Protein AF-0000000069254140 (afdb_homodimer)

Nearest PDB structures (foldseek):
  8wba-assembly1_A  TM=8.481E-01  e=2.598E-26  Arabidopsis thaliana
  8iwn-assembly1_A  TM=7.975E-01  e=3.710E-27  Arabidopsis thaliana
  8i3c-assembly1_B  TM=8.114E-01  e=2.275E-26  Arabidopsis thaliana
  8wam-assembly1_A  TM=7.972E-01  e=2.715E-26  Arabidopsis thaliana
  8i39-assembly1_A  TM=8.306E-01  e=2.165E-24  Arabidopsis thaliana

Sequence (1104 aa):
MLAIMGGSGAGKTTLLDVLTLKKTSGVSVEGSVTLNGQPLTENLLLKSAAHVAQDALLWWTLTTRETLEHCAELYGQELSKAQRAELVEAVINQTGLKSCEHTRVGNAFVKGLSGGQRKRLCIAEALLKQPAMLVLDEPTSSLDSSSAVEVVQLLRRLAKASNILVICTIHQPSQRIFGLFDDVLVLARGQIAYAGPVKDVGRHMQSLDVPPMEDGSSLPEYLLDLTNSDFTDEQQVQKILDNWSASEQAIVSAETAAPMREAKMRGLVAQTLILCRRLTIMTMRDPTVYSARWVFAATANLVFSLIYIDARDRNQEQALPRIWVMSWCLGAPVFMSIVVIPVYYQDFLVYKKEIGNGMYKPAAYVLSQTIVMIPSILAFSLFALLPPFLIVGYNWESFLQMLICHAVAMLWAECTAQLLAVCFPHFLLAMAAYINVAFVAFLQSGMVISIDSIDWALRWVAYINPWMYTLLAMIYFDFADSSFSGFGDRGEQCAPPPAACFGSQGDAVLDGIGTLMSSYSSSIKPWQDVGISVAVALVLKLLQYIALRTFRMLAIMGGSGAGKTTLLDVLTLKKTSGVSVEGSVTLNGQPLTENLLLKSAAHVAQDALLWWTLTTRETLEHCAELYGQELSKAQRAELVEAVINQTGLKSCEHTRVGNAFVKGLSGGQRKRLCIAEALLKQPAMLVLDEPTSSLDSSSAVEVVQLLRRLAKASNILVICTIHQPSQRIFGLFDDVLVLARGQIAYAGPVKDVGRHMQSLDVPPMEDGSSLPEYLLDLTNSDFTDEQQVQKILDNWSASEQAIVSAETAAPMREAKMRGLVAQTLILCRRLTIMTMRDPTVYSARWVFAATANLVFSLIYIDARDRNQEQALPRIWVMSWCLGAPVFMSIVVIPVYYQDFLVYKKEIGNGMYKPAAYVLSQTIVMIPSILAFSLFALLPPFLIVGYNWESFLQMLICHAVAMLWAECTAQLLAVCFPHFLLAMAAYINVAFVAFLQSGMVISIDSIDWALRWVAYINPWMYTLLAMIYFDFADSSFSGFGDRGEQCAPPPAACFGSQGDAVLDGIGTLMSSYSSSIKPWQDVGISVAVALVLKLLQYIALRTFR

InterPro domains:
  IPR003439 ABC transporter-like, ATP-binding domain [PF00005] (2-141)
  IPR003439 ABC transporter-like, ATP-binding domain [PS50893] (1-214)
  IPR003593 AAA+ ATPase domain [SM00382] (1-191)
  IPR013525 ABC-2 type transporter, transmembrane domain [PF01061] (271-476)
  IPR017871 ABC transporter-like, conserved site [PS00211] (113-127)
  IPR027417 P-loop containing nucleoside triphosphate hydrolase [G3DSA:3.40.50.300] (1-221)
  IPR027417 P-loop containing nucleoside triphosphate hydrolase [SSF52540] (2-205)
  IPR043926 ABC transporter family G domain [PF19055] (171-228)
  IPR050352 ATP-binding cassette subfamily G transporters [PTHR48041] (1-508)

Radius of gyration: 33.9 Å; Cα contacts (8 Å, |Δi|>4): 1764; chains: 2; bounding box: 74×110×83 Å

Structure (mmCIF, N/CA/C/O backbone):
data_AF-0000000069254140-model_v1
#
loop_
_entity.id
_entity.type
_entity.pdbx_description
1 polymer 'ABC transporter domain-containing protein'
#
loop_
_atom_site.group_PDB
_atom_site.id
_atom_site.type_symbol
_atom_site.label_atom_id
_atom_site.label_alt_id
_atom_site.label_comp_id
_atom_site.label_asym_id
_atom_site.label_entity_id
_atom_site.label_seq_id
_atom_site.pdbx_PDB_ins_code
_atom_site.Cartn_x
_atom_site.Cartn_y
_atom_site.Cartn_z
_atom_site.occupancy
_atom_site.B_iso_or_equiv
_atom_site.auth_seq_id
_atom_site.auth_comp_id
_atom_site.auth_asym_id
_atom_site.auth_atom_id
_atom_site.pdbx_PDB_model_num
ATOM 1 N N . MET A 1 1 ? 14.617 35.094 8.891 1 93.38 1 MET A N 1
ATOM 2 C CA . MET A 1 1 ? 13.531 34.188 8.539 1 93.38 1 MET A CA 1
ATOM 3 C C . MET A 1 1 ? 12.633 34.781 7.473 1 93.38 1 MET A C 1
ATOM 5 O O . MET A 1 1 ? 12.133 35.906 7.645 1 93.38 1 MET A O 1
ATOM 9 N N . LEU A 1 2 ? 12.555 34.094 6.422 1 93.44 2 LEU A N 1
ATOM 10 C CA . LEU A 1 2 ? 11.742 34.562 5.305 1 93.44 2 LEU A CA 1
ATOM 11 C C . LEU A 1 2 ? 10.523 33.656 5.113 1 93.44 2 LEU A C 1
ATOM 13 O O . LEU A 1 2 ? 10.648 32.438 5.027 1 93.44 2 LEU A O 1
ATOM 17 N N . ALA A 1 3 ? 9.375 34.25 5.078 1 93.81 3 ALA A N 1
ATOM 18 C CA . ALA A 1 3 ? 8.133 33.531 4.773 1 93.81 3 ALA A CA 1
ATOM 19 C C . ALA A 1 3 ? 7.711 33.75 3.326 1 93.81 3 ALA A C 1
ATOM 21 O O . ALA A 1 3 ? 7.629 34.906 2.873 1 93.81 3 ALA A O 1
ATOM 22 N N . ILE A 1 4 ? 7.539 32.75 2.643 1 92.56 4 ILE A N 1
ATOM 23 C CA . ILE A 1 4 ? 6.973 32.812 1.301 1 92.56 4 ILE A CA 1
ATOM 24 C C . ILE A 1 4 ? 5.48 32.5 1.354 1 92.56 4 ILE A C 1
ATOM 26 O O . ILE A 1 4 ? 5.082 31.391 1.727 1 92.56 4 ILE A O 1
ATOM 30 N N . MET A 1 5 ? 4.684 33.469 0.993 1 89.38 5 MET A N 1
ATOM 31 C CA . MET A 1 5 ? 3.232 33.344 1.073 1 89.38 5 MET A CA 1
ATOM 32 C C . MET A 1 5 ? 2.592 33.531 -0.297 1 89.38 5 MET A C 1
ATOM 34 O O . MET A 1 5 ? 3.178 34.156 -1.179 1 89.38 5 MET A O 1
ATOM 38 N N . GLY A 1 6 ? 1.416 32.938 -0.419 1 81.25 6 GLY A N 1
ATOM 39 C CA . GLY A 1 6 ? 0.649 33.062 -1.649 1 81.25 6 GLY A CA 1
ATOM 40 C C . GLY A 1 6 ? -0.455 32.031 -1.765 1 81.25 6 GLY A C 1
ATOM 41 O O . GLY A 1 6 ? -0.417 31 -1.095 1 81.25 6 GLY A O 1
ATOM 42 N N . GLY A 1 7 ? -1.421 32.344 -2.553 1 69.94 7 GLY A N 1
ATOM 43 C CA . GLY A 1 7 ? -2.504 31.422 -2.805 1 69.94 7 GLY A CA 1
ATOM 44 C C . GLY A 1 7 ? -2.051 30.172 -3.529 1 69.94 7 GLY A C 1
ATOM 45 O O . GLY A 1 7 ? -0.869 30.016 -3.85 1 69.94 7 GLY A O 1
ATOM 46 N N . SER A 1 8 ? -3.043 29.219 -3.691 1 64.06 8 SER A N 1
ATOM 47 C CA . SER A 1 8 ? -2.756 28 -4.438 1 64.06 8 SER A CA 1
ATOM 48 C C . SER A 1 8 ? -2.371 28.312 -5.879 1 64.06 8 SER A C 1
ATOM 50 O O . SER A 1 8 ? -3.043 29.094 -6.551 1 64.06 8 SER A O 1
ATOM 52 N N . GLY A 1 9 ? -1.269 27.844 -6.352 1 68.94 9 GLY A N 1
ATOM 53 C CA . GLY A 1 9 ? -0.824 28.047 -7.723 1 68.94 9 GLY A CA 1
ATOM 54 C C . GLY A 1 9 ? -0.034 29.328 -7.898 1 68.94 9 GLY A C 1
ATOM 55 O O . GLY A 1 9 ? 0.275 29.734 -9.023 1 68.94 9 GLY A O 1
ATOM 56 N N . ALA A 1 10 ? 0.293 29.984 -6.836 1 76.69 10 ALA A N 1
ATOM 57 C CA . ALA A 1 10 ? 0.989 31.266 -6.918 1 76.69 10 ALA A CA 1
ATOM 58 C C . ALA A 1 10 ? 2.439 31.078 -7.355 1 76.69 10 ALA A C 1
ATOM 60 O O . ALA A 1 10 ? 3.107 32.031 -7.746 1 76.69 10 ALA A O 1
ATOM 61 N N . GLY A 1 11 ? 2.953 29.828 -7.281 1 77.81 11 GLY A N 1
ATOM 62 C CA . GLY A 1 11 ? 4.32 29.562 -7.691 1 77.81 11 GLY A CA 1
ATOM 63 C C . GLY A 1 11 ? 5.254 29.297 -6.523 1 77.81 11 GLY A C 1
ATOM 64 O O . GLY A 1 11 ? 6.477 29.297 -6.688 1 77.81 11 GLY A O 1
ATOM 65 N N . LYS A 1 12 ? 4.777 29.094 -5.352 1 81.62 12 LYS A N 1
ATOM 66 C CA . LYS A 1 12 ? 5.582 28.906 -4.148 1 81.62 12 LYS A CA 1
ATOM 67 C C . LYS A 1 12 ? 6.484 27.672 -4.281 1 81.62 12 LYS A C 1
ATOM 69 O O . LYS A 1 12 ? 7.695 27.766 -4.062 1 81.62 12 LYS A O 1
ATOM 74 N N . THR A 1 13 ? 5.852 26.562 -4.703 1 74.19 13 THR A N 1
ATOM 75 C CA . THR A 1 13 ? 6.574 25.312 -4.793 1 74.19 13 THR A CA 1
ATOM 76 C C . THR A 1 13 ? 7.617 25.359 -5.906 1 74.19 13 THR A C 1
ATOM 78 O O . THR A 1 13 ? 8.719 24.828 -5.758 1 74.19 13 THR A O 1
ATOM 81 N N . THR A 1 14 ? 7.242 26 -7.027 1 77.81 14 THR A N 1
ATOM 82 C CA . THR A 1 14 ? 8.188 26.141 -8.125 1 77.81 14 THR A CA 1
ATOM 83 C C . THR A 1 14 ? 9.391 26.969 -7.695 1 77.81 14 THR A C 1
ATOM 85 O O . THR A 1 14 ? 10.531 26.656 -8.047 1 77.81 14 THR A O 1
ATOM 88 N N . LEU A 1 15 ? 9.094 28.016 -6.969 1 85.38 15 LEU A N 1
ATOM 89 C CA . LEU A 1 15 ? 10.18 28.844 -6.473 1 85.38 15 LEU A CA 1
ATOM 90 C C . LEU A 1 15 ? 11.078 28.062 -5.523 1 85.38 15 LEU A C 1
ATOM 92 O O . LEU A 1 15 ? 12.305 28.141 -5.609 1 85.38 15 LEU A O 1
ATOM 96 N N . LEU A 1 16 ? 10.492 27.312 -4.664 1 82.5 16 LEU A N 1
ATOM 97 C CA . LEU A 1 16 ? 11.266 26.5 -3.721 1 82.5 16 LEU A CA 1
ATOM 98 C C . LEU A 1 16 ? 12.094 25.469 -4.453 1 82.5 16 LEU A C 1
ATOM 100 O O . LEU A 1 16 ? 13.234 25.188 -4.062 1 82.5 16 LEU A O 1
ATOM 104 N N . ASP A 1 17 ? 11.523 24.891 -5.492 1 78.94 17 ASP A N 1
ATOM 105 C CA . ASP A 1 17 ? 12.227 23.891 -6.285 1 78.94 17 ASP A CA 1
ATOM 106 C C . ASP A 1 17 ? 13.453 24.484 -6.969 1 78.94 17 ASP A C 1
ATOM 108 O O . ASP A 1 17 ? 14.508 23.859 -7.035 1 78.94 17 ASP A O 1
ATOM 112 N N . VAL A 1 18 ? 13.273 25.672 -7.414 1 81.31 18 VAL A N 1
ATOM 113 C CA . VAL A 1 18 ? 14.375 26.375 -8.086 1 81.31 18 VAL A CA 1
ATOM 114 C C . VAL A 1 18 ? 15.469 26.703 -7.07 1 81.31 18 VAL A C 1
ATOM 116 O O . VAL A 1 18 ? 16.656 26.562 -7.359 1 81.31 18 VAL A O 1
ATOM 119 N N . LEU A 1 19 ? 15.008 27.062 -5.918 1 82.81 19 LEU A N 1
ATOM 120 C CA . LEU A 1 19 ? 15.961 27.453 -4.883 1 82.81 19 LEU A CA 1
ATOM 121 C C . LEU A 1 19 ? 16.703 26.219 -4.359 1 82.81 19 LEU A C 1
ATOM 123 O O . LEU A 1 19 ? 17.812 26.344 -3.83 1 82.81 19 LEU A O 1
ATOM 127 N N . THR A 1 20 ? 16.094 25.094 -4.512 1 80 20 THR A N 1
ATOM 128 C CA . THR A 1 20 ? 16.719 23.859 -4.047 1 80 20 THR A CA 1
ATOM 129 C C . THR A 1 20 ? 17.25 23.047 -5.223 1 80 20 THR A C 1
ATOM 131 O O . THR A 1 20 ? 17.625 21.875 -5.059 1 80 20 THR A O 1
ATOM 134 N N . LEU A 1 21 ? 17.234 23.625 -6.375 1 76.38 21 LEU A N 1
ATOM 135 C CA . LEU A 1 21 ? 17.766 23.062 -7.613 1 76.38 21 LEU A CA 1
ATOM 136 C C . LEU A 1 21 ? 17.094 21.719 -7.914 1 76.38 21 LEU A C 1
ATOM 138 O O . LEU A 1 21 ? 17.766 20.781 -8.391 1 76.38 21 LEU A O 1
ATOM 142 N N . LYS A 1 22 ? 15.898 21.547 -7.352 1 72.94 22 LYS A N 1
ATOM 143 C CA . LYS A 1 22 ? 15.156 20.344 -7.727 1 72.94 22 LYS A CA 1
ATOM 144 C C . LYS A 1 22 ? 14.672 20.438 -9.172 1 72.94 22 LYS A C 1
ATOM 146 O O . LYS A 1 22 ? 14.297 21.5 -9.648 1 72.94 22 LYS A O 1
ATOM 151 N N . LYS A 1 23 ? 14.93 19.344 -9.914 1 58.56 23 LYS A N 1
ATOM 152 C CA . LYS A 1 23 ? 14.531 19.297 -11.32 1 58.56 23 LYS A CA 1
ATOM 153 C C . LYS A 1 23 ? 13.016 19.234 -11.461 1 58.56 23 LYS A C 1
ATOM 155 O O . LYS A 1 23 ? 12.375 18.312 -10.945 1 58.56 23 LYS A O 1
ATOM 160 N N . THR A 1 24 ? 12.391 20.312 -11.594 1 57.97 24 THR A N 1
ATOM 161 C CA . THR A 1 24 ? 10.969 20.312 -11.93 1 57.97 24 THR A CA 1
ATOM 162 C C . THR A 1 24 ? 10.758 20.078 -13.422 1 57.97 24 THR A C 1
ATOM 164 O O . THR A 1 24 ? 11.32 20.797 -14.25 1 57.97 24 THR A O 1
ATOM 167 N N . SER A 1 25 ? 10.258 18.938 -13.828 1 55.75 25 SER A N 1
ATOM 168 C CA . SER A 1 25 ? 10.062 18.609 -15.234 1 55.75 25 SER A CA 1
ATOM 169 C C . SER A 1 25 ? 9.242 19.672 -15.945 1 55.75 25 SER A C 1
ATOM 171 O O . SER A 1 25 ? 8.203 20.109 -15.438 1 55.75 25 SER A O 1
ATOM 173 N N . GLY A 1 26 ? 9.75 20.203 -17.062 1 58.97 26 GLY A N 1
ATOM 174 C CA . GLY A 1 26 ? 9.008 21.031 -17.984 1 58.97 26 GLY A CA 1
ATOM 175 C C . GLY A 1 26 ? 9.188 22.516 -17.734 1 58.97 26 GLY A C 1
ATOM 176 O O . GLY A 1 26 ? 8.539 23.344 -18.375 1 58.97 26 GLY A O 1
ATOM 177 N N . VAL A 1 27 ? 9.922 22.891 -16.562 1 64.19 27 VAL A N 1
ATOM 178 C CA . VAL A 1 27 ? 10.07 24.312 -16.312 1 64.19 27 VAL A CA 1
ATOM 179 C C . VAL A 1 27 ? 11.484 24.766 -16.672 1 64.19 27 VAL A C 1
ATOM 181 O O . VAL A 1 27 ? 12.461 24.109 -16.297 1 64.19 27 VAL A O 1
ATOM 184 N N . SER A 1 28 ? 11.609 25.641 -17.672 1 72.62 28 SER A N 1
ATOM 185 C CA . SER A 1 28 ? 12.898 26.25 -17.984 1 72.62 28 SER A CA 1
ATOM 186 C C . SER A 1 28 ? 13.203 27.406 -17.031 1 72.62 28 SER A C 1
ATOM 188 O O . SER A 1 28 ? 12.352 28.266 -16.797 1 72.62 28 SER A O 1
ATOM 190 N N . VAL A 1 29 ? 14.258 27.25 -16.266 1 74.81 29 VAL A N 1
ATOM 191 C CA . VAL A 1 29 ? 14.648 28.297 -15.32 1 74.81 29 VAL A CA 1
ATOM 192 C C . VAL A 1 29 ? 15.625 29.266 -15.984 1 74.81 29 VAL A C 1
ATOM 194 O O . VAL A 1 29 ? 16.625 28.828 -16.562 1 74.81 29 VAL A O 1
ATOM 197 N N . GLU A 1 30 ? 15.094 30.516 -16.109 1 79.62 30 GLU A N 1
ATOM 198 C CA . GLU A 1 30 ? 15.992 31.578 -16.547 1 79.62 30 GLU A CA 1
ATOM 199 C C . GLU A 1 30 ? 16.516 32.406 -15.367 1 79.62 30 GLU A C 1
ATOM 201 O O . GLU A 1 30 ? 15.844 32.5 -14.336 1 79.62 30 GLU A O 1
ATOM 206 N N . GLY A 1 31 ? 17.828 32.594 -15.211 1 78.12 31 GLY A N 1
ATOM 207 C CA . GLY A 1 31 ? 18.406 33.344 -14.117 1 78.12 31 GLY A CA 1
ATOM 208 C C . GLY A 1 31 ? 19.484 32.594 -13.367 1 78.12 31 GLY A C 1
ATOM 209 O O . GLY A 1 31 ? 19.938 31.547 -13.828 1 78.12 31 GLY A O 1
ATOM 210 N N . SER A 1 32 ? 19.938 33.344 -12.344 1 81.12 32 SER A N 1
ATOM 211 C CA . SER A 1 32 ? 21 32.719 -11.555 1 81.12 32 SER A CA 1
ATOM 212 C C . SER A 1 32 ? 20.672 32.75 -10.062 1 81.12 32 SER A C 1
ATOM 214 O O . SER A 1 32 ? 20 33.688 -9.594 1 81.12 32 SER A O 1
ATOM 216 N N . VAL A 1 33 ? 20.969 31.734 -9.43 1 83.25 33 VAL A N 1
ATOM 217 C CA . VAL A 1 33 ? 20.812 31.625 -7.98 1 83.25 33 VAL A CA 1
ATOM 218 C C . VAL A 1 33 ? 22.172 31.594 -7.309 1 83.25 33 VAL A C 1
ATOM 220 O O . VAL A 1 33 ? 23.062 30.844 -7.73 1 83.25 33 VAL A O 1
ATOM 223 N N . THR A 1 34 ? 22.359 32.531 -6.402 1 83.25 34 THR A N 1
ATOM 224 C CA . THR A 1 34 ? 23.609 32.562 -5.676 1 83.25 34 THR A CA 1
ATOM 225 C C . THR A 1 34 ? 23.375 32.406 -4.172 1 83.25 34 THR A C 1
ATOM 227 O O . THR A 1 34 ? 22.312 32.781 -3.672 1 83.25 34 THR A O 1
ATOM 230 N N . LEU A 1 35 ? 24.297 31.844 -3.51 1 82 35 LEU A N 1
ATOM 231 C CA . LEU A 1 35 ? 24.344 31.766 -2.053 1 82 35 LEU A CA 1
ATOM 232 C C . LEU A 1 35 ? 25.594 32.469 -1.515 1 82 35 LEU A C 1
ATOM 234 O O . LEU A 1 35 ? 26.719 32.031 -1.818 1 82 35 LEU A O 1
ATOM 238 N N . ASN A 1 36 ? 25.344 33.406 -0.817 1 79.19 36 ASN A N 1
ATOM 239 C CA . ASN A 1 36 ? 26.438 34.219 -0.306 1 79.19 36 ASN A CA 1
ATOM 240 C C . ASN A 1 36 ? 27.375 34.656 -1.425 1 79.19 36 ASN A C 1
ATOM 242 O O . ASN A 1 36 ? 28.594 34.5 -1.307 1 79.19 36 ASN A O 1
ATOM 246 N N . GLY A 1 37 ? 26.891 34.875 -2.516 1 77.12 37 GLY A N 1
ATOM 247 C CA . GLY A 1 37 ? 27.672 35.406 -3.615 1 77.12 37 GLY A CA 1
ATOM 248 C C . GLY A 1 37 ? 28.219 34.344 -4.539 1 77.12 37 GLY A C 1
ATOM 249 O O . GLY A 1 37 ? 28.766 34.656 -5.598 1 77.12 37 GLY A O 1
ATOM 250 N N . GLN A 1 38 ? 28.141 33.188 -4.133 1 81.94 38 GLN A N 1
ATOM 251 C CA . GLN A 1 38 ? 28.625 32.062 -4.961 1 81.94 38 GLN A CA 1
ATOM 252 C C . GLN A 1 38 ? 27.469 31.406 -5.711 1 81.94 38 GLN A C 1
ATOM 254 O O . GLN A 1 38 ? 26.375 31.25 -5.164 1 81.94 38 GLN A O 1
ATOM 259 N N . PRO A 1 39 ? 27.781 31.141 -6.902 1 84 39 PRO A N 1
ATOM 260 C CA . PRO A 1 39 ? 26.719 30.438 -7.637 1 84 39 PRO A CA 1
ATOM 261 C C . PRO A 1 39 ? 26.297 29.141 -6.949 1 84 39 PRO A C 1
ATOM 263 O O . PRO A 1 39 ? 27.141 28.359 -6.504 1 84 39 PRO A O 1
ATOM 266 N N . LEU A 1 40 ? 25.078 29 -6.852 1 84.25 40 LEU A N 1
ATOM 267 C CA . LEU A 1 40 ? 24.531 27.828 -6.168 1 84.25 40 LEU A CA 1
ATOM 268 C C . LEU A 1 40 ? 24.672 26.578 -7.027 1 84.25 40 LEU A C 1
ATOM 270 O O . LEU A 1 40 ? 24.125 26.5 -8.125 1 84.25 40 LEU A O 1
ATOM 274 N N . THR A 1 41 ? 25.594 25.703 -6.613 1 84 41 THR A N 1
ATOM 275 C CA . THR A 1 41 ? 25.75 24.406 -7.258 1 84 41 THR A CA 1
ATOM 276 C C . THR A 1 41 ? 25.078 23.297 -6.449 1 84 41 THR A C 1
ATOM 278 O O . THR A 1 41 ? 24.719 23.516 -5.289 1 84 41 THR A O 1
ATOM 281 N N . GLU A 1 42 ? 24.875 22.219 -7.07 1 83 42 GLU A N 1
ATOM 282 C CA . GLU A 1 42 ? 24.281 21.078 -6.383 1 83 42 GLU A CA 1
ATOM 283 C C . GLU A 1 42 ? 25.109 20.672 -5.172 1 83 42 GLU A C 1
ATOM 285 O O . GLU A 1 42 ? 24.562 20.312 -4.129 1 83 42 GLU A O 1
ATOM 290 N N . ASN A 1 43 ? 26.359 20.766 -5.383 1 83.38 43 ASN A N 1
ATOM 291 C CA . ASN A 1 43 ? 27.266 20.375 -4.309 1 83.38 43 ASN A CA 1
ATOM 292 C C . ASN A 1 43 ? 27.203 21.344 -3.137 1 83.38 43 ASN A C 1
ATOM 294 O O . ASN A 1 43 ? 27.219 20.938 -1.977 1 83.38 43 ASN A O 1
ATOM 298 N N . LEU A 1 44 ? 27.141 22.562 -3.502 1 82.75 44 LEU A N 1
ATOM 299 C CA . LEU A 1 44 ? 27.047 23.578 -2.451 1 82.75 44 LEU A CA 1
ATOM 300 C C . LEU A 1 44 ? 25.734 23.453 -1.701 1 82.75 44 LEU A C 1
ATOM 302 O O . LEU A 1 44 ? 25.688 23.594 -0.477 1 82.75 44 LEU A O 1
ATOM 306 N N . LEU A 1 45 ? 24.703 23.25 -2.416 1 84 45 LEU A N 1
ATOM 307 C CA . LEU A 1 45 ? 23.391 23.078 -1.816 1 84 45 LEU A CA 1
ATOM 308 C C . LEU A 1 45 ? 23.359 21.875 -0.879 1 84 45 LEU A C 1
ATOM 310 O O . LEU A 1 45 ? 22.844 21.953 0.236 1 84 45 LEU A O 1
ATOM 314 N N . LEU A 1 46 ? 23.953 20.891 -1.356 1 83.19 46 LEU A N 1
ATOM 315 C CA . LEU A 1 46 ? 23.969 19.641 -0.592 1 83.19 46 LEU A CA 1
ATOM 316 C C . LEU A 1 46 ? 24.734 19.812 0.717 1 83.19 46 LEU A C 1
ATOM 318 O O . LEU A 1 46 ? 24.375 19.219 1.733 1 83.19 46 LEU A O 1
ATOM 322 N N . LYS A 1 47 ? 25.672 20.688 0.679 1 84.19 47 LYS A N 1
ATOM 323 C CA . LYS A 1 47 ? 26.547 20.844 1.836 1 84.19 47 LYS A CA 1
ATOM 324 C C . LYS A 1 47 ? 26.031 21.922 2.777 1 84.19 47 LYS A C 1
ATOM 326 O O . LYS A 1 47 ? 26.281 21.875 3.984 1 84.19 47 LYS A O 1
ATOM 331 N N . SER A 1 48 ? 25.297 22.781 2.217 1 86.38 48 SER A N 1
ATOM 332 C CA . SER A 1 48 ? 25.062 23.984 3.014 1 86.38 48 SER A CA 1
ATOM 333 C C . SER A 1 48 ? 23.578 24.156 3.314 1 86.38 48 SER A C 1
ATOM 335 O O . SER A 1 48 ? 23.188 25 4.121 1 86.38 48 SER A O 1
ATOM 337 N N . ALA A 1 49 ? 22.797 23.328 2.736 1 88.5 49 ALA A N 1
ATOM 338 C CA . ALA A 1 49 ? 21.359 23.516 2.902 1 88.5 49 ALA A CA 1
ATOM 339 C C . ALA A 1 49 ? 20.672 22.25 3.385 1 88.5 49 ALA A C 1
ATOM 341 O O . ALA A 1 49 ? 21.219 21.141 3.24 1 88.5 49 ALA A O 1
ATOM 342 N N . ALA A 1 50 ? 19.641 22.422 4.062 1 89.75 50 ALA A N 1
ATOM 343 C CA . ALA A 1 50 ? 18.766 21.328 4.469 1 89.75 50 ALA A CA 1
ATOM 344 C C . ALA A 1 50 ? 17.312 21.609 4.102 1 89.75 50 ALA A C 1
ATOM 346 O O . ALA A 1 50 ? 16.859 22.766 4.176 1 89.75 50 ALA A O 1
ATOM 347 N N . HIS A 1 51 ? 16.719 20.594 3.65 1 88.31 51 HIS A N 1
ATOM 348 C CA . HIS A 1 51 ? 15.32 20.719 3.23 1 88.31 51 HIS A CA 1
ATOM 349 C C . HIS A 1 51 ? 14.406 19.875 4.113 1 88.31 51 HIS A C 1
ATOM 351 O O . HIS A 1 51 ? 14.719 18.734 4.434 1 88.31 51 HIS A O 1
ATOM 357 N N . VAL A 1 52 ? 13.359 20.516 4.539 1 87.56 52 VAL A N 1
ATOM 358 C CA . VAL A 1 52 ? 12.305 19.828 5.277 1 87.56 52 VAL A CA 1
ATOM 359 C C . VAL A 1 52 ? 11.023 19.797 4.445 1 87.56 52 VAL A C 1
ATOM 361 O O . VAL A 1 52 ? 10.43 20.844 4.188 1 87.56 52 VAL A O 1
ATOM 364 N N . ALA A 1 53 ? 10.633 18.641 4.055 1 81 53 ALA A N 1
ATOM 365 C CA . ALA A 1 53 ? 9.461 18.453 3.197 1 81 53 ALA A CA 1
ATOM 366 C C . ALA A 1 53 ? 8.172 18.641 3.99 1 81 53 ALA A C 1
ATOM 368 O O . ALA A 1 53 ? 8.195 18.703 5.223 1 81 53 ALA A O 1
ATOM 369 N N . GLN A 1 54 ? 7.137 18.719 3.236 1 75.12 54 GLN A N 1
ATOM 370 C CA . GLN A 1 54 ? 5.812 18.875 3.83 1 75.12 54 GLN A CA 1
ATOM 371 C C . GLN A 1 54 ? 5.414 17.641 4.637 1 75.12 54 GLN A C 1
ATOM 373 O O . GLN A 1 54 ? 4.945 17.766 5.773 1 75.12 54 GLN A O 1
ATOM 378 N N . ASP A 1 55 ? 5.66 16.516 3.932 1 76.88 55 ASP A N 1
ATOM 379 C CA . ASP A 1 55 ? 5.359 15.266 4.629 1 76.88 55 ASP A CA 1
ATOM 380 C C . ASP A 1 55 ? 6.512 14.859 5.547 1 76.88 55 ASP A C 1
ATOM 382 O O . ASP A 1 55 ? 7.676 14.938 5.156 1 76.88 55 ASP A O 1
ATOM 386 N N . ALA A 1 56 ? 6.125 14.586 6.734 1 80.62 56 ALA A N 1
ATOM 387 C CA . ALA A 1 56 ? 7.141 14.125 7.676 1 80.62 56 ALA A CA 1
ATOM 388 C C . ALA A 1 56 ? 7.57 12.688 7.367 1 80.62 56 ALA A C 1
ATOM 390 O O . ALA A 1 56 ? 6.992 11.734 7.895 1 80.62 56 ALA A O 1
ATOM 391 N N . LEU A 1 57 ? 8.539 12.594 6.562 1 88 57 LEU A N 1
ATOM 392 C CA . LEU A 1 57 ? 9.078 11.281 6.223 1 88 57 LEU A CA 1
ATOM 393 C C . LEU A 1 57 ? 10.102 10.82 7.258 1 88 57 LEU A C 1
ATOM 395 O O . LEU A 1 57 ? 11.25 11.266 7.234 1 88 57 LEU A O 1
ATOM 399 N N . LEU A 1 58 ? 9.695 10.016 8.203 1 92.69 58 LEU A N 1
ATOM 400 C CA . LEU A 1 58 ? 10.523 9.539 9.297 1 92.69 58 LEU A CA 1
ATOM 401 C C . LEU A 1 58 ? 10.438 8.023 9.422 1 92.69 58 LEU A C 1
ATOM 403 O O . LEU A 1 58 ? 9.531 7.398 8.867 1 92.69 58 LEU A O 1
ATOM 407 N N . TRP A 1 59 ? 11.438 7.527 10.047 1 93 59 TRP A N 1
ATOM 408 C CA . TRP A 1 59 ? 11.414 6.098 10.336 1 93 59 TRP A CA 1
ATOM 409 C C . TRP A 1 59 ? 10.547 5.805 11.555 1 93 59 TRP A C 1
ATOM 411 O O . TRP A 1 59 ? 10.922 6.141 12.688 1 93 59 TRP A O 1
ATOM 421 N N . TRP A 1 60 ? 9.484 5.086 11.375 1 89.81 60 TRP A N 1
ATOM 422 C CA . TRP A 1 60 ? 8.453 4.965 12.406 1 89.81 60 TRP A CA 1
ATOM 423 C C . TRP A 1 60 ? 8.93 4.074 13.547 1 89.81 60 TRP A C 1
ATOM 425 O O . TRP A 1 60 ? 8.438 4.184 14.672 1 89.81 60 TRP A O 1
ATOM 435 N N . THR A 1 61 ? 9.953 3.252 13.344 1 91.44 61 THR A N 1
ATOM 436 C CA . THR A 1 61 ? 10.359 2.277 14.352 1 91.44 61 THR A CA 1
ATOM 437 C C . THR A 1 61 ? 11.391 2.877 15.297 1 91.44 61 THR A C 1
ATOM 439 O O . THR A 1 61 ? 11.664 2.322 16.359 1 91.44 61 THR A O 1
ATOM 442 N N . LEU A 1 62 ? 12 3.959 14.898 1 95 62 LEU A N 1
ATOM 443 C CA . LEU A 1 62 ? 13.031 4.578 15.727 1 95 62 LEU A CA 1
ATOM 444 C C . LEU A 1 62 ? 12.422 5.574 16.703 1 95 62 LEU A C 1
ATOM 446 O O . LEU A 1 62 ? 11.367 6.152 16.438 1 95 62 LEU A O 1
ATOM 450 N N . THR A 1 63 ? 13.117 5.715 17.781 1 96.44 63 THR A N 1
ATOM 451 C CA . THR A 1 63 ? 12.742 6.77 18.719 1 96.44 63 THR A CA 1
ATOM 452 C C . THR A 1 63 ? 13.289 8.117 18.266 1 96.44 63 THR A C 1
ATOM 454 O O . THR A 1 63 ? 14.141 8.18 17.375 1 96.44 63 THR A O 1
ATOM 457 N N . THR A 1 64 ? 12.766 9.094 18.938 1 96.56 64 THR A N 1
ATOM 458 C CA . THR A 1 64 ? 13.258 10.438 18.656 1 96.56 64 THR A CA 1
ATOM 459 C C . THR A 1 64 ? 14.766 10.516 18.859 1 96.56 64 THR A C 1
ATOM 461 O O . THR A 1 64 ? 15.492 10.977 17.969 1 96.56 64 THR A O 1
ATOM 464 N N . ARG A 1 65 ? 15.211 10.031 19.906 1 96.69 65 ARG A N 1
ATOM 465 C CA . ARG A 1 65 ? 16.625 10.102 20.234 1 96.69 65 ARG A CA 1
ATOM 466 C C . ARG A 1 65 ? 17.469 9.266 19.281 1 96.69 65 ARG A C 1
ATOM 468 O O . ARG A 1 65 ? 18.516 9.711 18.797 1 96.69 65 ARG A O 1
ATOM 475 N N . GLU A 1 66 ? 17.031 8.078 19.016 1 96.12 66 GLU A N 1
ATOM 476 C CA . GLU A 1 66 ? 17.75 7.215 18.094 1 96.12 66 GLU A CA 1
ATOM 477 C C . GLU A 1 66 ? 17.859 7.859 16.703 1 96.12 66 GLU A C 1
ATOM 479 O O . GLU A 1 66 ? 18.906 7.781 16.062 1 96.12 66 GLU A O 1
ATOM 484 N N . THR A 1 67 ? 16.734 8.406 16.266 1 96.62 67 THR A N 1
ATOM 485 C CA . THR A 1 67 ? 16.703 9.07 14.977 1 96.62 67 THR A CA 1
ATOM 486 C C . THR A 1 67 ? 17.766 10.164 14.914 1 96.62 67 THR A C 1
ATOM 488 O O . THR A 1 67 ? 18.531 10.234 13.945 1 96.62 67 THR A O 1
ATOM 491 N N . LEU A 1 68 ? 17.875 10.922 15.984 1 96.31 68 LEU A N 1
ATOM 492 C CA . LEU A 1 68 ? 18.797 12.055 16 1 96.31 68 LEU A CA 1
ATOM 493 C C . LEU A 1 68 ? 20.234 11.578 16.203 1 96.31 68 LEU A C 1
ATOM 495 O O . LEU A 1 68 ? 21.156 12.172 15.648 1 96.31 68 LEU A O 1
ATOM 499 N N . GLU A 1 69 ? 20.422 10.578 16.922 1 95.44 69 GLU A N 1
ATOM 500 C CA . GLU A 1 69 ? 21.766 10.031 17.125 1 95.44 69 GLU A CA 1
ATOM 501 C C . GLU A 1 69 ? 22.344 9.484 15.828 1 95.44 69 GLU A C 1
ATOM 503 O O . GLU A 1 69 ? 23.5 9.727 15.508 1 95.44 69 GLU A O 1
ATOM 508 N N . HIS A 1 70 ? 21.547 8.781 15.141 1 94.31 70 HIS A N 1
ATOM 509 C CA . HIS A 1 70 ? 21.984 8.258 13.852 1 94.31 70 HIS A CA 1
ATOM 510 C C . HIS A 1 70 ? 22.281 9.383 12.867 1 94.31 70 HIS A C 1
ATOM 512 O O . HIS A 1 70 ? 23.25 9.32 12.117 1 94.31 70 HIS A O 1
ATOM 518 N N . CYS A 1 71 ? 21.422 10.312 12.883 1 93.25 71 CYS A N 1
ATOM 519 C CA . CYS A 1 71 ? 21.609 11.469 12.016 1 93.25 71 CYS A CA 1
ATOM 520 C C . CYS A 1 71 ? 22.906 12.188 12.352 1 93.25 71 CYS A C 1
ATOM 522 O O . CYS A 1 71 ? 23.688 12.539 11.453 1 93.25 71 CYS A O 1
ATOM 524 N N . ALA A 1 72 ? 23.109 12.383 13.617 1 92.81 72 ALA A N 1
ATOM 525 C CA . ALA A 1 72 ? 24.328 13.062 14.078 1 92.81 72 ALA A CA 1
ATOM 526 C C . ALA A 1 72 ? 25.578 12.273 13.711 1 92.81 72 ALA A C 1
ATOM 528 O O . ALA A 1 72 ? 26.625 12.852 13.414 1 92.81 72 ALA A O 1
ATOM 529 N N . GLU A 1 73 ? 25.469 11.023 13.766 1 92.81 73 GLU A N 1
ATOM 530 C CA . GLU A 1 73 ? 26.609 10.18 13.414 1 92.81 73 GLU A CA 1
ATOM 531 C C . GLU A 1 73 ? 26.938 10.289 11.93 1 92.81 73 GLU A C 1
ATOM 533 O O . GLU A 1 73 ? 28.109 10.227 11.539 1 92.81 73 GLU A O 1
ATOM 538 N N . LEU A 1 74 ? 25.969 10.445 11.164 1 92.5 74 LEU A N 1
ATOM 539 C CA . LEU A 1 74 ? 26.156 10.492 9.719 1 92.5 74 LEU A CA 1
ATOM 540 C C . LEU A 1 74 ? 26.688 11.859 9.289 1 92.5 74 LEU A C 1
ATOM 542 O O . LEU A 1 74 ? 27.562 11.945 8.43 1 92.5 74 LEU A O 1
ATOM 546 N N . TYR A 1 75 ? 26.203 12.961 9.875 1 86.88 75 TYR A N 1
ATOM 547 C CA . TYR A 1 75 ? 26.656 14.312 9.539 1 86.88 75 TYR A CA 1
ATOM 548 C C . TYR A 1 75 ? 27.969 14.633 10.242 1 86.88 75 TYR A C 1
ATOM 550 O O . TYR A 1 75 ? 28.766 15.453 9.758 1 86.88 75 TYR A O 1
ATOM 558 N N . GLY A 1 76 ? 28.203 14.133 11.406 1 77.19 76 GLY A N 1
ATOM 559 C CA . GLY A 1 76 ? 29.234 14.602 12.312 1 77.19 76 GLY A CA 1
ATOM 560 C C . GLY A 1 76 ? 30.562 13.875 12.148 1 77.19 76 GLY A C 1
ATOM 561 O O . GLY A 1 76 ? 31.047 13.242 13.094 1 77.19 76 GLY A O 1
ATOM 562 N N . GLN A 1 77 ? 31.141 14.031 10.93 1 68.19 77 GLN A N 1
ATOM 563 C CA . GLN A 1 77 ? 32.406 13.344 10.75 1 68.19 77 GLN A CA 1
ATOM 564 C C . GLN A 1 77 ? 33.5 13.906 11.68 1 68.19 77 GLN A C 1
ATOM 566 O O . GLN A 1 77 ? 34.281 13.156 12.242 1 68.19 77 GLN A O 1
ATOM 571 N N . GLU A 1 78 ? 33.406 15.133 12.016 1 77.19 78 GLU A N 1
ATOM 572 C CA . GLU A 1 78 ? 34.469 15.789 12.727 1 77.19 78 GLU A CA 1
ATOM 573 C C . GLU A 1 78 ? 34.219 15.836 14.227 1 77.19 78 GLU A C 1
ATOM 575 O O . GLU A 1 78 ? 35.062 16.281 15.008 1 77.19 78 GLU A O 1
ATOM 580 N N . LEU A 1 79 ? 33.156 15.234 14.602 1 81.75 79 LEU A N 1
ATOM 581 C CA . LEU A 1 79 ? 32.781 15.328 16.016 1 81.75 79 LEU A CA 1
ATOM 582 C C . LEU A 1 79 ? 33.062 14.023 16.734 1 81.75 79 LEU A C 1
ATOM 584 O O . LEU A 1 79 ? 32.906 12.938 16.188 1 81.75 79 LEU A O 1
ATOM 588 N N . SER A 1 80 ? 33.625 14.188 17.906 1 87.69 80 SER A N 1
ATOM 589 C CA . SER A 1 80 ? 33.812 13.031 18.766 1 87.69 80 SER A CA 1
ATOM 590 C C . SER A 1 80 ? 32.469 12.484 19.25 1 87.69 80 SER A C 1
ATOM 592 O O . SER A 1 80 ? 31.438 13.141 19.094 1 87.69 80 SER A O 1
ATOM 594 N N . LYS A 1 81 ? 32.562 11.352 19.781 1 90 81 LYS A N 1
ATOM 595 C CA . LYS A 1 81 ? 31.344 10.734 20.312 1 90 81 LYS A CA 1
ATOM 596 C C . LYS A 1 81 ? 30.688 11.602 21.375 1 90 81 LYS A C 1
ATOM 598 O O . LYS A 1 81 ? 29.469 11.758 21.406 1 90 81 LYS A O 1
ATOM 603 N N . ALA A 1 82 ? 31.516 12.125 22.141 1 91.81 82 ALA A N 1
ATOM 604 C CA . ALA A 1 82 ? 31.031 12.969 23.234 1 91.81 82 ALA A CA 1
ATOM 605 C C . ALA A 1 82 ? 30.422 14.266 22.688 1 91.81 82 ALA A C 1
ATOM 607 O O . ALA A 1 82 ? 29.391 14.719 23.172 1 91.81 82 ALA A O 1
ATOM 608 N N . GLN A 1 83 ? 31.062 14.805 21.75 1 90.12 83 GLN A N 1
ATOM 609 C CA . GLN A 1 83 ? 30.578 16.047 21.141 1 90.12 83 GLN A CA 1
ATOM 610 C C . GLN A 1 83 ? 29.25 15.82 20.422 1 90.12 83 GLN A C 1
ATOM 612 O O . GLN A 1 83 ? 28.375 16.672 20.453 1 90.12 83 GLN A O 1
ATOM 617 N N . ARG A 1 84 ? 29.172 14.734 19.812 1 90.12 84 ARG A N 1
ATOM 618 C CA . ARG A 1 84 ? 27.938 14.391 19.125 1 90.12 84 ARG A CA 1
ATOM 619 C C . ARG A 1 84 ? 26.781 14.234 20.109 1 90.12 84 ARG A C 1
ATOM 621 O O . ARG A 1 84 ? 25.656 14.688 19.844 1 90.12 84 ARG A O 1
ATOM 628 N N . ALA A 1 85 ? 27.078 13.562 21.188 1 92.81 85 ALA A N 1
ATOM 629 C CA . ALA A 1 85 ? 26.062 13.367 22.203 1 92.81 85 ALA A CA 1
ATOM 630 C C . ALA A 1 85 ? 25.578 14.695 22.766 1 92.81 85 ALA A C 1
ATOM 632 O O . ALA A 1 85 ? 24.391 14.875 23.031 1 92.81 85 ALA A O 1
ATOM 633 N N . GLU A 1 86 ? 26.516 15.523 22.875 1 92 86 GLU A N 1
ATOM 634 C CA . GLU A 1 86 ? 26.172 16.859 23.375 1 92 86 GLU A CA 1
ATOM 635 C C . GLU A 1 86 ? 25.328 17.625 22.359 1 92 86 GLU A C 1
ATOM 637 O O . GLU A 1 86 ? 24.406 18.344 22.734 1 92 86 GLU A O 1
ATOM 642 N N . LEU A 1 87 ? 25.719 17.484 21.188 1 89.5 87 LEU A N 1
ATOM 643 C CA . LEU A 1 87 ? 24.969 18.156 20.125 1 89.5 87 LEU A CA 1
ATOM 644 C C . LEU A 1 87 ? 23.547 17.625 20.047 1 89.5 87 LEU A C 1
ATOM 646 O O . LEU A 1 87 ? 22.594 18.406 19.891 1 89.5 87 LEU A O 1
ATOM 650 N N . VAL A 1 88 ? 23.359 16.344 20.156 1 94.5 88 VAL A N 1
ATOM 651 C CA . VAL A 1 88 ? 22.047 15.727 20.125 1 94.5 88 VAL A CA 1
ATOM 652 C C . VAL A 1 88 ? 21.203 16.219 21.297 1 94.5 88 VAL A C 1
ATOM 654 O O . VAL A 1 88 ? 20.031 16.562 21.141 1 94.5 88 VAL A O 1
ATOM 657 N N . GLU A 1 89 ? 21.844 16.266 22.406 1 94.06 89 GLU A N 1
ATOM 658 C CA . GLU A 1 89 ? 21.156 16.766 23.609 1 94.06 89 GLU A CA 1
ATOM 659 C C . GLU A 1 89 ? 20.703 18.219 23.422 1 94.06 89 GLU A C 1
ATOM 661 O O . GLU A 1 89 ? 19.594 18.578 23.828 1 94.06 89 GLU A O 1
ATOM 666 N N . ALA A 1 90 ? 21.578 18.938 22.891 1 88.75 90 ALA A N 1
ATOM 667 C CA . ALA A 1 90 ? 21.281 20.344 22.656 1 88.75 90 ALA A CA 1
ATOM 668 C C . ALA A 1 90 ? 20.109 20.516 21.703 1 88.75 90 ALA A C 1
ATOM 670 O O . ALA A 1 90 ? 19.219 21.328 21.938 1 88.75 90 ALA A O 1
ATOM 671 N N . VAL A 1 91 ? 20.125 19.766 20.641 1 89.44 91 VAL A N 1
ATOM 672 C CA . VAL A 1 91 ? 19.094 19.875 19.609 1 89.44 91 VAL A CA 1
ATOM 673 C C . VAL A 1 91 ? 17.75 19.391 20.172 1 89.44 91 VAL A C 1
ATOM 675 O O . VAL A 1 91 ? 16.703 19.984 19.891 1 89.44 91 VAL A O 1
ATOM 678 N N . ILE A 1 92 ? 17.781 18.312 20.969 1 93.31 92 ILE A N 1
ATOM 679 C CA . ILE A 1 92 ? 16.562 17.812 21.609 1 93.31 92 ILE A CA 1
ATOM 680 C C . ILE A 1 92 ? 15.961 18.875 22.5 1 93.31 92 ILE A C 1
ATOM 682 O O . ILE A 1 92 ? 14.75 19.125 22.469 1 93.31 92 ILE A O 1
ATOM 686 N N . ASN A 1 93 ? 16.797 19.516 23.203 1 86.88 93 ASN A N 1
ATOM 687 C CA . ASN A 1 93 ? 16.344 20.562 24.109 1 86.88 93 ASN A CA 1
ATOM 688 C C . ASN A 1 93 ? 15.836 21.781 23.344 1 86.88 93 ASN A C 1
ATOM 690 O O . ASN A 1 93 ? 14.789 22.344 23.672 1 86.88 93 ASN A O 1
ATOM 694 N N . GLN A 1 94 ? 16.562 22.078 22.344 1 82.88 94 GLN A N 1
ATOM 695 C CA . GLN A 1 94 ? 16.219 23.266 21.562 1 82.88 94 GLN A CA 1
ATOM 696 C C . GLN A 1 94 ? 14.906 23.078 20.828 1 82.88 94 GLN A C 1
ATOM 698 O O . GLN A 1 94 ? 14.18 24.031 20.594 1 82.88 94 GLN A O 1
ATOM 703 N N . THR A 1 95 ? 14.602 21.844 20.453 1 87.31 95 THR A N 1
ATOM 704 C CA . THR A 1 95 ? 13.406 21.594 19.656 1 87.31 95 THR A CA 1
ATOM 705 C C . THR A 1 95 ? 12.242 21.156 20.547 1 87.31 95 THR A C 1
ATOM 707 O O . THR A 1 95 ? 11.164 20.828 20.062 1 87.31 95 THR A O 1
ATOM 710 N N . GLY A 1 96 ? 12.43 21.047 21.797 1 80.31 96 GLY A N 1
ATOM 711 C CA . GLY A 1 96 ? 11.367 20.719 22.734 1 80.31 96 GLY A CA 1
ATOM 712 C C . GLY A 1 96 ? 10.938 19.266 22.641 1 80.31 96 GLY A C 1
ATOM 713 O O . GLY A 1 96 ? 9.75 18.953 22.75 1 80.31 96 GLY A O 1
ATOM 714 N N . LEU A 1 97 ? 11.867 18.422 22.328 1 87.56 97 LEU A N 1
ATOM 715 C CA . LEU A 1 97 ? 11.531 17.016 22.141 1 87.56 97 LEU A CA 1
ATOM 716 C C . LEU A 1 97 ? 11.984 16.188 23.344 1 87.56 97 LEU A C 1
ATOM 718 O O . LEU A 1 97 ? 11.93 14.953 23.297 1 87.56 97 LEU A O 1
ATOM 722 N N . LYS A 1 98 ? 12.367 16.797 24.406 1 87.69 98 LYS A N 1
ATOM 723 C CA . LYS A 1 98 ? 12.906 16.094 25.578 1 87.69 98 LYS A CA 1
ATOM 724 C C . LYS A 1 98 ? 11.867 15.172 26.188 1 87.69 98 LYS A C 1
ATOM 726 O O . LYS A 1 98 ? 12.188 14.047 26.594 1 87.69 98 LYS A O 1
ATOM 731 N N . SER A 1 99 ? 10.625 15.555 26.219 1 82.25 99 SER A N 1
ATOM 732 C CA . SER A 1 99 ? 9.555 14.766 26.844 1 82.25 99 SER A CA 1
ATOM 733 C C . SER A 1 99 ? 9.281 13.492 26.047 1 82.25 99 SER A C 1
ATOM 735 O O . SER A 1 99 ? 8.758 12.523 26.609 1 82.25 99 SER A O 1
ATOM 737 N N . CYS A 1 100 ? 9.609 13.523 24.75 1 88.19 100 CYS A N 1
ATOM 738 C CA . CYS A 1 100 ? 9.297 12.367 23.922 1 88.19 100 CYS A CA 1
ATOM 739 C C . CYS A 1 100 ? 10.562 11.781 23.297 1 88.19 100 CYS A C 1
ATOM 741 O O . CYS A 1 100 ? 10.5 11.156 22.25 1 88.19 100 CYS A O 1
ATOM 743 N N . GLU A 1 101 ? 11.641 12 23.938 1 93.69 101 GLU A N 1
ATOM 744 C CA . GLU A 1 101 ? 12.922 11.586 23.359 1 93.69 101 GLU A CA 1
ATOM 745 C C . GLU A 1 101 ? 12.984 10.07 23.219 1 93.69 101 GLU A C 1
ATOM 747 O O . GLU A 1 101 ? 13.672 9.562 22.328 1 93.69 101 GLU A O 1
ATOM 752 N N . HIS A 1 102 ? 12.242 9.312 24.016 1 93.88 102 HIS A N 1
ATOM 753 C CA . HIS A 1 102 ? 12.305 7.859 23.969 1 93.88 102 HIS A CA 1
ATOM 754 C C . HIS A 1 102 ? 11.039 7.281 23.344 1 93.88 102 HIS A C 1
ATOM 756 O O . HIS A 1 102 ? 10.82 6.066 23.375 1 93.88 102 HIS A O 1
ATOM 762 N N . THR A 1 103 ? 10.289 8.156 22.797 1 92.12 103 THR A N 1
ATOM 763 C CA . THR A 1 103 ? 9.078 7.715 22.109 1 92.12 103 THR A CA 1
ATOM 764 C C . THR A 1 103 ? 9.375 7.371 20.656 1 92.12 103 THR A C 1
ATOM 766 O O . THR A 1 103 ? 10.125 8.086 19.984 1 92.12 103 THR A O 1
ATOM 769 N N . ARG A 1 104 ? 8.797 6.301 20.219 1 92.94 104 ARG A N 1
ATOM 770 C CA . ARG A 1 104 ? 8.938 5.938 18.812 1 92.94 104 ARG A CA 1
ATOM 771 C C . ARG A 1 104 ? 8.148 6.887 17.922 1 92.94 104 ARG A C 1
ATOM 773 O O . ARG A 1 104 ? 7.113 7.41 18.328 1 92.94 104 ARG A O 1
ATOM 780 N N . VAL A 1 105 ? 8.641 7.117 16.734 1 93.19 105 VAL A N 1
ATOM 781 C CA . VAL A 1 105 ? 7.98 8 15.773 1 93.19 105 VAL A CA 1
ATOM 782 C C . VAL A 1 105 ? 6.578 7.488 15.477 1 93.19 105 VAL A C 1
ATOM 784 O O . VAL A 1 105 ? 5.613 8.258 15.477 1 93.19 105 VAL A O 1
ATOM 787 N N . GLY A 1 106 ? 6.488 6.215 15.195 1 86.44 106 GLY A N 1
ATOM 788 C CA . GLY A 1 106 ? 5.18 5.613 14.969 1 86.44 106 GLY A CA 1
ATOM 789 C C . GLY A 1 106 ? 4.699 5.75 13.539 1 86.44 106 GLY A C 1
ATOM 790 O O . GLY A 1 106 ? 5.387 6.336 12.703 1 86.44 106 GLY A O 1
ATOM 791 N N . ASN A 1 107 ? 3.561 5.086 13.25 1 79.56 107 ASN A N 1
ATOM 792 C CA . ASN A 1 107 ? 2.873 5.148 11.961 1 79.56 107 ASN A CA 1
ATOM 793 C C . ASN A 1 107 ? 1.359 5.039 12.133 1 79.56 107 ASN A C 1
ATOM 795 O O . ASN A 1 107 ? 0.824 5.352 13.195 1 79.56 107 ASN A O 1
ATOM 799 N N . ALA A 1 108 ? 0.653 4.758 11.102 1 65.31 108 ALA A N 1
ATOM 800 C CA . ALA A 1 108 ? -0.807 4.699 11.117 1 65.31 108 ALA A CA 1
ATOM 801 C C . ALA A 1 108 ? -1.299 3.572 12.023 1 65.31 108 ALA A C 1
ATOM 803 O O . ALA A 1 108 ? -2.404 3.641 12.562 1 65.31 108 ALA A O 1
ATOM 804 N N . PHE A 1 109 ? -0.455 2.662 12.297 1 66.25 109 PHE A N 1
ATOM 805 C CA . PHE A 1 109 ? -0.895 1.473 13.016 1 66.25 109 PHE A CA 1
ATOM 806 C C . PHE A 1 109 ? -0.32 1.452 14.422 1 66.25 109 PHE A C 1
ATOM 808 O O . PHE A 1 109 ? -0.854 0.777 15.305 1 66.25 109 PHE A O 1
ATOM 815 N N . VAL A 1 110 ? 0.771 2.16 14.586 1 73.75 110 VAL A N 1
ATOM 816 C CA . VAL A 1 110 ? 1.44 2.23 15.883 1 73.75 110 VAL A CA 1
ATOM 817 C C . VAL A 1 110 ? 1.51 3.684 16.344 1 73.75 110 VAL A C 1
ATOM 819 O O . VAL A 1 110 ? 2.098 4.531 15.672 1 73.75 110 VAL A O 1
ATOM 822 N N . LYS A 1 111 ? 0.906 3.898 17.469 1 75.38 111 LYS A N 1
ATOM 823 C CA . LYS A 1 111 ? 0.88 5.254 18.016 1 75.38 111 LYS A CA 1
ATOM 824 C C . LYS A 1 111 ? 2.283 5.719 18.391 1 75.38 111 LYS A C 1
ATOM 826 O O . LYS A 1 111 ? 3.07 4.949 18.938 1 75.38 111 LYS A O 1
ATOM 831 N N . GLY A 1 112 ? 2.674 6.852 17.938 1 85.5 112 GLY A N 1
ATOM 832 C CA . GLY A 1 112 ? 3.953 7.457 18.281 1 85.5 112 GLY A CA 1
ATOM 833 C C . GLY A 1 112 ? 3.871 8.961 18.469 1 85.5 112 GLY A C 1
ATOM 834 O O . GLY A 1 112 ? 3.002 9.453 19.188 1 85.5 112 GLY A O 1
ATOM 835 N N . LEU A 1 113 ? 4.738 9.633 17.844 1 85.44 113 LEU A N 1
ATOM 836 C CA . LEU A 1 113 ? 4.836 11.078 17.953 1 85.44 113 LEU A CA 1
ATOM 837 C C . LEU A 1 113 ? 3.607 11.758 17.359 1 85.44 113 LEU A C 1
ATOM 839 O O . LEU A 1 113 ? 3.021 11.25 16.406 1 85.44 113 LEU A O 1
ATOM 843 N N . SER A 1 114 ? 3.264 12.805 18.047 1 71.94 114 SER A N 1
ATOM 844 C CA . SER A 1 114 ? 2.207 13.625 17.469 1 71.94 114 SER A CA 1
ATOM 845 C C . SER A 1 114 ? 2.676 14.297 16.172 1 71.94 114 SER A C 1
ATOM 847 O O . SER A 1 114 ? 3.861 14.258 15.844 1 71.94 114 SER A O 1
ATOM 849 N N . GLY A 1 115 ? 1.774 14.875 15.422 1 75.12 115 GLY A N 1
ATOM 850 C CA . GLY A 1 115 ? 2.121 15.57 14.195 1 75.12 115 GLY A CA 1
ATOM 851 C C . GLY A 1 115 ? 3.131 16.688 14.406 1 75.12 115 GLY A C 1
ATOM 852 O O . GLY A 1 115 ? 4.105 16.797 13.656 1 75.12 115 GLY A O 1
ATOM 853 N N . GLY A 1 116 ? 2.855 17.469 15.461 1 75.25 116 GLY A N 1
ATOM 854 C CA . GLY A 1 116 ? 3.775 18.547 15.781 1 75.25 116 GLY A CA 1
ATOM 855 C C . GLY A 1 116 ? 5.152 18.047 16.203 1 75.25 116 GLY A C 1
ATOM 856 O O . GLY A 1 116 ? 6.164 18.641 15.82 1 75.25 116 GLY A O 1
ATOM 857 N N . GLN A 1 117 ? 5.121 17 16.938 1 81 117 GLN A N 1
ATOM 858 C CA . GLN A 1 117 ? 6.387 16.406 17.375 1 81 117 GLN A CA 1
ATOM 859 C C . GLN A 1 117 ? 7.172 15.859 16.188 1 81 117 GLN A C 1
ATOM 861 O O . GLN A 1 117 ? 8.398 15.969 16.141 1 81 117 GLN A O 1
ATOM 866 N N . ARG A 1 118 ? 6.484 15.305 15.25 1 88.88 118 ARG A N 1
ATOM 867 C CA . ARG A 1 118 ? 7.121 14.766 14.055 1 88.88 118 ARG A CA 1
ATOM 868 C C . ARG A 1 118 ? 7.773 15.875 13.234 1 88.88 118 ARG A C 1
ATOM 870 O O . ARG A 1 118 ? 8.891 15.711 12.727 1 88.88 118 ARG A O 1
ATOM 877 N N . LYS A 1 119 ? 7.105 16.922 13.172 1 85.38 119 LYS A N 1
ATOM 878 C CA . LYS A 1 119 ? 7.66 18.047 12.422 1 85.38 119 LYS A CA 1
ATOM 879 C C . LYS A 1 119 ? 8.891 18.609 13.117 1 85.38 119 LYS A C 1
ATOM 881 O O . LYS A 1 119 ? 9.883 18.953 12.453 1 85.38 119 LYS A O 1
ATOM 886 N N . ARG A 1 120 ? 8.789 18.75 14.383 1 86.44 120 ARG A N 1
ATOM 887 C CA . ARG A 1 120 ? 9.938 19.25 15.141 1 86.44 120 ARG A CA 1
ATOM 888 C C . ARG A 1 120 ? 11.117 18.297 15.023 1 86.44 120 ARG A C 1
ATOM 890 O O . ARG A 1 120 ? 12.273 18.734 15.016 1 86.44 120 ARG A O 1
ATOM 897 N N . LEU A 1 121 ? 10.789 17.062 14.914 1 93.75 121 LEU A N 1
ATOM 898 C CA . LEU A 1 121 ? 11.852 16.078 14.719 1 93.75 121 LEU A CA 1
ATOM 899 C C . LEU A 1 121 ? 12.508 16.25 13.359 1 93.75 121 LEU A C 1
ATOM 901 O O . LEU A 1 121 ? 13.727 16.125 13.234 1 93.75 121 LEU A O 1
ATOM 905 N N . CYS A 1 122 ? 11.727 16.516 12.336 1 93.56 122 CYS A N 1
ATOM 906 C CA . CYS A 1 122 ? 12.281 16.766 11.016 1 93.56 122 CYS A CA 1
ATOM 907 C C . CYS A 1 122 ? 13.219 17.969 11.039 1 93.56 122 CYS A C 1
ATOM 909 O O . CYS A 1 122 ? 14.281 17.953 10.414 1 93.56 122 CYS A O 1
ATOM 911 N N . ILE A 1 123 ? 12.82 18.922 11.758 1 90.19 123 ILE A N 1
ATOM 912 C CA . ILE A 1 123 ? 13.633 20.125 11.891 1 90.19 123 ILE A CA 1
ATOM 913 C C . ILE A 1 123 ? 14.914 19.797 12.656 1 90.19 123 ILE A C 1
ATOM 915 O O . ILE A 1 123 ? 15.992 20.266 12.281 1 90.19 123 ILE A O 1
ATOM 919 N N . ALA A 1 124 ? 14.688 19.047 13.695 1 92.56 124 ALA A N 1
ATOM 920 C CA . ALA A 1 124 ? 15.844 18.641 14.492 1 92.56 124 ALA A CA 1
ATOM 921 C C . ALA A 1 124 ? 16.859 17.891 13.633 1 92.56 124 ALA A C 1
ATOM 923 O O . ALA A 1 124 ? 18.062 18.125 13.758 1 92.56 124 ALA A O 1
ATOM 924 N N . GLU A 1 125 ? 16.406 17.031 12.773 1 93.94 125 GLU A N 1
ATOM 925 C CA . GLU A 1 125 ? 17.281 16.312 11.852 1 93.94 125 GLU A CA 1
ATOM 926 C C . GLU A 1 125 ? 18.062 17.281 10.969 1 93.94 125 GLU A C 1
ATOM 928 O O . GLU A 1 125 ? 19.281 17.125 10.781 1 93.94 125 GLU A O 1
ATOM 933 N N . ALA A 1 126 ? 17.391 18.203 10.492 1 89.94 126 ALA A N 1
ATOM 934 C CA . ALA A 1 126 ? 17.984 19.188 9.594 1 89.94 126 ALA A CA 1
ATOM 935 C C . ALA A 1 126 ? 19.047 20.016 10.312 1 89.94 126 ALA A C 1
ATOM 937 O O . ALA A 1 126 ? 20.062 20.391 9.727 1 89.94 126 ALA A O 1
ATOM 938 N N . LEU A 1 127 ? 18.844 20.266 11.555 1 87.56 127 LEU A N 1
ATOM 939 C CA . LEU A 1 127 ? 19.719 21.125 12.336 1 87.56 127 LEU A CA 1
ATOM 940 C C . LEU A 1 127 ? 21.047 20.406 12.633 1 87.56 127 LEU A C 1
ATOM 942 O O . LEU A 1 127 ? 22.062 21.062 12.844 1 87.56 127 LEU A O 1
ATOM 946 N N . LEU A 1 128 ? 20.953 19.203 12.711 1 89.88 128 LEU A N 1
ATOM 947 C CA . LEU A 1 128 ? 22.156 18.453 13.008 1 89.88 128 LEU A CA 1
ATOM 948 C C . LEU A 1 128 ? 23.188 18.609 11.883 1 89.88 128 LEU A C 1
ATOM 950 O O . LEU A 1 128 ? 24.375 18.406 12.102 1 89.88 128 LEU A O 1
ATOM 954 N N . LYS A 1 129 ? 22.703 18.953 10.75 1 87.5 129 LYS A N 1
ATOM 955 C CA . LYS A 1 129 ? 23.594 19.219 9.617 1 87.5 129 LYS A CA 1
ATOM 956 C C . LYS A 1 129 ? 24.297 20.562 9.781 1 87.5 129 LYS A C 1
ATOM 958 O O . LYS A 1 129 ? 25.297 20.828 9.125 1 87.5 129 LYS A O 1
ATOM 963 N N . GLN A 1 130 ? 23.781 21.375 10.625 1 83.81 130 GLN A N 1
ATOM 964 C CA . GLN A 1 130 ? 24.281 22.75 10.805 1 83.81 130 GLN A CA 1
ATOM 965 C C . GLN A 1 130 ? 24.328 23.484 9.477 1 83.81 130 GLN A C 1
ATOM 967 O O . GLN A 1 130 ? 25.375 24.016 9.102 1 83.81 130 GLN A O 1
ATOM 972 N N . PRO A 1 131 ? 23.188 23.578 8.828 1 87.81 131 PRO A N 1
ATOM 973 C CA . PRO A 1 131 ? 23.141 24.203 7.508 1 87.81 131 PRO A CA 1
ATOM 974 C C . PRO A 1 131 ? 23.203 25.734 7.574 1 87.81 131 PRO A C 1
ATOM 976 O O . PRO A 1 131 ? 22.938 26.312 8.625 1 87.81 131 PRO A O 1
ATOM 979 N N . ALA A 1 132 ? 23.625 26.281 6.469 1 86.81 132 ALA A N 1
ATOM 980 C CA . ALA A 1 132 ? 23.562 27.734 6.344 1 86.81 132 ALA A CA 1
ATOM 981 C C . ALA A 1 132 ? 22.172 28.188 5.945 1 86.81 132 ALA A C 1
ATOM 983 O O . ALA A 1 132 ? 21.781 29.328 6.215 1 86.81 132 ALA A O 1
ATOM 984 N N . MET A 1 133 ? 21.516 27.25 5.352 1 89.94 133 MET A N 1
ATOM 985 C CA . MET A 1 133 ? 20.172 27.578 4.879 1 89.94 133 MET A CA 1
ATOM 986 C C . MET A 1 133 ? 19.203 26.422 5.16 1 89.94 133 MET A C 1
ATOM 988 O O . MET A 1 133 ? 19.531 25.266 4.902 1 89.94 133 MET A O 1
ATOM 992 N N . LEU A 1 134 ? 18.141 26.766 5.723 1 91.81 134 LEU A N 1
ATOM 993 C CA . LEU A 1 134 ? 17.078 25.812 6.012 1 91.81 134 LEU A CA 1
ATOM 994 C C . LEU A 1 134 ? 15.812 26.141 5.223 1 91.81 134 LEU A C 1
ATOM 996 O O . LEU A 1 134 ? 15.273 27.234 5.344 1 91.81 134 LEU A O 1
ATOM 1000 N N . VAL A 1 135 ? 15.438 25.25 4.348 1 91.62 135 VAL A N 1
ATOM 1001 C CA . VAL A 1 135 ? 14.25 25.438 3.527 1 91.62 135 VAL A CA 1
ATOM 1002 C C . VAL A 1 135 ? 13.141 24.5 4.008 1 91.62 135 VAL A C 1
ATOM 1004 O O . VAL A 1 135 ? 13.305 23.281 4.02 1 91.62 135 VAL A O 1
ATOM 1007 N N . LEU A 1 136 ? 12.047 25.062 4.406 1 91.06 136 LEU A N 1
ATOM 1008 C CA . LEU A 1 136 ? 10.938 24.266 4.91 1 91.06 136 LEU A CA 1
ATOM 1009 C C . LEU A 1 136 ? 9.703 24.438 4.031 1 91.06 136 LEU A C 1
ATOM 1011 O O . LEU A 1 136 ? 9.289 25.578 3.742 1 91.06 136 LEU A O 1
ATOM 1015 N N . ASP A 1 137 ? 9.211 23.328 3.648 1 86.5 137 ASP A N 1
ATOM 1016 C CA . ASP A 1 137 ? 7.988 23.344 2.854 1 86.5 137 ASP A CA 1
ATOM 1017 C C . ASP A 1 137 ? 6.758 23.141 3.736 1 86.5 137 ASP A C 1
ATOM 1019 O O . ASP A 1 137 ? 6.473 22.031 4.176 1 86.5 137 ASP A O 1
ATOM 1023 N N . GLU A 1 138 ? 6.078 24.156 4.008 1 81.56 138 GLU A N 1
ATOM 1024 C CA . GLU A 1 138 ? 4.844 24.172 4.785 1 81.56 138 GLU A CA 1
ATOM 1025 C C . GLU A 1 138 ? 5.02 23.453 6.121 1 81.56 138 GLU A C 1
ATOM 1027 O O . GLU A 1 138 ? 4.258 22.531 6.441 1 81.56 138 GLU A O 1
ATOM 1032 N N . PRO A 1 139 ? 5.859 23.969 6.922 1 84.31 139 PRO A N 1
ATOM 1033 C CA . PRO A 1 139 ? 6.176 23.281 8.18 1 84.31 139 PRO A CA 1
ATOM 1034 C C . PRO A 1 139 ? 5.012 23.297 9.172 1 84.31 139 PRO A C 1
ATOM 1036 O O . PRO A 1 139 ? 5.02 22.562 10.148 1 84.31 139 PRO A O 1
ATOM 1039 N N . THR A 1 140 ? 4.109 24.172 8.953 1 76.75 140 THR A N 1
ATOM 1040 C CA . THR A 1 140 ? 3.016 24.297 9.914 1 76.75 140 THR A CA 1
ATOM 1041 C C . THR A 1 140 ? 1.765 23.594 9.398 1 76.75 140 THR A C 1
ATOM 1043 O O . THR A 1 140 ? 0.742 23.547 10.086 1 76.75 140 THR A O 1
ATOM 1046 N N . SER A 1 141 ? 2.035 23.016 8.297 1 69.44 141 SER A N 1
ATOM 1047 C CA . SER A 1 141 ? 0.873 22.328 7.727 1 69.44 141 SER A CA 1
ATOM 1048 C C . SER A 1 141 ? 0.457 21.141 8.578 1 69.44 141 SER A C 1
ATOM 1050 O O . SER A 1 141 ? 1.308 20.438 9.125 1 69.44 141 SER A O 1
ATOM 1052 N N . SER A 1 142 ? -0.776 20.922 8.82 1 60.38 142 SER A N 1
ATOM 1053 C CA . SER A 1 142 ? -1.361 19.781 9.516 1 60.38 142 SER A CA 1
ATOM 1054 C C . SER A 1 142 ? -1.096 19.859 11.016 1 60.38 142 SER A C 1
ATOM 1056 O O . SER A 1 142 ? -1.212 18.844 11.727 1 60.38 142 SER A O 1
ATOM 1058 N N . LEU A 1 143 ? -0.475 21.094 11.43 1 65.38 143 LEU A N 1
ATOM 1059 C CA . LEU A 1 143 ? -0.23 21.281 12.852 1 65.38 143 LEU A CA 1
ATOM 1060 C C . LEU A 1 143 ? -1.313 22.141 13.484 1 65.38 143 LEU A C 1
ATOM 1062 O O . LEU A 1 143 ? -1.899 23 12.805 1 65.38 143 LEU A O 1
ATOM 1066 N N . ASP A 1 144 ? -1.529 21.812 14.727 1 55.81 144 ASP A N 1
ATOM 1067 C CA . ASP A 1 144 ? -2.391 22.719 15.477 1 55.81 144 ASP A CA 1
ATOM 1068 C C . ASP A 1 144 ? -1.694 24.062 15.719 1 55.81 144 ASP A C 1
ATOM 1070 O O . ASP A 1 144 ? -0.474 24.172 15.578 1 55.81 144 ASP A O 1
ATOM 1074 N N . SER A 1 145 ? -2.471 25.047 16.031 1 57.31 145 SER A N 1
ATOM 1075 C CA . SER A 1 145 ? -1.979 26.422 16.156 1 57.31 145 SER A CA 1
ATOM 1076 C C . SER A 1 145 ? -0.844 26.516 17.172 1 57.31 145 SER A C 1
ATOM 1078 O O . SER A 1 145 ? 0.171 27.156 16.906 1 57.31 145 SER A O 1
ATOM 1080 N N . SER A 1 146 ? -1.07 25.844 18.25 1 57.09 146 SER A N 1
ATOM 1081 C CA . SER A 1 146 ? -0.05 25.922 19.297 1 57.09 146 SER A CA 1
ATOM 1082 C C . SER A 1 146 ? 1.252 25.266 18.844 1 57.09 146 SER A C 1
ATOM 1084 O O . SER A 1 146 ? 2.334 25.828 19.047 1 57.09 146 SER A O 1
ATOM 1086 N N . SER A 1 147 ? 1.052 24.141 18.172 1 66.06 147 SER A N 1
ATOM 1087 C CA . SER A 1 147 ? 2.229 23.438 17.672 1 66.06 147 SER A CA 1
ATOM 1088 C C . SER A 1 147 ? 2.906 24.219 16.562 1 66.06 147 SER A C 1
ATOM 1090 O O . SER A 1 147 ? 4.137 24.234 16.469 1 66.06 147 SER A O 1
ATOM 1092 N N . ALA A 1 148 ? 2.043 24.812 15.781 1 74.38 148 ALA A N 1
ATOM 1093 C CA . ALA A 1 148 ? 2.576 25.609 14.688 1 74.38 148 ALA A CA 1
ATOM 1094 C C . ALA A 1 148 ? 3.408 26.781 15.211 1 74.38 148 ALA A C 1
ATOM 1096 O O . ALA A 1 148 ? 4.512 27.031 14.719 1 74.38 148 ALA A O 1
ATOM 1097 N N . VAL A 1 149 ? 2.848 27.438 16.203 1 74.94 149 VAL A N 1
ATOM 1098 C CA . VAL A 1 149 ? 3.557 28.578 16.797 1 74.94 149 VAL A CA 1
ATOM 1099 C C . VAL A 1 149 ? 4.863 28.094 17.422 1 74.94 149 VAL A C 1
ATOM 1101 O O . VAL A 1 149 ? 5.898 28.75 17.297 1 74.94 149 VAL A O 1
ATOM 1104 N N . GLU A 1 150 ? 4.699 26.984 18.031 1 73.06 150 GLU A N 1
ATOM 1105 C CA . GLU A 1 150 ? 5.883 26.422 18.688 1 73.06 150 GLU A CA 1
ATOM 1106 C C . GLU A 1 150 ? 6.977 26.109 17.688 1 73.06 150 GLU A C 1
ATOM 1108 O O . GLU A 1 150 ? 8.156 26.359 17.938 1 73.06 150 GLU A O 1
ATOM 1113 N N . VAL A 1 151 ? 6.621 25.594 16.594 1 82 151 VAL A N 1
ATOM 1114 C CA . VAL A 1 151 ? 7.57 25.219 15.555 1 82 151 VAL A CA 1
ATOM 1115 C C . VAL A 1 151 ? 8.227 26.469 14.969 1 82 151 VAL A C 1
ATOM 1117 O O . VAL A 1 151 ? 9.445 26.5 14.797 1 82 151 VAL A O 1
ATOM 1120 N N . VAL A 1 152 ? 7.473 27.469 14.719 1 87.31 152 VAL A N 1
ATOM 1121 C CA . VAL A 1 152 ? 8.008 28.672 14.102 1 87.31 152 VAL A CA 1
ATOM 1122 C C . VAL A 1 152 ? 8.859 29.438 15.109 1 87.31 152 VAL A C 1
ATOM 1124 O O . VAL A 1 152 ? 9.883 30.031 14.75 1 87.31 152 VAL A O 1
ATOM 1127 N N . GLN A 1 153 ? 8.391 29.406 16.328 1 85 153 GLN A N 1
ATOM 1128 C CA . GLN A 1 153 ? 9.203 30.016 17.359 1 85 153 GLN A CA 1
ATOM 1129 C C . GLN A 1 153 ? 10.562 29.328 17.484 1 85 153 GLN A C 1
ATOM 1131 O O . GLN A 1 153 ? 11.578 29.984 17.703 1 85 153 GLN A O 1
ATOM 1136 N N . LEU A 1 154 ? 10.453 28.109 17.438 1 84.38 154 LEU A N 1
ATOM 1137 C CA . LEU A 1 154 ? 11.695 27.328 17.438 1 84.38 154 LEU A CA 1
ATOM 1138 C C . LEU A 1 154 ? 12.594 27.734 16.281 1 84.38 154 LEU A C 1
ATOM 1140 O O . LEU A 1 154 ? 13.789 27.953 16.453 1 84.38 154 LEU A O 1
ATOM 1144 N N . LEU A 1 155 ? 12.062 27.828 15.133 1 89.94 155 LEU A N 1
ATOM 1145 C CA . LEU A 1 155 ? 12.812 28.203 13.945 1 89.94 155 LEU A CA 1
ATOM 1146 C C . LEU A 1 155 ? 13.445 29.578 14.117 1 89.94 155 LEU A C 1
ATOM 1148 O O . LEU A 1 155 ? 14.602 29.797 13.734 1 89.94 155 LEU A O 1
ATOM 1152 N N . ARG A 1 156 ? 12.68 30.438 14.688 1 89.88 156 ARG A N 1
ATOM 1153 C CA . ARG A 1 156 ? 13.172 31.797 14.914 1 89.88 156 ARG A CA 1
ATOM 1154 C C . ARG A 1 156 ? 14.352 31.797 15.875 1 89.88 156 ARG A C 1
ATOM 1156 O O . ARG A 1 156 ? 15.359 32.469 15.633 1 89.88 156 ARG A O 1
ATOM 1163 N N . ARG A 1 157 ? 14.141 31.109 16.906 1 85.56 157 ARG A N 1
ATOM 1164 C CA . ARG A 1 157 ? 15.211 31 17.891 1 85.56 157 ARG A CA 1
ATOM 1165 C C . ARG A 1 157 ? 16.469 30.406 17.266 1 85.56 157 ARG A C 1
ATOM 1167 O O . ARG A 1 157 ? 17.578 30.875 17.516 1 85.56 157 ARG A O 1
ATOM 1174 N N . LEU A 1 158 ? 16.281 29.469 16.484 1 84.5 158 LEU A N 1
ATOM 1175 C CA . LEU A 1 158 ? 17.406 28.781 15.852 1 84.5 158 LEU A CA 1
ATOM 1176 C C . LEU A 1 158 ? 18.078 29.688 14.828 1 84.5 158 LEU A C 1
ATOM 1178 O O . LEU A 1 158 ? 19.312 29.719 14.719 1 84.5 158 LEU A O 1
ATOM 1182 N N . ALA A 1 159 ? 17.266 30.312 14.07 1 87.75 159 ALA A N 1
ATOM 1183 C CA . ALA A 1 159 ? 17.781 31.25 13.078 1 87.75 159 ALA A CA 1
ATOM 1184 C C . ALA A 1 159 ? 18.672 32.312 13.734 1 87.75 159 ALA A C 1
ATOM 1186 O O . ALA A 1 159 ? 19.75 32.625 13.211 1 87.75 159 ALA A O 1
ATOM 1187 N N . LYS A 1 160 ? 18.266 32.75 14.859 1 86.06 160 LYS A N 1
ATOM 1188 C CA . LYS A 1 160 ? 19 33.781 15.562 1 86.06 160 LYS A CA 1
ATOM 1189 C C . LYS A 1 160 ? 20.234 33.219 16.25 1 86.06 160 LYS A C 1
ATOM 1191 O O . LYS A 1 160 ? 21.328 33.781 16.172 1 86.06 160 LYS A O 1
ATOM 1196 N N . ALA A 1 161 ? 20.031 32.125 16.844 1 80.69 161 ALA A N 1
ATOM 1197 C CA . ALA A 1 161 ? 21.109 31.516 17.625 1 80.69 161 ALA A CA 1
ATOM 1198 C C . ALA A 1 161 ? 22.219 31 16.719 1 80.69 161 ALA A C 1
ATOM 1200 O O . ALA A 1 161 ? 23.406 31.109 17.062 1 80.69 161 ALA A O 1
ATOM 1201 N N . SER A 1 162 ? 21.891 30.453 15.617 1 79.38 162 SER A N 1
ATOM 1202 C CA . SER A 1 162 ? 22.891 29.797 14.766 1 79.38 162 SER A CA 1
ATOM 1203 C C . SER A 1 162 ? 23.125 30.594 13.484 1 79.38 162 SER A C 1
ATOM 1205 O O . SER A 1 162 ? 23.875 30.156 12.609 1 79.38 162 SER A O 1
ATOM 1207 N N . ASN A 1 163 ? 22.5 31.719 13.328 1 82.62 163 ASN A N 1
ATOM 1208 C CA . ASN A 1 163 ? 22.625 32.562 12.141 1 82.62 163 ASN A CA 1
ATOM 1209 C C . ASN A 1 163 ? 22.344 31.766 10.867 1 82.62 163 ASN A C 1
ATOM 1211 O O . ASN A 1 163 ? 23.156 31.75 9.945 1 82.62 163 ASN A O 1
ATOM 1215 N N . ILE A 1 164 ? 21.297 31.078 10.859 1 88.44 164 ILE A N 1
ATOM 1216 C CA . ILE A 1 164 ? 20.844 30.266 9.734 1 88.44 164 ILE A CA 1
ATOM 1217 C C . ILE A 1 164 ? 19.75 31 8.977 1 88.44 164 ILE A C 1
ATOM 1219 O O . ILE A 1 164 ? 18.891 31.656 9.586 1 88.44 164 ILE A O 1
ATOM 1223 N N . LEU A 1 165 ? 19.875 31 7.668 1 90.06 165 LEU A N 1
ATOM 1224 C CA . LEU A 1 165 ? 18.781 31.5 6.848 1 90.06 165 LEU A CA 1
ATOM 1225 C C . LEU A 1 165 ? 17.641 30.5 6.785 1 90.06 165 LEU A C 1
ATOM 1227 O O . LEU A 1 165 ? 17.844 29.344 6.41 1 90.06 165 LEU A O 1
ATOM 1231 N N . VAL A 1 166 ? 16.5 30.922 7.207 1 93.06 166 VAL A N 1
ATOM 1232 C CA . VAL A 1 166 ? 15.344 30.031 7.199 1 93.06 166 VAL A CA 1
ATOM 1233 C C . VAL A 1 166 ? 14.32 30.547 6.188 1 93.06 166 VAL A C 1
ATOM 1235 O O . VAL A 1 166 ? 13.883 31.688 6.254 1 93.06 166 VAL A O 1
ATOM 1238 N N . ILE A 1 167 ? 14.039 29.75 5.262 1 92.69 167 ILE A N 1
ATOM 1239 C CA . ILE A 1 167 ? 13.016 30.047 4.27 1 92.69 167 ILE A CA 1
ATOM 1240 C C . ILE A 1 167 ? 11.844 29.078 4.434 1 92.69 167 ILE A C 1
ATOM 1242 O O . ILE A 1 167 ? 12.039 27.859 4.414 1 92.69 167 ILE A O 1
ATOM 1246 N N . CYS A 1 168 ? 10.656 29.562 4.586 1 91.5 168 CYS A N 1
ATOM 1247 C CA . CYS A 1 168 ? 9.469 28.734 4.801 1 91.5 168 CYS A CA 1
ATOM 1248 C C . CYS A 1 168 ? 8.344 29.141 3.859 1 91.5 168 CYS A C 1
ATOM 1250 O O . CYS A 1 168 ? 8.125 30.328 3.623 1 91.5 168 CYS A O 1
ATOM 1252 N N . THR A 1 169 ? 7.793 28.156 3.299 1 88.88 169 THR A N 1
ATOM 1253 C CA . THR A 1 169 ? 6.516 28.438 2.656 1 88.88 169 THR A CA 1
ATOM 1254 C C . THR A 1 169 ? 5.363 28.281 3.646 1 88.88 169 THR A C 1
ATOM 1256 O O . THR A 1 169 ? 5.352 27.344 4.445 1 88.88 169 THR A O 1
ATOM 1259 N N . ILE A 1 170 ? 4.574 29.281 3.684 1 83.19 170 ILE A N 1
ATOM 1260 C CA . ILE A 1 170 ? 3.432 29.219 4.586 1 83.19 170 ILE A CA 1
ATOM 1261 C C . ILE A 1 170 ? 2.152 29.547 3.824 1 83.19 170 ILE A C 1
ATOM 1263 O O . ILE A 1 170 ? 2.094 30.547 3.107 1 83.19 170 ILE A O 1
ATOM 1267 N N . HIS A 1 171 ? 1.309 28.766 3.938 1 68.5 171 HIS A N 1
ATOM 1268 C CA . HIS A 1 171 ? 0.068 28.984 3.201 1 68.5 171 HIS A CA 1
ATOM 1269 C C . HIS A 1 171 ? -0.802 30.031 3.881 1 68.5 171 HIS A C 1
ATOM 1271 O O . HIS A 1 171 ? -1.211 31.016 3.25 1 68.5 171 HIS A O 1
ATOM 1277 N N . GLN A 1 172 ? -1.142 29.812 5.129 1 63.75 172 GLN A N 1
ATOM 1278 C CA . GLN A 1 172 ? -2.018 30.719 5.859 1 63.75 172 GLN A CA 1
ATOM 1279 C C . GLN A 1 172 ? -1.603 30.828 7.324 1 63.75 172 GLN A C 1
ATOM 1281 O O . GLN A 1 172 ? -2.266 30.266 8.203 1 63.75 172 GLN A O 1
ATOM 1286 N N . PRO A 1 173 ? -0.67 31.719 7.539 1 73.19 173 PRO A N 1
ATOM 1287 C CA . PRO A 1 173 ? -0.212 31.828 8.93 1 73.19 173 PRO A CA 1
ATOM 1288 C C . PRO A 1 173 ? -1.136 32.688 9.781 1 73.19 173 PRO A C 1
ATOM 1290 O O . PRO A 1 173 ? -1.846 33.562 9.258 1 73.19 173 PRO A O 1
ATOM 1293 N N . SER A 1 174 ? -1.242 32.344 11.102 1 71.25 174 SER A N 1
ATOM 1294 C CA . SER A 1 174 ? -1.876 33.25 12.047 1 71.25 174 SER A CA 1
ATOM 1295 C C . SER A 1 174 ? -1.069 34.531 12.211 1 71.25 174 SER A C 1
ATOM 1297 O O . SER A 1 174 ? 0.081 34.625 11.773 1 71.25 174 SER A O 1
ATOM 1299 N N . GLN A 1 175 ? -1.757 35.531 12.734 1 76 175 GLN A N 1
ATOM 1300 C CA . GLN A 1 175 ? -1.075 36.812 12.984 1 76 175 GLN A CA 1
ATOM 1301 C C . GLN A 1 175 ? 0.155 36.594 13.867 1 76 175 GLN A C 1
ATOM 1303 O O . GLN A 1 175 ? 1.192 37.25 13.648 1 76 175 GLN A O 1
ATOM 1308 N N . ARG A 1 176 ? -0.033 35.75 14.766 1 75.62 176 ARG A N 1
ATOM 1309 C CA . ARG A 1 176 ? 1.063 35.469 15.688 1 75.62 176 ARG A CA 1
ATOM 1310 C C . ARG A 1 176 ? 2.25 34.875 14.961 1 75.62 176 ARG A C 1
ATOM 1312 O O . ARG A 1 176 ? 3.395 35.281 15.164 1 75.62 176 ARG A O 1
ATOM 1319 N N . ILE A 1 177 ? 1.993 33.938 14.133 1 83.75 177 ILE A N 1
ATOM 1320 C CA . ILE A 1 177 ? 3.037 33.25 13.383 1 83.75 177 ILE A CA 1
ATOM 1321 C C . ILE A 1 177 ? 3.676 34.219 12.383 1 83.75 177 ILE A C 1
ATOM 1323 O O . ILE A 1 177 ? 4.898 34.25 12.242 1 83.75 177 ILE A O 1
ATOM 1327 N N . PHE A 1 178 ? 2.838 34.969 11.797 1 88 178 PHE A N 1
ATOM 1328 C CA . PHE A 1 178 ? 3.289 35.938 10.805 1 88 178 PHE A CA 1
ATOM 1329 C C . PHE A 1 178 ? 4.266 36.906 11.43 1 88 178 PHE A C 1
ATOM 1331 O O . PHE A 1 178 ? 5.273 37.281 10.812 1 88 178 PHE A O 1
ATOM 1338 N N . GLY A 1 179 ? 3.967 37.344 12.586 1 87.69 179 GLY A N 1
ATOM 1339 C CA . GLY A 1 179 ? 4.785 38.312 13.281 1 87.69 179 GLY A CA 1
ATOM 1340 C C . GLY A 1 179 ? 6.145 37.781 13.688 1 87.69 179 GLY A C 1
ATOM 1341 O O . GLY A 1 179 ? 7.047 38.562 14.008 1 87.69 179 GLY A O 1
ATOM 1342 N N . LEU A 1 180 ? 6.301 36.531 13.562 1 89.19 180 LEU A N 1
ATOM 1343 C CA . LEU A 1 180 ? 7.555 35.938 13.984 1 89.19 180 LEU A CA 1
ATOM 1344 C C . LEU A 1 180 ? 8.586 35.969 12.859 1 89.19 180 LEU A C 1
ATOM 1346 O O . LEU A 1 180 ? 9.773 35.75 13.094 1 89.19 180 LEU A O 1
ATOM 1350 N N . PHE A 1 181 ? 8.156 36.25 11.688 1 93.62 181 PHE A N 1
ATOM 1351 C CA . PHE A 1 181 ? 9.062 36.312 10.547 1 93.62 181 PHE A CA 1
ATOM 1352 C C . PHE A 1 181 ? 9.672 37.688 10.406 1 93.62 181 PHE A C 1
ATOM 1354 O O . PHE A 1 181 ? 9.07 38.688 10.812 1 93.62 181 PHE A O 1
ATOM 1361 N N . ASP A 1 182 ? 10.875 37.781 9.906 1 93.31 182 ASP A N 1
ATOM 1362 C CA . ASP A 1 182 ? 11.539 39.062 9.641 1 93.31 182 ASP A CA 1
ATOM 1363 C C . ASP A 1 182 ? 11.078 39.656 8.312 1 93.31 182 ASP A C 1
ATOM 1365 O O . ASP A 1 182 ? 10.766 40.844 8.227 1 93.31 182 ASP A O 1
ATOM 1369 N N . ASP A 1 183 ? 11.133 38.781 7.355 1 94.06 183 ASP A N 1
ATOM 1370 C CA . ASP A 1 183 ? 10.781 39.188 5.996 1 94.06 183 ASP A CA 1
ATOM 1371 C C . ASP A 1 183 ? 9.688 38.312 5.418 1 94.06 183 ASP A C 1
ATOM 1373 O O . ASP A 1 183 ? 9.5 37.156 5.863 1 94.06 183 ASP A O 1
ATOM 1377 N N . VAL A 1 184 ? 8.992 38.844 4.453 1 94 184 VAL A N 1
ATOM 1378 C CA . VAL A 1 184 ? 7.934 38.094 3.799 1 94 184 VAL A CA 1
ATOM 1379 C C . VAL A 1 184 ? 7.98 38.312 2.293 1 94 184 VAL A C 1
ATOM 1381 O O . VAL A 1 184 ? 8.312 39.438 1.843 1 94 184 VAL A O 1
ATOM 1384 N N . LEU A 1 185 ? 7.844 37.281 1.576 1 93.69 185 LEU A N 1
ATOM 1385 C CA . LEU A 1 185 ? 7.672 37.281 0.127 1 93.69 185 LEU A CA 1
ATOM 1386 C C . LEU A 1 185 ? 6.266 36.844 -0.258 1 93.69 185 LEU A C 1
ATOM 1388 O O . LEU A 1 185 ? 5.883 35.688 -0.011 1 93.69 185 LEU A O 1
ATOM 1392 N N . VAL A 1 186 ? 5.5 37.719 -0.773 1 91.94 186 VAL A N 1
ATOM 1393 C CA . VAL A 1 186 ? 4.137 37.406 -1.192 1 91.94 186 VAL A CA 1
ATOM 1394 C C . VAL A 1 186 ? 4.094 37.219 -2.705 1 91.94 186 VAL A C 1
ATOM 1396 O O . VAL A 1 186 ? 4.477 38.094 -3.467 1 91.94 186 VAL A O 1
ATOM 1399 N N . LEU A 1 187 ? 3.641 36.062 -3.047 1 90 187 LEU A N 1
ATOM 1400 C CA . LEU A 1 187 ? 3.557 35.688 -4.461 1 90 187 LEU A CA 1
ATOM 1401 C C . LEU A 1 187 ? 2.105 35.625 -4.922 1 90 187 LEU A C 1
ATOM 1403 O O . LEU A 1 187 ? 1.229 35.219 -4.172 1 90 187 LEU A O 1
ATOM 1407 N N . ALA A 1 188 ? 1.892 36.094 -6.094 1 85.81 188 ALA A N 1
ATOM 1408 C CA . ALA A 1 188 ? 0.585 35.969 -6.738 1 85.81 188 ALA A CA 1
ATOM 1409 C C . ALA A 1 188 ? 0.732 35.812 -8.25 1 85.81 188 ALA A C 1
ATOM 1411 O O . ALA A 1 188 ? 1.486 36.562 -8.883 1 85.81 188 ALA A O 1
ATOM 1412 N N . ARG A 1 189 ? 0.089 34.875 -8.828 1 82.12 189 ARG A N 1
ATOM 1413 C CA . ARG A 1 189 ? 0.079 34.625 -10.266 1 82.12 189 ARG A CA 1
ATOM 1414 C C . ARG A 1 189 ? 1.498 34.5 -10.812 1 82.12 189 ARG A C 1
ATOM 1416 O O . ARG A 1 189 ? 1.819 35.062 -11.852 1 82.12 189 ARG A O 1
ATOM 1423 N N . GLY A 1 190 ? 2.344 33.969 -10.023 1 84.12 190 GLY A N 1
ATOM 1424 C CA . GLY A 1 190 ? 3.707 33.719 -10.461 1 84.12 190 GLY A CA 1
ATOM 1425 C C . GLY A 1 190 ? 4.598 34.938 -10.359 1 84.12 190 GLY A C 1
ATOM 1426 O O . GLY A 1 190 ? 5.746 34.906 -10.812 1 84.12 190 GLY A O 1
ATOM 1427 N N . GLN A 1 191 ? 4.031 36.031 -9.82 1 88.38 191 GLN A N 1
ATOM 1428 C CA . GLN A 1 191 ? 4.785 37.25 -9.68 1 88.38 191 GLN A CA 1
ATOM 1429 C C . GLN A 1 191 ? 4.867 37.688 -8.219 1 88.38 191 GLN A C 1
ATOM 1431 O O . GLN A 1 191 ? 4.156 37.156 -7.367 1 88.38 191 GLN A O 1
ATOM 1436 N N . ILE A 1 192 ? 5.77 38.656 -8.008 1 91.06 192 ILE A N 1
ATOM 1437 C CA . ILE A 1 192 ? 5.969 39.125 -6.641 1 91.06 192 ILE A CA 1
ATOM 1438 C C . ILE A 1 192 ? 5.016 40.281 -6.348 1 91.06 192 ILE A C 1
ATOM 1440 O O . ILE A 1 192 ? 4.992 41.281 -7.082 1 91.06 192 ILE A O 1
ATOM 1444 N N . ALA A 1 193 ? 4.305 40.125 -5.348 1 90.75 193 ALA A N 1
ATOM 1445 C CA . ALA A 1 193 ? 3.408 41.188 -4.902 1 90.75 193 ALA A CA 1
ATOM 1446 C C . ALA A 1 193 ? 4.086 42.094 -3.871 1 90.75 193 ALA A C 1
ATOM 1448 O O . ALA A 1 193 ? 3.752 43.281 -3.746 1 90.75 193 ALA A O 1
ATOM 1449 N N . TYR A 1 194 ? 4.926 41.469 -3.109 1 91.56 194 TYR A N 1
ATOM 1450 C CA . TYR A 1 194 ? 5.672 42.188 -2.082 1 91.56 194 TYR A CA 1
ATOM 1451 C C . TYR A 1 194 ? 6.871 41.375 -1.609 1 91.56 194 TYR A C 1
ATOM 1453 O O . TYR A 1 194 ? 6.785 40.156 -1.487 1 91.56 194 TYR A O 1
ATOM 1461 N N . ALA A 1 195 ? 7.98 42.031 -1.396 1 92.62 195 ALA A N 1
ATOM 1462 C CA . ALA A 1 195 ? 9.164 41.438 -0.782 1 92.62 195 ALA A CA 1
ATOM 1463 C C . ALA A 1 195 ? 9.844 42.406 0.169 1 92.62 195 ALA A C 1
ATOM 1465 O O . ALA A 1 195 ? 10.344 43.438 -0.259 1 92.62 195 ALA A O 1
ATOM 1466 N N . GLY A 1 196 ? 9.82 42.094 1.456 1 90.88 196 GLY A N 1
ATOM 1467 C CA . GLY A 1 196 ? 10.414 43 2.422 1 90.88 196 GLY A CA 1
ATOM 1468 C C . GLY A 1 196 ? 10.094 42.625 3.859 1 90.88 196 GLY A C 1
ATOM 1469 O O . GLY A 1 196 ? 9.656 41.531 4.141 1 90.88 196 GLY A O 1
ATOM 1470 N N . PRO A 1 197 ? 10.367 43.562 4.699 1 93.31 197 PRO A N 1
ATOM 1471 C CA . PRO A 1 197 ? 10.117 43.281 6.121 1 93.31 197 PRO A CA 1
ATOM 1472 C C . PRO A 1 197 ? 8.641 43.156 6.449 1 93.31 197 PRO A C 1
ATOM 1474 O O . PRO A 1 197 ? 7.805 43.875 5.902 1 93.31 197 PRO A O 1
ATOM 1477 N N . VAL A 1 198 ? 8.336 42.281 7.332 1 93.06 198 VAL A N 1
ATOM 1478 C CA . VAL A 1 198 ? 6.969 42 7.758 1 93.06 198 VAL A CA 1
ATOM 1479 C C . VAL A 1 198 ? 6.352 43.281 8.352 1 93.06 198 VAL A C 1
ATOM 1481 O O . VAL A 1 198 ? 5.168 43.562 8.156 1 93.06 198 VAL A O 1
ATOM 1484 N N . LYS A 1 199 ? 7.121 44.094 9.008 1 90.25 199 LYS A N 1
ATOM 1485 C CA . LYS A 1 199 ? 6.648 45.281 9.703 1 90.25 199 LYS A CA 1
ATOM 1486 C C . LYS A 1 199 ? 6.145 46.344 8.719 1 90.25 199 LYS A C 1
ATOM 1488 O O . LYS A 1 199 ? 5.301 47.156 9.062 1 90.25 199 LYS A O 1
ATOM 1493 N N . ASP A 1 200 ? 6.625 46.25 7.508 1 91.56 200 ASP A N 1
ATOM 1494 C CA . ASP A 1 200 ? 6.355 47.312 6.551 1 91.56 200 ASP A CA 1
ATOM 1495 C C . ASP A 1 200 ? 5.27 46.906 5.559 1 91.56 200 ASP A C 1
ATOM 1497 O O . ASP A 1 200 ? 4.805 47.719 4.77 1 91.56 200 ASP A O 1
ATOM 1501 N N . VAL A 1 201 ? 4.871 45.688 5.598 1 90.19 201 VAL A N 1
ATOM 1502 C CA . VAL A 1 201 ? 3.99 45.156 4.551 1 90.19 201 VAL A CA 1
ATOM 1503 C C . VAL A 1 201 ? 2.621 45.844 4.656 1 90.19 201 VAL A C 1
ATOM 1505 O O . VAL A 1 201 ? 1.99 46.125 3.641 1 90.19 201 VAL A O 1
ATOM 1508 N N . GLY A 1 202 ? 2.115 46.031 5.828 1 87.56 202 GLY A N 1
ATOM 1509 C CA . GLY A 1 202 ? 0.841 46.688 6.02 1 87.56 202 GLY A CA 1
ATOM 1510 C C . GLY A 1 202 ? 0.817 48.094 5.449 1 87.56 202 GLY A C 1
ATOM 1511 O O . GLY A 1 202 ? -0.115 48.469 4.734 1 87.56 202 GLY A O 1
ATOM 1512 N N . ARG A 1 203 ? 1.837 48.781 5.777 1 87.5 203 ARG A N 1
ATOM 1513 C CA . ARG A 1 203 ? 1.955 50.156 5.297 1 87.5 203 ARG A CA 1
ATOM 1514 C C . ARG A 1 203 ? 2.084 50.219 3.777 1 87.5 203 ARG A C 1
ATOM 1516 O O . ARG A 1 203 ? 1.522 51.094 3.127 1 87.5 203 ARG A O 1
ATOM 1523 N N . HIS A 1 204 ? 2.842 49.344 3.273 1 89.06 204 HIS A N 1
ATOM 1524 C CA . HIS A 1 204 ? 3.02 49.25 1.827 1 89.06 204 HIS A CA 1
ATOM 1525 C C . HIS A 1 204 ? 1.691 49.031 1.118 1 89.06 204 HIS A C 1
ATOM 1527 O O . HIS A 1 204 ? 1.377 49.688 0.133 1 89.06 204 HIS A O 1
ATOM 1533 N N . MET A 1 205 ? 0.91 48.156 1.573 1 88.88 205 MET A N 1
ATOM 1534 C CA . MET A 1 205 ? -0.363 47.812 0.942 1 88.88 205 MET A CA 1
ATOM 1535 C C . MET A 1 205 ? -1.354 48.969 1.062 1 88.88 205 MET A C 1
ATOM 1537 O O . MET A 1 205 ? -2.148 49.188 0.151 1 88.88 205 MET A O 1
ATOM 1541 N N . GLN A 1 206 ? -1.289 49.594 2.156 1 84.5 206 GLN A N 1
ATOM 1542 C CA . GLN A 1 206 ? -2.172 50.719 2.361 1 84.5 206 GLN A CA 1
ATOM 1543 C C . GLN A 1 206 ? -1.835 51.844 1.396 1 84.5 206 GLN A C 1
ATOM 1545 O O . GLN A 1 206 ? -2.703 52.656 1.048 1 84.5 206 GLN A O 1
ATOM 1550 N N . SER A 1 207 ? -0.626 51.906 1.025 1 86.31 207 SER A N 1
ATOM 1551 C CA . SER A 1 207 ? -0.196 52.969 0.1 1 86.31 207 SER A CA 1
ATOM 1552 C C . SER A 1 207 ? -0.708 52.688 -1.312 1 86.31 207 SER A C 1
ATOM 1554 O O . SER A 1 207 ? -0.737 53.594 -2.148 1 86.31 207 SER A O 1
ATOM 1556 N N . LEU A 1 208 ? -1.101 51.531 -1.339 1 86.69 208 LEU A N 1
ATOM 1557 C CA . LEU A 1 208 ? -1.651 51.156 -2.639 1 86.69 208 LEU A CA 1
ATOM 1558 C C . LEU A 1 208 ? -3.156 51.406 -2.682 1 86.69 208 LEU A C 1
ATOM 1560 O O . LEU A 1 208 ? -3.791 51.594 -1.64 1 86.69 208 LEU A O 1
ATOM 1564 N N . ASP A 1 209 ? -3.779 51.812 -3.754 1 82.19 209 ASP A N 1
ATOM 1565 C CA . ASP A 1 209 ? -5.211 52.031 -3.904 1 82.19 209 ASP A CA 1
ATOM 1566 C C . ASP A 1 209 ? -6 50.75 -3.799 1 82.19 209 ASP A C 1
ATOM 1568 O O . ASP A 1 209 ? -6.691 50.344 -4.738 1 82.19 209 ASP A O 1
ATOM 1572 N N . VAL A 1 210 ? -5.758 50.031 -2.586 1 85.81 210 VAL A N 1
ATOM 1573 C CA . VAL A 1 210 ? -6.461 48.781 -2.367 1 85.81 210 VAL A CA 1
ATOM 1574 C C . VAL A 1 210 ? -7.434 48.938 -1.199 1 85.81 210 VAL A C 1
ATOM 1576 O O . VAL A 1 210 ? -7.312 49.844 -0.395 1 85.81 210 VAL A O 1
ATOM 1579 N N . PRO A 1 211 ? -8.445 48.094 -1.125 1 83.81 211 PRO A N 1
ATOM 1580 C CA . PRO A 1 211 ? -9.406 48.156 -0.023 1 83.81 211 PRO A CA 1
ATOM 1581 C C . PRO A 1 211 ? -8.75 48 1.346 1 83.81 211 PRO A C 1
ATOM 1583 O O . PRO A 1 211 ? -7.816 47.188 1.493 1 83.81 211 PRO A O 1
ATOM 1586 N N . PRO A 1 212 ? -9.219 48.75 2.268 1 83.19 212 PRO A N 1
ATOM 1587 C CA . PRO A 1 212 ? -8.617 48.656 3.6 1 83.19 212 PRO A CA 1
ATOM 1588 C C . PRO A 1 212 ? -8.914 47.344 4.297 1 83.19 212 PRO A C 1
ATOM 1590 O O . PRO A 1 212 ? -9.844 46.625 3.906 1 83.19 212 PRO A O 1
ATOM 1593 N N . MET A 1 213 ? -8.078 47.094 5.238 1 80.44 213 MET A N 1
ATOM 1594 C CA . MET A 1 213 ? -8.227 45.875 6.035 1 80.44 213 MET A CA 1
ATOM 1595 C C . MET A 1 213 ? -9.484 45.938 6.895 1 80.44 213 MET A C 1
ATOM 1597 O O . MET A 1 213 ? -9.758 46.938 7.535 1 80.44 213 MET A O 1
ATOM 1601 N N . GLU A 1 214 ? -10.312 44.938 6.824 1 69.62 214 GLU A N 1
ATOM 1602 C CA . GLU A 1 214 ? -11.523 44.844 7.637 1 69.62 214 GLU A CA 1
ATOM 1603 C C . GLU A 1 214 ? -11.188 44.719 9.117 1 69.62 214 GLU A C 1
ATOM 1605 O O . GLU A 1 214 ? -10.164 44.125 9.477 1 69.62 214 GLU A O 1
ATOM 1610 N N . ASP A 1 215 ? -12.07 45.219 9.906 1 64.62 215 ASP A N 1
ATOM 1611 C CA . ASP A 1 215 ? -11.891 45.125 11.352 1 64.62 215 ASP A CA 1
ATOM 1612 C C . ASP A 1 215 ? -11.898 43.688 11.812 1 64.62 215 ASP A C 1
ATOM 1614 O O . ASP A 1 215 ? -12.773 42.906 11.43 1 64.62 215 ASP A O 1
ATOM 1618 N N . GLY A 1 216 ? -10.844 43.312 12.539 1 58.12 216 GLY A N 1
ATOM 1619 C CA . GLY A 1 216 ? -10.789 41.938 13.094 1 58.12 216 GLY A CA 1
ATOM 1620 C C . GLY A 1 216 ? -9.992 41 12.227 1 58.12 216 GLY A C 1
ATOM 1621 O O . GLY A 1 216 ? -9.703 39.875 12.641 1 58.12 216 GLY A O 1
ATOM 1622 N N . SER A 1 217 ? -9.688 41.5 11.016 1 66.81 217 SER A N 1
ATOM 1623 C CA . SER A 1 217 ? -8.906 40.625 10.156 1 66.81 217 SER A CA 1
ATOM 1624 C C . SER A 1 217 ? -7.418 40.688 10.5 1 66.81 217 SER A C 1
ATOM 1626 O O . SER A 1 217 ? -6.938 41.719 10.992 1 66.81 217 SER A O 1
ATOM 1628 N N . SER A 1 218 ? -6.762 39.531 10.367 1 75.75 218 SER A N 1
ATOM 1629 C CA . SER A 1 218 ? -5.32 39.531 10.57 1 75.75 218 SER A CA 1
ATOM 1630 C C . SER A 1 218 ? -4.578 39.969 9.32 1 75.75 218 SER A C 1
ATOM 1632 O O . SER A 1 218 ? -5.125 39.906 8.211 1 75.75 218 SER A O 1
ATOM 1634 N N . LEU A 1 219 ? -3.406 40.531 9.453 1 82.25 219 LEU A N 1
ATOM 1635 C CA . LEU A 1 219 ? -2.604 41.031 8.359 1 82.25 219 LEU A CA 1
ATOM 1636 C C . LEU A 1 219 ? -2.336 39.969 7.32 1 82.25 219 LEU A C 1
ATOM 1638 O O . LEU A 1 219 ? -2.479 40.188 6.117 1 82.25 219 LEU A O 1
ATOM 1642 N N . PRO A 1 220 ? -1.92 38.781 7.73 1 83.94 220 PRO A N 1
ATOM 1643 C CA . PRO A 1 220 ? -1.679 37.75 6.727 1 83.94 220 PRO A CA 1
ATOM 1644 C C . PRO A 1 220 ? -2.934 37.406 5.93 1 83.94 220 PRO A C 1
ATOM 1646 O O . PRO A 1 220 ? -2.855 37.156 4.719 1 83.94 220 PRO A O 1
ATOM 1649 N N . GLU A 1 221 ? -3.986 37.344 6.578 1 73.44 221 GLU A N 1
ATOM 1650 C CA . GLU A 1 221 ? -5.25 37.062 5.891 1 73.44 221 GLU A CA 1
ATOM 1651 C C . GLU A 1 221 ? -5.566 38.188 4.883 1 73.44 221 GLU A C 1
ATOM 1653 O O . GLU A 1 221 ? -6.031 37.906 3.777 1 73.44 221 GLU A O 1
ATOM 1658 N N . TYR A 1 222 ? -5.402 39.344 5.324 1 80.81 222 TYR A N 1
ATOM 1659 C CA . TYR A 1 222 ? -5.602 40.5 4.477 1 80.81 222 TYR A CA 1
ATOM 1660 C C . TYR A 1 222 ? -4.734 40.406 3.225 1 80.81 222 TYR A C 1
ATOM 1662 O O . TYR A 1 222 ? -5.219 40.656 2.113 1 80.81 222 TYR A O 1
ATOM 1670 N N . LEU A 1 223 ? -3.52 40.094 3.367 1 85.25 223 LEU A N 1
ATOM 1671 C CA . LEU A 1 223 ? -2.564 40 2.268 1 85.25 223 LEU A CA 1
ATOM 1672 C C . LEU A 1 223 ? -2.984 38.906 1.275 1 85.25 223 LEU A C 1
ATOM 1674 O O . LEU A 1 223 ? -2.916 39.125 0.061 1 85.25 223 LEU A O 1
ATOM 1678 N N . LEU A 1 224 ? -3.426 37.812 1.795 1 79.44 224 LEU A N 1
ATOM 1679 C CA . LEU A 1 224 ? -3.816 36.719 0.946 1 79.44 224 LEU A CA 1
ATOM 1680 C C . LEU A 1 224 ? -5.105 37.031 0.192 1 79.44 224 LEU A C 1
ATOM 1682 O O . LEU A 1 224 ? -5.262 36.625 -0.965 1 79.44 224 LEU A O 1
ATOM 1686 N N . ASP A 1 225 ? -5.969 37.656 0.859 1 74.44 225 ASP A N 1
ATOM 1687 C CA . ASP A 1 225 ? -7.219 38.062 0.216 1 74.44 225 ASP A CA 1
ATOM 1688 C C . ASP A 1 225 ? -6.965 39.031 -0.924 1 74.44 225 ASP A C 1
ATOM 1690 O O . ASP A 1 225 ? -7.641 39 -1.954 1 74.44 225 ASP A O 1
ATOM 1694 N N . LEU A 1 226 ? -6.031 39.875 -0.693 1 81.5 226 LEU A N 1
ATOM 1695 C CA . LEU A 1 226 ? -5.711 40.906 -1.674 1 81.5 226 LEU A CA 1
ATOM 1696 C C . LEU A 1 226 ? -5.02 40.312 -2.893 1 81.5 226 LEU A C 1
ATOM 1698 O O . LEU A 1 226 ? -5.121 40.844 -3.998 1 81.5 226 LEU A O 1
ATOM 1702 N N . THR A 1 227 ? -4.359 39.25 -2.686 1 81.38 227 THR A N 1
ATOM 1703 C CA . THR A 1 227 ? -3.49 38.75 -3.742 1 81.38 227 THR A CA 1
ATOM 1704 C C . THR A 1 227 ? -4.074 37.469 -4.367 1 81.38 227 THR A C 1
ATOM 1706 O O . THR A 1 227 ? -3.537 36.938 -5.348 1 81.38 227 THR A O 1
ATOM 1709 N N . ASN A 1 228 ? -5.082 36.938 -3.736 1 70.56 228 ASN A N 1
ATOM 1710 C CA . ASN A 1 228 ? -5.715 35.719 -4.273 1 70.56 228 ASN A CA 1
ATOM 1711 C C . ASN A 1 228 ? -6.84 36.094 -5.246 1 70.56 228 ASN A C 1
ATOM 1713 O O . ASN A 1 228 ? -7.828 36.719 -4.859 1 70.56 228 ASN A O 1
ATOM 1717 N N . SER A 1 229 ? -6.688 35.688 -6.395 1 59.19 229 SER A N 1
ATOM 1718 C CA . SER A 1 229 ? -7.609 36.062 -7.469 1 59.19 229 SER A CA 1
ATOM 1719 C C . SER A 1 229 ? -8.969 35.406 -7.277 1 59.19 229 SER A C 1
ATOM 1721 O O . SER A 1 229 ? -9.969 35.844 -7.832 1 59.19 229 SER A O 1
ATOM 1723 N N . ASP A 1 230 ? -8.922 34.281 -6.52 1 55.09 230 ASP A N 1
ATOM 1724 C CA . ASP A 1 230 ? -10.195 33.625 -6.324 1 55.09 230 ASP A CA 1
ATOM 1725 C C . ASP A 1 230 ? -11.156 34.438 -5.484 1 55.09 230 ASP A C 1
ATOM 1727 O O . ASP A 1 230 ? -12.375 34.312 -5.582 1 55.09 230 ASP A O 1
ATOM 1731 N N . PHE A 1 231 ? -10.523 35.312 -4.754 1 53.16 231 PHE A N 1
ATOM 1732 C CA . PHE A 1 231 ? -11.359 36.031 -3.795 1 53.16 231 PHE A CA 1
ATOM 1733 C C . PHE A 1 231 ? -11.414 37.5 -4.129 1 53.16 231 PHE A C 1
ATOM 1735 O O . PHE A 1 231 ? -12.258 38.25 -3.596 1 53.16 231 PHE A O 1
ATOM 1742 N N . THR A 1 232 ? -10.461 37.969 -4.984 1 62.19 232 THR A N 1
ATOM 1743 C CA . THR A 1 232 ? -10.391 39.406 -5.34 1 62.19 232 THR A CA 1
ATOM 1744 C C . THR A 1 232 ? -10.328 39.562 -6.855 1 62.19 232 THR A C 1
ATOM 1746 O O . THR A 1 232 ? -10.016 38.625 -7.582 1 62.19 232 THR A O 1
ATOM 1749 N N . ASP A 1 233 ? -10.766 40.688 -7.352 1 70 233 ASP A N 1
ATOM 1750 C CA . ASP A 1 233 ? -10.766 41.062 -8.766 1 70 233 ASP A CA 1
ATOM 1751 C C . ASP A 1 233 ? -9.367 40.938 -9.367 1 70 233 ASP A C 1
ATOM 1753 O O . ASP A 1 233 ? -8.391 41.375 -8.766 1 70 233 ASP A O 1
ATOM 1757 N N . GLU A 1 234 ? -9.305 40.281 -10.5 1 78.44 234 GLU A N 1
ATOM 1758 C CA . GLU A 1 234 ? -8.055 40.062 -11.203 1 78.44 234 GLU A CA 1
ATOM 1759 C C . GLU A 1 234 ? -7.312 41.344 -11.484 1 78.44 234 GLU A C 1
ATOM 1761 O O . GLU A 1 234 ? -6.082 41.406 -11.43 1 78.44 234 GLU A O 1
ATOM 1766 N N . GLN A 1 235 ? -8.078 42.406 -11.742 1 81.25 235 GLN A N 1
ATOM 1767 C CA . GLN A 1 235 ? -7.473 43.719 -12.062 1 81.25 235 GLN A CA 1
ATOM 1768 C C . GLN A 1 235 ? -6.77 44.312 -10.844 1 81.25 235 GLN A C 1
ATOM 1770 O O . GLN A 1 235 ? -5.703 44.906 -10.977 1 81.25 235 GLN A O 1
ATOM 1775 N N . GLN A 1 236 ? -7.352 44.031 -9.797 1 82.88 236 GLN A N 1
ATOM 1776 C CA . GLN A 1 236 ? -6.746 44.531 -8.562 1 82.88 236 GLN A CA 1
ATOM 1777 C C . GLN A 1 236 ? -5.438 43.812 -8.266 1 82.88 236 GLN A C 1
ATOM 1779 O O . GLN A 1 236 ? -4.461 44.438 -7.848 1 82.88 236 GLN A O 1
ATOM 1784 N N . VAL A 1 237 ? -5.438 42.594 -8.438 1 86.56 237 VAL A N 1
ATOM 1785 C CA . VAL A 1 237 ? -4.234 41.812 -8.195 1 86.56 237 VAL A CA 1
ATOM 1786 C C . VAL A 1 237 ? -3.119 42.281 -9.133 1 86.56 237 VAL A C 1
ATOM 1788 O O . VAL A 1 237 ? -1.976 42.438 -8.703 1 86.56 237 VAL A O 1
ATOM 1791 N N . GLN A 1 238 ? -3.521 42.531 -10.344 1 87.62 238 GLN A N 1
ATOM 1792 C CA . GLN A 1 238 ? -2.527 42.969 -11.32 1 87.62 238 GLN A CA 1
ATOM 1793 C C . GLN A 1 238 ? -1.972 44.344 -10.977 1 87.62 238 GLN A C 1
ATOM 1795 O O . GLN A 1 238 ? -0.795 44.625 -11.219 1 87.62 238 GLN A O 1
ATOM 1800 N N . LYS A 1 239 ? -2.783 45.125 -10.484 1 86.75 239 LYS A N 1
ATOM 1801 C CA . LYS A 1 239 ? -2.338 46.438 -10.062 1 86.75 239 LYS A CA 1
ATOM 1802 C C . LYS A 1 239 ? -1.266 46.344 -8.977 1 86.75 239 LYS A C 1
ATOM 1804 O O . LYS A 1 239 ? -0.277 47.094 -9.008 1 86.75 239 LYS A O 1
ATOM 1809 N N . ILE A 1 240 ? -1.471 45.531 -8.094 1 89.44 240 ILE A N 1
ATOM 1810 C CA . ILE A 1 240 ? -0.524 45.312 -7.004 1 89.44 240 ILE A CA 1
ATOM 1811 C C . ILE A 1 240 ? 0.801 44.812 -7.562 1 89.44 240 ILE A C 1
ATOM 1813 O O . ILE A 1 240 ? 1.871 45.281 -7.172 1 89.44 240 ILE A O 1
ATOM 1817 N N . LEU A 1 241 ? 0.727 43.938 -8.492 1 89.56 241 LEU A N 1
ATOM 1818 C CA . LEU A 1 241 ? 1.906 43.312 -9.086 1 89.56 241 LEU A CA 1
ATOM 1819 C C . LEU A 1 241 ? 2.688 44.344 -9.914 1 89.56 241 LEU A C 1
ATOM 1821 O O . LEU A 1 241 ? 3.918 44.375 -9.844 1 89.56 241 LEU A O 1
ATOM 1825 N N . ASP A 1 242 ? 1.974 45.125 -10.617 1 87.75 242 ASP A N 1
ATOM 1826 C CA . ASP A 1 242 ? 2.598 46.156 -11.453 1 87.75 242 ASP A CA 1
ATOM 1827 C C . ASP A 1 242 ? 3.291 47.219 -10.594 1 87.75 242 ASP A C 1
ATOM 1829 O O . ASP A 1 242 ? 4.367 47.688 -10.953 1 87.75 242 ASP A O 1
ATOM 1833 N N . ASN A 1 243 ? 2.639 47.562 -9.578 1 86.75 243 ASN A N 1
ATOM 1834 C CA . ASN A 1 243 ? 3.225 48.562 -8.68 1 86.75 243 ASN A CA 1
ATOM 1835 C C . ASN A 1 243 ? 4.535 48.062 -8.078 1 86.75 243 ASN A C 1
ATOM 1837 O O . ASN A 1 243 ? 5.48 48.844 -7.918 1 86.75 243 ASN A O 1
ATOM 1841 N N . TRP A 1 244 ? 4.559 46.844 -7.699 1 88.19 244 TRP A N 1
ATOM 1842 C CA . TRP A 1 244 ? 5.785 46.312 -7.133 1 88.19 244 TRP A CA 1
ATOM 1843 C C . TRP A 1 244 ? 6.898 46.281 -8.172 1 88.19 244 TRP A C 1
ATOM 1845 O O . TRP A 1 244 ? 8.039 46.625 -7.879 1 88.19 244 TRP A O 1
ATOM 1855 N N . SER A 1 245 ? 6.543 45.812 -9.281 1 83.62 245 SER A N 1
ATOM 1856 C CA . SER A 1 245 ? 7.523 45.719 -10.359 1 83.62 245 SER A CA 1
ATOM 1857 C C . SER A 1 245 ? 8.102 47.125 -10.672 1 83.62 245 SER A C 1
ATOM 1859 O O . SER A 1 245 ? 9.281 47.25 -11 1 83.62 245 SER A O 1
ATOM 1861 N N . ALA A 1 246 ? 7.25 48.094 -10.531 1 77.81 246 ALA A N 1
ATOM 1862 C CA . ALA A 1 246 ? 7.664 49.469 -10.828 1 77.81 246 ALA A CA 1
ATOM 1863 C C . ALA A 1 246 ? 8.523 50.031 -9.703 1 77.81 246 ALA A C 1
ATOM 1865 O O . ALA A 1 246 ? 9.391 50.875 -9.938 1 77.81 246 ALA A O 1
ATOM 1866 N N . SER A 1 247 ? 8.227 49.688 -8.5 1 71.44 247 SER A N 1
ATOM 1867 C CA . SER A 1 247 ? 8.953 50.188 -7.336 1 71.44 247 SER A CA 1
ATOM 1868 C C . SER A 1 247 ? 10.258 49.438 -7.121 1 71.44 247 SER A C 1
ATOM 1870 O O . SER A 1 247 ? 11.094 49.844 -6.32 1 71.44 247 SER A O 1
ATOM 1872 N N . GLU A 1 248 ? 10.406 48.344 -7.566 1 59.84 248 GLU A N 1
ATOM 1873 C CA . GLU A 1 248 ? 11.453 47.344 -7.332 1 59.84 248 GLU A CA 1
ATOM 1874 C C . GLU A 1 248 ? 12.836 47.938 -7.578 1 59.84 248 GLU A C 1
ATOM 1876 O O . GLU A 1 248 ? 13.25 48.125 -8.727 1 59.84 248 GLU A O 1
ATOM 1881 N N . GLN A 1 249 ? 13.07 49.125 -6.902 1 51.25 249 GLN A N 1
ATOM 1882 C CA . GLN A 1 249 ? 14.477 49.531 -6.879 1 51.25 249 GLN A CA 1
ATOM 1883 C C . GLN A 1 249 ? 15.383 48.312 -6.66 1 51.25 249 GLN A C 1
ATOM 1885 O O . GLN A 1 249 ? 14.898 47.219 -6.402 1 51.25 249 GLN A O 1
ATOM 1890 N N . ALA A 1 250 ? 16.672 48.625 -5.582 1 44.75 250 ALA A N 1
ATOM 1891 C CA . ALA A 1 250 ? 18.016 48.125 -5.262 1 44.75 250 ALA A CA 1
ATOM 1892 C C . ALA A 1 250 ? 17.938 46.781 -4.504 1 44.75 250 ALA A C 1
ATOM 1894 O O . ALA A 1 250 ? 17.641 46.781 -3.307 1 44.75 250 ALA A O 1
ATOM 1895 N N . ILE A 1 251 ? 17.25 45.844 -4.977 1 50.31 251 ILE A N 1
ATOM 1896 C CA . ILE A 1 251 ? 17.641 44.594 -4.297 1 50.31 251 ILE A CA 1
ATOM 1897 C C . ILE A 1 251 ? 19.109 44.656 -3.926 1 50.31 251 ILE A C 1
ATOM 1899 O O . ILE A 1 251 ? 19.969 44.812 -4.797 1 50.31 251 ILE A O 1
ATOM 1903 N N . VAL A 1 252 ? 19.438 45.094 -2.846 1 46.44 252 VAL A N 1
ATOM 1904 C CA . VAL A 1 252 ? 20.766 45.188 -2.258 1 46.44 252 VAL A CA 1
ATOM 1905 C C . VAL A 1 252 ? 21.594 43.938 -2.594 1 46.44 252 VAL A C 1
ATOM 1907 O O . VAL A 1 252 ? 21.141 42.812 -2.352 1 46.44 252 VAL A O 1
ATOM 1910 N N . SER A 1 253 ? 22.344 44.125 -3.58 1 49.81 253 SER A N 1
ATOM 1911 C CA . SER A 1 253 ? 23.422 43.188 -3.854 1 49.81 253 SER A CA 1
ATOM 1912 C C . SER A 1 253 ? 24.078 42.719 -2.564 1 49.81 253 SER A C 1
ATOM 1914 O O . SER A 1 253 ? 24.516 43.531 -1.752 1 49.81 253 SER A O 1
ATOM 1916 N N . ALA A 1 254 ? 23.703 41.656 -1.957 1 47.69 254 ALA A N 1
ATOM 1917 C CA . ALA A 1 254 ? 24.25 41.062 -0.745 1 47.69 254 ALA A CA 1
ATOM 1918 C C . ALA A 1 254 ? 25.766 40.938 -0.825 1 47.69 254 ALA A C 1
ATOM 1920 O O . ALA A 1 254 ? 26.328 40.594 -1.866 1 47.69 254 ALA A O 1
ATOM 1921 N N . GLU A 1 255 ? 26.438 41.562 -0.038 1 50.25 255 GLU A N 1
ATOM 1922 C CA . GLU A 1 255 ? 27.844 41.406 0.305 1 50.25 255 GLU A CA 1
ATOM 1923 C C . GLU A 1 255 ? 28.219 39.938 0.423 1 50.25 255 GLU A C 1
ATOM 1925 O O . GLU A 1 255 ? 27.375 39.094 0.75 1 50.25 255 GLU A O 1
ATOM 1930 N N . THR A 1 256 ? 29.25 39.531 -0.255 1 51.72 256 THR A N 1
ATOM 1931 C CA . THR A 1 256 ? 29.922 38.219 -0.16 1 51.72 256 THR A CA 1
ATOM 1932 C C . THR A 1 256 ? 30.047 37.781 1.297 1 51.72 256 THR A C 1
ATOM 1934 O O . THR A 1 256 ? 30.719 38.469 2.092 1 51.72 256 THR A O 1
ATOM 1937 N N . ALA A 1 257 ? 29.031 37.281 1.976 1 54.78 257 ALA A N 1
ATOM 1938 C CA . ALA A 1 257 ? 29.078 36.875 3.379 1 54.78 257 ALA A CA 1
ATOM 1939 C C . ALA A 1 257 ? 30.188 35.844 3.613 1 54.78 257 ALA A C 1
ATOM 1941 O O . ALA A 1 257 ? 30.75 35.312 2.66 1 54.78 257 ALA A O 1
ATOM 1942 N N . ALA A 1 258 ? 30.453 35.438 4.949 1 54.28 258 ALA A N 1
ATOM 1943 C CA . ALA A 1 258 ? 31.391 34.562 5.621 1 54.28 258 ALA A CA 1
ATOM 1944 C C . ALA A 1 258 ? 31.312 33.125 5.051 1 54.28 258 ALA A C 1
ATOM 1946 O O . ALA A 1 258 ? 30.266 32.719 4.547 1 54.28 258 ALA A O 1
ATOM 1947 N N . PRO A 1 259 ? 32.469 32.5 4.965 1 57.78 259 PRO A N 1
ATOM 1948 C CA . PRO A 1 259 ? 32.562 31.109 4.504 1 57.78 259 PRO A CA 1
ATOM 1949 C C . PRO A 1 259 ? 31.562 30.188 5.199 1 57.78 259 PRO A C 1
ATOM 1951 O O . PRO A 1 259 ? 31.328 30.312 6.406 1 57.78 259 PRO A O 1
ATOM 1954 N N . MET A 1 260 ? 30.688 29.688 4.359 1 64.06 260 MET A N 1
ATOM 1955 C CA . MET A 1 260 ? 29.688 28.75 4.871 1 64.06 260 MET A CA 1
ATOM 1956 C C . MET A 1 260 ? 30.328 27.422 5.266 1 64.06 260 MET A C 1
ATOM 1958 O O . MET A 1 260 ? 31.25 26.953 4.594 1 64.06 260 MET A O 1
ATOM 1962 N N . ARG A 1 261 ? 30.062 27.031 6.512 1 63.78 261 ARG A N 1
ATOM 1963 C CA . ARG A 1 261 ? 30.516 25.703 6.898 1 63.78 261 ARG A CA 1
ATOM 1964 C C . ARG A 1 261 ? 29.906 24.625 5.996 1 63.78 261 ARG A C 1
ATOM 1966 O O . ARG A 1 261 ? 28.703 24.656 5.727 1 63.78 261 ARG A O 1
ATOM 1973 N N . GLU A 1 262 ? 30.766 23.984 5.277 1 69.94 262 GLU A N 1
ATOM 1974 C CA . GLU A 1 262 ? 30.328 22.859 4.465 1 69.94 262 GLU A CA 1
ATOM 1975 C C . GLU A 1 262 ? 30.375 21.547 5.262 1 69.94 262 GLU A C 1
ATOM 1977 O O . GLU A 1 262 ? 31.422 21.203 5.836 1 69.94 262 GLU A O 1
ATOM 1982 N N . ALA A 1 263 ? 29.188 21 5.449 1 69.88 263 ALA A N 1
ATOM 1983 C CA . ALA A 1 263 ? 29.156 19.719 6.125 1 69.88 263 ALA A CA 1
ATOM 1984 C C . ALA A 1 263 ? 29.906 18.656 5.32 1 69.88 263 ALA A C 1
ATOM 1986 O O . ALA A 1 263 ? 29.797 18.609 4.094 1 69.88 263 ALA A O 1
ATOM 1987 N N . LYS A 1 264 ? 30.891 18 5.949 1 74.38 264 LYS A N 1
ATOM 1988 C CA . LYS A 1 264 ? 31.641 16.922 5.301 1 74.38 264 LYS A CA 1
ATOM 1989 C C . LYS A 1 264 ? 30.984 15.57 5.566 1 74.38 264 LYS A C 1
ATOM 1991 O O . LYS A 1 264 ? 30.578 15.281 6.695 1 74.38 264 LYS A O 1
ATOM 1996 N N . MET A 1 265 ? 30.812 14.852 4.531 1 79.31 265 MET A N 1
ATOM 1997 C CA . MET A 1 265 ? 30.234 13.516 4.641 1 79.31 265 MET A CA 1
ATOM 1998 C C . MET A 1 265 ? 31.281 12.5 5.105 1 79.31 265 MET A C 1
ATOM 2000 O O . MET A 1 265 ? 32.438 12.609 4.754 1 79.31 265 MET A O 1
ATOM 2004 N N . ARG A 1 266 ? 30.828 11.523 5.848 1 87.38 266 ARG A N 1
ATOM 2005 C CA . ARG A 1 266 ? 31.703 10.43 6.27 1 87.38 266 ARG A CA 1
ATOM 2006 C C . ARG A 1 266 ? 32.062 9.539 5.086 1 87.38 266 ARG A C 1
ATOM 2008 O O . ARG A 1 266 ? 31.484 9.656 4.008 1 87.38 266 ARG A O 1
ATOM 2015 N N . GLY A 1 267 ? 33.094 8.734 5.367 1 90 267 GLY A N 1
ATOM 2016 C CA . GLY A 1 267 ? 33.469 7.77 4.348 1 90 267 GLY A CA 1
ATOM 2017 C C . GLY A 1 267 ? 32.438 6.711 4.094 1 90 267 GLY A C 1
ATOM 2018 O O . GLY A 1 267 ? 31.531 6.516 4.914 1 90 267 GLY A O 1
ATOM 2019 N N . LEU A 1 268 ? 32.5 6.078 3.02 1 93.81 268 LEU A N 1
ATOM 2020 C CA . LEU A 1 268 ? 31.5 5.125 2.566 1 93.81 268 LEU A CA 1
ATOM 2021 C C . LEU A 1 268 ? 31.359 3.977 3.561 1 93.81 268 LEU A C 1
ATOM 2023 O O . LEU A 1 268 ? 30.234 3.557 3.873 1 93.81 268 LEU A O 1
ATOM 2027 N N . VAL A 1 269 ? 32.469 3.439 4.012 1 95.38 269 VAL A N 1
ATOM 2028 C CA . VAL A 1 269 ? 32.438 2.301 4.922 1 95.38 269 VAL A CA 1
ATOM 2029 C C . VAL A 1 269 ? 31.75 2.703 6.23 1 95.38 269 VAL A C 1
ATOM 2031 O O . VAL A 1 269 ? 30.922 1.957 6.762 1 95.38 269 VAL A O 1
ATOM 2034 N N . ALA A 1 270 ? 32.094 3.881 6.723 1 94.06 270 ALA A N 1
ATOM 2035 C CA . ALA A 1 270 ? 31.484 4.363 7.961 1 94.06 270 ALA A CA 1
ATOM 2036 C C . ALA A 1 270 ? 29.984 4.582 7.789 1 94.06 270 ALA A C 1
ATOM 2038 O O . ALA A 1 270 ? 29.188 4.23 8.672 1 94.06 270 ALA A O 1
ATOM 2039 N N . GLN A 1 271 ? 29.625 5.176 6.664 1 95.38 271 GLN A N 1
ATOM 2040 C CA . GLN A 1 271 ? 28.219 5.375 6.367 1 95.38 271 GLN A CA 1
ATOM 2041 C C . GLN A 1 271 ? 27.469 4.047 6.363 1 95.38 271 GLN A C 1
ATOM 2043 O O . GLN A 1 271 ? 26.391 3.928 6.969 1 95.38 271 GLN A O 1
ATOM 2048 N N . THR A 1 272 ? 28.078 3.084 5.711 1 96.69 272 THR A N 1
ATOM 2049 C CA . THR A 1 272 ? 27.453 1.777 5.562 1 96.69 272 THR A CA 1
ATOM 2050 C C . THR A 1 272 ? 27.266 1.104 6.918 1 96.69 272 THR A C 1
ATOM 2052 O O . THR A 1 272 ? 26.219 0.513 7.195 1 96.69 272 THR A O 1
ATOM 2055 N N . LEU A 1 273 ? 28.234 1.226 7.719 1 96.19 273 LEU A N 1
ATOM 2056 C CA . LEU A 1 273 ? 28.172 0.583 9.023 1 96.19 273 LEU A CA 1
ATOM 2057 C C . LEU A 1 273 ? 27.094 1.231 9.898 1 96.19 273 LEU A C 1
ATOM 2059 O O . LEU A 1 273 ? 26.375 0.542 10.625 1 96.19 273 LEU A O 1
ATOM 2063 N N . ILE A 1 274 ? 26.953 2.531 9.828 1 95.44 274 ILE A N 1
ATOM 2064 C CA . ILE A 1 274 ? 25.953 3.25 10.602 1 95.44 274 ILE A CA 1
ATOM 2065 C C . ILE A 1 274 ? 24.562 2.879 10.102 1 95.44 274 ILE A C 1
ATOM 2067 O O . ILE A 1 274 ? 23.656 2.604 10.891 1 95.44 274 ILE A O 1
ATOM 2071 N N . LEU A 1 275 ? 24.438 2.854 8.828 1 96.69 275 LEU A N 1
ATOM 2072 C CA . LEU A 1 275 ? 23.156 2.508 8.234 1 96.69 275 LEU A CA 1
ATOM 2073 C C . LEU A 1 275 ? 22.781 1.06 8.539 1 96.69 275 LEU A C 1
ATOM 2075 O O . LEU A 1 275 ? 21.609 0.742 8.734 1 96.69 275 LEU A O 1
ATOM 2079 N N . CYS A 1 276 ? 23.781 0.175 8.531 1 96.94 276 CYS A N 1
ATOM 2080 C CA . CYS A 1 276 ? 23.516 -1.216 8.891 1 96.94 276 CYS A CA 1
ATOM 2081 C C . CYS A 1 276 ? 22.953 -1.321 10.305 1 96.94 276 CYS A C 1
ATOM 2083 O O . CYS A 1 276 ? 22 -2.066 10.539 1 96.94 276 CYS A O 1
ATOM 2085 N N . ARG A 1 277 ? 23.547 -0.615 11.164 1 96 277 ARG A N 1
ATOM 2086 C CA . ARG A 1 277 ? 23.078 -0.629 12.539 1 96 277 ARG A CA 1
ATOM 2087 C C . ARG A 1 277 ? 21.641 -0.1 12.633 1 96 277 ARG A C 1
ATOM 2089 O O . ARG A 1 277 ? 20.797 -0.694 13.305 1 96 277 ARG A O 1
ATOM 2096 N N . ARG A 1 278 ? 21.391 0.966 11.938 1 94.75 278 ARG A N 1
ATOM 2097 C CA . ARG A 1 278 ? 20.062 1.573 11.93 1 94.75 278 ARG A CA 1
ATOM 2098 C C . ARG A 1 278 ? 19.031 0.629 11.328 1 94.75 278 ARG A C 1
ATOM 2100 O O . ARG A 1 278 ? 17.953 0.419 11.898 1 94.75 278 ARG A O 1
ATOM 2107 N N . LEU A 1 279 ? 19.406 0.06 10.258 1 92.56 279 LEU A N 1
ATOM 2108 C CA . LEU A 1 279 ? 18.484 -0.816 9.539 1 92.56 279 LEU A CA 1
ATOM 2109 C C . LEU A 1 279 ? 18.219 -2.092 10.328 1 92.56 279 LEU A C 1
ATOM 2111 O O . LEU A 1 279 ? 17.109 -2.641 10.273 1 92.56 279 LEU A O 1
ATOM 2115 N N . THR A 1 280 ? 19.219 -2.561 10.992 1 92.19 280 THR A N 1
ATOM 2116 C CA . THR A 1 280 ? 19.031 -3.748 11.82 1 92.19 280 THR A CA 1
ATOM 2117 C C . THR A 1 280 ? 18.016 -3.482 12.93 1 92.19 280 THR A C 1
ATOM 2119 O O . THR A 1 280 ? 17.141 -4.305 13.172 1 92.19 280 THR A O 1
ATOM 2122 N N . ILE A 1 281 ? 18.094 -2.32 13.523 1 91.38 281 ILE A N 1
ATOM 2123 C CA . ILE A 1 281 ? 17.156 -1.945 14.578 1 91.38 281 ILE A CA 1
ATOM 2124 C C . ILE A 1 281 ? 15.75 -1.819 13.992 1 91.38 281 ILE A C 1
ATOM 2126 O O . ILE A 1 281 ? 14.789 -2.318 14.578 1 91.38 281 ILE A O 1
ATOM 2130 N N . MET A 1 282 ? 15.703 -1.213 12.891 1 89.31 282 MET A N 1
ATOM 2131 C CA . MET A 1 282 ? 14.414 -0.982 12.234 1 89.31 282 MET A CA 1
ATOM 2132 C C . MET A 1 282 ? 13.758 -2.303 11.852 1 89.31 282 MET A C 1
ATOM 2134 O O . MET A 1 282 ? 12.555 -2.479 12.031 1 89.31 282 MET A O 1
ATOM 2138 N N . THR A 1 283 ? 14.531 -3.215 11.328 1 85.31 283 THR A N 1
ATOM 2139 C CA . THR A 1 283 ? 14.008 -4.496 10.867 1 85.31 283 THR A CA 1
ATOM 2140 C C . THR A 1 283 ? 13.57 -5.359 12.047 1 85.31 283 THR A C 1
ATOM 2142 O O . THR A 1 283 ? 12.562 -6.055 11.969 1 85.31 283 THR A O 1
ATOM 2145 N N . MET A 1 284 ? 14.266 -5.324 13.094 1 85.44 284 MET A N 1
ATOM 2146 C CA . MET A 1 284 ? 13.969 -6.137 14.266 1 85.44 284 MET A CA 1
ATOM 2147 C C . MET A 1 284 ? 12.727 -5.625 14.984 1 85.44 284 MET A C 1
ATOM 2149 O O . MET A 1 284 ? 12.031 -6.387 15.656 1 85.44 284 MET A O 1
ATOM 2153 N N . ARG A 1 285 ? 12.383 -4.34 14.75 1 85.62 285 ARG A N 1
ATOM 2154 C CA . ARG A 1 285 ? 11.266 -3.736 15.477 1 85.62 285 ARG A CA 1
ATOM 2155 C C . ARG A 1 285 ? 10 -3.715 14.617 1 85.62 285 ARG A C 1
ATOM 2157 O O . ARG A 1 285 ? 8.938 -3.312 15.086 1 85.62 285 ARG A O 1
ATOM 2164 N N . ASP A 1 286 ? 10.062 -4.094 13.398 1 77.94 286 ASP A N 1
ATOM 2165 C CA . ASP A 1 286 ? 8.891 -4.164 12.531 1 77.94 286 ASP A CA 1
ATOM 2166 C C . ASP A 1 286 ? 8.445 -5.609 12.328 1 77.94 286 ASP A C 1
ATOM 2168 O O . ASP A 1 286 ? 8.797 -6.234 11.32 1 77.94 286 ASP A O 1
ATOM 2172 N N . PRO A 1 287 ? 7.703 -6.125 13.125 1 73.06 287 PRO A N 1
ATOM 2173 C CA . PRO A 1 287 ? 7.336 -7.539 13.031 1 73.06 287 PRO A CA 1
ATOM 2174 C C . PRO A 1 287 ? 6.359 -7.82 11.883 1 73.06 287 PRO A C 1
ATOM 2176 O O . PRO A 1 287 ? 6.32 -8.938 11.367 1 73.06 287 PRO A O 1
ATOM 2179 N N . THR A 1 288 ? 5.574 -6.883 11.57 1 67.69 288 THR A N 1
ATOM 2180 C CA . THR A 1 288 ? 4.484 -7.16 10.641 1 67.69 288 THR A CA 1
ATOM 2181 C C . THR A 1 288 ? 5.027 -7.625 9.297 1 67.69 288 THR A C 1
ATOM 2183 O O . THR A 1 288 ? 4.598 -8.656 8.766 1 67.69 288 THR A O 1
ATOM 2186 N N . VAL A 1 289 ? 6.047 -6.984 8.852 1 69.31 289 VAL A N 1
ATOM 2187 C CA . VAL A 1 289 ? 6.441 -7.262 7.473 1 69.31 289 VAL A CA 1
ATOM 2188 C C . VAL A 1 289 ? 7.348 -8.492 7.434 1 69.31 289 VAL A C 1
ATOM 2190 O O . VAL A 1 289 ? 7.168 -9.375 6.594 1 69.31 289 VAL A O 1
ATOM 2193 N N . TYR A 1 290 ? 8.117 -8.719 8.422 1 74.75 290 TYR A N 1
ATOM 2194 C CA . TYR A 1 290 ? 9.148 -9.734 8.25 1 74.75 290 TYR A CA 1
ATOM 2195 C C . TYR A 1 290 ? 8.75 -11.039 8.93 1 74.75 290 TYR A C 1
ATOM 2197 O O . TYR A 1 290 ? 8.75 -12.102 8.297 1 74.75 290 TYR A O 1
ATOM 2205 N N . SER A 1 291 ? 8.164 -10.938 10.086 1 82.56 291 SER A N 1
ATOM 2206 C CA . SER A 1 291 ? 7.824 -12.172 10.789 1 82.56 291 SER A CA 1
ATOM 2207 C C . SER A 1 291 ? 6.566 -12.805 10.211 1 82.56 291 SER A C 1
ATOM 2209 O O . SER A 1 291 ? 6.465 -14.031 10.125 1 82.56 291 SER A O 1
ATOM 2211 N N . ALA A 1 292 ? 5.73 -11.945 9.828 1 84.69 292 ALA A N 1
ATOM 2212 C CA . ALA A 1 292 ? 4.504 -12.492 9.25 1 84.69 292 ALA A CA 1
ATOM 2213 C C . ALA A 1 292 ? 4.793 -13.234 7.945 1 84.69 292 ALA A C 1
ATOM 2215 O O . ALA A 1 292 ? 4.207 -14.289 7.68 1 84.69 292 ALA A O 1
ATOM 2216 N N . ARG A 1 293 ? 5.66 -12.781 7.145 1 87.44 293 ARG A N 1
ATOM 2217 C CA . ARG A 1 293 ? 6.012 -13.438 5.891 1 87.44 293 ARG A CA 1
ATOM 2218 C C . ARG A 1 293 ? 6.645 -14.805 6.148 1 87.44 293 ARG A C 1
ATOM 2220 O O . ARG A 1 293 ? 6.434 -15.75 5.383 1 87.44 293 ARG A O 1
ATOM 2227 N N . TRP A 1 294 ? 7.445 -14.836 7.262 1 90.75 294 TRP A N 1
ATOM 2228 C CA . TRP A 1 294 ? 8.078 -16.109 7.609 1 90.75 294 TRP A CA 1
ATOM 2229 C C . TRP A 1 294 ? 7.031 -17.156 7.945 1 90.75 294 TRP A C 1
ATOM 2231 O O . TRP A 1 294 ? 7.117 -18.297 7.484 1 90.75 294 TRP A O 1
ATOM 2241 N N . VAL A 1 295 ? 6.074 -16.688 8.617 1 91.44 295 VAL A N 1
ATOM 2242 C CA . VAL A 1 295 ? 5.027 -17.609 9.055 1 91.44 295 VAL A CA 1
ATOM 2243 C C . VAL A 1 295 ? 4.191 -18.047 7.852 1 91.44 295 VAL A C 1
ATOM 2245 O O . VAL A 1 295 ? 3.869 -19.219 7.703 1 91.44 295 VAL A O 1
ATOM 2248 N N . PHE A 1 296 ? 3.879 -17.109 7.016 1 92.62 296 PHE A N 1
ATOM 2249 C CA . PHE A 1 296 ? 3.061 -17.422 5.852 1 92.62 296 PHE A CA 1
ATOM 2250 C C . PHE A 1 296 ? 3.811 -18.344 4.898 1 92.62 296 PHE A C 1
ATOM 2252 O O . PHE A 1 296 ? 3.211 -19.234 4.277 1 92.62 296 PHE A O 1
ATOM 2259 N N . ALA A 1 297 ? 5.07 -18.156 4.801 1 93.69 297 ALA A N 1
ATOM 2260 C CA . ALA A 1 297 ? 5.871 -19.047 3.959 1 93.69 297 ALA A CA 1
ATOM 2261 C C . ALA A 1 297 ? 5.926 -20.453 4.539 1 93.69 297 ALA A C 1
ATOM 2263 O O . ALA A 1 297 ? 5.809 -21.438 3.807 1 93.69 297 ALA A O 1
ATOM 2264 N N . ALA A 1 298 ? 6.105 -20.5 5.84 1 95.88 298 ALA A N 1
ATOM 2265 C CA . ALA A 1 298 ? 6.141 -21.797 6.512 1 95.88 298 ALA A CA 1
ATOM 2266 C C . ALA A 1 298 ? 4.809 -22.531 6.367 1 95.88 298 ALA A C 1
ATOM 2268 O O . ALA A 1 298 ? 4.777 -23.734 6.137 1 95.88 298 ALA A O 1
ATOM 2269 N N . THR A 1 299 ? 3.76 -21.797 6.492 1 95.69 299 THR A N 1
ATOM 2270 C CA . THR A 1 299 ? 2.438 -22.391 6.383 1 95.69 299 THR A CA 1
ATOM 2271 C C . THR A 1 299 ? 2.176 -22.875 4.961 1 95.69 299 THR A C 1
ATOM 2273 O O . THR A 1 299 ? 1.611 -23.953 4.758 1 95.69 299 THR A O 1
ATOM 2276 N N . ALA A 1 300 ? 2.537 -22.094 4.027 1 95.56 300 ALA A N 1
ATOM 2277 C CA . ALA A 1 300 ? 2.381 -22.516 2.637 1 95.56 300 ALA A CA 1
ATOM 2278 C C . ALA A 1 300 ? 3.135 -23.812 2.365 1 95.56 300 ALA A C 1
ATOM 2280 O O . ALA A 1 300 ? 2.568 -24.766 1.821 1 95.56 300 ALA A O 1
ATOM 2281 N N . ASN A 1 301 ? 4.41 -23.828 2.754 1 97.19 301 ASN A N 1
ATOM 2282 C CA . ASN A 1 301 ? 5.238 -25 2.475 1 97.19 301 ASN A CA 1
ATOM 2283 C C . ASN A 1 301 ? 4.809 -26.203 3.309 1 97.19 301 ASN A C 1
ATOM 2285 O O . ASN A 1 301 ? 5.016 -27.344 2.906 1 97.19 301 ASN A O 1
ATOM 2289 N N . LEU A 1 302 ? 4.188 -25.875 4.449 1 96.81 302 LEU A N 1
ATOM 2290 C CA . LEU A 1 302 ? 3.578 -26.953 5.227 1 96.81 302 LEU A CA 1
ATOM 2291 C C . LEU A 1 302 ? 2.439 -27.609 4.449 1 96.81 302 LEU A C 1
ATOM 2293 O O . LEU A 1 302 ? 2.379 -28.828 4.336 1 96.81 302 LEU A O 1
ATOM 2297 N N . VAL A 1 303 ? 1.613 -26.844 3.885 1 95.19 303 VAL A N 1
ATOM 2298 C CA . VAL A 1 303 ? 0.46 -27.328 3.141 1 95.19 303 VAL A CA 1
ATOM 2299 C C . VAL A 1 303 ? 0.931 -28.094 1.898 1 95.19 303 VAL A C 1
ATOM 2301 O O . VAL A 1 303 ? 0.434 -29.172 1.599 1 95.19 303 VAL A O 1
ATOM 2304 N N . PHE A 1 304 ? 1.913 -27.609 1.186 1 94.81 304 PHE A N 1
ATOM 2305 C CA . PHE A 1 304 ? 2.436 -28.266 -0.005 1 94.81 304 PHE A CA 1
ATOM 2306 C C . PHE A 1 304 ? 3.053 -29.609 0.349 1 94.81 304 PHE A C 1
ATOM 2308 O O . PHE A 1 304 ? 2.859 -30.594 -0.367 1 94.81 304 PHE A O 1
ATOM 2315 N N . SER A 1 305 ? 3.748 -29.562 1.457 1 95.69 305 SER A N 1
ATOM 2316 C CA . SER A 1 305 ? 4.391 -30.797 1.896 1 95.69 305 SER A CA 1
ATOM 2317 C C . SER A 1 305 ? 3.361 -31.859 2.279 1 95.69 305 SER A C 1
ATOM 2319 O O . SER A 1 305 ? 3.561 -33.062 2.023 1 95.69 305 SER A O 1
ATOM 2321 N N . LEU A 1 306 ? 2.285 -31.391 2.807 1 94.75 306 LEU A N 1
ATOM 2322 C CA . LEU A 1 306 ? 1.227 -32.312 3.18 1 94.75 306 LEU A CA 1
ATOM 2323 C C . LEU A 1 306 ? 0.514 -32.875 1.943 1 94.75 306 LEU A C 1
ATOM 2325 O O . LEU A 1 306 ? 0.139 -34.031 1.898 1 94.75 306 LEU A O 1
ATOM 2329 N N . ILE A 1 307 ? 0.353 -32.062 0.985 1 92.69 307 ILE A N 1
ATOM 2330 C CA . ILE A 1 307 ? -0.281 -32.469 -0.264 1 92.69 307 ILE A CA 1
ATOM 2331 C C . ILE A 1 307 ? 0.554 -33.562 -0.938 1 92.69 307 ILE A C 1
ATOM 2333 O O . ILE A 1 307 ? 0.009 -34.5 -1.488 1 92.69 307 ILE A O 1
ATOM 2337 N N . TYR A 1 308 ? 1.894 -33.438 -0.812 1 92.94 308 TYR A N 1
ATOM 2338 C CA . TYR A 1 308 ? 2.807 -34.375 -1.445 1 92.94 308 TYR A CA 1
ATOM 2339 C C . TYR A 1 308 ? 3.416 -35.312 -0.414 1 92.94 308 TYR A C 1
ATOM 2341 O O . TYR A 1 308 ? 4.594 -35.688 -0.511 1 92.94 308 TYR A O 1
ATOM 2349 N N . ILE A 1 309 ? 2.746 -35.625 0.592 1 92.94 309 ILE A N 1
ATOM 2350 C CA . ILE A 1 309 ? 3.305 -36.406 1.709 1 92.94 309 ILE A CA 1
ATOM 2351 C C . ILE A 1 309 ? 3.814 -37.75 1.214 1 92.94 309 ILE A C 1
ATOM 2353 O O . ILE A 1 309 ? 4.781 -38.281 1.754 1 92.94 309 ILE A O 1
ATOM 2357 N N . ASP A 1 310 ? 3.258 -38.312 0.11 1 90.88 310 ASP A N 1
ATOM 2358 C CA . ASP A 1 310 ? 3.658 -39.625 -0.427 1 90.88 310 ASP A CA 1
ATOM 2359 C C . ASP A 1 310 ? 5.074 -39.562 -0.994 1 90.88 310 ASP A C 1
ATOM 2361 O O . ASP A 1 310 ? 5.73 -40.594 -1.135 1 90.88 310 ASP A O 1
ATOM 2365 N N . ALA A 1 311 ? 5.527 -38.375 -1.295 1 91.62 311 ALA A N 1
ATOM 2366 C CA . ALA A 1 311 ? 6.867 -38.219 -1.851 1 91.62 311 ALA A CA 1
ATOM 2367 C C . ALA A 1 311 ? 7.938 -38.5 -0.802 1 91.62 311 ALA A C 1
ATOM 2369 O O . ALA A 1 311 ? 9.125 -38.531 -1.116 1 91.62 311 ALA A O 1
ATOM 2370 N N . ARG A 1 312 ? 7.52 -38.719 0.375 1 92.81 312 ARG A N 1
ATOM 2371 C CA . ARG A 1 312 ? 8.445 -39.125 1.425 1 92.81 312 ARG A CA 1
ATOM 2372 C C . ARG A 1 312 ? 9.086 -40.469 1.091 1 92.81 312 ARG A C 1
ATOM 2374 O O . ARG A 1 312 ? 10.242 -40.719 1.439 1 92.81 312 ARG A O 1
ATOM 2381 N N . ASP A 1 313 ? 8.281 -41.25 0.398 1 90.12 313 ASP A N 1
ATOM 2382 C CA . ASP A 1 313 ? 8.797 -42.562 -0.029 1 90.12 313 ASP A CA 1
ATOM 2383 C C . ASP A 1 313 ? 9.656 -42.406 -1.278 1 90.12 313 ASP A C 1
ATOM 2385 O O . ASP A 1 313 ? 9.234 -41.812 -2.271 1 90.12 313 ASP A O 1
ATOM 2389 N N . ARG A 1 314 ? 10.844 -42.875 -1.236 1 89.56 314 ARG A N 1
ATOM 2390 C CA . ARG A 1 314 ? 11.758 -42.781 -2.369 1 89.56 314 ARG A CA 1
ATOM 2391 C C . ARG A 1 314 ? 11.594 -44 -3.301 1 89.56 314 ARG A C 1
ATOM 2393 O O . ARG A 1 314 ? 12.414 -44.906 -3.293 1 89.56 314 ARG A O 1
ATOM 2400 N N . ASN A 1 315 ? 10.586 -43.906 -4.078 1 86.5 315 ASN A N 1
ATOM 2401 C CA . ASN A 1 315 ? 10.367 -44.906 -5.121 1 86.5 315 ASN A CA 1
ATOM 2402 C C . ASN A 1 315 ? 10.219 -44.281 -6.496 1 86.5 315 ASN A C 1
ATOM 2404 O O . ASN A 1 315 ? 10.234 -43.031 -6.613 1 86.5 315 ASN A O 1
ATOM 2408 N N . GLN A 1 316 ? 10.133 -45.031 -7.531 1 81.94 316 GLN A N 1
ATOM 2409 C CA . GLN A 1 316 ? 10.141 -44.531 -8.906 1 81.94 316 GLN A CA 1
ATOM 2410 C C . GLN A 1 316 ? 8.938 -43.625 -9.172 1 81.94 316 GLN A C 1
ATOM 2412 O O . GLN A 1 316 ? 9.047 -42.625 -9.883 1 81.94 316 GLN A O 1
ATOM 2417 N N . GLU A 1 317 ? 7.844 -43.938 -8.5 1 79.12 317 GLU A N 1
ATOM 2418 C CA . GLU A 1 317 ? 6.609 -43.188 -8.742 1 79.12 317 GLU A CA 1
ATOM 2419 C C . GLU A 1 317 ? 6.672 -41.812 -8.102 1 79.12 317 GLU A C 1
ATOM 2421 O O . GLU A 1 317 ? 5.988 -40.875 -8.555 1 79.12 317 GLU A O 1
ATOM 2426 N N . GLN A 1 318 ? 7.551 -41.688 -7.109 1 86.56 318 GLN A N 1
ATOM 2427 C CA . GLN A 1 318 ? 7.535 -40.469 -6.324 1 86.56 318 GLN A CA 1
ATOM 2428 C C . GLN A 1 318 ? 8.727 -39.562 -6.672 1 86.56 318 GLN A C 1
ATOM 2430 O O . GLN A 1 318 ? 8.891 -38.5 -6.102 1 86.56 318 GLN A O 1
ATOM 2435 N N . ALA A 1 319 ? 9.516 -40 -7.629 1 86.56 319 ALA A N 1
ATOM 2436 C CA . ALA A 1 319 ? 10.695 -39.219 -7.992 1 86.56 319 ALA A CA 1
ATOM 2437 C C . ALA A 1 319 ? 10.297 -37.844 -8.539 1 86.56 319 ALA A C 1
ATOM 2439 O O . ALA A 1 319 ? 10.828 -36.844 -8.109 1 86.56 319 ALA A O 1
ATOM 2440 N N . LEU A 1 320 ? 9.297 -37.812 -9.414 1 85.38 320 LEU A N 1
ATOM 2441 C CA . LEU A 1 320 ? 8.875 -36.562 -10.023 1 85.38 320 LEU A CA 1
ATOM 2442 C C . LEU A 1 320 ? 8.109 -35.688 -9.031 1 85.38 320 LEU A C 1
ATOM 2444 O O . LEU A 1 320 ? 8.383 -34.5 -8.883 1 85.38 320 LEU A O 1
ATOM 2448 N N . PRO A 1 321 ? 7.18 -36.281 -8.258 1 88 321 PRO A N 1
ATOM 2449 C CA . PRO A 1 321 ? 6.484 -35.469 -7.246 1 88 321 PRO A CA 1
ATOM 2450 C C . PRO A 1 321 ? 7.441 -34.844 -6.234 1 88 321 PRO A C 1
ATOM 2452 O O . PRO A 1 321 ? 7.188 -33.75 -5.75 1 88 321 PRO A O 1
ATOM 2455 N N . ARG A 1 322 ? 8.492 -35.531 -5.969 1 91.44 322 ARG A N 1
ATOM 2456 C CA . ARG A 1 322 ? 9.484 -35.031 -5.031 1 91.44 322 ARG A CA 1
ATOM 2457 C C . ARG A 1 322 ? 10.156 -33.781 -5.574 1 91.44 322 ARG A C 1
ATOM 2459 O O . ARG A 1 322 ? 10.469 -32.844 -4.816 1 91.44 322 ARG A O 1
ATOM 2466 N N . ILE A 1 323 ? 10.344 -33.688 -6.871 1 91.25 323 ILE A N 1
ATOM 2467 C CA . ILE A 1 323 ? 10.906 -32.531 -7.52 1 91.25 323 ILE A CA 1
ATOM 2468 C C . ILE A 1 323 ? 9.883 -31.391 -7.527 1 91.25 323 ILE A C 1
ATOM 2470 O O . ILE A 1 323 ? 10.219 -30.234 -7.277 1 91.25 323 ILE A O 1
ATOM 2474 N N . TRP A 1 324 ? 8.641 -31.703 -7.688 1 90.75 324 TRP A N 1
ATOM 2475 C CA . TRP A 1 324 ? 7.582 -30.703 -7.738 1 90.75 324 TRP A CA 1
ATOM 2476 C C . TRP A 1 324 ? 7.406 -30.031 -6.383 1 90.75 324 TRP A C 1
ATOM 2478 O O . TRP A 1 324 ? 7.273 -28.812 -6.301 1 90.75 324 TRP A O 1
ATOM 2488 N N . VAL A 1 325 ? 7.41 -30.844 -5.395 1 93.81 325 VAL A N 1
ATOM 2489 C CA . VAL A 1 325 ? 7.227 -30.234 -4.074 1 93.81 325 VAL A CA 1
ATOM 2490 C C . VAL A 1 325 ? 8.375 -29.281 -3.781 1 93.81 325 VAL A C 1
ATOM 2492 O O . VAL A 1 325 ? 8.172 -28.203 -3.221 1 93.81 325 VAL A O 1
ATOM 2495 N N . MET A 1 326 ? 9.586 -29.672 -4.164 1 95.06 326 MET A N 1
ATOM 2496 C CA . MET A 1 326 ? 10.727 -28.781 -3.975 1 95.06 326 MET A CA 1
ATOM 2497 C C . MET A 1 326 ? 10.531 -27.469 -4.742 1 95.06 326 MET A C 1
ATOM 2499 O O . MET A 1 326 ? 10.859 -26.391 -4.238 1 95.06 326 MET A O 1
ATOM 2503 N N . SER A 1 327 ? 10 -27.562 -5.902 1 93.5 327 SER A N 1
ATOM 2504 C CA . SER A 1 327 ? 9.758 -26.391 -6.727 1 93.5 327 SER A CA 1
ATOM 2505 C C . SER A 1 327 ? 8.734 -25.469 -6.074 1 93.5 327 SER A C 1
ATOM 2507 O O . SER A 1 327 ? 8.883 -24.234 -6.125 1 93.5 327 SER A O 1
ATOM 2509 N N . TRP A 1 328 ? 7.734 -26.047 -5.461 1 94 328 TRP A N 1
ATOM 2510 C CA . TRP A 1 328 ? 6.711 -25.234 -4.812 1 94 328 TRP A CA 1
ATOM 2511 C C . TRP A 1 328 ? 7.262 -24.578 -3.553 1 94 328 TRP A C 1
ATOM 2513 O O . TRP A 1 328 ? 6.945 -23.406 -3.266 1 94 328 TRP A O 1
ATOM 2523 N N . CYS A 1 329 ? 8.062 -25.312 -2.842 1 95.38 329 CYS A N 1
ATOM 2524 C CA . CYS A 1 329 ? 8.633 -24.797 -1.603 1 95.38 329 CYS A CA 1
ATOM 2525 C C . CYS A 1 329 ? 9.617 -23.656 -1.886 1 95.38 329 CYS A C 1
ATOM 2527 O O . CYS A 1 329 ? 9.883 -22.828 -1.014 1 95.38 329 CYS A O 1
ATOM 2529 N N . LEU A 1 330 ? 10.125 -23.656 -3.076 1 96.44 330 LEU A N 1
ATOM 2530 C CA . LEU A 1 330 ? 10.938 -22.531 -3.523 1 96.44 330 LEU A CA 1
ATOM 2531 C C . LEU A 1 330 ? 10.062 -21.422 -4.117 1 96.44 330 LEU A C 1
ATOM 2533 O O . LEU A 1 330 ? 10.289 -20.25 -3.852 1 96.44 330 LEU A O 1
ATOM 2537 N N . GLY A 1 331 ? 9.07 -21.797 -4.848 1 95.19 331 GLY A N 1
ATOM 2538 C CA . GLY A 1 331 ? 8.281 -20.875 -5.656 1 95.19 331 GLY A CA 1
ATOM 2539 C C . GLY A 1 331 ? 7.375 -19.984 -4.832 1 95.19 331 GLY A C 1
ATOM 2540 O O . GLY A 1 331 ? 7.332 -18.766 -5.051 1 95.19 331 GLY A O 1
ATOM 2541 N N . ALA A 1 332 ? 6.684 -20.547 -3.898 1 95.06 332 ALA A N 1
ATOM 2542 C CA . ALA A 1 332 ? 5.738 -19.766 -3.107 1 95.06 332 ALA A CA 1
ATOM 2543 C C . ALA A 1 332 ? 6.441 -18.625 -2.381 1 95.06 332 ALA A C 1
ATOM 2545 O O . ALA A 1 332 ? 6.008 -17.484 -2.453 1 95.06 332 ALA A O 1
ATOM 2546 N N . PRO A 1 333 ? 7.551 -18.906 -1.742 1 95.5 333 PRO A N 1
ATOM 2547 C CA . PRO A 1 333 ? 8.281 -17.812 -1.097 1 95.5 333 PRO A CA 1
ATOM 2548 C C . PRO A 1 333 ? 8.766 -16.75 -2.09 1 95.5 333 PRO A C 1
ATOM 2550 O O . PRO A 1 333 ? 8.781 -15.562 -1.772 1 95.5 333 PRO A O 1
ATOM 2553 N N . VAL A 1 334 ? 9.195 -17.203 -3.24 1 96.5 334 VAL A N 1
ATOM 2554 C CA . VAL A 1 334 ? 9.633 -16.25 -4.258 1 96.5 334 VAL A CA 1
ATOM 2555 C C . VAL A 1 334 ? 8.484 -15.32 -4.625 1 96.5 334 VAL A C 1
ATOM 2557 O O . VAL A 1 334 ? 8.656 -14.102 -4.695 1 96.5 334 VAL A O 1
ATOM 2560 N N . PHE A 1 335 ? 7.281 -15.859 -4.793 1 95.44 335 PHE A N 1
ATOM 2561 C CA . PHE A 1 335 ? 6.117 -15.047 -5.121 1 95.44 335 PHE A CA 1
ATOM 2562 C C . PHE A 1 335 ? 5.727 -14.156 -3.945 1 95.44 335 PHE A C 1
ATOM 2564 O O . PHE A 1 335 ? 5.234 -13.047 -4.137 1 95.44 335 PHE A O 1
ATOM 2571 N N . MET A 1 336 ? 5.973 -14.617 -2.793 1 93.31 336 MET A N 1
ATOM 2572 C CA . MET A 1 336 ? 5.609 -13.883 -1.581 1 93.31 336 MET A CA 1
ATOM 2573 C C . MET A 1 336 ? 6.434 -12.609 -1.448 1 93.31 336 MET A C 1
ATOM 2575 O O . MET A 1 336 ? 6.059 -11.695 -0.708 1 93.31 336 MET A O 1
ATOM 2579 N N . SER A 1 337 ? 7.555 -12.516 -2.15 1 93.31 337 SER A N 1
ATOM 2580 C CA . SER A 1 337 ? 8.391 -11.32 -2.08 1 93.31 337 SER A CA 1
ATOM 2581 C C . SER A 1 337 ? 7.68 -10.109 -2.67 1 93.31 337 SER A C 1
ATOM 2583 O O . SER A 1 337 ? 8.125 -8.977 -2.49 1 93.31 337 SER A O 1
ATOM 2585 N N . ILE A 1 338 ? 6.496 -10.328 -3.316 1 94.62 338 ILE A N 1
ATOM 2586 C CA . ILE A 1 338 ? 5.691 -9.227 -3.84 1 94.62 338 ILE A CA 1
ATOM 2587 C C . ILE A 1 338 ? 5.188 -8.359 -2.689 1 94.62 338 ILE A C 1
ATOM 2589 O O . ILE A 1 338 ? 5.023 -7.148 -2.842 1 94.62 338 ILE A O 1
ATOM 2593 N N . VAL A 1 339 ? 5.047 -8.914 -1.495 1 92.5 339 VAL A N 1
ATOM 2594 C CA . VAL A 1 339 ? 4.434 -8.273 -0.335 1 92.5 339 VAL A CA 1
ATOM 2595 C C . VAL A 1 339 ? 5.355 -7.18 0.199 1 92.5 339 VAL A C 1
ATOM 2597 O O . VAL A 1 339 ? 4.895 -6.211 0.808 1 92.5 339 VAL A O 1
ATOM 2600 N N . VAL A 1 340 ? 6.641 -7.262 -0.104 1 91.62 340 VAL A N 1
ATOM 2601 C CA . VAL A 1 340 ? 7.578 -6.324 0.504 1 91.62 340 VAL A CA 1
ATOM 2602 C C . VAL A 1 340 ? 7.742 -5.102 -0.395 1 91.62 340 VAL A C 1
ATOM 2604 O O . VAL A 1 340 ? 8.328 -4.094 0.013 1 91.62 340 VAL A O 1
ATOM 2607 N N . ILE A 1 341 ? 7.148 -5.109 -1.535 1 94.88 341 ILE A N 1
ATOM 2608 C CA . ILE A 1 341 ? 7.355 -4.051 -2.516 1 94.88 341 ILE A CA 1
ATOM 2609 C C . ILE A 1 341 ? 6.789 -2.736 -1.979 1 94.88 341 ILE A C 1
ATOM 2611 O O . ILE A 1 341 ? 7.461 -1.701 -2.02 1 94.88 341 ILE A O 1
ATOM 2615 N N . PRO A 1 342 ? 5.539 -2.732 -1.404 1 92.25 342 PRO A N 1
ATOM 2616 C CA . PRO A 1 342 ? 5.051 -1.468 -0.845 1 92.25 342 PRO A CA 1
ATOM 2617 C C . PRO A 1 342 ? 5.945 -0.936 0.274 1 92.25 342 PRO A C 1
ATOM 2619 O O . PRO A 1 342 ? 6.113 0.279 0.41 1 92.25 342 PRO A O 1
ATOM 2622 N N . VAL A 1 343 ? 6.527 -1.765 0.987 1 89.44 343 VAL A N 1
ATOM 2623 C CA . VAL A 1 343 ? 7.391 -1.373 2.094 1 89.44 343 VAL A CA 1
ATOM 2624 C C . VAL A 1 343 ? 8.68 -0.762 1.552 1 89.44 343 VAL A C 1
ATOM 2626 O O . VAL A 1 343 ? 9.109 0.301 2.006 1 89.44 343 VAL A O 1
ATOM 2629 N N . TYR A 1 344 ? 9.266 -1.429 0.586 1 92.06 344 TYR A N 1
ATOM 2630 C CA . TYR A 1 344 ? 10.484 -0.909 -0.024 1 92.06 344 TYR A CA 1
ATOM 2631 C C . TYR A 1 344 ? 10.219 0.429 -0.706 1 92.06 344 TYR A C 1
ATOM 2633 O O . TYR A 1 344 ? 11.094 1.302 -0.727 1 92.06 344 TYR A O 1
ATOM 2641 N N . TYR A 1 345 ? 9.047 0.516 -1.198 1 91.94 345 TYR A N 1
ATOM 2642 C CA . TYR A 1 345 ? 8.688 1.77 -1.851 1 91.94 345 TYR A CA 1
ATOM 2643 C C . TYR A 1 345 ? 8.633 2.912 -0.845 1 91.94 345 TYR A C 1
ATOM 2645 O O . TYR A 1 345 ? 9.172 3.994 -1.098 1 91.94 345 TYR A O 1
ATOM 2653 N N . GLN A 1 346 ? 8.008 2.697 0.235 1 88.94 346 GLN A N 1
ATOM 2654 C CA . GLN A 1 346 ? 7.926 3.711 1.282 1 88.94 346 GLN A CA 1
ATOM 2655 C C . GLN A 1 346 ? 9.305 4.039 1.84 1 88.94 346 GLN A C 1
ATOM 2657 O O . GLN A 1 346 ? 9.609 5.203 2.107 1 88.94 346 GLN A O 1
ATOM 2662 N N . ASP A 1 347 ? 10.094 2.998 2.014 1 89.38 347 ASP A N 1
ATOM 2663 C CA . ASP A 1 347 ? 11.453 3.209 2.492 1 89.38 347 ASP A CA 1
ATOM 2664 C C . ASP A 1 347 ? 12.25 4.066 1.513 1 89.38 347 ASP A C 1
ATOM 2666 O O . ASP A 1 347 ? 13.039 4.918 1.926 1 89.38 347 ASP A O 1
ATOM 2670 N N . PHE A 1 348 ? 12.008 3.787 0.336 1 89.5 348 PHE A N 1
ATOM 2671 C CA . PHE A 1 348 ? 12.727 4.512 -0.705 1 89.5 348 PHE A CA 1
ATOM 2672 C C . PHE A 1 348 ? 12.422 6.004 -0.638 1 89.5 348 PHE A C 1
ATOM 2674 O O . PHE A 1 348 ? 13.312 6.832 -0.832 1 89.5 348 PHE A O 1
ATOM 2681 N N . LEU A 1 349 ? 11.258 6.348 -0.257 1 87.75 349 LEU A N 1
ATOM 2682 C CA . LEU A 1 349 ? 10.883 7.754 -0.172 1 87.75 349 LEU A CA 1
ATOM 2683 C C . LEU A 1 349 ? 11.648 8.453 0.952 1 87.75 349 LEU A C 1
ATOM 2685 O O . LEU A 1 349 ? 12.07 9.602 0.802 1 87.75 349 LEU A O 1
ATOM 2689 N N . VAL A 1 350 ? 11.828 7.781 2.021 1 90 350 VAL A N 1
ATOM 2690 C CA . VAL A 1 350 ? 12.562 8.344 3.15 1 90 350 VAL A CA 1
ATOM 2691 C C . VAL A 1 350 ? 14.047 8.438 2.799 1 90 350 VAL A C 1
ATOM 2693 O O . VAL A 1 350 ? 14.695 9.445 3.094 1 90 350 VAL A O 1
ATOM 2696 N N . TYR A 1 351 ? 14.547 7.422 2.141 1 90.25 351 TYR A N 1
ATOM 2697 C CA . TYR A 1 351 ? 15.953 7.422 1.741 1 90.25 351 TYR A CA 1
ATOM 2698 C C . TYR A 1 351 ? 16.234 8.531 0.73 1 90.25 351 TYR A C 1
ATOM 2700 O O . TYR A 1 351 ? 17.281 9.164 0.774 1 90.25 351 TYR A O 1
ATOM 2708 N N . LYS A 1 352 ? 15.344 8.688 -0.13 1 87.69 352 LYS A N 1
ATOM 2709 C CA . LYS A 1 352 ? 15.492 9.742 -1.124 1 87.69 352 LYS A CA 1
ATOM 2710 C C . LYS A 1 352 ? 15.617 11.109 -0.457 1 87.69 352 LYS A C 1
ATOM 2712 O O . LYS A 1 352 ? 16.438 11.93 -0.863 1 87.69 352 LYS A O 1
ATOM 2717 N N . LYS A 1 353 ? 14.852 11.297 0.554 1 87.25 353 LYS A N 1
ATOM 2718 C CA . LYS A 1 353 ? 14.914 12.531 1.331 1 87.25 353 LYS A CA 1
ATOM 2719 C C . LYS A 1 353 ? 16.266 12.672 2.033 1 87.25 353 LYS A C 1
ATOM 2721 O O . LYS A 1 353 ? 16.859 13.75 2.02 1 87.25 353 LYS A O 1
ATOM 2726 N N . GLU A 1 354 ? 16.719 11.641 2.598 1 90.62 354 GLU A N 1
ATOM 2727 C CA . GLU A 1 354 ? 17.953 11.68 3.355 1 90.62 354 GLU A CA 1
ATOM 2728 C C . GLU A 1 354 ? 19.156 11.875 2.432 1 90.62 354 GLU A C 1
ATOM 2730 O O . GLU A 1 354 ? 20.078 12.641 2.75 1 90.62 354 GLU A O 1
ATOM 2735 N N . ILE A 1 355 ? 19.141 11.227 1.354 1 88.69 355 ILE A N 1
ATOM 2736 C CA . ILE A 1 355 ? 20.219 11.375 0.372 1 88.69 355 ILE A CA 1
ATOM 2737 C C . ILE A 1 355 ? 20.172 12.773 -0.233 1 88.69 355 ILE A C 1
ATOM 2739 O O . ILE A 1 355 ? 21.219 13.398 -0.437 1 88.69 355 ILE A O 1
ATOM 2743 N N . GLY A 1 356 ? 19.016 13.25 -0.431 1 85.12 356 GLY A N 1
ATOM 2744 C CA . GLY A 1 356 ? 18.844 14.594 -0.962 1 85.12 356 GLY A CA 1
ATOM 2745 C C . GLY A 1 356 ? 19.359 15.672 -0.026 1 85.12 356 GLY A C 1
ATOM 2746 O O . GLY A 1 356 ? 19.766 16.734 -0.474 1 85.12 356 GLY A O 1
ATOM 2747 N N . ASN A 1 357 ? 19.359 15.32 1.254 1 88.19 357 ASN A N 1
ATOM 2748 C CA . ASN A 1 357 ? 19.859 16.266 2.246 1 88.19 357 ASN A CA 1
ATOM 2749 C C . ASN A 1 357 ? 21.344 16.031 2.545 1 88.19 357 ASN A C 1
ATOM 2751 O O . ASN A 1 357 ? 21.875 16.578 3.506 1 88.19 357 ASN A O 1
ATOM 2755 N N . GLY A 1 358 ? 21.922 15.117 1.808 1 86.62 358 GLY A N 1
ATOM 2756 C CA . GLY A 1 358 ? 23.359 14.906 1.894 1 86.62 358 GLY A CA 1
ATOM 2757 C C . GLY A 1 358 ? 23.781 14.125 3.123 1 86.62 358 GLY A C 1
ATOM 2758 O O . GLY A 1 358 ? 24.891 14.289 3.623 1 86.62 358 GLY A O 1
ATOM 2759 N N . MET A 1 359 ? 22.938 13.359 3.604 1 89.75 359 MET A N 1
ATOM 2760 C CA . MET A 1 359 ? 23.234 12.586 4.805 1 89.75 359 MET A CA 1
ATOM 2761 C C . MET A 1 359 ? 24.219 11.453 4.488 1 89.75 359 MET A C 1
ATOM 2763 O O . MET A 1 359 ? 25.094 11.148 5.289 1 89.75 359 MET A O 1
ATOM 2767 N N . TYR A 1 360 ? 23.984 10.773 3.406 1 92 360 TYR A N 1
ATOM 2768 C CA . TYR A 1 360 ? 24.844 9.695 2.928 1 92 360 TYR A CA 1
ATOM 2769 C C . TYR A 1 360 ? 24.703 9.508 1.423 1 92 360 TYR A C 1
ATOM 2771 O O . TYR A 1 360 ? 23.828 10.125 0.796 1 92 360 TYR A O 1
ATOM 2779 N N . LYS A 1 361 ? 25.594 8.734 0.924 1 91.56 361 LYS A N 1
ATOM 2780 C CA . LYS A 1 361 ? 25.578 8.453 -0.509 1 91.56 361 LYS A CA 1
ATOM 2781 C C . LYS A 1 361 ? 24.641 7.289 -0.836 1 91.56 361 LYS A C 1
ATOM 2783 O O . LYS A 1 361 ? 24.406 6.422 0.004 1 91.56 361 LYS A O 1
ATOM 2788 N N . PRO A 1 362 ? 24.125 7.281 -2.055 1 92.25 362 PRO A N 1
ATOM 2789 C CA . PRO A 1 362 ? 23.25 6.184 -2.457 1 92.25 362 PRO A CA 1
ATOM 2790 C C . PRO A 1 362 ? 23.922 4.816 -2.334 1 92.25 362 PRO A C 1
ATOM 2792 O O . PRO A 1 362 ? 23.25 3.824 -2.023 1 92.25 362 PRO A O 1
ATOM 2795 N N . ALA A 1 363 ? 25.188 4.766 -2.52 1 94.69 363 ALA A N 1
ATOM 2796 C CA . ALA A 1 363 ? 25.922 3.506 -2.426 1 94.69 363 ALA A CA 1
ATOM 2797 C C . ALA A 1 363 ? 25.859 2.932 -1.015 1 94.69 363 ALA A C 1
ATOM 2799 O O . ALA A 1 363 ? 25.75 1.716 -0.836 1 94.69 363 ALA A O 1
ATOM 2800 N N . ALA A 1 364 ? 25.922 3.805 -0.052 1 95.69 364 ALA A N 1
ATOM 2801 C CA . ALA A 1 364 ? 25.844 3.357 1.336 1 95.69 364 ALA A CA 1
ATOM 2802 C C . ALA A 1 364 ? 24.484 2.74 1.638 1 95.69 364 ALA A C 1
ATOM 2804 O O . ALA A 1 364 ? 24.391 1.769 2.391 1 95.69 364 ALA A O 1
ATOM 2805 N N . TYR A 1 365 ? 23.562 3.305 0.991 1 94.25 365 TYR A N 1
ATOM 2806 C CA . TYR A 1 365 ? 22.203 2.787 1.157 1 94.25 365 TYR A CA 1
ATOM 2807 C C . TYR A 1 365 ? 22.078 1.389 0.564 1 94.25 365 TYR A C 1
ATOM 2809 O O . TYR A 1 365 ? 21.625 0.462 1.234 1 94.25 365 TYR A O 1
ATOM 2817 N N . VAL A 1 366 ? 22.484 1.192 -0.626 1 96 366 VAL A N 1
ATOM 2818 C CA . VAL A 1 366 ? 22.359 -0.079 -1.332 1 96 366 VAL A CA 1
ATOM 2819 C C . VAL A 1 366 ? 23.156 -1.152 -0.608 1 96 366 VAL A C 1
ATOM 2821 O O . VAL A 1 366 ? 22.688 -2.27 -0.406 1 96 366 VAL A O 1
ATOM 2824 N N . LEU A 1 367 ? 24.297 -0.783 -0.186 1 96.44 367 LEU A N 1
ATOM 2825 C CA . LEU A 1 367 ? 25.172 -1.731 0.495 1 96.44 367 LEU A CA 1
ATOM 2826 C C . LEU A 1 367 ? 24.594 -2.133 1.847 1 96.44 367 LEU A C 1
ATOM 2828 O O . LEU A 1 367 ? 24.594 -3.314 2.199 1 96.44 367 LEU A O 1
ATOM 2832 N N . SER A 1 368 ? 24.156 -1.164 2.598 1 96.31 368 SER A N 1
ATOM 2833 C CA . SER A 1 368 ? 23.594 -1.459 3.912 1 96.31 368 SER A CA 1
ATOM 2834 C C . SER A 1 368 ? 22.328 -2.32 3.795 1 96.31 368 SER A C 1
ATOM 2836 O O . SER A 1 368 ? 22.141 -3.26 4.57 1 96.31 368 SER A O 1
ATOM 2838 N N . GLN A 1 369 ? 21.531 -2.004 2.836 1 94.62 369 GLN A N 1
ATOM 2839 C CA . GLN A 1 369 ? 20.328 -2.795 2.605 1 94.62 369 GLN A CA 1
ATOM 2840 C C . GLN A 1 369 ? 20.688 -4.242 2.266 1 94.62 369 GLN A C 1
ATOM 2842 O O . GLN A 1 369 ? 20.016 -5.168 2.723 1 94.62 369 GLN A O 1
ATOM 2847 N N . THR A 1 370 ? 21.688 -4.418 1.47 1 95.56 370 THR A N 1
ATOM 2848 C CA . THR A 1 370 ? 22.125 -5.746 1.037 1 95.56 370 THR A CA 1
ATOM 2849 C C . THR A 1 370 ? 22.672 -6.547 2.215 1 95.56 370 THR A C 1
ATOM 2851 O O . THR A 1 370 ? 22.328 -7.723 2.381 1 95.56 370 THR A O 1
ATOM 2854 N N . ILE A 1 371 ? 23.406 -5.922 3.021 1 95.75 371 ILE A N 1
ATOM 2855 C CA . ILE A 1 371 ? 24.047 -6.602 4.145 1 95.75 371 ILE A CA 1
ATOM 2856 C C . ILE A 1 371 ? 23 -7.004 5.176 1 95.75 371 ILE A C 1
ATOM 2858 O O . ILE A 1 371 ? 23 -8.141 5.656 1 95.75 371 ILE A O 1
ATOM 2862 N N . VAL A 1 372 ? 22.125 -6.137 5.441 1 93.81 372 VAL A N 1
ATOM 2863 C CA . VAL A 1 372 ? 21.141 -6.367 6.508 1 93.81 372 VAL A CA 1
ATOM 2864 C C . VAL A 1 372 ? 20.078 -7.352 6.031 1 93.81 372 VAL A C 1
ATOM 2866 O O . VAL A 1 372 ? 19.469 -8.047 6.84 1 93.81 372 VAL A O 1
ATOM 2869 N N . MET A 1 373 ? 19.891 -7.469 4.758 1 92.31 373 MET A N 1
ATOM 2870 C CA . MET A 1 373 ? 18.875 -8.359 4.211 1 92.31 373 MET A CA 1
ATOM 2871 C C . MET A 1 373 ? 19.312 -9.82 4.34 1 92.31 373 MET A C 1
ATOM 2873 O O . MET A 1 373 ? 18.469 -10.711 4.438 1 92.31 373 MET A O 1
ATOM 2877 N N . ILE A 1 374 ? 20.578 -10.078 4.434 1 94.12 374 ILE A N 1
ATOM 2878 C CA . ILE A 1 374 ? 21.125 -11.422 4.375 1 94.12 374 ILE A CA 1
ATOM 2879 C C . ILE A 1 374 ? 20.641 -12.234 5.578 1 94.12 374 ILE A C 1
ATOM 2881 O O . ILE A 1 374 ? 20.078 -13.312 5.418 1 94.12 374 ILE A O 1
ATOM 2885 N N . PRO A 1 375 ? 20.719 -11.711 6.797 1 91.69 375 PRO A N 1
ATOM 2886 C CA . PRO A 1 375 ? 20.219 -12.484 7.934 1 91.69 375 PRO A CA 1
ATOM 2887 C C . PRO A 1 375 ? 18.719 -12.727 7.863 1 91.69 375 PRO A C 1
ATOM 2889 O O . PRO A 1 375 ? 18.234 -13.781 8.266 1 91.69 375 PRO A O 1
ATOM 2892 N N . SER A 1 376 ? 18.016 -11.773 7.406 1 89.75 376 SER A N 1
ATOM 2893 C CA . SER A 1 376 ? 16.562 -11.906 7.301 1 89.75 376 SER A CA 1
ATOM 2894 C C . SER A 1 376 ? 16.188 -12.969 6.273 1 89.75 376 SER A C 1
ATOM 2896 O O . SER A 1 376 ? 15.25 -13.742 6.484 1 89.75 376 SER A O 1
ATOM 2898 N N . ILE A 1 377 ? 16.891 -13.008 5.203 1 93.75 377 ILE A N 1
ATOM 2899 C CA . ILE A 1 377 ? 16.609 -13.969 4.145 1 93.75 377 ILE A CA 1
ATOM 2900 C C . ILE A 1 377 ? 16.969 -15.375 4.621 1 93.75 377 ILE A C 1
ATOM 2902 O O . ILE A 1 377 ? 16.25 -16.344 4.312 1 93.75 377 ILE A O 1
ATOM 2906 N N . LEU A 1 378 ? 18.047 -15.5 5.34 1 95.25 378 LEU A N 1
ATOM 2907 C CA . LEU A 1 378 ? 18.438 -16.797 5.883 1 95.25 378 LEU A CA 1
ATOM 2908 C C . LEU A 1 378 ? 17.406 -17.312 6.871 1 95.25 378 LEU A C 1
ATOM 2910 O O . LEU A 1 378 ? 17.047 -18.484 6.852 1 95.25 378 LEU A O 1
ATOM 2914 N N . ALA A 1 379 ? 16.922 -16.422 7.676 1 92.12 379 ALA A N 1
ATOM 2915 C CA . ALA A 1 379 ? 15.859 -16.797 8.602 1 92.12 379 ALA A CA 1
ATOM 2916 C C . ALA A 1 379 ? 14.586 -17.188 7.855 1 92.12 379 ALA A C 1
ATOM 2918 O O . ALA A 1 379 ? 13.938 -18.188 8.188 1 92.12 379 ALA A O 1
ATOM 2919 N N . PHE A 1 380 ? 14.266 -16.391 6.918 1 93.62 380 PHE A N 1
ATOM 2920 C CA . PHE A 1 380 ? 13.102 -16.672 6.078 1 93.62 380 PHE A CA 1
ATOM 2921 C C . PHE A 1 380 ? 13.211 -18.047 5.438 1 93.62 380 PHE A C 1
ATOM 2923 O O . PHE A 1 380 ? 12.258 -18.828 5.465 1 93.62 380 PHE A O 1
ATOM 2930 N N . SER A 1 381 ? 14.352 -18.344 4.883 1 97 381 SER A N 1
ATOM 2931 C CA . SER A 1 381 ? 14.586 -19.625 4.223 1 97 381 SER A CA 1
ATOM 2932 C C . SER A 1 381 ? 14.547 -20.781 5.223 1 97 381 SER A C 1
ATOM 2934 O O . SER A 1 381 ? 14.078 -21.875 4.895 1 97 381 SER A O 1
ATOM 2936 N N . LEU A 1 382 ? 15.055 -20.531 6.391 1 96.62 382 LEU A N 1
ATOM 2937 C CA . LEU A 1 382 ? 15.016 -21.562 7.43 1 96.62 382 LEU A CA 1
ATOM 2938 C C . LEU A 1 382 ? 13.578 -21.938 7.758 1 96.62 382 LEU A C 1
ATOM 2940 O O . LEU A 1 382 ? 13.242 -23.125 7.797 1 96.62 382 LEU A O 1
ATOM 2944 N N . PHE A 1 383 ? 12.742 -20.984 7.914 1 95.38 383 PHE A N 1
ATOM 2945 C CA . PHE A 1 383 ? 11.336 -21.234 8.227 1 95.38 383 PHE A CA 1
ATOM 2946 C C . PHE A 1 383 ? 10.633 -21.922 7.062 1 95.38 383 PHE A C 1
ATOM 2948 O O . PHE A 1 383 ? 9.789 -22.797 7.262 1 95.38 383 PHE A O 1
ATOM 2955 N N . ALA A 1 384 ? 11 -21.531 5.934 1 96.31 384 ALA A N 1
ATOM 2956 C CA . ALA A 1 384 ? 10.344 -22.062 4.742 1 96.31 384 ALA A CA 1
ATOM 2957 C C . ALA A 1 384 ? 10.734 -23.516 4.492 1 96.31 384 ALA A C 1
ATOM 2959 O O . ALA A 1 384 ? 9.938 -24.297 3.969 1 96.31 384 ALA A O 1
ATOM 2960 N N . LEU A 1 385 ? 11.953 -23.922 4.867 1 97.12 385 LEU A N 1
ATOM 2961 C CA . LEU A 1 385 ? 12.469 -25.234 4.48 1 97.12 385 LEU A CA 1
ATOM 2962 C C . LEU A 1 385 ? 12.195 -26.266 5.566 1 97.12 385 LEU A C 1
ATOM 2964 O O . LEU A 1 385 ? 12.242 -27.469 5.312 1 97.12 385 LEU A O 1
ATOM 2968 N N . LEU A 1 386 ? 11.867 -25.844 6.707 1 96.94 386 LEU A N 1
ATOM 2969 C CA . LEU A 1 386 ? 11.703 -26.781 7.816 1 96.94 386 LEU A CA 1
ATOM 2970 C C . LEU A 1 386 ? 10.531 -27.719 7.566 1 96.94 386 LEU A C 1
ATOM 2972 O O . LEU A 1 386 ? 10.672 -28.938 7.699 1 96.94 386 LEU A O 1
ATOM 2976 N N . PRO A 1 387 ? 9.414 -27.219 7.129 1 96.81 387 PRO A N 1
ATOM 2977 C CA . PRO A 1 387 ? 8.281 -28.141 6.949 1 96.81 387 PRO A CA 1
ATOM 2978 C C . PRO A 1 387 ? 8.562 -29.219 5.91 1 96.81 387 PRO A C 1
ATOM 2980 O O . PRO A 1 387 ? 8.352 -30.406 6.184 1 96.81 387 PRO A O 1
ATOM 2983 N N . PRO A 1 388 ? 9.07 -28.906 4.75 1 96.56 388 PRO A N 1
ATOM 2984 C CA . PRO A 1 388 ? 9.289 -29.984 3.787 1 96.56 388 PRO A CA 1
ATOM 2985 C C . PRO A 1 388 ? 10.367 -30.969 4.238 1 96.56 388 PRO A C 1
ATOM 2987 O O . PRO A 1 388 ? 10.297 -32.156 3.908 1 96.56 388 PRO A O 1
ATOM 2990 N N . PHE A 1 389 ? 11.352 -30.578 4.988 1 96.94 389 PHE A N 1
ATOM 2991 C CA . PHE A 1 389 ? 12.359 -31.5 5.5 1 96.94 389 PHE A CA 1
ATOM 2992 C C . PHE A 1 389 ? 11.742 -32.469 6.496 1 96.94 389 PHE A C 1
ATOM 2994 O O . PHE A 1 389 ? 12.086 -33.656 6.508 1 96.94 389 PHE A O 1
ATOM 3001 N N . LEU A 1 390 ? 10.812 -32 7.234 1 96 390 LEU A N 1
ATOM 3002 C CA . LEU A 1 390 ? 10.203 -32.812 8.281 1 96 390 LEU A CA 1
ATOM 3003 C C . LEU A 1 390 ? 9.133 -33.75 7.695 1 96 390 LEU A C 1
ATOM 3005 O O . LEU A 1 390 ? 8.992 -34.906 8.125 1 96 390 LEU A O 1
ATOM 3009 N N . ILE A 1 391 ? 8.469 -33.344 6.672 1 96.06 391 ILE A N 1
ATOM 3010 C CA . ILE A 1 391 ? 7.285 -34.062 6.199 1 96.06 391 ILE A CA 1
ATOM 3011 C C . ILE A 1 391 ? 7.656 -34.906 4.984 1 96.06 391 ILE A C 1
ATOM 3013 O O . ILE A 1 391 ? 7.359 -36.094 4.945 1 96.06 391 ILE A O 1
ATOM 3017 N N . VAL A 1 392 ? 8.344 -34.312 3.986 1 94.94 392 VAL A N 1
ATOM 3018 C CA . VAL A 1 392 ? 8.695 -35.031 2.756 1 94.94 392 VAL A CA 1
ATOM 3019 C C . VAL A 1 392 ? 9.961 -35.844 2.973 1 94.94 392 VAL A C 1
ATOM 3021 O O . VAL A 1 392 ? 10.234 -36.781 2.232 1 94.94 392 VAL A O 1
ATOM 3024 N N . GLY A 1 393 ? 10.758 -35.5 3.945 1 93.69 393 GLY A N 1
ATOM 3025 C CA . GLY A 1 393 ? 11.938 -36.25 4.297 1 93.69 393 GLY A CA 1
ATOM 3026 C C . GLY A 1 393 ? 13.117 -36 3.381 1 93.69 393 GLY A C 1
ATOM 3027 O O . GLY A 1 393 ? 13.734 -36.938 2.871 1 93.69 393 GLY A O 1
ATOM 3028 N N . TYR A 1 394 ? 13.359 -34.781 3.107 1 94.5 394 TYR A N 1
ATOM 3029 C CA . TYR A 1 394 ? 14.57 -34.438 2.355 1 94.5 394 TYR A CA 1
ATOM 3030 C C . TYR A 1 394 ? 15.82 -34.781 3.15 1 94.5 394 TYR A C 1
ATOM 3032 O O . TYR A 1 394 ? 15.75 -35.062 4.355 1 94.5 394 TYR A O 1
ATOM 3040 N N . ASN A 1 395 ? 16.938 -34.875 2.471 1 92.06 395 ASN A N 1
ATOM 3041 C CA . ASN A 1 395 ? 18.188 -35.312 3.082 1 92.06 395 ASN A CA 1
ATOM 3042 C C . ASN A 1 395 ? 18.719 -34.281 4.074 1 92.06 395 ASN A C 1
ATOM 3044 O O . ASN A 1 395 ? 19.234 -33.219 3.67 1 92.06 395 ASN A O 1
ATOM 3048 N N . TRP A 1 396 ? 18.734 -34.594 5.391 1 93.38 396 TRP A N 1
ATOM 3049 C CA . TRP A 1 396 ? 19.141 -33.656 6.445 1 93.38 396 TRP A CA 1
ATOM 3050 C C . TRP A 1 396 ? 20.641 -33.375 6.367 1 93.38 396 TRP A C 1
ATOM 3052 O O . TRP A 1 396 ? 21.109 -32.344 6.852 1 93.38 396 TRP A O 1
ATOM 3062 N N . GLU A 1 397 ? 21.391 -34.281 5.762 1 93.88 397 GLU A N 1
ATOM 3063 C CA . GLU A 1 397 ? 22.828 -34.094 5.641 1 93.88 397 GLU A CA 1
ATOM 3064 C C . GLU A 1 397 ? 23.156 -32.906 4.73 1 93.88 397 GLU A C 1
ATOM 3066 O O . GLU A 1 397 ? 24.219 -32.281 4.863 1 93.88 397 GLU A O 1
ATOM 3071 N N . SER A 1 398 ? 22.203 -32.688 3.836 1 95.5 398 SER A N 1
ATOM 3072 C CA . SER A 1 398 ? 22.406 -31.594 2.902 1 95.5 398 SER A CA 1
ATOM 3073 C C . SER A 1 398 ? 21.547 -30.375 3.266 1 95.5 398 SER A C 1
ATOM 3075 O O . SER A 1 398 ? 21.266 -29.531 2.414 1 95.5 398 SER A O 1
ATOM 3077 N N . PHE A 1 399 ? 21.141 -30.312 4.496 1 96.94 399 PHE A N 1
ATOM 3078 C CA . PHE A 1 399 ? 20.219 -29.266 4.918 1 96.94 399 PHE A CA 1
ATOM 3079 C C . PHE A 1 399 ? 20.844 -27.891 4.73 1 96.94 399 PHE A C 1
ATOM 3081 O O . PHE A 1 399 ? 20.203 -26.984 4.191 1 96.94 399 PHE A O 1
ATOM 3088 N N . LEU A 1 400 ? 22.047 -27.719 5.172 1 97.06 400 LEU A N 1
ATOM 3089 C CA . LEU A 1 400 ? 22.703 -26.422 5.094 1 97.06 400 LEU A CA 1
ATOM 3090 C C . LEU A 1 400 ? 22.922 -26 3.641 1 97.06 400 LEU A C 1
ATOM 3092 O O . LEU A 1 400 ? 22.766 -24.828 3.301 1 97.06 400 LEU A O 1
ATOM 3096 N N . GLN A 1 401 ? 23.266 -26.984 2.783 1 97.12 401 GLN A N 1
ATOM 3097 C CA . GLN A 1 401 ? 23.453 -26.688 1.365 1 97.12 401 GLN A CA 1
ATOM 3098 C C . GLN A 1 401 ? 22.156 -26.219 0.722 1 97.12 401 GLN A C 1
ATOM 3100 O O . GLN A 1 401 ? 22.125 -25.234 -0.017 1 97.12 401 GLN A O 1
ATOM 3105 N N . MET A 1 402 ? 21.094 -26.938 1.064 1 97.38 402 MET A N 1
ATOM 3106 C CA . MET A 1 402 ? 19.797 -26.578 0.496 1 97.38 402 MET A CA 1
ATOM 3107 C C . MET A 1 402 ? 19.312 -25.25 1.051 1 97.38 402 MET A C 1
ATOM 3109 O O . MET A 1 402 ? 18.656 -24.484 0.346 1 97.38 402 MET A O 1
ATOM 3113 N N . LEU A 1 403 ? 19.641 -25 2.309 1 98.12 403 LEU A N 1
ATOM 3114 C CA . LEU A 1 403 ? 19.297 -23.719 2.92 1 98.12 403 LEU A CA 1
ATOM 3115 C C . LEU A 1 403 ? 19.969 -22.562 2.186 1 98.12 403 LEU A C 1
ATOM 3117 O O . LEU A 1 403 ? 19.344 -21.531 1.925 1 98.12 403 LEU A O 1
ATOM 3121 N N . ILE A 1 404 ? 21.203 -22.734 1.854 1 98.06 404 ILE A N 1
ATOM 3122 C CA . ILE A 1 404 ? 21.953 -21.688 1.147 1 98.06 404 ILE A CA 1
ATOM 3123 C C . ILE A 1 404 ? 21.359 -21.484 -0.243 1 98.06 404 ILE A C 1
ATOM 3125 O O . ILE A 1 404 ? 21.188 -20.344 -0.688 1 98.06 404 ILE A O 1
ATOM 3129 N N . CYS A 1 405 ? 21.016 -22.578 -0.944 1 98.12 405 CYS A N 1
ATOM 3130 C CA . CYS A 1 405 ? 20.422 -22.469 -2.27 1 98.12 405 CYS A CA 1
ATOM 3131 C C . CYS A 1 405 ? 19.094 -21.719 -2.213 1 98.12 405 CYS A C 1
ATOM 3133 O O . CYS A 1 405 ? 18.859 -20.812 -3.02 1 98.12 405 CYS A O 1
ATOM 3135 N N . HIS A 1 406 ? 18.281 -22.109 -1.244 1 98.31 406 HIS A N 1
ATOM 3136 C CA . HIS A 1 406 ? 17 -21.453 -1.069 1 98.31 406 HIS A CA 1
ATOM 3137 C C . HIS A 1 406 ? 17.188 -19.969 -0.742 1 98.31 406 HIS A C 1
ATOM 3139 O O . HIS A 1 406 ? 16.469 -19.125 -1.271 1 98.31 406 HIS A O 1
ATOM 3145 N N . ALA A 1 407 ? 18.094 -19.656 0.086 1 98.25 407 ALA A N 1
ATOM 3146 C CA . ALA A 1 407 ? 18.375 -18.281 0.489 1 98.25 407 ALA A CA 1
ATOM 3147 C C . ALA A 1 407 ? 18.844 -17.453 -0.702 1 98.25 407 ALA A C 1
ATOM 3149 O O . ALA A 1 407 ? 18.5 -16.266 -0.807 1 98.25 407 ALA A O 1
ATOM 3150 N N . VAL A 1 408 ? 19.625 -18.062 -1.553 1 98.38 408 VAL A N 1
ATOM 3151 C CA . VAL A 1 408 ? 20.109 -17.344 -2.727 1 98.38 408 VAL A CA 1
ATOM 3152 C C . VAL A 1 408 ? 18.953 -17.031 -3.664 1 98.38 408 VAL A C 1
ATOM 3154 O O . VAL A 1 408 ? 18.906 -15.961 -4.277 1 98.38 408 VAL A O 1
ATOM 3157 N N . ALA A 1 409 ? 18.031 -17.953 -3.789 1 98.19 409 ALA A N 1
ATOM 3158 C CA . ALA A 1 409 ? 16.812 -17.672 -4.566 1 98.19 409 ALA A CA 1
ATOM 3159 C C . ALA A 1 409 ? 16.047 -16.5 -3.973 1 98.19 409 ALA A C 1
ATOM 3161 O O . ALA A 1 409 ? 15.547 -15.641 -4.707 1 98.19 409 ALA A O 1
ATOM 3162 N N . MET A 1 410 ? 15.969 -16.469 -2.672 1 97.31 410 MET A N 1
ATOM 3163 C CA . MET A 1 410 ? 15.273 -15.367 -2.002 1 97.31 410 MET A CA 1
ATOM 3164 C C . MET A 1 410 ? 16.031 -14.055 -2.174 1 97.31 410 MET A C 1
ATOM 3166 O O . MET A 1 410 ? 15.43 -12.984 -2.26 1 97.31 410 MET A O 1
ATOM 3170 N N . LEU A 1 411 ? 17.344 -14.148 -2.178 1 97.88 411 LEU A N 1
ATOM 3171 C CA . LEU A 1 411 ? 18.156 -12.969 -2.439 1 97.88 411 LEU A CA 1
ATOM 3172 C C . LEU A 1 411 ? 17.797 -12.352 -3.791 1 97.88 411 LEU A C 1
ATOM 3174 O O . LEU A 1 411 ? 17.594 -11.141 -3.895 1 97.88 411 LEU A O 1
ATOM 3178 N N . TRP A 1 412 ? 17.719 -13.203 -4.746 1 98.12 412 TRP A N 1
ATOM 3179 C CA . TRP A 1 412 ? 17.344 -12.742 -6.078 1 98.12 412 TRP A CA 1
ATOM 3180 C C . TRP A 1 412 ? 15.961 -12.109 -6.062 1 98.12 412 TRP A C 1
ATOM 3182 O O . TRP A 1 412 ? 15.742 -11.047 -6.641 1 98.12 412 TRP A O 1
ATOM 3192 N N . ALA A 1 413 ? 15.016 -12.766 -5.445 1 97.75 413 ALA A N 1
ATOM 3193 C CA . ALA A 1 413 ? 13.641 -12.281 -5.387 1 97.75 413 ALA A CA 1
ATOM 3194 C C . ALA A 1 413 ? 13.562 -10.922 -4.699 1 97.75 413 ALA A C 1
ATOM 3196 O O . ALA A 1 413 ? 12.891 -10.016 -5.188 1 97.75 413 ALA A O 1
ATOM 3197 N N . GLU A 1 414 ? 14.266 -10.766 -3.621 1 96.19 414 GLU A N 1
ATOM 3198 C CA . GLU A 1 414 ? 14.258 -9.523 -2.865 1 96.19 414 GLU A CA 1
ATOM 3199 C C . GLU A 1 414 ? 14.938 -8.398 -3.641 1 96.19 414 GLU A C 1
ATOM 3201 O O . GLU A 1 414 ? 14.5 -7.25 -3.598 1 96.19 414 GLU A O 1
ATOM 3206 N N . CYS A 1 415 ? 16.047 -8.742 -4.289 1 97.88 415 CYS A N 1
ATOM 3207 C CA . CYS A 1 415 ? 16.734 -7.75 -5.102 1 97.88 415 CYS A CA 1
ATOM 3208 C C . CYS A 1 415 ? 15.844 -7.258 -6.238 1 97.88 415 CYS A C 1
ATOM 3210 O O . CYS A 1 415 ? 15.844 -6.066 -6.559 1 97.88 415 CYS A O 1
ATOM 3212 N N . THR A 1 416 ? 15.109 -8.18 -6.832 1 98.19 416 THR A N 1
ATOM 3213 C CA . THR A 1 416 ? 14.18 -7.816 -7.891 1 98.19 416 THR A CA 1
ATOM 3214 C C . THR A 1 416 ? 13.094 -6.891 -7.359 1 98.19 416 THR A C 1
ATOM 3216 O O . THR A 1 416 ? 12.766 -5.879 -7.984 1 98.19 416 THR A O 1
ATOM 3219 N N . ALA A 1 417 ? 12.562 -7.23 -6.207 1 96.81 417 ALA A N 1
ATOM 3220 C CA . ALA A 1 417 ? 11.523 -6.414 -5.578 1 96.81 417 ALA A CA 1
ATOM 3221 C C . ALA A 1 417 ? 12.039 -5.012 -5.273 1 96.81 417 ALA A C 1
ATOM 3223 O O . ALA A 1 417 ? 11.352 -4.02 -5.527 1 96.81 417 ALA A O 1
ATOM 3224 N N . GLN A 1 418 ? 13.234 -4.914 -4.762 1 96.06 418 GLN A N 1
ATOM 3225 C CA . GLN A 1 418 ? 13.828 -3.623 -4.43 1 96.06 418 GLN A CA 1
ATOM 3226 C C . GLN A 1 418 ? 14.047 -2.779 -5.68 1 96.06 418 GLN A C 1
ATOM 3228 O O . GLN A 1 418 ? 13.781 -1.576 -5.68 1 96.06 418 GLN A O 1
ATOM 3233 N N . LEU A 1 419 ? 14.516 -3.404 -6.703 1 97.31 419 LEU A N 1
ATOM 3234 C CA . LEU A 1 419 ? 14.758 -2.691 -7.953 1 97.31 419 LEU A CA 1
ATOM 3235 C C . LEU A 1 419 ? 13.453 -2.141 -8.523 1 97.31 419 LEU A C 1
ATOM 3237 O O . LEU A 1 419 ? 13.391 -0.973 -8.914 1 97.31 419 LEU A O 1
ATOM 3241 N N . LEU A 1 420 ? 12.414 -2.957 -8.555 1 97 420 LEU A N 1
ATOM 3242 C CA . LEU A 1 420 ? 11.141 -2.547 -9.141 1 97 420 LEU A CA 1
ATOM 3243 C C . LEU A 1 420 ? 10.492 -1.448 -8.305 1 97 420 LEU A C 1
ATOM 3245 O O . LEU A 1 420 ? 9.836 -0.559 -8.844 1 97 420 LEU A O 1
ATOM 3249 N N . ALA A 1 421 ? 10.664 -1.485 -6.988 1 94.88 421 ALA A N 1
ATOM 3250 C CA . ALA A 1 421 ? 10.109 -0.473 -6.094 1 94.88 421 ALA A CA 1
ATOM 3251 C C . ALA A 1 421 ? 10.688 0.906 -6.398 1 94.88 421 ALA A C 1
ATOM 3253 O O . ALA A 1 421 ? 10.008 1.922 -6.234 1 94.88 421 ALA A O 1
ATOM 3254 N N . VAL A 1 422 ? 11.93 0.925 -6.891 1 93.5 422 VAL A N 1
ATOM 3255 C CA . VAL A 1 422 ? 12.609 2.188 -7.168 1 93.5 422 VAL A CA 1
ATOM 3256 C C . VAL A 1 422 ? 12.297 2.643 -8.586 1 93.5 422 VAL A C 1
ATOM 3258 O O . VAL A 1 422 ? 12.211 3.844 -8.859 1 93.5 422 VAL A O 1
ATOM 3261 N N . CYS A 1 423 ? 12.008 1.743 -9.484 1 93.62 423 CYS A N 1
ATOM 3262 C CA . CYS A 1 423 ? 11.906 2.045 -10.914 1 93.62 423 CYS A CA 1
ATOM 3263 C C . CYS A 1 423 ? 10.508 2.537 -11.266 1 93.62 423 CYS A C 1
ATOM 3265 O O . CYS A 1 423 ? 10.32 3.232 -12.266 1 93.62 423 CYS A O 1
ATOM 3267 N N . PHE A 1 424 ? 9.492 2.201 -10.492 1 90.5 424 PHE A N 1
ATOM 3268 C CA . PHE A 1 424 ? 8.125 2.559 -10.828 1 90.5 424 PHE A CA 1
ATOM 3269 C C . PHE A 1 424 ? 7.621 3.689 -9.938 1 90.5 424 PHE A C 1
ATOM 3271 O O . PHE A 1 424 ? 7.969 3.76 -8.758 1 90.5 424 PHE A O 1
ATOM 3278 N N . PRO A 1 425 ? 6.777 4.531 -10.469 1 84.44 425 PRO A N 1
ATOM 3279 C CA . PRO A 1 425 ? 6.254 5.656 -9.695 1 84.44 425 PRO A CA 1
ATOM 3280 C C . PRO A 1 425 ? 5.199 5.23 -8.672 1 84.44 425 PRO A C 1
ATOM 3282 O O . PRO A 1 425 ? 4.949 5.949 -7.699 1 84.44 425 PRO A O 1
ATOM 3285 N N . HIS A 1 426 ? 4.59 4.07 -8.969 1 86.69 426 HIS A N 1
ATOM 3286 C CA . HIS A 1 426 ? 3.58 3.527 -8.07 1 86.69 426 HIS A CA 1
ATOM 3287 C C . HIS A 1 426 ? 3.871 2.068 -7.734 1 86.69 426 HIS A C 1
ATOM 3289 O O . HIS A 1 426 ? 4.23 1.282 -8.609 1 86.69 426 HIS A O 1
ATOM 3295 N N . PHE A 1 427 ? 3.703 1.76 -6.445 1 91.12 427 PHE A N 1
ATOM 3296 C CA . PHE A 1 427 ? 4.109 0.424 -6.027 1 91.12 427 PHE A CA 1
ATOM 3297 C C . PHE A 1 427 ? 3.195 -0.635 -6.629 1 91.12 427 PHE A C 1
ATOM 3299 O O . PHE A 1 427 ? 3.596 -1.789 -6.793 1 91.12 427 PHE A O 1
ATOM 3306 N N . LEU A 1 428 ? 1.952 -0.275 -7.086 1 90.25 428 LEU A N 1
ATOM 3307 C CA . LEU A 1 428 ? 1.035 -1.229 -7.703 1 90.25 428 LEU A CA 1
ATOM 3308 C C . LEU A 1 428 ? 1.576 -1.716 -9.039 1 90.25 428 LEU A C 1
ATOM 3310 O O . LEU A 1 428 ? 1.46 -2.898 -9.367 1 90.25 428 LEU A O 1
ATOM 3314 N N . LEU A 1 429 ? 2.154 -0.817 -9.766 1 91.06 429 LEU A N 1
ATOM 3315 C CA . LEU A 1 429 ? 2.748 -1.184 -11.047 1 91.06 429 LEU A CA 1
ATOM 3316 C C . LEU A 1 429 ? 3.969 -2.076 -10.844 1 91.06 429 LEU A C 1
ATOM 3318 O O . LEU A 1 429 ? 4.188 -3.018 -11.609 1 91.06 429 LEU A O 1
ATOM 3322 N N . ALA A 1 430 ? 4.707 -1.7 -9.773 1 94.81 430 ALA A N 1
ATOM 3323 C CA . ALA A 1 430 ? 5.867 -2.52 -9.438 1 94.81 430 ALA A CA 1
ATOM 3324 C C . ALA A 1 430 ? 5.449 -3.943 -9.086 1 94.81 430 ALA A C 1
ATOM 3326 O O . ALA A 1 430 ? 6.121 -4.906 -9.453 1 94.81 430 ALA A O 1
ATOM 3327 N N . MET A 1 431 ? 4.352 -4.09 -8.414 1 95.56 431 MET A N 1
ATOM 3328 C CA . MET A 1 431 ? 3.834 -5.398 -8.031 1 95.56 431 MET A CA 1
ATOM 3329 C C . MET A 1 431 ? 3.422 -6.203 -9.258 1 95.56 431 MET A C 1
ATOM 3331 O O . MET A 1 431 ? 3.742 -7.387 -9.367 1 95.56 431 MET A O 1
ATOM 3335 N N . ALA A 1 432 ? 2.746 -5.523 -10.211 1 93.19 432 ALA A N 1
ATOM 3336 C CA . ALA A 1 432 ? 2.33 -6.195 -11.438 1 93.19 432 ALA A CA 1
ATOM 3337 C C . ALA A 1 432 ? 3.539 -6.672 -12.242 1 93.19 432 ALA A C 1
ATOM 3339 O O . ALA A 1 432 ? 3.545 -7.785 -12.766 1 93.19 432 ALA A O 1
ATOM 3340 N N . ALA A 1 433 ? 4.512 -5.84 -12.273 1 95.19 433 ALA A N 1
ATOM 3341 C CA . ALA A 1 433 ? 5.738 -6.199 -12.977 1 95.19 433 ALA A CA 1
ATOM 3342 C C . ALA A 1 433 ? 6.426 -7.391 -12.305 1 95.19 433 ALA A C 1
ATOM 3344 O O . ALA A 1 433 ? 6.965 -8.266 -12.984 1 95.19 433 ALA A O 1
ATOM 3345 N N . TYR A 1 434 ? 6.438 -7.391 -11.008 1 97.06 434 TYR A N 1
ATOM 3346 C CA . TYR A 1 434 ? 7.074 -8.477 -10.273 1 97.06 434 TYR A CA 1
ATOM 3347 C C . TYR A 1 434 ? 6.422 -9.812 -10.602 1 97.06 434 TYR A C 1
ATOM 3349 O O . TYR A 1 434 ? 7.109 -10.828 -10.734 1 97.06 434 TYR A O 1
ATOM 3357 N N . ILE A 1 435 ? 5.094 -9.844 -10.688 1 95.44 435 ILE A N 1
ATOM 3358 C CA . ILE A 1 435 ? 4.375 -11.07 -11.008 1 95.44 435 ILE A CA 1
ATOM 3359 C C . ILE A 1 435 ? 4.832 -11.594 -12.367 1 95.44 435 ILE A C 1
ATOM 3361 O O . ILE A 1 435 ? 5.051 -12.797 -12.531 1 95.44 435 ILE A O 1
ATOM 3365 N N . ASN A 1 436 ? 4.969 -10.711 -13.312 1 94.69 436 ASN A N 1
ATOM 3366 C CA . ASN A 1 436 ? 5.426 -11.109 -14.633 1 94.69 436 ASN A CA 1
ATOM 3367 C C . ASN A 1 436 ? 6.824 -11.719 -14.586 1 94.69 436 ASN A C 1
ATOM 3369 O O . ASN A 1 436 ? 7.074 -12.766 -15.188 1 94.69 436 ASN A O 1
ATOM 3373 N N . VAL A 1 437 ? 7.695 -11.078 -13.805 1 96 437 VAL A N 1
ATOM 3374 C CA . VAL A 1 437 ? 9.07 -11.562 -13.703 1 96 437 VAL A CA 1
ATOM 3375 C C . VAL A 1 437 ? 9.078 -12.938 -13.031 1 96 437 VAL A C 1
ATOM 3377 O O . VAL A 1 437 ? 9.766 -13.852 -13.484 1 96 437 VAL A O 1
ATOM 3380 N N . ALA A 1 438 ? 8.32 -13.078 -11.977 1 95.94 438 ALA A N 1
ATOM 3381 C CA . ALA A 1 438 ? 8.273 -14.328 -11.219 1 95.94 438 ALA A CA 1
ATOM 3382 C C . ALA A 1 438 ? 7.703 -15.461 -12.07 1 95.94 438 ALA A C 1
ATOM 3384 O O . ALA A 1 438 ? 8.211 -16.594 -12.039 1 95.94 438 ALA A O 1
ATOM 3385 N N . PHE A 1 439 ? 6.695 -15.18 -12.875 1 94.06 439 PHE A N 1
ATOM 3386 C CA . PHE A 1 439 ? 6.078 -16.219 -13.703 1 94.06 439 PHE A CA 1
ATOM 3387 C C . PHE A 1 439 ? 7.012 -16.641 -14.828 1 94.06 439 PHE A C 1
ATOM 3389 O O . PHE A 1 439 ? 7.102 -17.828 -15.148 1 94.06 439 PHE A O 1
ATOM 3396 N N . VAL A 1 440 ? 7.66 -15.672 -15.398 1 93.5 440 VAL A N 1
ATOM 3397 C CA . VAL A 1 440 ? 8.602 -16 -16.469 1 93.5 440 VAL A CA 1
ATOM 3398 C C . VAL A 1 440 ? 9.734 -16.859 -15.898 1 93.5 440 VAL A C 1
ATOM 3400 O O . VAL A 1 440 ? 10.164 -17.828 -16.531 1 93.5 440 VAL A O 1
ATOM 3403 N N . ALA A 1 441 ? 10.188 -16.469 -14.711 1 94.75 441 ALA A N 1
ATOM 3404 C CA . ALA A 1 441 ? 11.242 -17.25 -14.07 1 94.75 441 ALA A CA 1
ATOM 3405 C C . ALA A 1 441 ? 10.781 -18.688 -13.797 1 94.75 441 ALA A C 1
ATOM 3407 O O . ALA A 1 441 ? 11.539 -19.641 -13.984 1 94.75 441 ALA A O 1
ATOM 3408 N N . PHE A 1 442 ? 9.586 -18.859 -13.422 1 92.75 442 PHE A N 1
ATOM 3409 C CA . PHE A 1 442 ? 9.031 -20.172 -13.148 1 92.75 442 PHE A CA 1
ATOM 3410 C C . PHE A 1 442 ? 8.922 -21 -14.43 1 92.75 442 PHE A C 1
ATOM 3412 O O . PHE A 1 442 ? 9.328 -22.156 -14.469 1 92.75 442 PHE A O 1
ATOM 3419 N N . LEU A 1 443 ? 8.461 -20.344 -15.422 1 89.69 443 LEU A N 1
ATOM 3420 C CA . LEU A 1 443 ? 8.242 -21.047 -16.688 1 89.69 443 LEU A CA 1
ATOM 3421 C C . LEU A 1 443 ? 9.562 -21.516 -17.297 1 89.69 443 LEU A C 1
ATOM 3423 O O . LEU A 1 443 ? 9.633 -22.609 -17.859 1 89.69 443 LEU A O 1
ATOM 3427 N N . GLN A 1 444 ? 10.5 -20.734 -17.078 1 90.5 444 GLN A N 1
ATOM 3428 C CA . GLN A 1 444 ? 11.773 -21.062 -17.719 1 90.5 444 GLN A CA 1
ATOM 3429 C C . GLN A 1 444 ? 12.695 -21.797 -16.75 1 90.5 444 GLN A C 1
ATOM 3431 O O . GLN A 1 444 ? 13.922 -21.734 -16.875 1 90.5 444 GLN A O 1
ATOM 3436 N N . SER A 1 445 ? 12.109 -22.391 -15.773 1 89.88 445 SER A N 1
ATOM 3437 C CA . SER A 1 445 ? 12.898 -23.172 -14.82 1 89.88 445 SER A CA 1
ATOM 3438 C C . SER A 1 445 ? 13.25 -24.547 -15.375 1 89.88 445 SER A C 1
ATOM 3440 O O . SER A 1 445 ? 14.023 -25.281 -14.766 1 89.88 445 SER A O 1
ATOM 3442 N N . GLY A 1 446 ? 12.656 -24.938 -16.531 1 84.06 446 GLY A N 1
ATOM 3443 C CA . GLY A 1 446 ? 12.945 -26.219 -17.172 1 84.06 446 GLY A CA 1
ATOM 3444 C C . GLY A 1 446 ? 12.031 -27.328 -16.703 1 84.06 446 GLY A C 1
ATOM 3445 O O . GLY A 1 446 ? 12.125 -28.453 -17.188 1 84.06 446 GLY A O 1
ATOM 3446 N N . MET A 1 447 ? 11.117 -27 -15.82 1 83.56 447 MET A N 1
ATOM 3447 C CA . MET A 1 447 ? 10.219 -28.016 -15.273 1 83.56 447 MET A CA 1
ATOM 3448 C C . MET A 1 447 ? 9.039 -28.25 -16.219 1 83.56 447 MET A C 1
ATOM 3450 O O . MET A 1 447 ? 8.586 -29.375 -16.375 1 83.56 447 MET A O 1
ATOM 3454 N N . VAL A 1 448 ? 8.633 -27.203 -16.812 1 81.81 448 VAL A N 1
ATOM 3455 C CA . VAL A 1 448 ? 7.391 -27.312 -17.578 1 81.81 448 VAL A CA 1
ATOM 3456 C C . VAL A 1 448 ? 7.688 -27.219 -19.078 1 81.81 448 VAL A C 1
ATOM 3458 O O . VAL A 1 448 ? 6.941 -27.766 -19.891 1 81.81 448 VAL A O 1
ATOM 3461 N N . ILE A 1 449 ? 8.742 -26.531 -19.406 1 83.94 449 ILE A N 1
ATOM 3462 C CA . ILE A 1 449 ? 9.172 -26.438 -20.797 1 83.94 449 ILE A CA 1
ATOM 3463 C C . ILE A 1 449 ? 10.688 -26.562 -20.875 1 83.94 449 ILE A C 1
ATOM 3465 O O . ILE A 1 449 ? 11.414 -26.047 -20.031 1 83.94 449 ILE A O 1
ATOM 3469 N N . SER A 1 450 ? 11.062 -27.422 -21.859 1 83.19 450 SER A N 1
ATOM 3470 C CA . SER A 1 450 ? 12.5 -27.547 -22.094 1 83.19 450 SER A CA 1
ATOM 3471 C C . SER A 1 450 ? 13.086 -26.25 -22.625 1 83.19 450 SER A C 1
ATOM 3473 O O . SER A 1 450 ? 12.484 -25.594 -23.484 1 83.19 450 SER A O 1
ATOM 3475 N N . ILE A 1 451 ? 14.234 -25.922 -22.156 1 87.5 451 ILE A N 1
ATOM 3476 C CA . ILE A 1 451 ? 14.883 -24.672 -22.531 1 87.5 451 ILE A CA 1
ATOM 3477 C C . ILE A 1 451 ? 15.164 -24.656 -24.031 1 87.5 451 ILE A C 1
ATOM 3479 O O . ILE A 1 451 ? 15.047 -23.609 -24.672 1 87.5 451 ILE A O 1
ATOM 3483 N N . ASP A 1 452 ? 15.391 -25.828 -24.578 1 83.19 452 ASP A N 1
ATOM 3484 C CA . ASP A 1 452 ? 15.75 -25.938 -26 1 83.19 452 ASP A CA 1
ATOM 3485 C C . ASP A 1 452 ? 14.539 -25.703 -26.891 1 83.19 452 ASP A C 1
ATOM 3487 O O . ASP A 1 452 ? 14.688 -25.359 -28.062 1 83.19 452 ASP A O 1
ATOM 3491 N N . SER A 1 453 ? 13.328 -25.875 -26.297 1 83.12 453 SER A N 1
ATOM 3492 C CA . SER A 1 453 ? 12.109 -25.719 -27.078 1 83.12 453 SER A CA 1
ATOM 3493 C C . SER A 1 453 ? 11.68 -24.266 -27.141 1 83.12 453 SER A C 1
ATOM 3495 O O . SER A 1 453 ? 10.828 -23.891 -27.953 1 83.12 453 SER A O 1
ATOM 3497 N N . ILE A 1 454 ? 12.352 -23.453 -26.391 1 88.25 454 ILE A N 1
ATOM 3498 C CA . ILE A 1 454 ? 12.016 -22.031 -26.359 1 88.25 454 ILE A CA 1
ATOM 3499 C C . ILE A 1 454 ? 12.711 -21.312 -27.516 1 88.25 454 ILE A C 1
ATOM 3501 O O . ILE A 1 454 ? 13.883 -21.562 -27.797 1 88.25 454 ILE A O 1
ATOM 3505 N N . ASP A 1 455 ? 11.914 -20.406 -28.125 1 87 455 ASP A N 1
ATOM 3506 C CA . ASP A 1 455 ? 12.461 -19.641 -29.234 1 87 455 ASP A CA 1
ATOM 3507 C C . ASP A 1 455 ? 13.688 -18.844 -28.781 1 87 455 ASP A C 1
ATOM 3509 O O . ASP A 1 455 ? 13.781 -18.422 -27.625 1 87 455 ASP A O 1
ATOM 3513 N N . TRP A 1 456 ? 14.57 -18.578 -29.766 1 83.69 456 TRP A N 1
ATOM 3514 C CA . TRP A 1 456 ? 15.867 -17.969 -29.5 1 83.69 456 TRP A CA 1
ATOM 3515 C C . TRP A 1 456 ? 15.703 -16.578 -28.891 1 83.69 456 TRP A C 1
ATOM 3517 O O . TRP A 1 456 ? 16.516 -16.156 -28.078 1 83.69 456 TRP A O 1
ATOM 3527 N N . ALA A 1 457 ? 14.633 -15.875 -29.203 1 86.44 457 ALA A N 1
ATOM 3528 C CA . ALA A 1 457 ? 14.445 -14.492 -28.781 1 86.44 457 ALA A CA 1
ATOM 3529 C C . ALA A 1 457 ? 14.234 -14.406 -27.266 1 86.44 457 ALA A C 1
ATOM 3531 O O . ALA A 1 457 ? 14.609 -13.414 -26.641 1 86.44 457 ALA A O 1
ATOM 3532 N N . LEU A 1 458 ? 13.742 -15.531 -26.641 1 91.31 458 LEU A N 1
ATOM 3533 C CA . LEU A 1 458 ? 13.438 -15.477 -25.219 1 91.31 458 LEU A CA 1
ATOM 3534 C C . LEU A 1 458 ? 14.266 -16.5 -24.438 1 91.31 458 LEU A C 1
ATOM 3536 O O . LEU A 1 458 ? 14.281 -16.484 -23.203 1 91.31 458 LEU A O 1
ATOM 3540 N N . ARG A 1 459 ? 15.07 -17.281 -25.125 1 90.44 459 ARG A N 1
ATOM 3541 C CA . ARG A 1 459 ? 15.828 -18.391 -24.531 1 90.44 459 ARG A CA 1
ATOM 3542 C C . ARG A 1 459 ? 16.922 -17.859 -23.609 1 90.44 459 ARG A C 1
ATOM 3544 O O . ARG A 1 459 ? 17.234 -18.469 -22.594 1 90.44 459 ARG A O 1
ATOM 3551 N N . TRP A 1 460 ? 17.438 -16.641 -23.969 1 91.69 460 TRP A N 1
ATOM 3552 C CA . TRP A 1 460 ? 18.531 -16.078 -23.188 1 91.69 460 TRP A CA 1
ATOM 3553 C C . TRP A 1 460 ? 18.094 -15.789 -21.75 1 91.69 460 TRP A C 1
ATOM 3555 O O . TRP A 1 460 ? 18.906 -15.844 -20.828 1 91.69 460 TRP A O 1
ATOM 3565 N N . VAL A 1 461 ? 16.859 -15.609 -21.469 1 92.5 461 VAL A N 1
ATOM 3566 C CA . VAL A 1 461 ? 16.344 -15.328 -20.125 1 92.5 461 VAL A CA 1
ATOM 3567 C C . VAL A 1 461 ? 16.516 -16.562 -19.234 1 92.5 461 VAL A C 1
ATOM 3569 O O . VAL A 1 461 ? 16.781 -16.438 -18.031 1 92.5 461 VAL A O 1
ATOM 3572 N N . ALA A 1 462 ? 16.438 -17.719 -19.828 1 90.56 462 ALA A N 1
ATOM 3573 C CA . ALA A 1 462 ? 16.578 -18.969 -19.078 1 90.56 462 ALA A CA 1
ATOM 3574 C C . ALA A 1 462 ? 18.016 -19.125 -18.562 1 90.56 462 ALA A C 1
ATOM 3576 O O . ALA A 1 462 ? 18.234 -19.703 -17.5 1 90.56 462 ALA A O 1
ATOM 3577 N N . TYR A 1 463 ? 18.969 -18.516 -19.297 1 90.81 463 TYR A N 1
ATOM 3578 C CA . TYR A 1 463 ? 20.359 -18.672 -18.938 1 90.81 463 TYR A CA 1
ATOM 3579 C C . TYR A 1 463 ? 20.734 -17.781 -17.766 1 90.81 463 TYR A C 1
ATOM 3581 O O . TYR A 1 463 ? 21.781 -17.984 -17.125 1 90.81 463 TYR A O 1
ATOM 3589 N N . ILE A 1 464 ? 19.891 -16.875 -17.438 1 94.69 464 ILE A N 1
ATOM 3590 C CA . ILE A 1 464 ? 20.172 -16.016 -16.297 1 94.69 464 ILE A CA 1
ATOM 3591 C C . ILE A 1 464 ? 19.047 -16.141 -15.273 1 94.69 464 ILE A C 1
ATOM 3593 O O . ILE A 1 464 ? 18.688 -15.164 -14.617 1 94.69 464 ILE A O 1
ATOM 3597 N N . ASN A 1 465 ? 18.469 -17.312 -15.195 1 95.94 465 ASN A N 1
ATOM 3598 C CA . ASN A 1 465 ? 17.312 -17.531 -14.336 1 95.94 465 ASN A CA 1
ATOM 3599 C C . ASN A 1 465 ? 17.719 -18.156 -13 1 95.94 465 ASN A C 1
ATOM 3601 O O . ASN A 1 465 ? 17.844 -19.375 -12.891 1 95.94 465 ASN A O 1
ATOM 3605 N N . PRO A 1 466 ? 17.812 -17.391 -11.93 1 96.94 466 PRO A N 1
ATOM 3606 C CA . PRO A 1 466 ? 18.234 -17.938 -10.633 1 96.94 466 PRO A CA 1
ATOM 3607 C C . PRO A 1 466 ? 17.266 -18.969 -10.078 1 96.94 466 PRO A C 1
ATOM 3609 O O . PRO A 1 466 ? 17.656 -19.859 -9.344 1 96.94 466 PRO A O 1
ATOM 3612 N N . TRP A 1 467 ? 16.016 -18.875 -10.422 1 95.94 467 TRP A N 1
ATOM 3613 C CA . TRP A 1 467 ? 15.047 -19.875 -9.984 1 95.94 467 TRP A CA 1
ATOM 3614 C C . TRP A 1 467 ? 15.453 -21.266 -10.453 1 95.94 467 TRP A C 1
ATOM 3616 O O . TRP A 1 467 ? 15.469 -22.219 -9.664 1 95.94 467 TRP A O 1
ATOM 3626 N N . MET A 1 468 ? 15.805 -21.375 -11.688 1 94.88 468 MET A N 1
ATOM 3627 C CA . MET A 1 468 ? 16.203 -22.656 -12.258 1 94.88 468 MET A CA 1
ATOM 3628 C C . MET A 1 468 ? 17.469 -23.172 -11.578 1 94.88 468 MET A C 1
ATOM 3630 O O . MET A 1 468 ? 17.5 -24.312 -11.109 1 94.88 468 MET A O 1
ATOM 3634 N N . TYR A 1 469 ? 18.453 -22.328 -11.469 1 96.12 469 TYR A N 1
ATOM 3635 C CA . TYR A 1 469 ? 19.766 -22.734 -10.984 1 96.12 469 TYR A CA 1
ATOM 3636 C C . TYR A 1 469 ? 19.703 -23.156 -9.523 1 96.12 469 TYR A C 1
ATOM 3638 O O . TYR A 1 469 ? 20.312 -24.141 -9.125 1 96.12 469 TYR A O 1
ATOM 3646 N N . THR A 1 470 ? 18.969 -22.422 -8.727 1 97.44 470 THR A N 1
ATOM 3647 C CA . THR A 1 470 ? 18.875 -22.781 -7.316 1 97.44 470 THR A CA 1
ATOM 3648 C C . THR A 1 470 ? 18.031 -24.047 -7.133 1 97.44 470 THR A C 1
ATOM 3650 O O . THR A 1 470 ? 18.344 -24.875 -6.281 1 97.44 470 THR A O 1
ATOM 3653 N N . LEU A 1 471 ? 17.031 -24.203 -7.938 1 96.12 471 LEU A N 1
ATOM 3654 C CA . LEU A 1 471 ? 16.219 -25.406 -7.883 1 96.12 471 LEU A CA 1
ATOM 3655 C C . LEU A 1 471 ? 17.047 -26.625 -8.281 1 96.12 471 LEU A C 1
ATOM 3657 O O . LEU A 1 471 ? 16.984 -27.672 -7.617 1 96.12 471 LEU A O 1
ATOM 3661 N N . LEU A 1 472 ? 17.828 -26.516 -9.359 1 94.69 472 LEU A N 1
ATOM 3662 C CA . LEU A 1 472 ? 18.703 -27.594 -9.812 1 94.69 472 LEU A CA 1
ATOM 3663 C C . LEU A 1 472 ? 19.672 -28.016 -8.703 1 94.69 472 LEU A C 1
ATOM 3665 O O . LEU A 1 472 ? 19.859 -29.203 -8.461 1 94.69 472 LEU A O 1
ATOM 3669 N N . ALA A 1 473 ? 20.203 -27.031 -8.086 1 96.12 473 ALA A N 1
ATOM 3670 C CA . ALA A 1 473 ? 21.156 -27.297 -7.008 1 96.12 473 ALA A CA 1
ATOM 3671 C C . ALA A 1 473 ? 20.469 -28.016 -5.848 1 96.12 473 ALA A C 1
ATOM 3673 O O . ALA A 1 473 ? 21.016 -28.969 -5.297 1 96.12 473 ALA A O 1
ATOM 3674 N N . MET A 1 474 ? 19.328 -27.609 -5.465 1 96.31 474 MET A N 1
ATOM 3675 C CA . MET A 1 474 ? 18.609 -28.219 -4.355 1 96.31 474 MET A CA 1
ATOM 3676 C C . MET A 1 474 ? 18.234 -29.672 -4.684 1 96.31 474 MET A C 1
ATOM 3678 O O . MET A 1 474 ? 18.359 -30.547 -3.836 1 96.31 474 MET A O 1
ATOM 3682 N N . ILE A 1 475 ? 17.766 -29.891 -5.887 1 94 475 ILE A N 1
ATOM 3683 C CA . ILE A 1 475 ? 17.391 -31.234 -6.324 1 94 475 ILE A CA 1
ATOM 3684 C C . ILE A 1 475 ? 18.625 -32.125 -6.297 1 94 475 ILE A C 1
ATOM 3686 O O . ILE A 1 475 ? 18.547 -33.281 -5.852 1 94 475 ILE A O 1
ATOM 3690 N N . TYR A 1 476 ? 19.734 -31.609 -6.797 1 94.12 476 TYR A N 1
ATOM 3691 C CA . TYR A 1 476 ? 20.984 -32.375 -6.777 1 94.12 476 TYR A CA 1
ATOM 3692 C C . TYR A 1 476 ? 21.328 -32.812 -5.359 1 94.12 476 TYR A C 1
ATOM 3694 O O . TYR A 1 476 ? 21.672 -33.969 -5.137 1 94.12 476 TYR A O 1
ATOM 3702 N N . PHE A 1 477 ? 21.203 -31.953 -4.371 1 94.69 477 PHE A N 1
ATOM 3703 C CA . PHE A 1 477 ? 21.578 -32.25 -2.996 1 94.69 477 PHE A CA 1
ATOM 3704 C C . PHE A 1 477 ? 20.641 -33.25 -2.365 1 94.69 477 PHE A C 1
ATOM 3706 O O . PHE A 1 477 ? 21.031 -34 -1.475 1 94.69 477 PHE A O 1
ATOM 3713 N N . ASP A 1 478 ? 19.422 -33.281 -2.875 1 94.06 478 ASP A N 1
ATOM 3714 C CA . ASP A 1 478 ? 18.469 -34.25 -2.326 1 94.06 478 ASP A CA 1
ATOM 3715 C C . ASP A 1 478 ? 18.641 -35.625 -2.973 1 94.06 478 ASP A C 1
ATOM 3717 O O . ASP A 1 478 ? 18.391 -36.656 -2.338 1 94.06 478 ASP A O 1
ATOM 3721 N N . PHE A 1 479 ? 19.031 -35.75 -4.297 1 91.19 479 PHE A N 1
ATOM 3722 C CA . PHE A 1 479 ? 19 -36.969 -5.066 1 91.19 479 PHE A CA 1
ATOM 3723 C C . PHE A 1 479 ? 20.375 -37.625 -5.102 1 91.19 479 PHE A C 1
ATOM 3725 O O . PHE A 1 479 ? 20.484 -38.844 -5.16 1 91.19 479 PHE A O 1
ATOM 3732 N N . ALA A 1 480 ? 21.484 -36.906 -5.266 1 84.19 480 ALA A N 1
ATOM 3733 C CA . ALA A 1 480 ? 22.812 -37.406 -5.555 1 84.19 480 ALA A CA 1
ATOM 3734 C C . ALA A 1 480 ? 23.172 -38.562 -4.641 1 84.19 480 ALA A C 1
ATOM 3736 O O . ALA A 1 480 ? 23.719 -39.594 -5.094 1 84.19 480 ALA A O 1
ATOM 3737 N N . ASP A 1 481 ? 23.031 -38.594 -3.396 1 81 481 ASP A N 1
ATOM 3738 C CA . ASP A 1 481 ? 23.453 -39.656 -2.494 1 81 481 ASP A CA 1
ATOM 3739 C C . ASP A 1 481 ? 22.25 -40.406 -1.941 1 81 481 ASP A C 1
ATOM 3741 O O . ASP A 1 481 ? 22.25 -40.844 -0.781 1 81 481 ASP A O 1
ATOM 3745 N N . SER A 1 482 ? 21.281 -40.625 -3.004 1 87.56 482 SER A N 1
ATOM 3746 C CA . SER A 1 482 ? 20.078 -41.312 -2.551 1 87.56 482 SER A CA 1
ATOM 3747 C C . SER A 1 482 ? 19.75 -42.5 -3.459 1 87.56 482 SER A C 1
ATOM 3749 O O . SER A 1 482 ? 20.328 -42.656 -4.531 1 87.56 482 SER A O 1
ATOM 3751 N N . SER A 1 483 ? 18.922 -43.375 -2.965 1 87.69 483 SER A N 1
ATOM 3752 C CA . SER A 1 483 ? 18.453 -44.531 -3.742 1 87.69 483 SER A CA 1
ATOM 3753 C C . SER A 1 483 ? 16.922 -44.531 -3.816 1 87.69 483 SER A C 1
ATOM 3755 O O . SER A 1 483 ? 16.25 -44.125 -2.881 1 87.69 483 SER A O 1
ATOM 3757 N N . PHE A 1 484 ? 16.453 -44.938 -4.941 1 87.69 484 PHE A N 1
ATOM 3758 C CA . PHE A 1 484 ? 15.016 -45.031 -5.168 1 87.69 484 PHE A CA 1
ATOM 3759 C C . PHE A 1 484 ? 14.602 -46.469 -5.41 1 87.69 484 PHE A C 1
ATOM 3761 O O . PHE A 1 484 ? 15.219 -47.188 -6.211 1 87.69 484 PHE A O 1
ATOM 3768 N N . SER A 1 485 ? 13.672 -46.906 -4.703 1 82.19 485 SER A N 1
ATOM 3769 C CA . SER A 1 485 ? 13.195 -48.281 -4.828 1 82.19 485 SER A CA 1
ATOM 3770 C C . SER A 1 485 ? 12.242 -48.438 -6.008 1 82.19 485 SER A C 1
ATOM 3772 O O . SER A 1 485 ? 11.758 -47.438 -6.551 1 82.19 485 SER A O 1
ATOM 3774 N N . GLY A 1 486 ? 11.93 -49.719 -6.414 1 72.62 486 GLY A N 1
ATOM 3775 C CA . GLY A 1 486 ? 10.938 -50 -7.434 1 72.62 486 GLY A CA 1
ATOM 3776 C C . GLY A 1 486 ? 11.539 -50.219 -8.812 1 72.62 486 GLY A C 1
ATOM 3777 O O . GLY A 1 486 ? 10.828 -50.531 -9.766 1 72.62 486 GLY A O 1
ATOM 3778 N N . PHE A 1 487 ? 12.891 -49.844 -8.969 1 70.38 487 PHE A N 1
ATOM 3779 C CA . PHE A 1 487 ? 13.539 -50.062 -10.258 1 70.38 487 PHE A CA 1
ATOM 3780 C C . PHE A 1 487 ? 13.891 -51.531 -10.461 1 70.38 487 PHE A C 1
ATOM 3782 O O . PHE A 1 487 ? 14.516 -52.156 -9.602 1 70.38 487 PHE A O 1
ATOM 3789 N N . GLY A 1 488 ? 13.125 -52.75 -10.195 1 53.94 488 GLY A N 1
ATOM 3790 C CA . GLY A 1 488 ? 13.422 -54.156 -10.258 1 53.94 488 GLY A CA 1
ATOM 3791 C C . GLY A 1 488 ? 14.781 -54.469 -10.859 1 53.94 488 GLY A C 1
ATOM 3792 O O . GLY A 1 488 ? 15.375 -53.594 -11.523 1 53.94 488 GLY A O 1
ATOM 3793 N N . ASP A 1 489 ? 15.492 -55.594 -10.273 1 46.25 489 ASP A N 1
ATOM 3794 C CA . ASP A 1 489 ? 16.766 -56.156 -10.688 1 46.25 489 ASP A CA 1
ATOM 3795 C C . ASP A 1 489 ? 16.922 -56.125 -12.211 1 46.25 489 ASP A C 1
ATOM 3797 O O . ASP A 1 489 ? 18.031 -56.219 -12.734 1 46.25 489 ASP A O 1
ATOM 3801 N N . ARG A 1 490 ? 16.125 -57 -13.086 1 46.69 490 ARG A N 1
ATOM 3802 C CA . ARG A 1 490 ? 16.344 -57.344 -14.484 1 46.69 490 ARG A CA 1
ATOM 3803 C C . ARG A 1 490 ? 15.875 -56.219 -15.414 1 46.69 490 ARG A C 1
ATOM 3805 O O . ARG A 1 490 ? 15.641 -56.469 -16.594 1 46.69 490 ARG A O 1
ATOM 3812 N N . GLY A 1 491 ? 16.062 -54.969 -15.242 1 42.28 491 GLY A N 1
ATOM 3813 C CA . GLY A 1 491 ? 15.664 -54.031 -16.266 1 42.28 491 GLY A CA 1
ATOM 3814 C C . GLY A 1 491 ? 14.156 -53.938 -16.438 1 42.28 491 GLY A C 1
ATOM 3815 O O . GLY A 1 491 ? 13.672 -53.188 -17.297 1 42.28 491 GLY A O 1
ATOM 3816 N N . GLU A 1 492 ? 13.242 -54.906 -16.234 1 41.06 492 GLU A N 1
ATOM 3817 C CA . GLU A 1 492 ? 11.945 -55.219 -16.812 1 41.06 492 GLU A CA 1
ATOM 3818 C C . GLU A 1 492 ? 10.828 -54.406 -16.203 1 41.06 492 GLU A C 1
ATOM 3820 O O . GLU A 1 492 ? 9.938 -53.938 -16.922 1 41.06 492 GLU A O 1
ATOM 3825 N N . GLN A 1 493 ? 10.375 -54.594 -14.914 1 43.72 493 GLN A N 1
ATOM 3826 C CA . GLN A 1 493 ? 8.945 -54.406 -14.688 1 43.72 493 GLN A CA 1
ATOM 3827 C C . GLN A 1 493 ? 8.625 -52.938 -14.438 1 43.72 493 GLN A C 1
ATOM 3829 O O . GLN A 1 493 ? 8.508 -52.5 -13.289 1 43.72 493 GLN A O 1
ATOM 3834 N N . CYS A 1 494 ? 9.359 -52.031 -14.68 1 50 494 CYS A N 1
ATOM 3835 C CA . CYS A 1 494 ? 8.703 -50.75 -14.57 1 50 494 CYS A CA 1
ATOM 3836 C C . CYS A 1 494 ? 7.25 -50.844 -15.016 1 50 494 CYS A C 1
ATOM 3838 O O . CYS A 1 494 ? 6.918 -51.594 -15.922 1 50 494 CYS A O 1
ATOM 3840 N N . ALA A 1 495 ? 6.355 -50.844 -14.188 1 45.44 495 ALA A N 1
ATOM 3841 C CA . ALA A 1 495 ? 4.945 -50.844 -14.57 1 45.44 495 ALA A CA 1
ATOM 3842 C C . ALA A 1 495 ? 4.746 -50.188 -15.938 1 45.44 495 ALA A C 1
ATOM 3844 O O . ALA A 1 495 ? 5.562 -49.375 -16.359 1 45.44 495 ALA A O 1
ATOM 3845 N N . PRO A 1 496 ? 3.932 -50.906 -16.766 1 41.88 496 PRO A N 1
ATOM 3846 C CA . PRO A 1 496 ? 3.596 -50.312 -18.062 1 41.88 496 PRO A CA 1
ATOM 3847 C C . PRO A 1 496 ? 3.527 -48.781 -18 1 41.88 496 PRO A C 1
ATOM 3849 O O . PRO A 1 496 ? 3.242 -48.219 -16.938 1 41.88 496 PRO A O 1
ATOM 3852 N N . PRO A 1 497 ? 3.861 -48.031 -19.016 1 44.28 497 PRO A N 1
ATOM 3853 C CA . PRO A 1 497 ? 3.584 -46.594 -19.141 1 44.28 497 PRO A CA 1
ATOM 3854 C C . PRO A 1 497 ? 2.248 -46.188 -18.516 1 44.28 497 PRO A C 1
ATOM 3856 O O . PRO A 1 497 ? 1.33 -47 -18.438 1 44.28 497 PRO A O 1
ATOM 3859 N N . PRO A 1 498 ? 2.285 -45.156 -18.188 1 42.97 498 PRO A N 1
ATOM 3860 C CA . PRO A 1 498 ? 3.191 -44 -18.109 1 42.97 498 PRO A CA 1
ATOM 3861 C C . PRO A 1 498 ? 4.07 -44.031 -16.859 1 42.97 498 PRO A C 1
ATOM 3863 O O . PRO A 1 498 ? 4.523 -43 -16.391 1 42.97 498 PRO A O 1
ATOM 3866 N N . ALA A 1 499 ? 4.125 -45.062 -16.172 1 48.19 499 ALA A N 1
ATOM 3867 C CA . ALA A 1 499 ? 4.965 -45 -14.984 1 48.19 499 ALA A CA 1
ATOM 3868 C C . ALA A 1 499 ? 6.438 -44.844 -15.352 1 48.19 499 ALA A C 1
ATOM 3870 O O . ALA A 1 499 ? 6.98 -45.656 -16.109 1 48.19 499 ALA A O 1
ATOM 3871 N N . ALA A 1 500 ? 6.977 -43.594 -15.359 1 57.47 500 ALA A N 1
ATOM 3872 C CA . ALA A 1 500 ? 8.344 -43.219 -15.719 1 57.47 500 ALA A CA 1
ATOM 3873 C C . ALA A 1 500 ? 9.352 -43.938 -14.82 1 57.47 500 ALA A C 1
ATOM 3875 O O . ALA A 1 500 ? 9.125 -44.094 -13.617 1 57.47 500 ALA A O 1
ATOM 3876 N N . CYS A 1 501 ? 10.094 -44.938 -15.289 1 68.31 501 CYS A N 1
ATOM 3877 C CA . CYS A 1 501 ? 11.227 -45.562 -14.617 1 68.31 501 CYS A CA 1
ATOM 3878 C C . CYS A 1 501 ? 12.516 -44.812 -14.883 1 68.31 501 CYS A C 1
ATOM 3880 O O . CYS A 1 501 ? 12.945 -44.688 -16.031 1 68.31 501 CYS A O 1
ATOM 3882 N N . PHE A 1 502 ? 13.078 -44.219 -13.773 1 76.5 502 PHE A N 1
ATOM 3883 C CA . PHE A 1 502 ? 14.172 -43.281 -13.977 1 76.5 502 PHE A CA 1
ATOM 3884 C C . PHE A 1 502 ? 15.5 -43.906 -13.555 1 76.5 502 PHE A C 1
ATOM 3886 O O . PHE A 1 502 ? 16.562 -43.438 -13.961 1 76.5 502 PHE A O 1
ATOM 3893 N N . GLY A 1 503 ? 15.492 -44.969 -12.758 1 77.94 503 GLY A N 1
ATOM 3894 C CA . GLY A 1 503 ? 16.719 -45.562 -12.258 1 77.94 503 GLY A CA 1
ATOM 3895 C C . GLY A 1 503 ? 16.688 -45.812 -10.758 1 77.94 503 GLY A C 1
ATOM 3896 O O . GLY A 1 503 ? 15.773 -45.375 -10.07 1 77.94 503 GLY A O 1
ATOM 3897 N N . SER A 1 504 ? 17.719 -46.469 -10.336 1 82.31 504 SER A N 1
ATOM 3898 C CA . SER A 1 504 ? 17.75 -46.844 -8.93 1 82.31 504 SER A CA 1
ATOM 3899 C C . SER A 1 504 ? 18.578 -45.875 -8.109 1 82.31 504 SER A C 1
ATOM 3901 O O . SER A 1 504 ? 18.203 -45.531 -6.988 1 82.31 504 SER A O 1
ATOM 3903 N N . GLN A 1 505 ? 19.672 -45.438 -8.656 1 86.31 505 GLN A N 1
ATOM 3904 C CA . GLN A 1 505 ? 20.516 -44.469 -7.938 1 86.31 505 GLN A CA 1
ATOM 3905 C C . GLN A 1 505 ? 20.141 -43.031 -8.273 1 86.31 505 GLN A C 1
ATOM 3907 O O . GLN A 1 505 ? 19.641 -42.781 -9.367 1 86.31 505 GLN A O 1
ATOM 3912 N N . GLY A 1 506 ? 20.344 -42.219 -7.297 1 87.56 506 GLY A N 1
ATOM 3913 C CA . GLY A 1 506 ? 19.953 -40.844 -7.438 1 87.56 506 GLY A CA 1
ATOM 3914 C C . GLY A 1 506 ? 20.453 -40.188 -8.727 1 87.56 506 GLY A C 1
ATOM 3915 O O . GLY A 1 506 ? 19.719 -39.5 -9.398 1 87.56 506 GLY A O 1
ATOM 3916 N N . ASP A 1 507 ? 21.703 -40.438 -9.086 1 86.56 507 ASP A N 1
ATOM 3917 C CA . ASP A 1 507 ? 22.281 -39.875 -10.305 1 86.56 507 ASP A CA 1
ATOM 3918 C C . ASP A 1 507 ? 21.547 -40.406 -11.539 1 86.56 507 ASP A C 1
ATOM 3920 O O . ASP A 1 507 ? 21.297 -39.656 -12.484 1 86.56 507 ASP A O 1
ATOM 3924 N N . ALA A 1 508 ? 21.203 -41.688 -11.523 1 84.88 508 ALA A N 1
ATOM 3925 C CA . ALA A 1 508 ? 20.484 -42.281 -12.641 1 84.88 508 ALA A CA 1
ATOM 3926 C C . ALA A 1 508 ? 19.062 -41.75 -12.75 1 84.88 508 ALA A C 1
ATOM 3928 O O . ALA A 1 508 ? 18.547 -41.562 -13.859 1 84.88 508 ALA A O 1
ATOM 3929 N N . VAL A 1 509 ? 18.547 -41.594 -11.594 1 85.75 509 VAL A N 1
ATOM 3930 C CA . VAL A 1 509 ? 17.203 -41.031 -11.57 1 85.75 509 VAL A CA 1
ATOM 3931 C C . VAL A 1 509 ? 17.203 -39.625 -12.164 1 85.75 509 VAL A C 1
ATOM 3933 O O . VAL A 1 509 ? 16.328 -39.281 -12.953 1 85.75 509 VAL A O 1
ATOM 3936 N N . LEU A 1 510 ? 18.188 -38.812 -11.812 1 87.88 510 LEU A N 1
ATOM 3937 C CA . LEU A 1 510 ? 18.297 -37.469 -12.344 1 87.88 510 LEU A CA 1
ATOM 3938 C C . LEU A 1 510 ? 18.484 -37.5 -13.859 1 87.88 510 LEU A C 1
ATOM 3940 O O . LEU A 1 510 ? 17.891 -36.688 -14.578 1 87.88 510 LEU A O 1
ATOM 3944 N N . ASP A 1 511 ? 19.266 -38.375 -14.32 1 85.69 511 ASP A N 1
ATOM 3945 C CA . ASP A 1 511 ? 19.484 -38.5 -15.758 1 85.69 511 ASP A CA 1
ATOM 3946 C C . ASP A 1 511 ? 18.234 -39 -16.469 1 85.69 511 ASP A C 1
ATOM 3948 O O . ASP A 1 511 ? 17.953 -38.594 -17.609 1 85.69 511 ASP A O 1
ATOM 3952 N N . GLY A 1 512 ? 17.531 -39.938 -15.781 1 80.94 512 GLY A N 1
ATOM 3953 C CA . GLY A 1 512 ? 16.25 -40.375 -16.312 1 80.94 512 GLY A CA 1
ATOM 3954 C C . GLY A 1 512 ? 15.234 -39.25 -16.438 1 80.94 512 GLY A C 1
ATOM 3955 O O . GLY A 1 512 ? 14.562 -39.156 -17.469 1 80.94 512 GLY A O 1
ATOM 3956 N N . ILE A 1 513 ? 15.219 -38.469 -15.469 1 81.25 513 ILE A N 1
ATOM 3957 C CA . ILE A 1 513 ? 14.32 -37.312 -15.492 1 81.25 513 ILE A CA 1
ATOM 3958 C C . ILE A 1 513 ? 14.781 -36.312 -16.547 1 81.25 513 ILE A C 1
ATOM 3960 O O . ILE A 1 513 ? 13.961 -35.656 -17.188 1 81.25 513 ILE A O 1
ATOM 3964 N N . GLY A 1 514 ? 16.031 -36.219 -16.766 1 79.56 514 GLY A N 1
ATOM 3965 C CA . GLY A 1 514 ? 16.625 -35.344 -17.766 1 79.56 514 GLY A CA 1
ATOM 3966 C C . GLY A 1 514 ? 16.125 -35.625 -19.172 1 79.56 514 GLY A C 1
ATOM 3967 O O . GLY A 1 514 ? 16.172 -34.75 -20.031 1 79.56 514 GLY A O 1
ATOM 3968 N N . THR A 1 515 ? 15.688 -36.844 -19.359 1 72.56 515 THR A N 1
ATOM 3969 C CA . THR A 1 515 ? 15.148 -37.188 -20.688 1 72.56 515 THR A CA 1
ATOM 3970 C C . THR A 1 515 ? 13.805 -36.469 -20.906 1 72.56 515 THR A C 1
ATOM 3972 O O . THR A 1 515 ? 13.414 -36.25 -22.047 1 72.56 515 THR A O 1
ATOM 3975 N N . LEU A 1 516 ? 13.203 -36.188 -19.781 1 68.19 516 LEU A N 1
ATOM 3976 C CA . LEU A 1 516 ? 11.938 -35.5 -19.859 1 68.19 516 LEU A CA 1
ATOM 3977 C C . LEU A 1 516 ? 12.148 -33.969 -19.719 1 68.19 516 LEU A C 1
ATOM 3979 O O . LEU A 1 516 ? 11.5 -33.188 -20.406 1 68.19 516 LEU A O 1
ATOM 3983 N N . MET A 1 517 ? 13.07 -33.719 -18.859 1 76.25 517 MET A N 1
ATOM 3984 C CA . MET A 1 517 ? 13.406 -32.344 -18.547 1 76.25 517 MET A CA 1
ATOM 3985 C C . MET A 1 517 ? 14.891 -32.062 -18.781 1 76.25 517 MET A C 1
ATOM 3987 O O . MET A 1 517 ? 15.719 -32.312 -17.906 1 76.25 517 MET A O 1
ATOM 3991 N N . SER A 1 518 ? 15.211 -31.531 -19.844 1 71.75 518 SER A N 1
ATOM 3992 C CA . SER A 1 518 ? 16.578 -31.5 -20.359 1 71.75 518 SER A CA 1
ATOM 3993 C C . SER A 1 518 ? 17.516 -30.766 -19.391 1 71.75 518 SER A C 1
ATOM 3995 O O . SER A 1 518 ? 18.719 -31 -19.391 1 71.75 518 SER A O 1
ATOM 3997 N N . SER A 1 519 ? 16.984 -29.953 -18.516 1 77.5 519 SER A N 1
ATOM 3998 C CA . SER A 1 519 ? 17.844 -29.172 -17.625 1 77.5 519 SER A CA 1
ATOM 3999 C C . SER A 1 519 ? 18.297 -30 -16.438 1 77.5 519 SER A C 1
ATOM 4001 O O . SER A 1 519 ? 19.234 -29.641 -15.727 1 77.5 519 SER A O 1
ATOM 4003 N N . TYR A 1 520 ? 17.703 -31.156 -16.297 1 80 520 TYR A N 1
ATOM 4004 C CA . TYR A 1 520 ? 17.969 -31.984 -15.117 1 80 520 TYR A CA 1
ATOM 4005 C C . TYR A 1 520 ? 18.875 -33.156 -15.477 1 80 520 TYR A C 1
ATOM 4007 O O . TYR A 1 520 ? 18.609 -33.875 -16.453 1 80 520 TYR A O 1
ATOM 4015 N N . SER A 1 521 ? 20.078 -33.156 -14.922 1 83.06 521 SER A N 1
ATOM 4016 C CA . SER A 1 521 ? 21.031 -34.219 -15.164 1 83.06 521 SER A CA 1
ATOM 4017 C C . SER A 1 521 ? 21.953 -34.406 -13.969 1 83.06 521 SER A C 1
ATOM 4019 O O . SER A 1 521 ? 22 -33.562 -13.062 1 83.06 521 SER A O 1
ATOM 4021 N N . SER A 1 522 ? 22.625 -35.5 -13.992 1 84.44 522 SER A N 1
ATOM 4022 C CA . SER A 1 522 ? 23.594 -35.781 -12.945 1 84.44 522 SER A CA 1
ATOM 4023 C C . SER A 1 522 ? 24.844 -34.906 -13.102 1 84.44 522 SER A C 1
ATOM 4025 O O . SER A 1 522 ? 25.672 -34.812 -12.18 1 84.44 522 SER A O 1
ATOM 4027 N N . SER A 1 523 ? 24.922 -34.125 -14.133 1 84.94 523 SER A N 1
ATOM 4028 C CA . SER A 1 523 ? 26.109 -33.281 -14.391 1 84.94 523 SER A CA 1
ATOM 4029 C C . SER A 1 523 ? 25.938 -31.891 -13.812 1 84.94 523 SER A C 1
ATOM 4031 O O . SER A 1 523 ? 26.781 -31.016 -14.008 1 84.94 523 SER A O 1
ATOM 4033 N N . ILE A 1 524 ? 24.969 -31.734 -13.102 1 89.12 524 ILE A N 1
ATOM 4034 C CA . ILE A 1 524 ? 24.688 -30.438 -12.477 1 89.12 524 ILE A CA 1
ATOM 4035 C C . ILE A 1 524 ? 25.812 -30.078 -11.508 1 89.12 524 ILE A C 1
ATOM 4037 O O . ILE A 1 524 ? 26.297 -30.938 -10.766 1 89.12 524 ILE A O 1
ATOM 4041 N N . LYS A 1 525 ? 26.359 -28.891 -11.586 1 93.5 525 LYS A N 1
ATOM 4042 C CA . LYS A 1 525 ? 27.312 -28.328 -10.641 1 93.5 525 LYS A CA 1
ATOM 4043 C C . LYS A 1 525 ? 26.656 -27.312 -9.719 1 93.5 525 LYS A C 1
ATOM 4045 O O . LYS A 1 525 ? 26.594 -26.125 -10.031 1 93.5 525 LYS A O 1
ATOM 4050 N N . PRO A 1 526 ? 26.219 -27.812 -8.547 1 94.69 526 PRO A N 1
ATOM 4051 C CA . PRO A 1 526 ? 25.344 -27 -7.699 1 94.69 526 PRO A CA 1
ATOM 4052 C C . PRO A 1 526 ? 25.984 -25.672 -7.277 1 94.69 526 PRO A C 1
ATOM 4054 O O . PRO A 1 526 ? 25.328 -24.641 -7.297 1 94.69 526 PRO A O 1
ATOM 4057 N N . TRP A 1 527 ? 27.281 -25.609 -7 1 96.12 527 TRP A N 1
ATOM 4058 C CA . TRP A 1 527 ? 27.891 -24.391 -6.496 1 96.12 527 TRP A CA 1
ATOM 4059 C C . TRP A 1 527 ? 28.172 -23.406 -7.629 1 96.12 527 TRP A C 1
ATOM 4061 O O . TRP A 1 527 ? 28.172 -22.188 -7.418 1 96.12 527 TRP A O 1
ATOM 4071 N N . GLN A 1 528 ? 28.375 -23.969 -8.836 1 96 528 GLN A N 1
ATOM 4072 C CA . GLN A 1 528 ? 28.422 -23.078 -9.992 1 96 528 GLN A CA 1
ATOM 4073 C C . GLN A 1 528 ? 27.062 -22.422 -10.242 1 96 528 GLN A C 1
ATOM 4075 O O . GLN A 1 528 ? 27 -21.234 -10.547 1 96 528 GLN A O 1
ATOM 4080 N N . ASP A 1 529 ? 26.031 -23.219 -10.078 1 95.88 529 ASP A N 1
ATOM 4081 C CA . ASP A 1 529 ? 24.688 -22.719 -10.266 1 95.88 529 ASP A CA 1
ATOM 4082 C C . ASP A 1 529 ? 24.359 -21.641 -9.227 1 95.88 529 ASP A C 1
ATOM 4084 O O . ASP A 1 529 ? 23.781 -20.609 -9.555 1 95.88 529 ASP A O 1
ATOM 4088 N N . VAL A 1 530 ? 24.766 -21.891 -8.016 1 97.19 530 VAL A N 1
ATOM 4089 C CA . VAL A 1 530 ? 24.562 -20.922 -6.945 1 97.19 530 VAL A CA 1
ATOM 4090 C C . VAL A 1 530 ? 25.359 -19.656 -7.238 1 97.19 530 VAL A C 1
ATOM 4092 O O . VAL A 1 530 ? 24.875 -18.531 -7.023 1 97.19 530 VAL A O 1
ATOM 4095 N N . GLY A 1 531 ? 26.562 -19.844 -7.785 1 97.31 531 GLY A N 1
ATOM 4096 C CA . GLY A 1 531 ? 27.391 -18.703 -8.141 1 97.31 531 GLY A CA 1
ATOM 4097 C C . GLY A 1 531 ? 26.766 -17.828 -9.203 1 97.31 531 GLY A C 1
ATOM 4098 O O . GLY A 1 531 ? 26.812 -16.594 -9.102 1 97.31 531 GLY A O 1
ATOM 4099 N N . ILE A 1 532 ? 26.156 -18.438 -10.18 1 97 532 ILE A N 1
ATOM 4100 C CA . ILE A 1 532 ? 25.484 -17.688 -11.234 1 97 532 ILE A CA 1
ATOM 4101 C C . ILE A 1 532 ? 24.312 -16.891 -10.641 1 97 532 ILE A C 1
ATOM 4103 O O . ILE A 1 532 ? 24.109 -15.727 -10.984 1 97 532 ILE A O 1
ATOM 4107 N N . SER A 1 533 ? 23.609 -17.531 -9.742 1 98 533 SER A N 1
ATOM 4108 C CA . SER A 1 533 ? 22.453 -16.875 -9.125 1 98 533 SER A CA 1
ATOM 4109 C C . SER A 1 533 ? 22.891 -15.68 -8.281 1 98 533 SER A C 1
ATOM 4111 O O . SER A 1 533 ? 22.219 -14.641 -8.289 1 98 533 SER A O 1
ATOM 4113 N N . VAL A 1 534 ? 23.969 -15.781 -7.586 1 98 534 VAL A N 1
ATOM 4114 C CA . VAL A 1 534 ? 24.484 -14.672 -6.793 1 98 534 VAL A CA 1
ATOM 4115 C C . VAL A 1 534 ? 24.938 -13.539 -7.719 1 98 534 VAL A C 1
ATOM 4117 O O . VAL A 1 534 ? 24.703 -12.367 -7.422 1 98 534 VAL A O 1
ATOM 4120 N N . ALA A 1 535 ? 25.531 -13.93 -8.844 1 98.19 535 ALA A N 1
ATOM 4121 C CA . ALA A 1 535 ? 25.969 -12.93 -9.812 1 98.19 535 ALA A CA 1
ATOM 4122 C C . ALA A 1 535 ? 24.797 -12.133 -10.359 1 98.19 535 ALA A C 1
ATOM 4124 O O . ALA A 1 535 ? 24.891 -10.906 -10.516 1 98.19 535 ALA A O 1
ATOM 4125 N N . VAL A 1 536 ? 23.75 -12.797 -10.633 1 98.25 536 VAL A N 1
ATOM 4126 C CA . VAL A 1 536 ? 22.562 -12.109 -11.148 1 98.25 536 VAL A CA 1
ATOM 4127 C C . VAL A 1 536 ? 22.016 -11.156 -10.094 1 98.25 536 VAL A C 1
ATOM 4129 O O . VAL A 1 536 ? 21.625 -10.031 -10.406 1 98.25 536 VAL A O 1
ATOM 4132 N N . ALA A 1 537 ? 21.969 -11.586 -8.859 1 97.88 537 ALA A N 1
ATOM 4133 C CA . ALA A 1 537 ? 21.5 -10.727 -7.77 1 97.88 537 ALA A CA 1
ATOM 4134 C C . ALA A 1 537 ? 22.375 -9.484 -7.648 1 97.88 537 ALA A C 1
ATOM 4136 O O . ALA A 1 537 ? 21.875 -8.383 -7.438 1 97.88 537 ALA A O 1
ATOM 4137 N N . LEU A 1 538 ? 23.672 -9.633 -7.848 1 97.31 538 LEU A N 1
ATOM 4138 C CA . LEU A 1 538 ? 24.594 -8.508 -7.762 1 97.31 538 LEU A CA 1
ATOM 4139 C C . LEU A 1 538 ? 24.359 -7.531 -8.906 1 97.31 538 LEU A C 1
ATOM 4141 O O . LEU A 1 538 ? 24.469 -6.316 -8.727 1 97.31 538 LEU A O 1
ATOM 4145 N N . VAL A 1 539 ? 24.047 -8.086 -10.055 1 97.94 539 VAL A N 1
ATOM 4146 C CA . VAL A 1 539 ? 23.75 -7.23 -11.195 1 97.94 539 VAL A CA 1
ATOM 4147 C C . VAL A 1 539 ? 22.484 -6.418 -10.914 1 97.94 539 VAL A C 1
ATOM 4149 O O . VAL A 1 539 ? 22.422 -5.23 -11.242 1 97.94 539 VAL A O 1
ATOM 4152 N N . LEU A 1 540 ? 21.5 -7.031 -10.336 1 98 540 LEU A N 1
ATOM 4153 C CA . LEU A 1 540 ? 20.281 -6.332 -10 1 98 540 LEU A CA 1
ATOM 4154 C C . LEU A 1 540 ? 20.547 -5.219 -8.984 1 98 540 LEU A C 1
ATOM 4156 O O . LEU A 1 540 ? 19.938 -4.145 -9.062 1 98 540 LEU A O 1
ATOM 4160 N N . LYS A 1 541 ? 21.438 -5.438 -8.055 1 97.12 541 LYS A N 1
ATOM 4161 C CA . LYS A 1 541 ? 21.797 -4.414 -7.086 1 97.12 541 LYS A CA 1
ATOM 4162 C C . LYS A 1 541 ? 22.516 -3.25 -7.762 1 97.12 541 LYS A C 1
ATOM 4164 O O . LYS A 1 541 ? 22.328 -2.092 -7.383 1 97.12 541 LYS A O 1
ATOM 4169 N N . LEU A 1 542 ? 23.328 -3.572 -8.719 1 97.12 542 LEU A N 1
ATOM 4170 C CA . LEU A 1 542 ? 24 -2.529 -9.484 1 97.12 542 LEU A CA 1
ATOM 4171 C C . LEU A 1 542 ? 23 -1.694 -10.273 1 97.12 542 LEU A C 1
ATOM 4173 O O . LEU A 1 542 ? 23.125 -0.469 -10.344 1 97.12 542 LEU A O 1
ATOM 4177 N N . LEU A 1 543 ? 22.016 -2.361 -10.789 1 97 543 LEU A N 1
ATOM 4178 C CA . LEU A 1 543 ? 20.969 -1.647 -11.508 1 97 543 LEU A CA 1
ATOM 4179 C C . LEU A 1 543 ? 20.156 -0.759 -10.562 1 97 543 LEU A C 1
ATOM 4181 O O . LEU A 1 543 ? 19.75 0.342 -10.938 1 97 543 LEU A O 1
ATOM 4185 N N . GLN A 1 544 ? 19.922 -1.293 -9.398 1 96.06 544 GLN A N 1
ATOM 4186 C CA . GLN A 1 544 ? 19.234 -0.487 -8.391 1 96.06 544 GLN A CA 1
ATOM 4187 C C . GLN A 1 544 ? 20.031 0.777 -8.07 1 96.06 544 GLN A C 1
ATOM 4189 O O . GLN A 1 544 ? 19.453 1.864 -7.965 1 96.06 544 GLN A O 1
ATOM 4194 N N . TYR A 1 545 ? 21.328 0.684 -7.957 1 94.94 545 TYR A N 1
ATOM 4195 C CA . TYR A 1 545 ? 22.203 1.816 -7.699 1 94.94 545 TYR A CA 1
ATOM 4196 C C . TYR A 1 545 ? 22.125 2.838 -8.828 1 94.94 545 TYR A C 1
ATOM 4198 O O . TYR A 1 545 ? 22.016 4.043 -8.578 1 94.94 545 TYR A O 1
ATOM 4206 N N . ILE A 1 546 ? 22.078 2.348 -9.984 1 94.88 546 ILE A N 1
ATOM 4207 C CA . ILE A 1 546 ? 22.016 3.219 -11.148 1 94.88 546 ILE A CA 1
ATOM 4208 C C . ILE A 1 546 ? 20.672 3.932 -11.188 1 94.88 546 ILE A C 1
ATOM 4210 O O . ILE A 1 546 ? 20.609 5.129 -11.477 1 94.88 546 ILE A O 1
ATOM 4214 N N . ALA A 1 547 ? 19.641 3.211 -10.867 1 92.44 547 ALA A N 1
ATOM 4215 C CA . ALA A 1 547 ? 18.312 3.791 -10.852 1 92.44 547 ALA A CA 1
ATOM 4216 C C . ALA A 1 547 ? 18.188 4.891 -9.805 1 92.44 547 ALA A C 1
ATOM 4218 O O . ALA A 1 547 ? 17.547 5.918 -10.031 1 92.44 547 ALA A O 1
ATOM 4219 N N . LEU A 1 548 ? 18.844 4.684 -8.719 1 88 548 LEU A N 1
ATOM 4220 C CA . LEU A 1 548 ? 18.812 5.656 -7.633 1 88 548 LEU A CA 1
ATOM 4221 C C . LEU A 1 548 ? 19.547 6.934 -8.023 1 88 548 LEU A C 1
ATOM 4223 O O . LEU A 1 548 ? 19.172 8.031 -7.605 1 88 548 LEU A O 1
ATOM 4227 N N . ARG A 1 549 ? 20.516 6.801 -8.82 1 83.94 549 ARG A N 1
ATOM 4228 C CA . ARG A 1 549 ? 21.312 7.953 -9.234 1 83.94 549 ARG A CA 1
ATOM 4229 C C . ARG A 1 549 ? 20.594 8.742 -10.328 1 83.94 549 ARG A C 1
ATOM 4231 O O . ARG A 1 549 ? 20.766 9.961 -10.43 1 83.94 549 ARG A O 1
ATOM 4238 N N . THR A 1 550 ? 19.781 7.949 -11.047 1 76.06 550 THR A N 1
ATOM 4239 C CA . THR A 1 550 ? 19.094 8.609 -12.164 1 76.06 550 THR A CA 1
ATOM 4240 C C . THR A 1 550 ? 17.812 9.281 -11.688 1 76.06 550 THR A C 1
ATOM 4242 O O . THR A 1 550 ? 17.453 10.359 -12.18 1 76.06 550 THR A O 1
ATOM 4245 N N . PHE A 1 551 ? 16.969 8.547 -10.914 1 62.38 551 PHE A N 1
ATOM 4246 C CA . PHE A 1 551 ? 15.68 9.07 -10.5 1 62.38 551 PHE A CA 1
ATOM 4247 C C . PHE A 1 551 ? 15.844 10.102 -9.391 1 62.38 551 PHE A C 1
ATOM 4249 O O . PHE A 1 551 ? 14.867 10.492 -8.75 1 62.38 551 PHE A O 1
ATOM 4256 N N . ARG A 1 552 ? 16.984 10.523 -9.258 1 52.53 552 ARG A N 1
ATOM 4257 C CA . ARG A 1 552 ? 17.188 11.641 -8.328 1 52.53 552 ARG A CA 1
ATOM 4258 C C . ARG A 1 552 ? 16.531 12.914 -8.867 1 52.53 552 ARG A C 1
ATOM 4260 O O . ARG A 1 552 ? 16.578 13.18 -10.07 1 52.53 552 ARG A O 1
ATOM 4267 N N . MET B 1 1 ? -22.969 24.359 19.969 1 93.38 1 MET B N 1
ATOM 4268 C CA . MET B 1 1 ? -21.672 23.797 19.609 1 93.38 1 MET B CA 1
ATOM 4269 C C . MET B 1 1 ? -20.828 23.531 20.844 1 93.38 1 MET B C 1
ATOM 4271 O O . MET B 1 1 ? -20.594 24.438 21.656 1 93.38 1 MET B O 1
ATOM 4275 N N . LEU B 1 2 ? -20.484 22.312 20.953 1 93.44 2 LEU B N 1
ATOM 4276 C CA . LEU B 1 2 ? -19.672 21.906 22.094 1 93.44 2 LEU B CA 1
ATOM 4277 C C . LEU B 1 2 ? -18.266 21.5 21.656 1 93.44 2 LEU B C 1
ATOM 4279 O O . LEU B 1 2 ? -18.109 20.688 20.734 1 93.44 2 LEU B O 1
ATOM 4283 N N . ALA B 1 3 ? -17.281 22.062 22.25 1 93.75 3 ALA B N 1
ATOM 4284 C CA . ALA B 1 3 ? -15.891 21.688 22.016 1 93.75 3 ALA B CA 1
ATOM 4285 C C . ALA B 1 3 ? -15.367 20.797 23.141 1 93.75 3 ALA B C 1
ATOM 4287 O O . ALA B 1 3 ? -15.492 21.141 24.312 1 93.75 3 ALA B O 1
ATOM 4288 N N . ILE B 1 4 ? -14.883 19.719 22.781 1 92.5 4 ILE B N 1
ATOM 4289 C CA . ILE B 1 4 ? -14.203 18.844 23.734 1 92.5 4 ILE B CA 1
ATOM 4290 C C . ILE B 1 4 ? -12.695 19.031 23.625 1 92.5 4 ILE B C 1
ATOM 4292 O O . ILE B 1 4 ? -12.102 18.766 22.578 1 92.5 4 ILE B O 1
ATOM 4296 N N . MET B 1 5 ? -12.109 19.5 24.672 1 89.38 5 MET B N 1
ATOM 4297 C CA . MET B 1 5 ? -10.688 19.797 24.688 1 89.38 5 MET B CA 1
ATOM 4298 C C . MET B 1 5 ? -9.953 19 25.75 1 89.38 5 MET B C 1
ATOM 4300 O O . MET B 1 5 ? -10.57 18.547 26.719 1 89.38 5 MET B O 1
ATOM 4304 N N . GLY B 1 6 ? -8.664 18.812 25.516 1 81.38 6 GLY B N 1
ATOM 4305 C CA . GLY B 1 6 ? -7.809 18.094 26.453 1 81.38 6 GLY B CA 1
ATOM 4306 C C . GLY B 1 6 ? -6.496 17.656 25.828 1 81.38 6 GLY B C 1
ATOM 4307 O O . GLY B 1 6 ? -6.375 17.562 24.609 1 81.38 6 GLY B O 1
ATOM 4308 N N . GLY B 1 7 ? -5.551 17.453 26.688 1 70.06 7 GLY B N 1
ATOM 4309 C CA . GLY B 1 7 ? -4.262 16.938 26.234 1 70.06 7 GLY B CA 1
ATOM 4310 C C . GLY B 1 7 ? -4.34 15.547 25.656 1 70.06 7 GLY B C 1
ATOM 4311 O O . GLY B 1 7 ? -5.418 14.945 25.609 1 70.06 7 GLY B O 1
ATOM 4312 N N . SER B 1 8 ? -3.156 15.094 25.125 1 63.97 8 SER B N 1
ATOM 4313 C CA . SER B 1 8 ? -3.076 13.734 24.609 1 63.97 8 SER B CA 1
ATOM 4314 C C . SER B 1 8 ? -3.359 12.703 25.688 1 63.97 8 SER B C 1
ATOM 4316 O O . SER B 1 8 ? -2.814 12.789 26.797 1 63.97 8 SER B O 1
ATOM 4318 N N . GLY B 1 9 ? -4.27 11.805 25.5 1 69.06 9 GLY B N 1
ATOM 4319 C CA . GLY B 1 9 ? -4.598 10.766 26.453 1 69.06 9 GLY B CA 1
ATOM 4320 C C . GLY B 1 9 ? -5.629 11.203 27.484 1 69.06 9 GLY B C 1
ATOM 4321 O O . GLY B 1 9 ? -5.891 10.492 28.453 1 69.06 9 GLY B O 1
ATOM 4322 N N . ALA B 1 10 ? -6.211 12.344 27.297 1 76.5 10 ALA B N 1
ATOM 4323 C CA . ALA B 1 10 ? -7.16 12.867 28.266 1 76.5 10 ALA B CA 1
ATOM 4324 C C . ALA B 1 10 ? -8.477 12.094 28.234 1 76.5 10 ALA B C 1
ATOM 4326 O O . ALA B 1 10 ? -9.289 12.203 29.156 1 76.5 10 ALA B O 1
ATOM 4327 N N . GLY B 1 11 ? -8.703 11.297 27.156 1 77.75 11 GLY B N 1
ATOM 4328 C CA . GLY B 1 11 ? -9.922 10.508 27.047 1 77.75 11 GLY B CA 1
ATOM 4329 C C . GLY B 1 11 ? -10.891 11.055 26.016 1 77.75 11 GLY B C 1
ATOM 4330 O O . GLY B 1 11 ? -12.055 10.656 25.984 1 77.75 11 GLY B O 1
ATOM 4331 N N . LYS B 1 12 ? -10.516 11.961 25.188 1 81.62 12 LYS B N 1
ATOM 4332 C CA . LYS B 1 12 ? -11.383 12.602 24.203 1 81.62 12 LYS B CA 1
ATOM 4333 C C . LYS B 1 12 ? -11.969 11.578 23.234 1 81.62 12 LYS B C 1
ATOM 4335 O O . LYS B 1 12 ? -13.18 11.531 23.031 1 81.62 12 LYS B O 1
ATOM 4340 N N . THR B 1 13 ? -11.062 10.734 22.703 1 74.06 13 THR B N 1
ATOM 4341 C CA . THR B 1 13 ? -11.477 9.758 21.688 1 74.06 13 THR B CA 1
ATOM 4342 C C . THR B 1 13 ? -12.367 8.688 22.312 1 74.06 13 THR B C 1
ATOM 434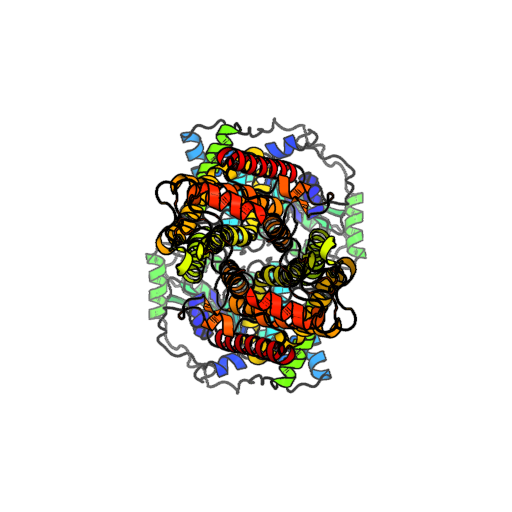4 O O . THR B 1 13 ? -13.344 8.25 21.688 1 74.06 13 THR B O 1
ATOM 4347 N N . THR B 1 14 ? -12.031 8.281 23.531 1 77.75 14 THR B N 1
ATOM 4348 C CA . THR B 1 14 ? -12.852 7.297 24.234 1 77.75 14 THR B CA 1
ATOM 4349 C C . THR B 1 14 ? -14.258 7.848 24.484 1 77.75 14 THR B C 1
ATOM 4351 O O . THR B 1 14 ? -15.242 7.129 24.328 1 77.75 14 THR B O 1
ATOM 4354 N N . LEU B 1 15 ? -14.273 9.094 24.875 1 85.25 15 LEU B N 1
ATOM 4355 C CA . LEU B 1 15 ? -15.57 9.727 25.109 1 85.25 15 LEU B CA 1
ATOM 4356 C C . LEU B 1 15 ? -16.375 9.805 23.812 1 85.25 15 LEU B C 1
ATOM 4358 O O . LEU B 1 15 ? -17.562 9.508 23.797 1 85.25 15 LEU B O 1
ATOM 4362 N N . LEU B 1 16 ? -15.734 10.164 22.75 1 82.19 16 LEU B N 1
ATOM 4363 C CA . LEU B 1 16 ? -16.406 10.258 21.453 1 82.19 16 LEU B CA 1
ATOM 4364 C C . LEU B 1 16 ? -16.906 8.883 21 1 82.19 16 LEU B C 1
ATOM 4366 O O . LEU B 1 16 ? -17.984 8.773 20.422 1 82.19 16 LEU B O 1
ATOM 4370 N N . ASP B 1 17 ? -16.094 7.871 21.266 1 78.81 17 ASP B N 1
ATOM 4371 C CA . ASP B 1 17 ? -16.469 6.508 20.906 1 78.81 17 ASP B CA 1
ATOM 4372 C C . ASP B 1 17 ? -17.719 6.055 21.656 1 78.81 17 ASP B C 1
ATOM 4374 O O . ASP B 1 17 ? -18.578 5.398 21.094 1 78.81 17 ASP B O 1
ATOM 4378 N N . VAL B 1 18 ? -17.75 6.445 22.875 1 81 18 VAL B N 1
ATOM 4379 C CA . VAL B 1 18 ? -18.906 6.082 23.703 1 81 18 VAL B CA 1
ATOM 4380 C C . VAL B 1 18 ? -20.141 6.824 23.234 1 81 18 VAL B C 1
ATOM 4382 O O . VAL B 1 18 ? -21.234 6.25 23.172 1 81 18 VAL B O 1
ATOM 4385 N N . LEU B 1 19 ? -19.906 8.039 22.844 1 82.62 19 LEU B N 1
ATOM 4386 C CA . LEU B 1 19 ? -21.031 8.852 22.406 1 82.62 19 LEU B CA 1
ATOM 4387 C C . LEU B 1 19 ? -21.547 8.375 21.047 1 82.62 19 LEU B C 1
ATOM 4389 O O . LEU B 1 19 ? -22.703 8.609 20.703 1 82.62 19 LEU B O 1
ATOM 4393 N N . THR B 1 20 ? -20.688 7.738 20.328 1 79.81 20 THR B N 1
ATOM 4394 C CA . THR B 1 20 ? -21.078 7.234 19.016 1 79.81 20 THR B CA 1
ATOM 4395 C C . THR B 1 20 ? -21.281 5.727 19.047 1 79.81 20 THR B C 1
ATOM 4397 O O . THR B 1 20 ? -21.406 5.082 18 1 79.81 20 THR B O 1
ATOM 4400 N N . LEU B 1 21 ? -21.266 5.172 20.219 1 76.12 21 LEU B N 1
ATOM 4401 C CA . LEU B 1 21 ? -21.5 3.756 20.484 1 76.12 21 LEU B CA 1
ATOM 4402 C C . LEU B 1 21 ? -20.531 2.881 19.688 1 76.12 21 LEU B C 1
ATOM 4404 O O . LEU B 1 21 ? -20.922 1.817 19.203 1 76.12 21 LEU B O 1
ATOM 4408 N N . LYS B 1 22 ? -19.391 3.49 19.344 1 72.56 22 LYS B N 1
ATOM 4409 C CA . LYS B 1 22 ? -18.375 2.656 18.719 1 72.56 22 LYS B CA 1
ATOM 4410 C C . LYS B 1 22 ? -17.766 1.686 19.734 1 72.56 22 LYS B C 1
ATOM 4412 O O . LYS B 1 22 ? -17.594 2.027 20.906 1 72.56 22 LYS B O 1
ATOM 4417 N N . LYS B 1 23 ? -17.688 0.406 19.312 1 58.41 23 LYS B N 1
ATOM 4418 C CA . LYS B 1 23 ? -17.141 -0.627 20.188 1 58.41 23 LYS B CA 1
ATOM 4419 C C . LYS B 1 23 ? -15.641 -0.44 20.391 1 58.41 23 LYS B C 1
ATOM 4421 O O . LYS B 1 23 ? -14.875 -0.442 19.422 1 58.41 23 LYS B O 1
ATOM 4426 N N . THR B 1 24 ? -15.266 0.233 21.375 1 57.81 24 THR B N 1
ATOM 4427 C CA . THR B 1 24 ? -13.852 0.285 21.734 1 57.81 24 THR B CA 1
ATOM 4428 C C . THR B 1 24 ? -13.438 -0.97 22.484 1 57.81 24 THR B C 1
ATOM 4430 O O . THR B 1 24 ? -14.047 -1.315 23.5 1 57.81 24 THR B O 1
ATOM 4433 N N . SER B 1 25 ? -12.656 -1.835 21.906 1 55.75 25 SER B N 1
ATOM 4434 C CA . SER B 1 25 ? -12.234 -3.08 22.547 1 55.75 25 SER B CA 1
ATOM 4435 C C . SER B 1 25 ? -11.594 -2.818 23.891 1 55.75 25 SER B C 1
ATOM 4437 O O . SER B 1 25 ? -10.734 -1.945 24.031 1 55.75 25 SER B O 1
ATOM 4439 N N . GLY B 1 26 ? -12.094 -3.502 24.938 1 58.88 26 GLY B N 1
ATOM 4440 C CA . GLY B 1 26 ? -11.453 -3.572 26.25 1 58.88 26 GLY B CA 1
ATOM 4441 C C . GLY B 1 26 ? -11.984 -2.549 27.219 1 58.88 26 GLY B C 1
ATOM 4442 O O . GLY B 1 26 ? -11.477 -2.426 28.344 1 58.88 26 GLY B O 1
ATOM 4443 N N . VAL B 1 27 ? -12.898 -1.57 26.703 1 64.25 27 VAL B N 1
ATOM 4444 C CA . VAL B 1 27 ? -13.383 -0.575 27.656 1 64.25 27 VAL B CA 1
ATOM 4445 C C . VAL B 1 27 ? -14.812 -0.905 28.062 1 64.25 27 VAL B C 1
ATOM 4447 O O . VAL B 1 27 ? -15.656 -1.204 27.219 1 64.25 27 VAL B O 1
ATOM 4450 N N . SER B 1 28 ? -15.031 -1.199 29.344 1 72.38 28 SER B N 1
ATOM 4451 C CA . SER B 1 28 ? -16.375 -1.363 29.875 1 72.38 28 SER B CA 1
ATOM 4452 C C . SER B 1 28 ? -17.031 -0.013 30.156 1 72.38 28 SER B C 1
ATOM 4454 O O . SER B 1 28 ? -16.422 0.864 30.766 1 72.38 28 SER B O 1
ATOM 4456 N N . VAL B 1 29 ? -18.109 0.256 29.453 1 74.5 29 VAL B N 1
ATOM 4457 C CA . VAL B 1 29 ? -18.812 1.516 29.625 1 74.5 29 VAL B CA 1
ATOM 4458 C C . VAL B 1 29 ? -19.906 1.351 30.688 1 74.5 29 VAL B C 1
ATOM 4460 O O . VAL B 1 29 ? -20.719 0.432 30.609 1 74.5 29 VAL B O 1
ATOM 4463 N N . GLU B 1 30 ? -19.656 2.113 31.812 1 79.44 30 GLU B N 1
ATOM 4464 C CA . GLU B 1 30 ? -20.703 2.195 32.812 1 79.44 30 GLU B CA 1
ATOM 4465 C C . GLU B 1 30 ? -21.516 3.479 32.656 1 79.44 30 GLU B C 1
ATOM 4467 O O . GLU B 1 30 ? -21 4.484 32.156 1 79.44 30 GLU B O 1
ATOM 4472 N N . GLY B 1 31 ? -22.828 3.439 32.594 1 78 31 GLY B N 1
ATOM 4473 C CA . GLY B 1 31 ? -23.688 4.609 32.469 1 78 31 GLY B CA 1
ATOM 4474 C C . GLY B 1 31 ? -24.641 4.508 31.297 1 78 31 GLY B C 1
ATOM 4475 O O . GLY B 1 31 ? -24.812 3.436 30.703 1 78 31 GLY B O 1
ATOM 4476 N N . SER B 1 32 ? -25.375 5.625 31.188 1 80.69 32 SER B N 1
ATOM 4477 C CA . SER B 1 32 ? -26.359 5.645 30.109 1 80.69 32 SER B CA 1
ATOM 4478 C C . SER B 1 32 ? -26.219 6.895 29.25 1 80.69 32 SER B C 1
ATOM 4480 O O . SER B 1 32 ? -25.828 7.953 29.734 1 80.69 32 SER B O 1
ATOM 4482 N N . VAL B 1 33 ? -26.328 6.719 28.031 1 82.88 33 VAL B N 1
ATOM 4483 C CA . VAL B 1 33 ? -26.312 7.816 27.062 1 82.88 33 VAL B CA 1
ATOM 4484 C C . VAL B 1 33 ? -27.719 8.008 26.469 1 82.88 33 VAL B C 1
ATOM 4486 O O . VAL B 1 33 ? -28.359 7.039 26.062 1 82.88 33 VAL B O 1
ATOM 4489 N N . THR B 1 34 ? -28.188 9.211 26.609 1 82.94 34 THR B N 1
ATOM 4490 C CA . THR B 1 34 ? -29.516 9.508 26.062 1 82.94 34 THR B CA 1
ATOM 4491 C C . THR B 1 34 ? -29.422 10.648 25.047 1 82.94 34 THR B C 1
ATOM 4493 O O . THR B 1 34 ? -28.531 11.492 25.125 1 82.94 34 THR B O 1
ATOM 4496 N N . LEU B 1 35 ? -30.266 10.609 24.094 1 81.62 35 LEU B N 1
ATOM 4497 C CA . LEU B 1 35 ? -30.453 11.688 23.125 1 81.62 35 LEU B CA 1
ATOM 4498 C C . LEU B 1 35 ? -31.875 12.234 23.203 1 81.62 35 LEU B C 1
ATOM 4500 O O . LEU B 1 35 ? -32.844 11.508 22.938 1 81.62 35 LEU B O 1
ATOM 4504 N N . ASN B 1 36 ? -31.906 13.398 23.531 1 78.94 36 ASN B N 1
ATOM 4505 C CA . ASN B 1 36 ? -33.188 14.031 23.719 1 78.94 36 ASN B CA 1
ATOM 4506 C C . ASN B 1 36 ? -34.094 13.203 24.656 1 78.94 36 ASN B C 1
ATOM 4508 O O . ASN B 1 36 ? -35.25 12.945 24.344 1 78.94 36 ASN B O 1
ATOM 4512 N N . GLY B 1 37 ? -33.531 12.586 25.547 1 76.94 37 GLY B N 1
ATOM 4513 C CA . GLY B 1 37 ? -34.281 11.867 26.562 1 76.94 37 GLY B CA 1
ATOM 4514 C C . GLY B 1 37 ? -34.469 10.398 26.25 1 76.94 37 GLY B C 1
ATOM 4515 O O . GLY B 1 37 ? -34.969 9.633 27.078 1 76.94 37 GLY B O 1
ATOM 4516 N N . GLN B 1 38 ? -34.188 10.055 25.094 1 81.81 38 GLN B N 1
ATOM 4517 C CA . GLN B 1 38 ? -34.312 8.656 24.688 1 81.81 38 GLN B CA 1
ATOM 4518 C C . GLN B 1 38 ? -32.969 7.945 24.766 1 81.81 38 GLN B C 1
ATOM 4520 O O . GLN B 1 38 ? -31.938 8.523 24.422 1 81.81 38 GLN B O 1
ATOM 4525 N N . PRO B 1 39 ? -33.094 6.797 25.266 1 83.81 39 PRO B N 1
ATOM 4526 C CA . PRO B 1 39 ? -31.828 6.051 25.281 1 83.81 39 PRO B CA 1
ATOM 4527 C C . PRO B 1 39 ? -31.203 5.918 23.891 1 83.81 39 PRO B C 1
ATOM 4529 O O . PRO B 1 39 ? -31.891 5.629 22.922 1 83.81 39 PRO B O 1
ATOM 4532 N N . LEU B 1 40 ? -30 6.18 23.859 1 83.94 40 LEU B N 1
ATOM 4533 C CA . LEU B 1 40 ? -29.281 6.148 22.578 1 83.94 40 LEU B CA 1
ATOM 4534 C C . LEU B 1 40 ? -29.047 4.715 22.125 1 83.94 40 LEU B C 1
ATOM 4536 O O . LEU B 1 40 ? -28.359 3.943 22.797 1 83.94 40 LEU B O 1
ATOM 4540 N N . THR B 1 41 ? -29.781 4.328 21.094 1 83.75 41 THR B N 1
ATOM 4541 C CA . THR B 1 41 ? -29.578 3.027 20.453 1 83.75 41 THR B CA 1
ATOM 4542 C C . THR B 1 41 ? -28.766 3.164 19.188 1 83.75 41 THR B C 1
ATOM 4544 O O . THR B 1 41 ? -28.578 4.273 18.672 1 83.75 41 THR B O 1
ATOM 4547 N N . GLU B 1 42 ? -28.266 2.092 18.75 1 82.88 42 GLU B N 1
ATOM 4548 C CA . GLU B 1 42 ? -27.516 2.092 17.5 1 82.88 42 GLU B CA 1
ATOM 4549 C C . GLU B 1 42 ? -28.359 2.609 16.328 1 82.88 42 GLU B C 1
ATOM 4551 O O . GLU B 1 42 ? -27.859 3.332 15.469 1 82.88 42 GLU B O 1
ATOM 4556 N N . ASN B 1 43 ? -29.562 2.221 16.391 1 83.25 43 ASN B N 1
ATOM 4557 C CA . ASN B 1 43 ? -30.469 2.629 15.328 1 83.25 43 ASN B CA 1
ATOM 4558 C C . ASN B 1 43 ? -30.75 4.129 15.375 1 83.25 43 ASN B C 1
ATOM 4560 O O . ASN B 1 43 ? -30.797 4.785 14.328 1 83.25 43 ASN B O 1
ATOM 4564 N N . LEU B 1 44 ? -30.938 4.566 16.562 1 82.56 44 LEU B N 1
ATOM 4565 C CA . LEU B 1 44 ? -31.188 5.996 16.703 1 82.56 44 LEU B CA 1
ATOM 4566 C C . LEU B 1 44 ? -29.969 6.809 16.297 1 82.56 44 LEU B C 1
ATOM 4568 O O . LEU B 1 44 ? -30.094 7.852 15.648 1 82.56 44 LEU B O 1
ATOM 4572 N N . LEU B 1 45 ? -28.844 6.363 16.672 1 83.81 45 LEU B N 1
ATOM 4573 C CA . LEU B 1 45 ? -27.594 7.027 16.312 1 83.81 45 LEU B CA 1
ATOM 4574 C C . LEU B 1 45 ? -27.406 7.051 14.797 1 83.81 45 LEU B C 1
ATOM 4576 O O . LEU B 1 45 ? -27.062 8.086 14.234 1 83.81 45 LEU B O 1
ATOM 4580 N N . LEU B 1 46 ? -27.719 5.965 14.266 1 82.81 46 LEU B N 1
ATOM 4581 C CA . LEU B 1 46 ? -27.531 5.824 12.82 1 82.81 46 LEU B CA 1
ATOM 4582 C C . LEU B 1 46 ? -28.453 6.777 12.07 1 82.81 46 LEU B C 1
ATOM 4584 O O . LEU B 1 46 ? -28.078 7.297 11.008 1 82.81 46 LEU B O 1
ATOM 4588 N N . LYS B 1 47 ? -29.547 7.055 12.664 1 84 47 LYS B N 1
ATOM 4589 C CA . LYS B 1 47 ? -30.562 7.844 11.969 1 84 47 LYS B CA 1
ATOM 4590 C C . LYS B 1 47 ? -30.406 9.328 12.289 1 84 47 LYS B C 1
ATOM 4592 O O . LYS B 1 47 ? -30.75 10.188 11.469 1 84 47 LYS B O 1
ATOM 4597 N N . SER B 1 48 ? -29.828 9.555 13.383 1 86.19 48 SER B N 1
ATOM 4598 C CA . SER B 1 48 ? -29.938 10.938 13.852 1 86.19 48 SER B CA 1
ATOM 4599 C C . SER B 1 48 ? -28.578 11.602 13.953 1 86.19 48 SER B C 1
ATOM 4601 O O . SER B 1 48 ? -28.484 12.82 14.156 1 86.19 48 SER B O 1
ATOM 4603 N N . ALA B 1 49 ? -27.562 10.836 13.75 1 88.44 49 ALA B N 1
ATOM 4604 C CA . ALA B 1 49 ? -26.234 11.406 13.961 1 88.44 49 ALA B CA 1
ATOM 4605 C C . ALA B 1 49 ? -25.344 11.18 12.734 1 88.44 49 ALA B C 1
ATOM 4607 O O . ALA B 1 49 ? -25.625 10.297 11.922 1 88.44 49 ALA B O 1
ATOM 4608 N N . ALA B 1 50 ? -24.453 12.047 12.562 1 89.62 50 ALA B N 1
ATOM 4609 C CA . ALA B 1 50 ? -23.406 11.906 11.555 1 89.62 50 ALA B CA 1
ATOM 4610 C C . ALA B 1 50 ? -22.031 12.117 12.164 1 89.62 50 ALA B C 1
ATOM 4612 O O . ALA B 1 50 ? -21.859 12.945 13.055 1 89.62 50 ALA B O 1
ATOM 4613 N N . HIS B 1 51 ? -21.172 11.312 11.711 1 88.25 51 HIS B N 1
ATOM 4614 C CA . HIS B 1 51 ? -19.797 11.367 12.219 1 88.25 51 HIS B CA 1
ATOM 4615 C C . HIS B 1 51 ? -18.828 11.766 11.117 1 88.25 51 HIS B C 1
ATOM 4617 O O . HIS B 1 51 ? -18.906 11.266 9.992 1 88.25 51 HIS B O 1
ATOM 4623 N N . VAL B 1 52 ? -18 12.703 11.469 1 87.5 52 VAL B N 1
ATOM 4624 C CA . VAL B 1 52 ? -16.922 13.102 10.586 1 87.5 52 VAL B CA 1
ATOM 4625 C C . VAL B 1 52 ? -15.578 12.734 11.219 1 87.5 52 VAL B C 1
ATOM 4627 O O . VAL B 1 52 ? -15.195 13.281 12.258 1 87.5 52 VAL B O 1
ATOM 4630 N N . ALA B 1 53 ? -14.891 11.836 10.594 1 80.94 53 ALA B N 1
ATOM 4631 C CA . ALA B 1 53 ? -13.625 11.328 11.117 1 80.94 53 ALA B CA 1
ATOM 4632 C C . ALA B 1 53 ? -12.5 12.344 10.906 1 80.94 53 ALA B C 1
ATOM 4634 O O . ALA B 1 53 ? -12.672 13.328 10.18 1 80.94 53 ALA B O 1
ATOM 4635 N N . GLN B 1 54 ? -11.438 12.031 11.547 1 75.12 54 GLN B N 1
ATOM 4636 C CA . GLN B 1 54 ? -10.258 12.883 11.453 1 75.12 54 GLN B CA 1
ATOM 4637 C C . GLN B 1 54 ? -9.68 12.875 10.039 1 75.12 54 GLN B C 1
ATOM 4639 O O . GLN B 1 54 ? -9.383 13.93 9.477 1 75.12 54 GLN B O 1
ATOM 4644 N N . ASP B 1 55 ? -9.586 11.602 9.57 1 76.56 55 ASP B N 1
ATOM 4645 C CA . ASP B 1 55 ? -9.094 11.477 8.203 1 76.56 55 ASP B CA 1
ATOM 4646 C C . ASP B 1 55 ? -10.219 11.688 7.195 1 76.56 55 ASP B C 1
ATOM 4648 O O . ASP B 1 55 ? -11.32 11.172 7.371 1 76.56 55 ASP B O 1
ATOM 4652 N N . ALA B 1 56 ? -9.922 12.539 6.285 1 80.5 56 ALA B N 1
ATOM 4653 C CA . ALA B 1 56 ? -10.906 12.766 5.23 1 80.5 56 ALA B CA 1
ATOM 4654 C C . ALA B 1 56 ? -10.961 11.586 4.266 1 80.5 56 ALA B C 1
ATOM 4656 O O . ALA B 1 56 ? -10.242 11.555 3.266 1 80.5 56 ALA B O 1
ATOM 4657 N N . LEU B 1 57 ? -11.805 10.695 4.574 1 87.88 57 LEU B N 1
ATOM 4658 C CA . LEU B 1 57 ? -11.992 9.547 3.703 1 87.88 57 LEU B CA 1
ATOM 4659 C C . LEU B 1 57 ? -13 9.852 2.598 1 87.88 57 LEU B C 1
ATOM 4661 O O . LEU B 1 57 ? -14.211 9.836 2.83 1 87.88 57 LEU B O 1
ATOM 4665 N N . LEU B 1 58 ? -12.531 10.203 1.427 1 92.62 58 LEU B N 1
ATOM 4666 C CA . LEU B 1 58 ? -13.344 10.594 0.284 1 92.62 58 LEU B CA 1
ATOM 4667 C C . LEU B 1 58 ? -12.938 9.82 -0.966 1 92.62 58 LEU B C 1
ATOM 4669 O O . LEU B 1 58 ? -11.859 9.227 -1.006 1 92.62 58 LEU B O 1
ATOM 4673 N N . TRP B 1 59 ? -13.867 9.797 -1.84 1 92.88 59 TRP B N 1
ATOM 4674 C CA . TRP B 1 59 ? -13.555 9.195 -3.133 1 92.88 59 TRP B CA 1
ATOM 4675 C C . TRP B 1 59 ? -12.789 10.164 -4.02 1 92.88 59 TRP B C 1
ATOM 4677 O O . TRP B 1 59 ? -13.352 11.148 -4.504 1 92.88 59 TRP B O 1
ATOM 4687 N N . TRP B 1 60 ? -11.57 9.844 -4.348 1 89.69 60 TRP B N 1
ATOM 4688 C CA . TRP B 1 60 ? -10.656 10.805 -4.965 1 89.69 60 TRP B CA 1
ATOM 4689 C C . TRP B 1 60 ? -11.047 11.062 -6.414 1 89.69 60 TRP B C 1
ATOM 4691 O O . TRP B 1 60 ? -10.719 12.117 -6.973 1 89.69 60 TRP B O 1
ATOM 4701 N N . THR B 1 61 ? -11.828 10.188 -7.039 1 91.38 61 THR B N 1
ATOM 4702 C CA . THR B 1 61 ? -12.109 10.312 -8.469 1 91.38 61 THR B CA 1
ATOM 4703 C C . THR B 1 61 ? -13.352 11.172 -8.695 1 91.38 61 THR B C 1
ATOM 4705 O O . THR B 1 61 ? -13.602 11.609 -9.82 1 91.38 61 THR B O 1
ATOM 4708 N N . LEU B 1 62 ? -14.133 11.359 -7.684 1 95 62 LEU B N 1
ATOM 4709 C CA . LEU B 1 62 ? -15.367 12.125 -7.824 1 95 62 LEU B CA 1
ATOM 4710 C C . LEU B 1 62 ? -15.109 13.617 -7.59 1 95 62 LEU B C 1
ATOM 4712 O O . LEU B 1 62 ? -14.18 13.977 -6.867 1 95 62 LEU B O 1
ATOM 4716 N N . THR B 1 63 ? -15.938 14.391 -8.219 1 96.44 63 THR B N 1
ATOM 4717 C CA . THR B 1 63 ? -15.914 15.82 -7.938 1 96.44 63 THR B CA 1
ATOM 4718 C C . THR B 1 63 ? -16.703 16.141 -6.668 1 96.44 63 THR B C 1
ATOM 4720 O O . THR B 1 63 ? -17.438 15.289 -6.16 1 96.44 63 THR B O 1
ATOM 4723 N N . THR B 1 64 ? -16.469 17.328 -6.254 1 96.56 64 THR B N 1
ATOM 4724 C CA . THR B 1 64 ? -17.219 17.797 -5.086 1 96.56 64 THR B CA 1
ATOM 4725 C C . THR B 1 64 ? -18.719 17.656 -5.309 1 96.56 64 THR B C 1
ATOM 4727 O O . THR B 1 64 ? -19.422 17.078 -4.484 1 96.56 64 THR B O 1
ATOM 4730 N N . ARG B 1 65 ? -19.156 18.094 -6.395 1 96.62 65 ARG B N 1
ATOM 4731 C CA . ARG B 1 65 ? -20.594 18.078 -6.691 1 96.62 65 ARG B CA 1
ATOM 4732 C C . ARG B 1 65 ? -21.109 16.656 -6.836 1 96.62 65 ARG B C 1
ATOM 4734 O O . ARG B 1 65 ? -22.156 16.312 -6.309 1 96.62 65 ARG B O 1
ATOM 4741 N N . GLU B 1 66 ? -20.406 15.852 -7.555 1 96.06 66 GLU B N 1
ATOM 4742 C CA . GLU B 1 66 ? -20.797 14.461 -7.73 1 96.06 66 GLU B CA 1
ATOM 4743 C C . GLU B 1 66 ? -20.891 13.742 -6.387 1 96.06 66 GLU B C 1
ATOM 4745 O O . GLU B 1 66 ? -21.812 12.953 -6.16 1 96.06 66 GLU B O 1
ATOM 4750 N N . THR B 1 67 ? -19.875 13.977 -5.574 1 96.56 67 THR B N 1
ATOM 4751 C CA . THR B 1 67 ? -19.859 13.359 -4.25 1 96.56 67 THR B CA 1
ATOM 4752 C C . THR B 1 67 ? -21.125 13.711 -3.479 1 96.56 67 THR B C 1
ATOM 4754 O O . THR B 1 67 ? -21.781 12.836 -2.908 1 96.56 67 THR B O 1
ATOM 4757 N N . LEU B 1 68 ? -21.5 14.969 -3.562 1 96.25 68 LEU B N 1
ATOM 4758 C CA . LEU B 1 68 ? -22.656 15.445 -2.795 1 96.25 68 LEU B CA 1
ATOM 4759 C C . LEU B 1 68 ? -23.953 15 -3.438 1 96.25 68 LEU B C 1
ATOM 4761 O O . LEU B 1 68 ? -24.938 14.711 -2.736 1 96.25 68 LEU B O 1
ATOM 4765 N N . GLU B 1 69 ? -24.016 14.938 -4.695 1 95.38 69 GLU B N 1
ATOM 4766 C CA . GLU B 1 69 ? -25.203 14.477 -5.387 1 95.38 69 GLU B CA 1
ATOM 4767 C C . GLU B 1 69 ? -25.5 13.008 -5.07 1 95.38 69 GLU B C 1
ATOM 4769 O O . GLU B 1 69 ? -26.641 12.641 -4.812 1 95.38 69 GLU B O 1
ATOM 4774 N N . HIS B 1 70 ? -24.5 12.234 -5.098 1 94.25 70 HIS B N 1
ATOM 4775 C CA . HIS B 1 70 ? -24.672 10.828 -4.762 1 94.25 70 HIS B CA 1
ATOM 4776 C C . HIS B 1 70 ? -25.094 10.656 -3.305 1 94.25 70 HIS B C 1
ATOM 4778 O O . HIS B 1 70 ? -25.938 9.812 -2.994 1 94.25 70 HIS B O 1
ATOM 4784 N N . CYS B 1 71 ? -24.453 11.406 -2.504 1 93.19 71 CYS B N 1
ATOM 4785 C CA . CYS B 1 71 ? -24.812 11.359 -1.089 1 93.19 71 CYS B CA 1
ATOM 4786 C C . CYS B 1 71 ? -26.266 11.758 -0.877 1 93.19 71 CYS B C 1
ATOM 4788 O O . CYS B 1 71 ? -26.984 11.094 -0.135 1 93.19 71 CYS B O 1
ATOM 4790 N N . ALA B 1 72 ? -26.641 12.812 -1.53 1 92.75 72 ALA B N 1
ATOM 4791 C CA . ALA B 1 72 ? -28.016 13.297 -1.412 1 92.75 72 ALA B CA 1
ATOM 4792 C C . ALA B 1 72 ? -29.016 12.266 -1.94 1 92.75 72 ALA B C 1
ATOM 4794 O O . ALA B 1 72 ? -30.125 12.141 -1.42 1 92.75 72 ALA B O 1
ATOM 4795 N N . GLU B 1 73 ? -28.656 11.609 -2.943 1 92.75 73 GLU B N 1
ATOM 4796 C CA . GLU B 1 73 ? -29.531 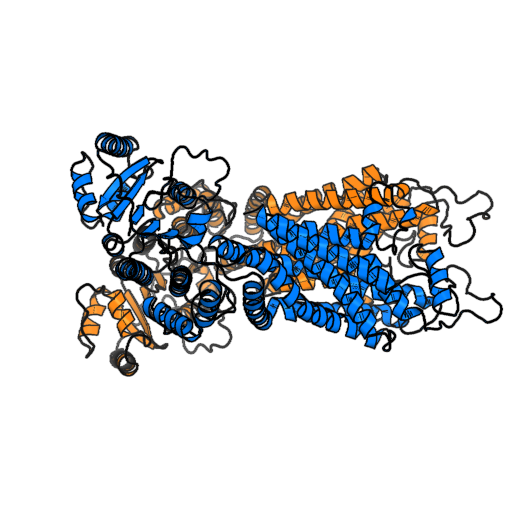10.578 -3.508 1 92.75 73 GLU B CA 1
ATOM 4797 C C . GLU B 1 73 ? -29.703 9.414 -2.537 1 92.75 73 GLU B C 1
ATOM 4799 O O . GLU B 1 73 ? -30.781 8.82 -2.475 1 92.75 73 GLU B O 1
ATOM 4804 N N . LEU B 1 74 ? -28.703 9.133 -1.835 1 92.44 74 LEU B N 1
ATOM 4805 C CA . LEU B 1 74 ? -28.75 7.996 -0.921 1 92.44 74 LEU B CA 1
ATOM 4806 C C . LEU B 1 74 ? -29.516 8.344 0.351 1 92.44 74 LEU B C 1
ATOM 4808 O O . LEU B 1 74 ? -30.281 7.527 0.855 1 92.44 74 LEU B O 1
ATOM 4812 N N . TYR B 1 75 ? -29.359 9.555 0.89 1 86.81 75 TYR B N 1
ATOM 4813 C CA . TYR B 1 75 ? -30.062 9.977 2.096 1 86.81 75 TYR B CA 1
ATOM 4814 C C . TYR B 1 75 ? -31.484 10.43 1.772 1 86.81 75 TYR B C 1
ATOM 4816 O O . TYR B 1 75 ? -32.375 10.359 2.623 1 86.81 75 TYR B O 1
ATOM 4824 N N . GLY B 1 76 ? -31.719 10.984 0.64 1 76.94 76 GLY B N 1
ATOM 4825 C CA . GLY B 1 76 ? -32.938 11.734 0.33 1 76.94 76 GLY B CA 1
ATOM 4826 C C . GLY B 1 76 ? -34.031 10.883 -0.276 1 76.94 76 GLY B C 1
ATOM 4827 O O . GLY B 1 76 ? -34.469 11.133 -1.401 1 76.94 76 GLY B O 1
ATOM 4828 N N . GLN B 1 77 ? -34.5 9.898 0.534 1 68.25 77 GLN B N 1
ATOM 4829 C CA . GLN B 1 77 ? -35.562 9.062 -0.025 1 68.25 77 GLN B CA 1
ATOM 4830 C C . GLN B 1 77 ? -36.812 9.883 -0.278 1 68.25 77 GLN B C 1
ATOM 4832 O O . GLN B 1 77 ? -37.5 9.695 -1.295 1 68.25 77 GLN B O 1
ATOM 4837 N N . GLU B 1 78 ? -37.031 10.883 0.483 1 77 78 GLU B N 1
ATOM 4838 C CA . GLU B 1 78 ? -38.312 11.578 0.432 1 77 78 GLU B CA 1
ATOM 4839 C C . GLU B 1 78 ? -38.219 12.836 -0.427 1 77 78 GLU B C 1
ATOM 4841 O O . GLU B 1 78 ? -39.25 13.516 -0.65 1 77 78 GLU B O 1
ATOM 4846 N N . LEU B 1 79 ? -37.125 13.016 -1.015 1 81.44 79 LEU B N 1
ATOM 4847 C CA . LEU B 1 79 ? -36.938 14.25 -1.771 1 81.44 79 LEU B CA 1
ATOM 4848 C C . LEU B 1 79 ? -37 13.984 -3.27 1 81.44 79 LEU B C 1
ATOM 4850 O O . LEU B 1 79 ? -36.531 12.945 -3.75 1 81.44 79 LEU B O 1
ATOM 4854 N N . SER B 1 80 ? -37.719 14.852 -3.926 1 87.44 80 SER B N 1
ATOM 4855 C CA . SER B 1 80 ? -37.719 14.805 -5.387 1 87.44 80 SER B CA 1
ATOM 4856 C C . SER B 1 80 ? -36.344 15.156 -5.957 1 87.44 80 SER B C 1
ATOM 4858 O O . SER B 1 80 ? -35.5 15.648 -5.238 1 87.44 80 SER B O 1
ATOM 4860 N N . LYS B 1 81 ? -36.219 14.891 -7.164 1 89.88 81 LYS B N 1
ATOM 4861 C CA . LYS B 1 81 ? -34.969 15.211 -7.844 1 89.88 81 LYS B CA 1
ATOM 4862 C C . LYS B 1 81 ? -34.656 16.703 -7.75 1 89.88 81 LYS B C 1
ATOM 4864 O O . LYS B 1 81 ? -33.531 17.078 -7.512 1 89.88 81 LYS B O 1
ATOM 4869 N N . ALA B 1 82 ? -35.688 17.422 -7.91 1 91.62 82 ALA B N 1
ATOM 4870 C CA . ALA B 1 82 ? -35.5 18.875 -7.867 1 91.62 82 ALA B CA 1
ATOM 4871 C C . ALA B 1 82 ? -35.156 19.344 -6.461 1 91.62 82 ALA B C 1
ATOM 4873 O O . ALA B 1 82 ? -34.312 20.219 -6.285 1 91.62 82 ALA B O 1
ATOM 4874 N N . GLN B 1 83 ? -35.781 18.781 -5.523 1 90 83 GLN B N 1
ATOM 4875 C CA . GLN B 1 83 ? -35.531 19.141 -4.133 1 90 83 GLN B CA 1
ATOM 4876 C C . GLN B 1 83 ? -34.094 18.75 -3.717 1 90 83 GLN B C 1
ATOM 4878 O O . GLN B 1 83 ? -33.438 19.484 -2.979 1 90 83 GLN B O 1
ATOM 4883 N N . ARG B 1 84 ? -33.719 17.672 -4.184 1 89.94 84 ARG B N 1
ATOM 4884 C CA . ARG B 1 84 ? -32.375 17.203 -3.883 1 89.94 84 ARG B CA 1
ATOM 4885 C C . ARG B 1 84 ? -31.312 18.141 -4.488 1 89.94 84 ARG B C 1
ATOM 4887 O O . ARG B 1 84 ? -30.312 18.438 -3.852 1 89.94 84 ARG B O 1
ATOM 4894 N N . ALA B 1 85 ? -31.594 18.516 -5.711 1 92.69 85 ALA B N 1
ATOM 4895 C CA . ALA B 1 85 ? -30.672 19.422 -6.391 1 92.69 85 ALA B CA 1
ATOM 4896 C C . ALA B 1 85 ? -30.562 20.75 -5.648 1 92.69 85 ALA B C 1
ATOM 4898 O O . ALA B 1 85 ? -29.469 21.328 -5.547 1 92.69 85 ALA B O 1
ATOM 4899 N N . GLU B 1 86 ? -31.656 21.109 -5.164 1 91.88 86 GLU B N 1
ATOM 4900 C CA . GLU B 1 86 ? -31.672 22.344 -4.395 1 91.88 86 GLU B CA 1
ATOM 4901 C C . GLU B 1 86 ? -30.922 22.188 -3.076 1 91.88 86 GLU B C 1
ATOM 4903 O O . GLU B 1 86 ? -30.219 23.109 -2.646 1 91.88 86 GLU B O 1
ATOM 4908 N N . LEU B 1 87 ? -31.141 21.125 -2.514 1 89.38 87 LEU B N 1
ATOM 4909 C CA . LEU B 1 87 ? -30.453 20.844 -1.256 1 89.38 87 LEU B CA 1
ATOM 4910 C C . LEU B 1 87 ? -28.938 20.812 -1.459 1 89.38 87 LEU B C 1
ATOM 4912 O O . LEU B 1 87 ? -28.188 21.359 -0.651 1 89.38 87 LEU B O 1
ATOM 4916 N N . VAL B 1 88 ? -28.5 20.172 -2.512 1 94.44 88 VAL B N 1
ATOM 4917 C CA . VAL B 1 88 ? -27.078 20.078 -2.826 1 94.44 88 VAL B CA 1
ATOM 4918 C C . VAL B 1 88 ? -26.5 21.469 -3.08 1 94.44 88 VAL B C 1
ATOM 4920 O O . VAL B 1 88 ? -25.422 21.812 -2.592 1 94.44 88 VAL B O 1
ATOM 4923 N N . GLU B 1 89 ? -27.25 22.234 -3.789 1 94 89 GLU B N 1
ATOM 4924 C CA . GLU B 1 89 ? -26.828 23.594 -4.066 1 94 89 GLU B CA 1
ATOM 4925 C C . GLU B 1 89 ? -26.703 24.406 -2.777 1 94 89 GLU B C 1
ATOM 4927 O O . GLU B 1 89 ? -25.766 25.188 -2.617 1 94 89 GLU B O 1
ATOM 4932 N N . ALA B 1 90 ? -27.641 24.219 -1.983 1 88.69 90 ALA B N 1
ATOM 4933 C CA . ALA B 1 90 ? -27.641 24.938 -0.709 1 88.69 90 ALA B CA 1
ATOM 4934 C C . ALA B 1 90 ? -26.438 24.547 0.14 1 88.69 90 ALA B C 1
ATOM 4936 O O . ALA B 1 90 ? -25.781 25.406 0.727 1 88.69 90 ALA B O 1
ATOM 4937 N N . VAL B 1 91 ? -26.172 23.281 0.214 1 89.31 91 VAL B N 1
ATOM 4938 C CA . VAL B 1 91 ? -25.078 22.781 1.04 1 89.31 91 VAL B CA 1
ATOM 4939 C C . VAL B 1 91 ? -23.75 23.234 0.468 1 89.31 91 VAL B C 1
ATOM 4941 O O . VAL B 1 91 ? -22.828 23.578 1.216 1 89.31 91 VAL B O 1
ATOM 4944 N N . ILE B 1 92 ? -23.609 23.219 -0.869 1 93.31 92 ILE B N 1
ATOM 4945 C CA . ILE B 1 92 ? -22.391 23.672 -1.528 1 93.31 92 ILE B CA 1
ATOM 4946 C C . ILE B 1 92 ? -22.141 25.141 -1.179 1 93.31 92 ILE B C 1
ATOM 4948 O O . ILE B 1 92 ? -21.031 25.516 -0.834 1 93.31 92 ILE B O 1
ATOM 4952 N N . ASN B 1 93 ? -23.172 25.859 -1.206 1 86.75 93 ASN B N 1
ATOM 4953 C CA . ASN B 1 93 ? -23.078 27.281 -0.899 1 86.75 93 ASN B CA 1
ATOM 4954 C C . ASN B 1 93 ? -22.766 27.516 0.576 1 86.75 93 ASN B C 1
ATOM 4956 O O . ASN B 1 93 ? -21.906 28.344 0.913 1 86.75 93 ASN B O 1
ATOM 4960 N N . GLN B 1 94 ? -23.422 26.75 1.342 1 82.88 94 GLN B N 1
ATOM 4961 C CA . GLN B 1 94 ? -23.266 26.906 2.783 1 82.88 94 GLN B CA 1
ATOM 4962 C C . GLN B 1 94 ? -21.859 26.516 3.232 1 82.88 94 GLN B C 1
ATOM 4964 O O . GLN B 1 94 ? -21.344 27.062 4.211 1 82.88 94 GLN B O 1
ATOM 4969 N N . THR B 1 95 ? -21.266 25.578 2.531 1 87.31 95 THR B N 1
ATOM 4970 C CA . THR B 1 95 ? -19.953 25.078 2.955 1 87.31 95 THR B CA 1
ATOM 4971 C C . THR B 1 95 ? -18.844 25.781 2.184 1 87.31 95 THR B C 1
ATOM 4973 O O . THR B 1 95 ? -17.656 25.438 2.348 1 87.31 95 THR B O 1
ATOM 4976 N N . GLY B 1 96 ? -19.125 26.656 1.323 1 80.12 96 GLY B N 1
ATOM 4977 C CA . GLY B 1 96 ? -18.125 27.422 0.596 1 80.12 96 GLY B CA 1
ATOM 4978 C C . GLY B 1 96 ? -17.375 26.594 -0.436 1 80.12 96 GLY B C 1
ATOM 4979 O O . GLY B 1 96 ? -16.172 26.766 -0.616 1 80.12 96 GLY B O 1
ATOM 4980 N N . LEU B 1 97 ? -18.062 25.656 -0.999 1 87.44 97 LEU B N 1
ATOM 4981 C CA . LEU B 1 97 ? -17.406 24.75 -1.94 1 87.44 97 LEU B CA 1
ATOM 4982 C C . LEU B 1 97 ? -17.781 25.094 -3.377 1 87.44 97 LEU B C 1
ATOM 4984 O O . LEU B 1 97 ? -17.453 24.359 -4.305 1 87.44 97 LEU B O 1
ATOM 4988 N N . LYS B 1 98 ? -18.422 26.219 -3.594 1 87.5 98 LYS B N 1
ATOM 4989 C CA . LYS B 1 98 ? -18.922 26.578 -4.918 1 87.5 98 LYS B CA 1
ATOM 4990 C C . LYS B 1 98 ? -17.766 26.75 -5.906 1 87.5 98 LYS B C 1
ATOM 4992 O O . LYS B 1 98 ? -17.875 26.344 -7.062 1 87.5 98 LYS B O 1
ATOM 4997 N N . SER B 1 99 ? -16.641 27.281 -5.492 1 82 99 SER B N 1
ATOM 4998 C CA . SER B 1 99 ? -15.508 27.547 -6.371 1 82 99 SER B CA 1
ATOM 4999 C C . SER B 1 99 ? -14.867 26.25 -6.852 1 82 99 SER B C 1
ATOM 5001 O O . SER B 1 99 ? -14.203 26.219 -7.887 1 82 99 SER B O 1
ATOM 5003 N N . CYS B 1 100 ? -15.055 25.172 -6.062 1 88.12 100 CYS B N 1
ATOM 5004 C CA . CYS B 1 100 ? -14.398 23.922 -6.414 1 88.12 100 CYS B CA 1
ATOM 5005 C C . CYS B 1 100 ? -15.422 22.812 -6.625 1 88.12 100 CYS B C 1
ATOM 5007 O O . CYS B 1 100 ? -15.117 21.625 -6.445 1 88.12 100 CYS B O 1
ATOM 5009 N N . GLU B 1 101 ? -16.594 23.188 -6.969 1 93.69 101 GLU B N 1
ATOM 5010 C CA . GLU B 1 101 ? -17.672 22.219 -7.074 1 93.69 101 GLU B CA 1
ATOM 5011 C C . GLU B 1 101 ? -17.391 21.188 -8.164 1 93.69 101 GLU B C 1
ATOM 5013 O O . GLU B 1 101 ? -17.828 20.047 -8.086 1 93.69 101 GLU B O 1
ATOM 5018 N N . HIS B 1 102 ? -16.594 21.547 -9.18 1 93.81 102 HIS B N 1
ATOM 5019 C CA . HIS B 1 102 ? -16.312 20.641 -10.281 1 93.81 102 HIS B CA 1
ATOM 5020 C C . HIS B 1 102 ? -14.891 20.094 -10.219 1 93.81 102 HIS B C 1
ATOM 5022 O O . HIS B 1 102 ? -14.422 19.469 -11.156 1 93.81 102 HIS B O 1
ATOM 5028 N N . THR B 1 103 ? -14.305 20.344 -9.109 1 92.06 103 THR B N 1
ATOM 5029 C CA . THR B 1 103 ? -12.961 19.828 -8.898 1 92.06 103 THR B CA 1
ATOM 5030 C C . THR B 1 103 ? -13.008 18.422 -8.297 1 92.06 103 THR B C 1
ATOM 5032 O O . THR B 1 103 ? -13.812 18.141 -7.41 1 92.06 103 THR B O 1
ATOM 5035 N N . ARG B 1 104 ? -12.156 17.578 -8.789 1 93.31 104 ARG B N 1
ATOM 5036 C CA . ARG B 1 104 ? -12.055 16.234 -8.219 1 93.31 104 ARG B CA 1
ATOM 5037 C C . ARG B 1 104 ? -11.398 16.281 -6.844 1 93.31 104 ARG B C 1
ATOM 5039 O O . ARG B 1 104 ? -10.562 17.141 -6.574 1 93.31 104 ARG B O 1
ATOM 5046 N N . VAL B 1 105 ? -11.789 15.383 -5.973 1 93.25 105 VAL B N 1
ATOM 5047 C CA . VAL B 1 105 ? -11.242 15.305 -4.621 1 93.25 105 VAL B CA 1
ATOM 5048 C C . VAL B 1 105 ? -9.734 15.086 -4.684 1 93.25 105 VAL B C 1
ATOM 5050 O O . VAL B 1 105 ? -8.977 15.758 -3.98 1 93.25 105 VAL B O 1
ATOM 5053 N N . GLY B 1 106 ? -9.336 14.141 -5.5 1 86.44 106 GLY B N 1
ATOM 5054 C CA . GLY B 1 106 ? -7.91 13.906 -5.688 1 86.44 106 GLY B CA 1
ATOM 5055 C C . GLY B 1 106 ? -7.312 12.984 -4.641 1 86.44 106 GLY B C 1
ATOM 5056 O O . GLY B 1 106 ? -8.016 12.523 -3.738 1 86.44 106 GLY B O 1
ATOM 5057 N N . ASN B 1 107 ? -6.023 12.625 -4.855 1 79.5 107 ASN B N 1
ATOM 5058 C CA . ASN B 1 107 ? -5.227 11.82 -3.936 1 79.5 107 ASN B CA 1
ATOM 5059 C C . ASN B 1 107 ? -3.756 12.219 -3.965 1 79.5 107 ASN B C 1
ATOM 5061 O O . ASN B 1 107 ? -3.424 13.352 -4.332 1 79.5 107 ASN B O 1
ATOM 5065 N N . ALA B 1 108 ? -2.896 11.422 -3.457 1 65.25 108 ALA B N 1
ATOM 5066 C CA . ALA B 1 108 ? -1.472 11.727 -3.359 1 65.25 108 ALA B CA 1
ATOM 5067 C C . ALA B 1 108 ? -0.845 11.875 -4.742 1 65.25 108 ALA B C 1
ATOM 5069 O O . ALA B 1 108 ? 0.143 12.594 -4.91 1 65.25 108 ALA B O 1
ATOM 5070 N N . PHE B 1 109 ? -1.496 11.352 -5.707 1 66.25 109 PHE B N 1
ATOM 5071 C CA . PHE B 1 109 ? -0.886 11.312 -7.027 1 66.25 109 PHE B CA 1
ATOM 5072 C C . PHE B 1 109 ? -1.593 12.266 -7.984 1 66.25 109 PHE B C 1
ATOM 5074 O O . PHE B 1 109 ? -1.021 12.672 -8.992 1 66.25 109 PHE B O 1
ATOM 5081 N N . VAL B 1 110 ? -2.824 12.555 -7.652 1 73.69 110 VAL B N 1
ATOM 5082 C CA . VAL B 1 110 ? -3.631 13.453 -8.469 1 73.69 110 VAL B CA 1
ATOM 5083 C C . VAL B 1 110 ? -4.078 14.656 -7.641 1 73.69 110 VAL B C 1
ATOM 5085 O O . VAL B 1 110 ? -4.766 14.5 -6.629 1 73.69 110 VAL B O 1
ATOM 5088 N N . LYS B 1 111 ? -3.662 15.797 -8.102 1 75.25 111 LYS B N 1
ATOM 5089 C CA . LYS B 1 111 ? -3.998 17.016 -7.383 1 75.25 111 LYS B CA 1
ATOM 5090 C C . LYS B 1 111 ? -5.504 17.281 -7.41 1 75.25 111 LYS B C 1
ATOM 5092 O O . LYS B 1 111 ? -6.152 17.078 -8.438 1 75.25 111 LYS B O 1
ATOM 5097 N N . GLY B 1 112 ? -6.082 17.516 -6.293 1 85.31 112 GLY B N 1
ATOM 5098 C CA . GLY B 1 112 ? -7.492 17.844 -6.168 1 85.31 112 GLY B CA 1
ATOM 5099 C C . GLY B 1 112 ? -7.766 18.891 -5.105 1 85.31 112 GLY B C 1
ATOM 5100 O O . GLY B 1 112 ? -7.117 19.938 -5.078 1 85.31 112 GLY B O 1
ATOM 5101 N N . LEU B 1 113 ? -8.688 18.594 -4.301 1 85.44 113 LEU B N 1
ATOM 5102 C CA . LEU B 1 113 ? -9.117 19.516 -3.248 1 85.44 113 LEU B CA 1
ATOM 5103 C C . LEU B 1 113 ? -8.008 19.719 -2.219 1 85.44 113 LEU B C 1
ATOM 5105 O O . LEU B 1 113 ? -7.223 18.797 -1.956 1 85.44 113 LEU B O 1
ATOM 5109 N N . SER B 1 114 ? -7.988 20.938 -1.785 1 71.75 114 SER B N 1
ATOM 5110 C CA . SER B 1 114 ? -7.082 21.219 -0.672 1 71.75 114 SER B CA 1
ATOM 5111 C C . SER B 1 114 ? -7.543 20.5 0.597 1 71.75 114 SER B C 1
ATOM 5113 O O . SER B 1 114 ? -8.641 19.953 0.642 1 71.75 114 SER B O 1
ATOM 5115 N N . GLY B 1 115 ? -6.723 20.453 1.61 1 74.88 115 GLY B N 1
ATOM 5116 C CA . GLY B 1 115 ? -7.074 19.828 2.875 1 74.88 115 GLY B CA 1
ATOM 5117 C C . GLY B 1 115 ? -8.328 20.406 3.502 1 74.88 115 GLY B C 1
ATOM 5118 O O . GLY B 1 115 ? -9.211 19.672 3.945 1 74.88 115 GLY B O 1
ATOM 5119 N N . GLY B 1 116 ? -8.344 21.75 3.479 1 75.12 116 GLY B N 1
ATOM 5120 C CA . GLY B 1 116 ? -9.516 22.438 4.02 1 75.12 116 GLY B CA 1
ATOM 5121 C C . GLY B 1 116 ? -10.781 22.156 3.232 1 75.12 116 GLY B C 1
ATOM 5122 O O . GLY B 1 116 ? -11.852 21.984 3.816 1 75.12 116 GLY B O 1
ATOM 5123 N N . GLN B 1 117 ? -10.609 22.125 1.952 1 80.88 117 GLN B N 1
ATOM 5124 C CA . GLN B 1 117 ? -11.75 21.844 1.091 1 80.88 117 GLN B CA 1
ATOM 5125 C C . GLN B 1 117 ? -12.25 20.422 1.306 1 80.88 117 GLN B C 1
ATOM 5127 O O . GLN B 1 117 ? -13.461 20.172 1.296 1 80.88 117 GLN B O 1
ATOM 5132 N N . ARG B 1 118 ? -11.367 19.516 1.541 1 88.81 118 ARG B N 1
ATOM 5133 C CA . ARG B 1 118 ? -11.734 18.125 1.791 1 88.81 118 ARG B CA 1
ATOM 5134 C C . ARG B 1 118 ? -12.523 18 3.088 1 88.81 118 ARG B C 1
ATOM 5136 O O . ARG B 1 118 ? -13.508 17.266 3.146 1 88.81 118 ARG B O 1
ATOM 5143 N N . LYS B 1 119 ? -12.094 18.703 4.008 1 85.12 119 LYS B N 1
ATOM 5144 C CA . LYS B 1 119 ? -12.797 18.656 5.289 1 85.12 119 LYS B CA 1
ATOM 5145 C C . LYS B 1 119 ? -14.195 19.25 5.168 1 85.12 119 LYS B C 1
ATOM 5147 O O . LYS B 1 119 ? -15.156 18.719 5.73 1 85.12 119 LYS B O 1
ATOM 5152 N N . ARG B 1 120 ? -14.273 20.359 4.504 1 86.25 120 ARG B N 1
ATOM 5153 C CA . ARG B 1 120 ? -15.57 20.984 4.293 1 86.25 120 ARG B CA 1
ATOM 5154 C C . ARG B 1 120 ? -16.5 20.062 3.498 1 86.25 120 ARG B C 1
ATOM 5156 O O . ARG B 1 120 ? -17.719 20.062 3.721 1 86.25 120 ARG B O 1
ATOM 5163 N N . LEU B 1 121 ? -15.891 19.328 2.646 1 93.69 121 LEU B N 1
ATOM 5164 C CA . LEU B 1 121 ? -16.688 18.359 1.886 1 93.69 121 LEU B CA 1
ATOM 5165 C C . LEU B 1 121 ? -17.203 17.25 2.789 1 93.69 121 LEU B C 1
ATOM 5167 O O . LEU B 1 121 ? -18.344 16.812 2.639 1 93.69 121 LEU B O 1
ATOM 5171 N N . CYS B 1 122 ? -16.391 16.781 3.711 1 93.38 122 CYS B N 1
ATOM 5172 C CA . CYS B 1 122 ? -16.844 15.781 4.672 1 93.38 122 CYS B CA 1
ATOM 5173 C C . CYS B 1 122 ? -18.016 16.297 5.496 1 93.38 122 CYS B C 1
ATOM 5175 O O . CYS B 1 122 ? -18.969 15.562 5.75 1 93.38 122 CYS B O 1
ATOM 5177 N N . ILE B 1 123 ? -17.906 17.516 5.828 1 90 123 ILE B N 1
ATOM 5178 C CA . ILE B 1 123 ? -18.984 18.141 6.598 1 90 123 ILE B CA 1
ATOM 5179 C C . ILE B 1 123 ? -20.234 18.25 5.734 1 90 123 ILE B C 1
ATOM 5181 O O . ILE B 1 123 ? -21.344 17.984 6.203 1 90 123 ILE B O 1
ATOM 5185 N N . ALA B 1 124 ? -19.984 18.672 4.523 1 92.44 124 ALA B N 1
ATOM 5186 C CA . ALA B 1 124 ? -21.094 18.781 3.584 1 92.44 124 ALA B CA 1
ATOM 5187 C C . ALA B 1 124 ? -21.812 17.453 3.434 1 92.44 124 ALA B C 1
ATOM 5189 O O . ALA B 1 124 ? -23.047 17.422 3.396 1 92.44 124 ALA B O 1
ATOM 5190 N N . GLU B 1 125 ? -21.094 16.375 3.338 1 93.81 125 GLU B N 1
ATOM 5191 C CA . GLU B 1 125 ? -21.672 15.047 3.258 1 93.81 125 GLU B CA 1
ATOM 5192 C C . GLU B 1 125 ? -22.547 14.758 4.473 1 93.81 125 GLU B C 1
ATOM 5194 O O . GLU B 1 125 ? -23.672 14.242 4.332 1 93.81 125 GLU B O 1
ATOM 5199 N N . ALA B 1 126 ? -22.047 15.086 5.559 1 89.81 126 ALA B N 1
ATOM 5200 C CA . ALA B 1 126 ? -22.75 14.82 6.809 1 89.81 126 ALA B CA 1
ATOM 5201 C C . ALA B 1 126 ? -24.031 15.633 6.902 1 89.81 126 ALA B C 1
ATOM 5203 O O . ALA B 1 126 ? -25.031 15.164 7.434 1 89.81 126 ALA B O 1
ATOM 5204 N N . LEU B 1 127 ? -24.031 16.797 6.348 1 87.44 127 LEU B N 1
ATOM 5205 C CA . LEU B 1 127 ? -25.172 17.703 6.43 1 87.44 127 LEU B CA 1
ATOM 5206 C C . LEU B 1 127 ? -26.312 17.219 5.551 1 87.44 127 LEU B C 1
ATOM 5208 O O . LEU B 1 127 ? -27.484 17.531 5.816 1 87.44 127 LEU B O 1
ATOM 5212 N N . LEU B 1 128 ? -25.969 16.594 4.578 1 89.88 128 LEU B N 1
ATOM 5213 C CA . LEU B 1 128 ? -27 16.109 3.676 1 89.88 128 LEU B CA 1
ATOM 5214 C C . LEU B 1 128 ? -27.906 15.094 4.383 1 89.88 128 LEU B C 1
ATOM 5216 O O . LEU B 1 128 ? -29.047 14.875 3.963 1 89.88 128 LEU B O 1
ATOM 5220 N N . LYS B 1 129 ? -27.391 14.516 5.402 1 87.44 129 LYS B N 1
ATOM 5221 C CA . LYS B 1 129 ? -28.172 13.594 6.215 1 87.44 129 LYS B CA 1
ATOM 5222 C C . LYS B 1 129 ? -29.172 14.352 7.082 1 87.44 129 LYS B C 1
ATOM 5224 O O . LYS B 1 129 ? -30.141 13.766 7.582 1 87.44 129 LYS B O 1
ATOM 5229 N N . GLN B 1 130 ? -28.969 15.602 7.246 1 83.62 130 GLN B N 1
ATOM 5230 C CA . GLN B 1 130 ? -29.766 16.422 8.141 1 83.62 130 GLN B CA 1
ATOM 5231 C C . GLN B 1 130 ? -29.844 15.812 9.539 1 83.62 130 GLN B C 1
ATOM 5233 O O . GLN B 1 130 ? -30.938 15.594 10.07 1 83.62 130 GLN B O 1
ATOM 5238 N N . PRO B 1 131 ? -28.688 15.625 10.125 1 87.75 131 PRO B N 1
ATOM 5239 C CA . PRO B 1 131 ? -28.625 14.969 11.438 1 87.75 131 PRO B CA 1
ATOM 5240 C C . PRO B 1 131 ? -29.031 15.906 12.578 1 87.75 131 PRO B C 1
ATOM 5242 O O . PRO B 1 131 ? -29.016 17.125 12.414 1 87.75 131 PRO B O 1
ATOM 5245 N N . ALA B 1 132 ? -29.438 15.281 13.641 1 86.56 132 ALA B N 1
ATOM 5246 C CA . ALA B 1 132 ? -29.703 16.047 14.859 1 86.56 132 ALA B CA 1
ATOM 5247 C C . ALA B 1 132 ? -28.406 16.328 15.609 1 86.56 132 ALA B C 1
ATOM 5249 O O . ALA B 1 132 ? -28.312 17.297 16.375 1 86.56 132 ALA B O 1
ATOM 5250 N N . MET B 1 133 ? -27.5 15.461 15.32 1 89.88 133 MET B N 1
ATOM 5251 C CA . MET B 1 133 ? -26.219 15.578 16.016 1 89.88 133 MET B CA 1
ATOM 5252 C C . MET B 1 133 ? -25.062 15.336 15.047 1 89.88 133 MET B C 1
ATOM 5254 O O . MET B 1 133 ? -25.078 14.383 14.266 1 89.88 133 MET B O 1
ATOM 5258 N N . LEU B 1 134 ? -24.172 16.234 15.086 1 91.75 134 LEU B N 1
ATOM 5259 C CA . LEU B 1 134 ? -22.953 16.125 14.281 1 91.75 134 LEU B CA 1
ATOM 5260 C C . LEU B 1 134 ? -21.719 15.984 15.164 1 91.75 134 LEU B C 1
ATOM 5262 O O . LEU B 1 134 ? -21.453 16.844 16 1 91.75 134 LEU B O 1
ATOM 5266 N N . VAL B 1 135 ? -21.062 14.867 15.039 1 91.5 135 VAL B N 1
ATOM 5267 C CA . VAL B 1 135 ? -19.859 14.609 15.828 1 91.5 135 VAL B CA 1
ATOM 5268 C C . VAL B 1 135 ? -18.625 14.68 14.922 1 91.5 135 VAL B C 1
ATOM 5270 O O . VAL B 1 135 ? -18.516 13.938 13.945 1 91.5 135 VAL B O 1
ATOM 5273 N N . LEU B 1 136 ? -17.734 15.562 15.234 1 91 136 LEU B N 1
ATOM 5274 C CA . LEU B 1 136 ? -16.531 15.742 14.422 1 91 136 LEU B CA 1
ATOM 5275 C C . LEU B 1 136 ? -15.281 15.43 15.234 1 91 136 LEU B C 1
ATOM 5277 O O . LEU B 1 136 ? -15.109 15.961 16.344 1 91 136 LEU B O 1
ATOM 5281 N N . ASP B 1 137 ? -14.508 14.594 14.656 1 86.38 137 ASP B N 1
ATOM 5282 C CA . ASP B 1 137 ? -13.234 14.266 15.297 1 86.38 137 ASP B CA 1
ATOM 5283 C C . ASP B 1 137 ? -12.102 15.109 14.727 1 86.38 137 ASP B C 1
ATOM 5285 O O . ASP B 1 137 ? -11.625 14.859 13.617 1 86.38 137 ASP B O 1
ATOM 5289 N N . GLU B 1 138 ? -11.703 16.078 15.422 1 81.56 138 GLU B N 1
ATOM 5290 C CA . GLU B 1 138 ? -10.594 16.969 15.094 1 81.56 138 GLU B CA 1
ATOM 5291 C C . GLU B 1 138 ? -10.75 17.531 13.688 1 81.56 138 GLU B C 1
ATOM 5293 O O . GLU B 1 138 ? -9.844 17.422 12.859 1 81.56 138 GLU B O 1
ATOM 5298 N N . PRO B 1 139 ? -11.773 18.266 13.492 1 84.06 139 PRO B N 1
ATOM 5299 C CA . PRO B 1 139 ? -12.07 18.781 12.148 1 84.06 139 PRO B CA 1
ATOM 5300 C C . PRO B 1 139 ? -11.055 19.812 11.68 1 84.06 139 PRO B C 1
ATOM 5302 O O . PRO B 1 139 ? -11 20.141 10.484 1 84.06 139 PRO B O 1
ATOM 5305 N N . THR B 1 140 ? -10.344 20.359 12.578 1 76.62 140 THR B N 1
ATOM 5306 C CA . THR B 1 140 ? -9.422 21.422 12.203 1 76.62 140 THR B CA 1
ATOM 5307 C C . THR B 1 140 ? -7.992 20.891 12.109 1 76.62 140 THR B C 1
ATOM 5309 O O . THR B 1 140 ? -7.066 21.641 11.7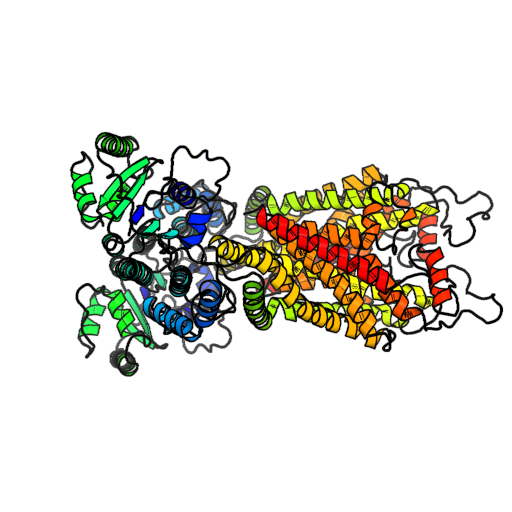66 1 76.62 140 THR B O 1
ATOM 5312 N N . SER B 1 141 ? -8 19.625 12.305 1 69.38 141 SER B N 1
ATOM 5313 C CA . SER B 1 141 ? -6.664 19.047 12.258 1 69.38 141 SER B CA 1
ATOM 5314 C C . SER B 1 141 ? -6.086 19.094 10.852 1 69.38 141 SER B C 1
ATOM 5316 O O . SER B 1 141 ? -6.812 18.906 9.867 1 69.38 141 SER B O 1
ATOM 5318 N N . SER B 1 142 ? -4.879 19.453 10.664 1 60.16 142 SER B N 1
ATOM 5319 C CA . SER B 1 142 ? -4.137 19.453 9.406 1 60.16 142 SER B CA 1
ATOM 5320 C C . SER B 1 142 ? -4.574 20.594 8.508 1 60.16 142 SER B C 1
ATOM 5322 O O . SER B 1 142 ? -4.312 20.578 7.301 1 60.16 142 SER B O 1
ATOM 5324 N N . LEU B 1 143 ? -5.5 21.5 9.148 1 65.31 143 LEU B N 1
ATOM 5325 C CA . LEU B 1 143 ? -5.938 22.656 8.383 1 65.31 143 LEU B CA 1
ATOM 5326 C C . LEU B 1 143 ? -5.152 23.906 8.789 1 65.31 143 LEU B C 1
ATOM 5328 O O . LEU B 1 143 ? -4.699 24.016 9.938 1 65.31 143 LEU B O 1
ATOM 5332 N N . ASP B 1 144 ? -4.992 24.734 7.781 1 55.62 144 ASP B N 1
ATOM 5333 C CA . ASP B 1 144 ? -4.441 26.047 8.117 1 55.62 144 ASP B CA 1
ATOM 5334 C C . ASP B 1 144 ? -5.438 26.859 8.938 1 55.62 144 ASP B C 1
ATOM 5336 O O . ASP B 1 144 ? -6.629 26.531 8.977 1 55.62 144 ASP B O 1
ATOM 5340 N N . SER B 1 145 ? -4.945 27.844 9.594 1 57 145 SER B N 1
ATOM 5341 C CA . SER B 1 145 ? -5.738 28.625 10.539 1 57 145 SER B CA 1
ATOM 5342 C C . SER B 1 145 ? -6.969 29.219 9.859 1 57 145 SER B C 1
ATOM 5344 O O . SER B 1 145 ? -8.07 29.188 10.414 1 57 145 SER B O 1
ATOM 5346 N N . SER B 1 146 ? -6.723 29.734 8.688 1 57 146 SER B N 1
ATOM 5347 C CA . SER B 1 146 ? -7.84 30.359 7.996 1 57 146 SER B CA 1
ATOM 5348 C C . SER B 1 146 ? -8.906 29.328 7.629 1 57 146 SER B C 1
ATOM 5350 O O . SER B 1 146 ? -10.102 29.578 7.82 1 57 146 SER B O 1
ATOM 5352 N N . SER B 1 147 ? -8.398 28.188 7.18 1 65.62 147 SER B N 1
ATOM 5353 C CA . SER B 1 147 ? -9.328 27.125 6.816 1 65.62 147 SER B CA 1
ATOM 5354 C C . SER B 1 147 ? -10.039 26.562 8.047 1 65.62 147 SER B C 1
ATOM 5356 O O . SER B 1 147 ? -11.219 26.219 7.98 1 65.62 147 SER B O 1
ATOM 5358 N N . ALA B 1 148 ? -9.242 26.5 9.078 1 74.25 148 ALA B N 1
ATOM 5359 C CA . ALA B 1 148 ? -9.82 26 10.328 1 74.25 148 ALA B CA 1
ATOM 5360 C C . ALA B 1 148 ? -10.945 26.906 10.82 1 74.25 148 ALA B C 1
ATOM 5362 O O . ALA B 1 148 ? -12.016 26.438 11.195 1 74.25 148 ALA B O 1
ATOM 5363 N N . VAL B 1 149 ? -10.656 28.188 10.781 1 74.62 149 VAL B N 1
ATOM 5364 C CA . VAL B 1 149 ? -11.656 29.156 11.211 1 74.62 149 VAL B CA 1
ATOM 5365 C C . VAL B 1 149 ? -12.883 29.078 10.305 1 74.62 149 VAL B C 1
ATOM 5367 O O . VAL B 1 149 ? -14.023 29.125 10.781 1 74.62 149 VAL B O 1
ATOM 5370 N N . GLU B 1 150 ? -12.547 28.938 9.078 1 72.75 150 GLU B N 1
ATOM 5371 C CA . GLU B 1 150 ? -13.6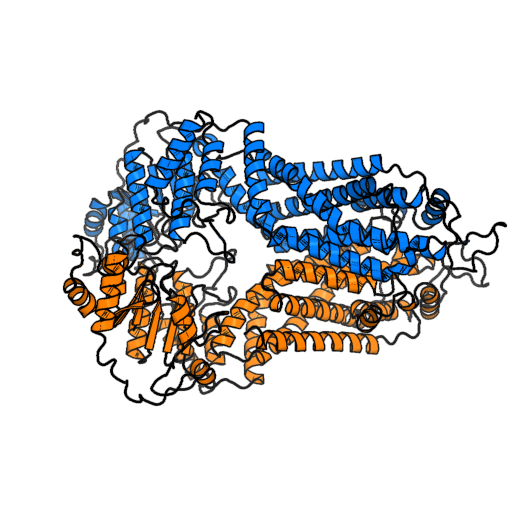48 28.859 8.117 1 72.75 150 GLU B CA 1
ATOM 5372 C C . GLU B 1 150 ? -14.523 27.641 8.375 1 72.75 150 GLU B C 1
ATOM 5374 O O . GLU B 1 150 ? -15.75 27.719 8.281 1 72.75 150 GLU B O 1
ATOM 5379 N N . VAL B 1 151 ? -13.945 26.562 8.688 1 81.81 151 VAL B N 1
ATOM 5380 C CA . VAL B 1 151 ? -14.664 25.328 8.938 1 81.81 151 VAL B CA 1
ATOM 5381 C C . VAL B 1 151 ? -15.516 25.453 10.195 1 81.81 151 VAL B C 1
ATOM 5383 O O . VAL B 1 151 ? -16.688 25.078 10.203 1 81.81 151 VAL B O 1
ATOM 5386 N N . VAL B 1 152 ? -14.977 26.016 11.211 1 87.12 152 VAL B N 1
ATOM 5387 C CA . VAL B 1 152 ? -15.695 26.125 12.477 1 87.12 152 VAL B CA 1
ATOM 5388 C C . VAL B 1 152 ? -16.797 27.172 12.352 1 87.12 152 VAL B C 1
ATOM 5390 O O . VAL B 1 152 ? -17.891 27.016 12.922 1 87.12 152 VAL B O 1
ATOM 5393 N N . GLN B 1 153 ? -16.469 28.203 11.633 1 84.81 153 GLN B N 1
ATOM 5394 C CA . GLN B 1 153 ? -17.516 29.203 11.383 1 84.81 153 GLN B CA 1
ATOM 5395 C C . GLN B 1 153 ? -18.688 28.578 10.617 1 84.81 153 GLN B C 1
ATOM 5397 O O . GLN B 1 153 ? -19.844 28.906 10.883 1 84.81 153 GLN B O 1
ATOM 5402 N N . LEU B 1 154 ? -18.312 27.844 9.719 1 84.19 154 LEU B N 1
ATOM 5403 C CA . LEU B 1 154 ? -19.328 27.125 8.977 1 84.19 154 LEU B CA 1
ATOM 5404 C C . LEU B 1 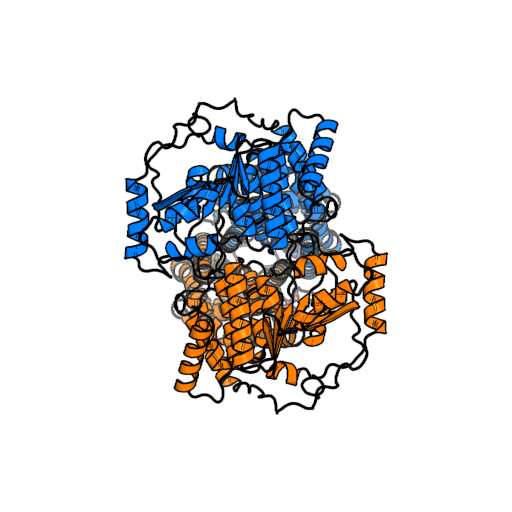154 ? -20.172 26.234 9.906 1 84.19 154 LEU B C 1
ATOM 5406 O O . LEU B 1 154 ? -21.391 26.25 9.836 1 84.19 154 LEU B O 1
ATOM 5410 N N . LEU B 1 155 ? -19.547 25.516 10.742 1 89.94 155 LEU B N 1
ATOM 5411 C CA . LEU B 1 155 ? -20.234 24.656 11.688 1 89.94 155 LEU B CA 1
ATOM 5412 C C . LEU B 1 155 ? -21.172 25.453 12.586 1 89.94 155 LEU B C 1
ATOM 5414 O O . LEU B 1 155 ? -22.297 25.016 12.859 1 89.94 155 LEU B O 1
ATOM 5418 N N . ARG B 1 156 ? -20.688 26.578 12.992 1 89.88 156 ARG B N 1
ATOM 5419 C CA . ARG B 1 156 ? -21.5 27.438 13.852 1 89.88 156 ARG B CA 1
ATOM 5420 C C . ARG B 1 156 ? -22.734 27.922 13.125 1 89.88 156 ARG B C 1
ATOM 5422 O O . ARG B 1 156 ? -23.844 27.906 13.68 1 89.88 156 ARG B O 1
ATOM 5429 N N . ARG B 1 157 ? -22.484 28.359 11.969 1 85.5 157 ARG B N 1
ATOM 5430 C CA . ARG B 1 157 ? -23.609 28.828 11.156 1 85.5 157 ARG B CA 1
ATOM 5431 C C . ARG B 1 157 ? -24.625 27.703 10.945 1 85.5 157 ARG B C 1
ATOM 5433 O O . ARG B 1 157 ? -25.844 27.938 11.039 1 85.5 157 ARG B O 1
ATOM 5440 N N . LEU B 1 158 ? -24.156 26.594 10.711 1 84.5 158 LEU B N 1
ATOM 5441 C CA . LEU B 1 158 ? -25.031 25.453 10.461 1 84.5 158 LEU B CA 1
ATOM 5442 C C . LEU B 1 158 ? -25.766 25.031 11.727 1 84.5 158 LEU B C 1
ATOM 5444 O O . LEU B 1 158 ? -26.953 24.688 11.672 1 84.5 158 LEU B O 1
ATOM 5448 N N . ALA B 1 159 ? -25.031 25 12.766 1 87.75 159 ALA B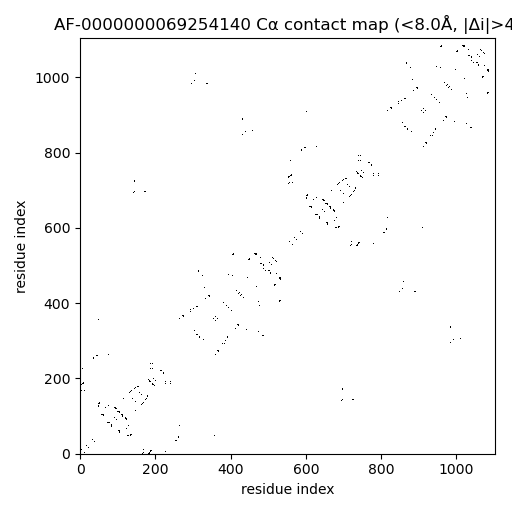 N 1
ATOM 5449 C CA . ALA B 1 159 ? -25.625 24.656 14.047 1 87.75 159 ALA B CA 1
ATOM 5450 C C . ALA B 1 159 ? -26.812 25.578 14.367 1 87.75 159 ALA B C 1
ATOM 5452 O O . ALA B 1 159 ? -27.859 25.125 14.828 1 87.75 159 ALA B O 1
ATOM 5453 N N . LYS B 1 160 ? -26.625 26.812 14.055 1 86 160 LYS B N 1
ATOM 5454 C CA . LYS B 1 160 ? -27.656 27.812 14.352 1 86 160 LYS B CA 1
ATOM 5455 C C . LYS B 1 160 ? -28.797 27.719 13.344 1 86 160 LYS B C 1
ATOM 5457 O O . LYS B 1 160 ? -29.969 27.75 13.727 1 86 160 LYS B O 1
ATOM 5462 N N . ALA B 1 161 ? -28.422 27.594 12.141 1 80.69 161 ALA B N 1
ATOM 5463 C CA . ALA B 1 161 ? -29.406 27.609 11.078 1 80.69 161 ALA B CA 1
ATOM 5464 C C . ALA B 1 161 ? -30.281 26.344 11.117 1 80.69 161 ALA B C 1
ATOM 5466 O O . ALA B 1 161 ? -31.484 26.406 10.867 1 80.69 161 ALA B O 1
ATOM 5467 N N . SER B 1 162 ? -29.719 25.234 11.406 1 79.38 162 SER B N 1
ATOM 5468 C CA . SER B 1 162 ? -30.438 23.984 11.32 1 79.38 162 SER B CA 1
ATOM 5469 C C . SER B 1 162 ? -30.703 23.391 12.703 1 79.38 162 SER B C 1
ATOM 5471 O O . SER B 1 162 ? -31.234 22.281 12.82 1 79.38 162 SER B O 1
ATOM 5473 N N . ASN B 1 163 ? -30.312 24.078 13.734 1 82.62 163 ASN B N 1
ATOM 5474 C CA . ASN B 1 163 ? -30.5 23.609 15.109 1 82.62 163 ASN B CA 1
ATOM 5475 C C . ASN B 1 163 ? -29.906 22.234 15.32 1 82.62 163 ASN B C 1
ATOM 5477 O O . ASN B 1 163 ? -30.594 21.312 15.789 1 82.62 163 ASN B O 1
ATOM 5481 N N . ILE B 1 164 ? -28.75 22.047 14.906 1 88.44 164 ILE B N 1
ATOM 5482 C CA . ILE B 1 164 ? -28 20.781 15.023 1 88.44 164 ILE B CA 1
ATOM 5483 C C . ILE B 1 164 ? -27.016 20.875 16.188 1 88.44 164 ILE B C 1
ATOM 5485 O O . ILE B 1 164 ? -26.406 21.922 16.406 1 88.44 164 ILE B O 1
ATOM 5489 N N . LEU B 1 165 ? -27 19.828 16.969 1 89.94 165 LEU B N 1
ATOM 5490 C CA . LEU B 1 165 ? -25.969 19.734 18 1 89.94 165 LEU B CA 1
ATOM 5491 C C . LEU B 1 165 ? -24.625 19.359 17.375 1 89.94 165 LEU B C 1
ATOM 5493 O O . LEU B 1 165 ? -24.531 18.344 16.688 1 89.94 165 LEU B O 1
ATOM 5497 N N . VAL B 1 166 ? -23.672 20.172 17.578 1 92.94 166 VAL B N 1
ATOM 5498 C CA . VAL B 1 166 ? -22.359 19.922 17.016 1 92.94 166 VAL B CA 1
ATOM 5499 C C . VAL B 1 166 ? -21.359 19.656 18.141 1 92.94 166 VAL B C 1
ATOM 5501 O O . VAL B 1 166 ? -21.203 20.484 19.047 1 92.94 166 VAL B O 1
ATOM 5504 N N . ILE B 1 167 ? -20.812 18.531 18.125 1 92.56 167 ILE B N 1
ATOM 5505 C CA . ILE B 1 167 ? -19.766 18.156 19.078 1 92.56 167 ILE B CA 1
ATOM 5506 C C . ILE B 1 167 ? -18.438 17.984 18.344 1 92.56 167 ILE B C 1
ATOM 5508 O O . ILE B 1 167 ? -18.344 17.203 17.391 1 92.56 167 ILE B O 1
ATOM 5512 N N . CYS B 1 168 ? -17.406 18.656 18.766 1 91.38 168 CYS B N 1
ATOM 5513 C CA . CYS B 1 168 ? -16.109 18.594 18.109 1 91.38 168 CYS B CA 1
ATOM 5514 C C . CYS B 1 168 ? -15 18.359 19.141 1 91.38 168 CYS B C 1
ATOM 5516 O O . CYS B 1 168 ? -15.031 18.922 20.234 1 91.38 168 CYS B O 1
ATOM 5518 N N . THR B 1 169 ? -14.18 17.484 18.781 1 88.81 169 THR B N 1
ATOM 5519 C CA . THR B 1 169 ? -12.938 17.438 19.547 1 88.81 169 THR B CA 1
ATOM 5520 C C . THR B 1 169 ? -11.898 18.375 18.938 1 88.81 169 THR B C 1
ATOM 5522 O O . THR B 1 169 ? -11.766 18.453 17.703 1 88.81 169 THR B O 1
ATOM 5525 N N . ILE B 1 170 ? -11.367 19.156 19.766 1 83.31 170 ILE B N 1
ATOM 5526 C CA . ILE B 1 170 ? -10.344 20.078 19.281 1 83.31 170 ILE B CA 1
ATOM 5527 C C . ILE B 1 170 ? -9.094 19.969 20.156 1 83.31 170 ILE B C 1
ATOM 5529 O O . ILE B 1 170 ? -9.18 20.016 21.391 1 83.31 170 ILE B O 1
ATOM 5533 N N . HIS B 1 171 ? -8.109 19.797 19.562 1 68.56 171 HIS B N 1
ATOM 5534 C CA . HIS B 1 171 ? -6.879 19.625 20.328 1 68.56 171 HIS B CA 1
ATOM 5535 C C . HIS B 1 171 ? -6.348 20.969 20.812 1 68.56 171 HIS B C 1
ATOM 5537 O O . HIS B 1 171 ? -6.105 21.141 22.016 1 68.56 171 HIS B O 1
ATOM 5543 N N . GLN B 1 172 ? -6.102 21.891 19.906 1 63.78 172 GLN B N 1
ATOM 5544 C CA . GLN B 1 172 ? -5.539 23.188 20.25 1 63.78 172 GLN B CA 1
ATOM 5545 C C . GLN B 1 172 ? -6.129 24.297 19.391 1 63.78 172 GLN B C 1
ATOM 5547 O O . GLN B 1 172 ? -5.461 24.797 18.484 1 63.78 172 GLN B O 1
ATOM 5552 N N . PRO B 1 173 ? -7.262 24.781 19.844 1 73.25 173 PRO B N 1
ATOM 5553 C CA . PRO B 1 173 ? -7.883 25.812 19.031 1 73.25 173 PRO B CA 1
ATOM 5554 C C . PRO B 1 173 ? -7.273 27.203 19.266 1 73.25 173 PRO B C 1
ATOM 5556 O O . PRO B 1 173 ? -6.73 27.453 20.344 1 73.25 173 PRO B O 1
ATOM 5559 N N . SER B 1 174 ? -7.234 28.047 18.188 1 71.06 174 SER B N 1
ATOM 5560 C CA . SER B 1 174 ? -6.93 29.453 18.375 1 71.06 174 SER B CA 1
ATOM 5561 C C . SER B 1 174 ? -8.016 30.156 19.188 1 71.06 174 SER B C 1
ATOM 5563 O O . SER B 1 174 ? -9.102 29.594 19.391 1 71.06 174 SER B O 1
ATOM 5565 N N . GLN B 1 175 ? -7.633 31.297 19.734 1 75.75 175 GLN B N 1
ATOM 5566 C CA . GLN B 1 175 ? -8.602 32.094 20.484 1 75.75 175 GLN B CA 1
ATOM 5567 C C . GLN B 1 175 ? -9.852 32.375 19.656 1 75.75 175 GLN B C 1
ATOM 5569 O O . GLN B 1 175 ? -10.969 32.344 20.156 1 75.75 175 GLN B O 1
ATOM 5574 N N . ARG B 1 176 ? -9.586 32.625 18.453 1 75.75 176 ARG B N 1
ATOM 5575 C CA . ARG B 1 176 ? -10.688 32.906 17.547 1 75.75 176 ARG B CA 1
ATOM 5576 C C . ARG B 1 176 ? -11.617 31.719 17.391 1 75.75 176 ARG B C 1
ATOM 5578 O O . ARG B 1 176 ? -12.836 31.859 17.469 1 75.75 176 ARG B O 1
ATOM 5585 N N . ILE B 1 177 ? -11.062 30.594 17.203 1 83.75 177 ILE B N 1
ATOM 5586 C CA . ILE B 1 177 ? -11.836 29.375 17.016 1 83.75 177 ILE B CA 1
ATOM 5587 C C . ILE B 1 177 ? -12.555 29.016 18.312 1 83.75 177 ILE B C 1
ATOM 5589 O O . ILE B 1 177 ? -13.734 28.656 18.297 1 83.75 177 ILE B O 1
ATOM 5593 N N . PHE B 1 178 ? -11.859 29.188 19.359 1 87.88 178 PHE B N 1
ATOM 5594 C CA . PHE B 1 178 ? -12.406 28.891 20.672 1 87.88 178 PHE B CA 1
ATOM 5595 C C . PHE B 1 178 ? -13.641 29.734 20.953 1 87.88 178 PHE B C 1
ATOM 5597 O O . PHE B 1 178 ? -14.625 29.234 21.5 1 87.88 178 PHE B O 1
ATOM 5604 N N . GLY B 1 179 ? -13.57 30.938 20.594 1 87.56 179 GLY B N 1
ATOM 5605 C CA . GLY B 1 179 ? -14.656 31.875 20.844 1 87.56 179 GLY B CA 1
ATOM 5606 C C . GLY B 1 179 ? -15.898 31.578 20.031 1 87.56 179 GLY B C 1
ATOM 5607 O O . GLY B 1 179 ? -16.984 32.062 20.328 1 87.56 179 GLY B O 1
ATOM 5608 N N . LEU B 1 180 ? -15.758 30.719 19.109 1 89.19 180 LEU B N 1
ATOM 5609 C CA . LEU B 1 180 ? -16.875 30.406 18.234 1 89.19 180 LEU B CA 1
ATOM 5610 C C . LEU B 1 180 ? -17.766 29.328 18.859 1 89.19 180 LEU B C 1
ATOM 5612 O O . LEU B 1 180 ? -18.891 29.109 18.406 1 89.19 180 LEU B O 1
ATOM 5616 N N . PHE B 1 181 ? -17.281 28.672 19.859 1 93.69 181 PHE B N 1
ATOM 5617 C CA . PHE B 1 181 ? -18.047 27.625 20.5 1 93.69 181 PHE B CA 1
ATOM 5618 C C . PHE B 1 181 ? -18.938 28.188 21.594 1 93.69 181 PHE B C 1
ATOM 5620 O O . PHE B 1 181 ? -18.625 29.234 22.188 1 93.69 181 PHE B O 1
ATOM 5627 N N . ASP B 1 182 ? -20.047 27.562 21.844 1 93.31 182 ASP B N 1
ATOM 5628 C CA . ASP B 1 182 ? -20.953 27.953 22.938 1 93.31 182 ASP B CA 1
ATOM 5629 C C . ASP B 1 182 ? -20.484 27.375 24.266 1 93.31 182 ASP B C 1
ATOM 5631 O O . ASP B 1 182 ? -20.438 28.078 25.266 1 93.31 182 ASP B O 1
ATOM 5635 N N . ASP B 1 183 ? -20.25 26.125 24.188 1 94 183 ASP B N 1
ATOM 5636 C CA . ASP B 1 183 ? -19.859 25.375 25.375 1 94 183 ASP B CA 1
ATOM 5637 C C . ASP B 1 183 ? -18.531 24.656 25.172 1 94 183 ASP B C 1
ATOM 5639 O O . ASP B 1 183 ? -18.141 24.375 24.031 1 94 183 ASP B O 1
ATOM 5643 N N . VAL B 1 184 ? -17.875 24.375 26.25 1 93.88 184 VAL B N 1
ATOM 5644 C CA . VAL B 1 184 ? -16.609 23.656 26.188 1 93.88 184 VAL B CA 1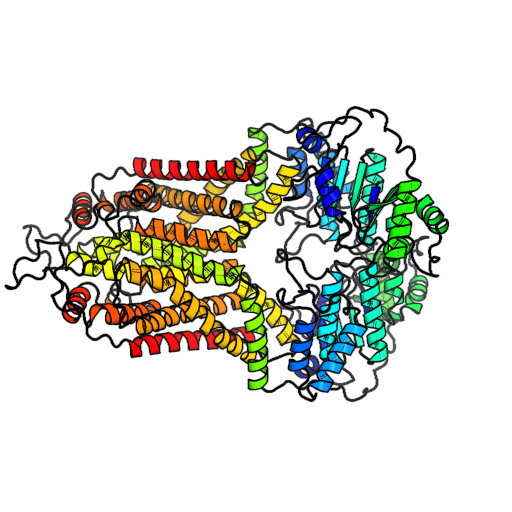
ATOM 5645 C C . VAL B 1 184 ? -16.547 22.609 27.297 1 93.88 184 VAL B C 1
ATOM 5647 O O . VAL B 1 184 ? -17.062 22.828 28.406 1 93.88 184 VAL B O 1
ATOM 5650 N N . LEU B 1 185 ? -16.078 21.484 26.953 1 93.5 185 LEU B N 1
ATOM 5651 C CA . LEU B 1 185 ? -15.75 20.391 27.875 1 93.5 185 LEU B CA 1
ATOM 5652 C C . LEU B 1 185 ? -14.25 20.156 27.922 1 93.5 185 LEU B C 1
ATOM 5654 O O . LEU B 1 185 ? -13.648 19.75 26.906 1 93.5 185 LEU B O 1
ATOM 5658 N N . VAL B 1 186 ? -13.664 20.438 29 1 91.81 186 VAL B N 1
ATOM 5659 C CA . VAL B 1 186 ? -12.227 20.234 29.172 1 91.81 186 VAL B CA 1
ATOM 5660 C C . VAL B 1 186 ? -11.977 18.953 29.953 1 91.81 186 VAL B C 1
ATOM 5662 O O . VAL B 1 186 ? -12.461 18.797 31.078 1 91.81 186 VAL B O 1
ATOM 5665 N N . LEU B 1 187 ? -11.219 18.109 29.312 1 89.94 187 LEU B N 1
ATOM 5666 C CA . LEU B 1 187 ? -10.906 16.812 29.922 1 89.94 187 LEU B CA 1
ATOM 5667 C C . LEU B 1 187 ? -9.43 16.75 30.328 1 89.94 187 LEU B C 1
ATOM 5669 O O . LEU B 1 187 ? -8.57 17.281 29.609 1 89.94 187 LEU B O 1
ATOM 5673 N N . ALA B 1 188 ? -9.203 16.141 31.422 1 85.75 188 ALA B N 1
ATOM 5674 C CA . ALA B 1 188 ? -7.844 15.867 31.875 1 85.75 188 ALA B CA 1
ATOM 5675 C C . ALA B 1 188 ? -7.785 14.57 32.688 1 85.75 188 ALA B C 1
ATOM 5677 O O . ALA B 1 188 ? -8.609 14.344 33.562 1 85.75 188 ALA B O 1
ATOM 5678 N N . ARG B 1 189 ? -6.891 13.695 32.375 1 82.06 189 ARG B N 1
ATOM 5679 C CA . ARG B 1 189 ? -6.668 12.43 33.062 1 82.06 189 ARG B CA 1
ATOM 5680 C C . ARG B 1 189 ? -7.953 11.609 33.125 1 82.06 189 ARG B C 1
ATOM 5682 O O . ARG B 1 189 ? -8.273 11.062 34.188 1 82.06 189 ARG B O 1
ATOM 5689 N N . GLY B 1 190 ? -8.734 11.719 32.156 1 83.94 190 GLY B N 1
ATOM 5690 C CA . GLY B 1 190 ? -9.953 10.93 32.062 1 83.94 190 GLY B CA 1
ATOM 5691 C C . GLY B 1 190 ? -11.102 11.523 32.875 1 83.94 190 GLY B C 1
ATOM 5692 O O . GLY B 1 190 ? -12.156 10.906 33 1 83.94 190 GLY B O 1
ATOM 5693 N N . GLN B 1 191 ? -10.859 12.719 33.438 1 88.25 191 GLN B N 1
ATOM 5694 C CA . GLN B 1 191 ? -11.875 13.391 34.25 1 88.25 191 GLN B CA 1
ATOM 5695 C C . GLN B 1 191 ? -12.219 14.766 33.656 1 88.25 191 GLN B C 1
ATOM 5697 O O . GLN B 1 191 ? -11.5 15.273 32.781 1 88.25 191 GLN B O 1
ATOM 5702 N N . ILE B 1 192 ? -13.336 15.289 34.156 1 91 192 ILE B N 1
ATOM 5703 C CA . ILE B 1 192 ? -13.781 16.578 33.656 1 91 192 ILE B CA 1
ATOM 5704 C C . ILE B 1 192 ? -13.156 17.703 34.5 1 91 192 ILE B C 1
ATOM 5706 O O . ILE B 1 192 ? -13.266 17.719 35.719 1 91 192 ILE B O 1
ATOM 5710 N N . ALA B 1 193 ? -12.539 18.562 33.844 1 90.69 193 ALA B N 1
ATOM 5711 C CA . ALA B 1 193 ? -11.953 19.734 34.5 1 90.69 193 ALA B CA 1
ATOM 5712 C C . ALA B 1 193 ? -12.93 20.906 34.469 1 90.69 193 ALA B C 1
ATOM 5714 O O . ALA B 1 193 ? -12.883 21.781 35.344 1 90.69 193 ALA B O 1
ATOM 5715 N N . TYR B 1 194 ? -13.68 20.953 33.438 1 91.44 194 TYR B N 1
ATOM 5716 C CA . TYR B 1 194 ? -14.68 22.016 33.281 1 91.44 194 TYR B CA 1
ATOM 5717 C C . TYR B 1 194 ? -15.711 21.625 32.219 1 91.44 194 TYR B C 1
ATOM 5719 O O . TYR B 1 194 ? -15.367 21.031 31.203 1 91.44 194 TYR B O 1
ATOM 5727 N N . ALA B 1 195 ? -16.953 21.922 32.469 1 92.5 195 ALA B N 1
ATOM 5728 C CA . ALA B 1 195 ? -18.031 21.781 31.484 1 92.5 195 ALA B CA 1
ATOM 5729 C C . ALA B 1 195 ? -19.016 22.953 31.594 1 92.5 195 ALA B C 1
ATOM 5731 O O . ALA B 1 195 ? -19.688 23.109 32.625 1 92.5 195 ALA B O 1
ATOM 5732 N N . GLY B 1 196 ? -19.062 23.75 30.547 1 90.81 196 GLY B N 1
ATOM 5733 C CA . GLY B 1 196 ? -19.953 24.906 30.594 1 90.81 196 GLY B CA 1
ATOM 5734 C C . GLY B 1 196 ? -19.719 25.875 29.453 1 90.81 196 GLY B C 1
ATOM 5735 O O . GLY B 1 196 ? -19.078 25.547 28.469 1 90.81 196 GLY B O 1
ATOM 5736 N N . PRO B 1 197 ? -20.281 27.031 29.625 1 93.25 197 PRO B N 1
ATOM 5737 C CA . PRO B 1 197 ? -20.141 28.031 28.562 1 93.25 197 PRO B CA 1
ATOM 5738 C C . PRO B 1 197 ? -18.719 28.531 28.406 1 93.25 197 PRO B C 1
ATOM 5740 O O . PRO B 1 197 ? -18.016 28.719 29.406 1 93.25 197 PRO B O 1
ATOM 5743 N N . VAL B 1 198 ? -18.328 28.781 27.234 1 93 198 VAL B N 1
ATOM 5744 C CA . VAL B 1 198 ? -16.984 29.266 26.906 1 93 198 VAL B CA 1
ATOM 5745 C C . VAL B 1 198 ? -16.734 30.609 27.578 1 93 198 VAL B C 1
ATOM 5747 O O . VAL B 1 198 ? -15.625 30.891 28.047 1 93 198 VAL B O 1
ATOM 5750 N N . LYS B 1 199 ? -17.75 31.422 27.734 1 90.19 199 LYS B N 1
ATOM 5751 C CA . LYS B 1 199 ? -17.625 32.781 28.281 1 90.19 199 LYS B CA 1
ATOM 5752 C C . LYS B 1 199 ? -17.266 32.719 29.766 1 90.19 199 LYS B C 1
ATOM 5754 O O . LYS B 1 199 ? -16.672 33.688 30.297 1 90.19 199 LYS B O 1
ATOM 5759 N N . ASP B 1 200 ? -17.578 31.625 30.391 1 91.5 200 ASP B N 1
ATOM 5760 C CA . ASP B 1 200 ? -17.453 31.578 31.844 1 91.5 200 ASP B CA 1
ATOM 5761 C C . ASP B 1 200 ? -16.188 30.812 32.25 1 91.5 200 ASP B C 1
ATOM 5763 O O . ASP B 1 200 ? -15.836 30.781 33.438 1 91.5 200 ASP B O 1
ATOM 5767 N N . VAL B 1 201 ? -15.531 30.203 31.328 1 90.19 201 VAL B N 1
ATOM 5768 C CA . VAL B 1 201 ? -14.453 29.297 31.656 1 90.19 201 VAL B CA 1
ATOM 5769 C C . VAL B 1 201 ? -13.289 30.062 32.281 1 90.19 201 VAL B C 1
ATOM 5771 O O . VAL B 1 201 ? -12.633 29.594 33.188 1 90.19 201 VAL B O 1
ATOM 5774 N N . GLY B 1 202 ? -12.961 31.219 31.734 1 87.56 202 GLY B N 1
ATOM 5775 C CA . GLY B 1 202 ? -11.898 32.031 32.281 1 87.56 202 GLY B CA 1
ATOM 5776 C C . GLY B 1 202 ? -12.125 32.438 33.719 1 87.56 202 GLY B C 1
ATOM 5777 O O . GLY B 1 202 ? -11.227 32.281 34.562 1 87.56 202 GLY B O 1
ATOM 5778 N N . ARG B 1 203 ? -13.297 32.844 33.969 1 87.44 203 ARG B N 1
ATOM 5779 C CA . ARG B 1 203 ? -13.672 33.25 35.312 1 87.44 203 ARG B CA 1
ATOM 5780 C C . ARG B 1 203 ? -13.633 32.062 36.281 1 87.44 203 ARG B C 1
ATOM 5782 O O . ARG B 1 203 ? -13.219 32.219 37.406 1 87.44 203 ARG B O 1
ATOM 5789 N N . HIS B 1 204 ? -14.117 31 35.812 1 89 204 HIS B N 1
ATOM 5790 C CA . HIS B 1 204 ? -14.117 29.797 36.625 1 89 204 HIS B CA 1
ATOM 5791 C C . HIS B 1 204 ? -12.695 29.391 37.031 1 89 204 HIS B C 1
ATOM 5793 O O . HIS B 1 204 ? -12.43 29.094 38.188 1 89 204 HIS B O 1
ATOM 5799 N N . MET B 1 205 ? -11.805 29.406 36.156 1 88.88 205 MET B N 1
ATOM 5800 C CA . MET B 1 205 ? -10.422 29 36.438 1 88.88 205 MET B CA 1
ATOM 5801 C C . MET B 1 205 ? -9.734 30 37.375 1 88.88 205 MET B C 1
ATOM 5803 O O . MET B 1 205 ? -8.922 29.594 38.188 1 88.88 205 MET B O 1
ATOM 5807 N N . GLN B 1 206 ? -10.055 31.203 37.156 1 84.38 206 GLN B N 1
ATOM 5808 C CA . GLN B 1 206 ? -9.477 32.219 38.031 1 84.38 206 GLN B CA 1
ATOM 5809 C C . GLN B 1 206 ? -9.953 32.062 39.469 1 84.38 206 GLN B C 1
ATOM 5811 O O . GLN B 1 206 ? -9.258 32.469 40.406 1 84.38 206 GLN B O 1
ATOM 5816 N N . SER B 1 207 ? -11.094 31.547 39.594 1 86.31 207 SER B N 1
ATOM 5817 C CA . SER B 1 207 ? -11.648 31.344 40.938 1 86.31 207 SER B CA 1
ATOM 5818 C C . SER B 1 207 ? -10.93 30.203 41.656 1 86.31 207 SER B C 1
ATOM 5820 O O . SER B 1 207 ? -11.016 30.078 42.875 1 86.31 207 SER B O 1
ATOM 5822 N N . LEU B 1 208 ? -10.289 29.578 40.812 1 86.69 208 LEU B N 1
ATOM 5823 C CA . LEU B 1 208 ? -9.531 28.484 41.406 1 86.69 208 LEU B CA 1
ATOM 5824 C C . LEU B 1 208 ? -8.125 28.922 41.781 1 86.69 208 LEU B C 1
ATOM 5826 O O . LEU B 1 208 ? -7.66 29.984 41.312 1 86.69 208 LEU B O 1
ATOM 5830 N N . ASP B 1 209 ? -7.484 28.453 42.812 1 82.12 209 ASP B N 1
ATOM 5831 C CA . ASP B 1 209 ? -6.133 28.781 43.25 1 82.12 209 ASP B CA 1
ATOM 5832 C C . ASP B 1 209 ? -5.094 28.281 42.25 1 82.12 209 ASP B C 1
ATOM 5834 O O . ASP B 1 209 ? -4.238 27.469 42.594 1 82.12 209 ASP B O 1
ATOM 5838 N N . VAL B 1 210 ? -5.305 28.781 40.938 1 85.75 210 VAL B N 1
ATOM 5839 C CA . VAL B 1 210 ? -4.367 28.375 39.906 1 85.75 210 VAL B CA 1
ATOM 5840 C C . VAL B 1 210 ? -3.588 29.594 39.375 1 85.75 210 VAL B C 1
ATOM 5842 O O . VAL B 1 210 ? -4 30.734 39.594 1 85.75 210 VAL B O 1
ATOM 5845 N N . PRO B 1 211 ? -2.424 29.391 38.812 1 83.75 211 PRO B N 1
ATOM 5846 C CA . PRO B 1 211 ? -1.632 30.5 38.281 1 83.75 211 PRO B CA 1
ATOM 5847 C C . PRO B 1 211 ? -2.385 31.312 37.219 1 83.75 211 PRO B C 1
ATOM 5849 O O . PRO B 1 211 ? -3.123 30.75 36.406 1 83.75 211 PRO B O 1
ATOM 5852 N N . PRO B 1 212 ? -2.203 32.562 37.281 1 83 212 PRO B N 1
ATOM 5853 C CA . PRO B 1 212 ? -2.914 33.438 36.344 1 83 212 PRO B CA 1
ATOM 5854 C C . PRO B 1 212 ? -2.406 33.25 34.906 1 83 212 PRO B C 1
ATOM 5856 O O . PRO B 1 212 ? -1.307 32.75 34.688 1 83 212 PRO B O 1
ATOM 5859 N N . MET B 1 213 ? -3.262 33.656 34.031 1 80.31 213 MET B N 1
ATOM 5860 C CA . MET B 1 213 ? -2.932 33.594 32.625 1 80.31 213 MET B CA 1
ATOM 5861 C C . MET B 1 213 ? -1.822 34.594 32.281 1 80.31 213 MET B C 1
ATOM 5863 O O . MET B 1 213 ? -1.861 35.75 32.688 1 80.31 213 MET B O 1
ATOM 5867 N N . GLU B 1 214 ? -0.782 34.125 31.625 1 69.56 214 GLU B N 1
ATOM 5868 C CA . GLU B 1 214 ? 0.316 34.969 31.203 1 69.56 214 GLU B CA 1
ATOM 5869 C C . GLU B 1 214 ? -0.145 35.969 30.156 1 69.56 214 GLU B C 1
ATOM 5871 O O . GLU B 1 214 ? -1.038 35.688 29.359 1 69.56 214 GLU B O 1
ATOM 5876 N N . ASP B 1 215 ? 0.507 37.094 30.141 1 64.69 215 ASP B N 1
ATOM 5877 C CA . ASP B 1 215 ? 0.191 38.125 29.156 1 64.69 215 ASP B CA 1
ATOM 5878 C C . ASP B 1 215 ? 0.475 37.625 27.734 1 64.69 215 ASP B C 1
ATOM 5880 O O . ASP B 1 215 ? 1.547 37.094 27.469 1 64.69 215 ASP B O 1
ATOM 5884 N N . GLY B 1 216 ? -0.532 37.719 26.891 1 58.06 216 GLY B N 1
ATOM 5885 C CA . GLY B 1 216 ? -0.35 37.344 25.5 1 58.06 216 GLY B CA 1
ATOM 5886 C C . GLY B 1 216 ? -0.812 35.938 25.203 1 58.06 216 GLY B C 1
ATOM 5887 O O . GLY B 1 216 ? -0.88 35.531 24.031 1 58.06 216 GLY B O 1
ATOM 5888 N N . SER B 1 217 ? -1.097 35.219 26.312 1 66.69 217 SER B N 1
ATOM 5889 C CA . SER B 1 217 ? -1.567 33.844 26.062 1 66.69 217 SER B CA 1
ATOM 5890 C C . SER B 1 217 ? -3.059 33.844 25.75 1 66.69 217 SER B C 1
ATOM 5892 O O . SER B 1 217 ? -3.807 34.719 26.188 1 66.69 217 SER B O 1
ATOM 5894 N N . SER B 1 218 ? -3.414 32.906 24.859 1 75.88 218 SER B N 1
ATOM 5895 C CA . SER B 1 218 ? -4.832 32.75 24.562 1 75.88 218 SER B CA 1
ATOM 5896 C C . SER B 1 218 ? -5.512 31.875 25.609 1 75.88 218 SER B C 1
ATOM 5898 O O . SER B 1 218 ? -4.852 31.094 26.312 1 75.88 218 SER B O 1
ATOM 5900 N N . LEU B 1 219 ? -6.793 32.031 25.828 1 82.38 219 LEU B N 1
ATOM 5901 C CA . LEU B 1 219 ? -7.566 31.312 26.828 1 82.38 219 LEU B CA 1
ATOM 5902 C C . LEU B 1 219 ? -7.469 29.797 26.594 1 82.38 219 LEU B C 1
ATOM 5904 O O . LEU B 1 219 ? -7.25 29.031 27.531 1 82.38 219 LEU B O 1
ATOM 5908 N N . PRO B 1 220 ? -7.648 29.344 25.391 1 83.88 220 PRO B N 1
ATOM 5909 C CA . PRO B 1 220 ? -7.539 27.906 25.172 1 83.88 220 PRO B CA 1
ATOM 5910 C C . PRO B 1 220 ? -6.156 27.359 25.531 1 83.88 220 PRO B C 1
ATOM 5912 O O . PRO B 1 220 ? -6.043 26.266 26.094 1 83.88 220 PRO B O 1
ATOM 5915 N N . GLU B 1 221 ? -5.191 28.062 25.188 1 73.56 221 GLU B N 1
ATOM 5916 C CA . GLU B 1 221 ? -3.836 27.656 25.547 1 73.56 221 GLU B CA 1
ATOM 5917 C C . GLU B 1 221 ? -3.664 27.594 27.062 1 73.56 221 GLU B C 1
ATOM 5919 O O . GLU B 1 221 ? -3.029 26.672 27.578 1 73.56 221 GLU B O 1
ATOM 5924 N N . TYR B 1 222 ? -4.137 28.562 27.656 1 80.75 222 TYR B N 1
ATOM 5925 C CA . TYR B 1 222 ? -4.109 28.641 29.125 1 80.75 222 TYR B CA 1
ATOM 5926 C C . TYR B 1 222 ? -4.793 27.422 29.734 1 80.75 222 TYR B C 1
ATOM 5928 O O . TYR B 1 222 ? -4.254 26.797 30.656 1 80.75 222 TYR B O 1
ATOM 5936 N N . LEU B 1 223 ? -5.906 27.062 29.266 1 85.31 223 LEU B N 1
ATOM 5937 C CA . LEU B 1 223 ? -6.688 25.938 29.766 1 85.31 223 LEU B CA 1
ATOM 5938 C C . LEU B 1 223 ? -5.93 24.625 29.594 1 85.31 223 LEU B C 1
ATOM 5940 O O . LEU B 1 223 ? -5.906 23.797 30.5 1 85.31 223 LEU B O 1
ATOM 5944 N N . LEU B 1 224 ? -5.324 24.5 28.469 1 79.62 224 LEU B N 1
ATOM 5945 C CA . LEU B 1 224 ? -4.598 23.266 28.172 1 79.62 224 LEU B CA 1
ATOM 5946 C C . LEU B 1 224 ? -3.338 23.156 29.016 1 79.62 224 LEU B C 1
ATOM 5948 O O . LEU B 1 224 ? -2.967 22.062 29.438 1 79.62 224 LEU B O 1
ATOM 5952 N N . ASP B 1 225 ? -2.717 24.25 29.203 1 74.5 225 ASP B N 1
ATOM 5953 C CA . ASP B 1 225 ? -1.521 24.25 30.047 1 74.5 225 ASP B CA 1
ATOM 5954 C C . ASP B 1 225 ? -1.858 23.891 31.484 1 74.5 225 ASP B C 1
ATOM 5956 O O . ASP B 1 225 ? -1.078 23.219 32.156 1 74.5 225 ASP B O 1
ATOM 5960 N N . LEU B 1 226 ? -2.977 24.344 31.875 1 81.5 226 LEU B N 1
ATOM 5961 C CA . LEU B 1 226 ? -3.408 24.109 33.25 1 81.5 226 LEU B CA 1
ATOM 5962 C C . LEU B 1 226 ? -3.803 22.656 33.469 1 81.5 226 LEU B C 1
ATOM 5964 O O . LEU B 1 226 ? -3.701 22.141 34.562 1 81.5 226 LEU B O 1
ATOM 5968 N N . THR B 1 227 ? -4.227 22.047 32.438 1 81.38 227 THR B N 1
ATOM 5969 C CA . THR B 1 227 ? -4.836 20.734 32.625 1 81.38 227 THR B CA 1
ATOM 5970 C C . THR B 1 227 ? -3.918 19.641 32.094 1 81.38 227 THR B C 1
ATOM 5972 O O . THR B 1 227 ? -4.207 18.453 32.219 1 81.38 227 THR B O 1
ATOM 5975 N N . ASN B 1 228 ? -2.891 20.031 31.375 1 70.38 228 ASN B N 1
ATOM 5976 C CA . ASN B 1 228 ? -1.946 19.062 30.844 1 70.38 228 ASN B CA 1
ATOM 5977 C C . ASN B 1 228 ? -0.83 18.766 31.844 1 70.38 228 ASN B C 1
ATOM 5979 O O . ASN B 1 228 ? -0.062 19.656 32.219 1 70.38 228 ASN B O 1
ATOM 5983 N N . SER B 1 229 ? -0.756 17.594 32.219 1 58.97 229 SER B N 1
ATOM 5984 C CA . SER B 1 229 ? 0.176 17.188 33.25 1 58.97 229 SER B CA 1
ATOM 5985 C C . SER B 1 229 ? 1.619 17.25 32.781 1 58.97 229 SER B C 1
ATOM 5987 O O . SER B 1 229 ? 2.551 17.312 33.594 1 58.97 229 SER B O 1
ATOM 5989 N N . ASP B 1 230 ? 1.743 17.203 31.453 1 55.03 230 ASP B N 1
ATOM 5990 C CA . ASP B 1 230 ? 3.109 17.234 30.938 1 55.03 230 ASP B CA 1
ATOM 5991 C C . ASP B 1 230 ? 3.748 18.609 31.188 1 55.03 230 ASP B C 1
ATOM 5993 O O . ASP B 1 230 ? 4.973 18.719 31.266 1 55.03 230 ASP B O 1
ATOM 5997 N N . PHE B 1 231 ? 2.861 19.531 31.328 1 52.94 231 PHE B N 1
ATOM 5998 C CA . PHE B 1 231 ? 3.4 20.875 31.391 1 52.94 231 PHE B CA 1
ATOM 5999 C C . PHE B 1 231 ? 3.158 21.5 32.75 1 52.94 231 PHE B C 1
ATOM 6001 O O . PHE B 1 231 ? 3.75 22.531 33.094 1 52.94 231 PHE B O 1
ATOM 6008 N N . THR B 1 232 ? 2.223 20.906 33.562 1 62 232 THR B N 1
ATOM 6009 C CA . THR B 1 232 ? 1.87 21.438 34.875 1 62 232 THR B CA 1
ATOM 6010 C C . THR B 1 232 ? 1.942 20.344 35.938 1 62 232 THR B C 1
ATOM 6012 O O . THR B 1 232 ? 1.929 19.156 35.594 1 62 232 THR B O 1
ATOM 6015 N N . ASP B 1 233 ? 2.164 20.734 37.156 1 70 233 ASP B N 1
ATOM 6016 C CA . ASP B 1 233 ? 2.25 19.828 38.312 1 70 233 ASP B CA 1
ATOM 6017 C C . ASP B 1 233 ? 0.99 18.984 38.438 1 70 233 ASP B C 1
ATOM 6019 O O . ASP B 1 233 ? -0.125 19.484 38.281 1 70 233 ASP B O 1
ATOM 6023 N N . GLU B 1 234 ? 1.192 17.703 38.656 1 78.19 234 GLU B N 1
ATOM 6024 C CA . GLU B 1 234 ? 0.114 16.734 38.75 1 78.19 234 GLU B CA 1
ATOM 6025 C C . GLU B 1 234 ? -0.867 17.109 39.875 1 78.19 234 GLU B C 1
ATOM 6027 O O . GLU B 1 234 ? -2.074 16.906 39.719 1 78.19 234 GLU B O 1
ATOM 6032 N N . GLN B 1 235 ? -0.334 17.703 40.938 1 81.12 235 GLN B N 1
ATOM 6033 C CA . GLN B 1 235 ? -1.176 18.078 42.062 1 81.12 235 GLN B CA 1
ATOM 6034 C C . GLN B 1 235 ? -2.127 19.219 41.688 1 81.12 235 GLN B C 1
ATOM 6036 O O . GLN B 1 235 ? -3.283 19.219 42.125 1 81.12 235 GLN B O 1
ATOM 6041 N N . GLN B 1 236 ? -1.629 20.016 40.906 1 82.81 236 GLN B N 1
ATOM 6042 C CA . GLN B 1 236 ? -2.463 21.125 40.469 1 82.81 236 GLN B CA 1
ATOM 6043 C C . GLN B 1 236 ? -3.602 20.641 39.562 1 82.81 236 GLN B C 1
ATOM 6045 O O . GLN B 1 236 ? -4.734 21.109 39.688 1 82.81 236 GLN B O 1
ATOM 6050 N N . VAL B 1 237 ? -3.299 19.797 38.719 1 86.5 237 VAL B N 1
ATOM 6051 C CA . VAL B 1 237 ? -4.312 19.25 37.844 1 86.5 237 VAL B CA 1
ATOM 6052 C C . VAL B 1 237 ? -5.395 18.547 38.656 1 86.5 237 VAL B C 1
ATOM 6054 O O . VAL B 1 237 ? -6.586 18.719 38.406 1 86.5 237 VAL B O 1
ATOM 6057 N N . GLN B 1 238 ? -4.938 17.828 39.656 1 87.56 238 GLN B N 1
ATOM 6058 C CA . GLN B 1 238 ? -5.887 17.094 40.469 1 87.56 238 GLN B CA 1
ATOM 6059 C C . GLN B 1 238 ? -6.773 18.047 41.281 1 87.56 238 GLN B C 1
ATOM 6061 O O . GLN B 1 238 ? -7.949 17.75 41.5 1 87.56 238 GLN B O 1
ATOM 6066 N N . LYS B 1 239 ? -6.223 19.078 41.688 1 86.62 239 LYS B N 1
ATOM 6067 C CA . LYS B 1 239 ? -7 20.078 42.406 1 86.62 239 LYS B CA 1
ATOM 6068 C C . LYS B 1 239 ? -8.133 20.625 41.531 1 86.62 239 LYS B C 1
ATOM 6070 O O . LYS B 1 239 ? -9.258 20.797 42 1 86.62 239 LYS B O 1
ATOM 6075 N N . ILE B 1 240 ? -7.844 20.875 40.375 1 89.31 240 ILE B N 1
ATOM 6076 C CA . ILE B 1 240 ? -8.836 21.375 39.406 1 89.31 240 ILE B CA 1
ATOM 6077 C C . ILE B 1 240 ? -9.938 20.344 39.219 1 89.31 240 ILE B C 1
ATOM 6079 O O . ILE B 1 240 ? -11.125 20.688 39.219 1 89.31 240 ILE B O 1
ATOM 6083 N N . LEU B 1 241 ? -9.562 19.141 39.125 1 89.5 241 LEU B N 1
ATOM 6084 C CA . LEU B 1 241 ? -10.5 18.047 38.906 1 89.5 241 LEU B CA 1
ATOM 6085 C C . LEU B 1 241 ? -11.391 17.828 40.094 1 89.5 241 LEU B C 1
ATOM 6087 O O . LEU B 1 241 ? -12.602 17.625 39.969 1 89.5 241 LEU B O 1
ATOM 6091 N N . ASP B 1 242 ? -10.812 17.906 41.25 1 87.62 242 ASP B N 1
ATOM 6092 C CA . ASP B 1 242 ? -11.555 17.719 42.469 1 87.62 242 ASP B CA 1
ATOM 6093 C C . ASP B 1 242 ? -12.562 18.844 42.688 1 87.62 242 ASP B C 1
ATOM 6095 O O . ASP B 1 242 ? -13.672 18.609 43.188 1 87.62 242 ASP B O 1
ATOM 6099 N N . ASN B 1 243 ? -12.125 20 42.406 1 86.62 243 ASN B N 1
ATOM 6100 C CA . ASN B 1 243 ? -13.016 21.141 42.562 1 86.62 243 ASN B CA 1
ATOM 6101 C C . ASN B 1 243 ? -14.242 21.031 41.688 1 86.62 243 ASN B C 1
ATOM 6103 O O . ASN B 1 243 ? -15.352 21.406 42.062 1 86.62 243 ASN B O 1
ATOM 6107 N N . TRP B 1 244 ? -14.031 20.609 40.5 1 88.19 244 TRP B N 1
ATOM 6108 C CA . TRP B 1 244 ? -15.156 20.453 39.594 1 88.19 244 TRP B CA 1
ATOM 6109 C C . TRP B 1 244 ? -16.109 19.375 40.094 1 88.19 244 TRP B C 1
ATOM 6111 O O . TRP B 1 244 ? -17.328 19.562 40.062 1 88.19 244 TRP B O 1
ATOM 6121 N N . SER B 1 245 ? -15.539 18.312 40.438 1 83.56 245 SER B N 1
ATOM 6122 C CA . SER B 1 245 ? -16.359 17.219 40.938 1 83.56 245 SER B CA 1
ATOM 6123 C C . SER B 1 245 ? -17.188 17.641 42.125 1 83.56 245 SER B C 1
ATOM 6125 O O . SER B 1 245 ? -18.328 17.188 42.312 1 83.56 245 SER B O 1
ATOM 6127 N N . ALA B 1 246 ? -16.609 18.516 42.906 1 77.94 246 ALA B N 1
ATOM 6128 C CA . ALA B 1 246 ? -17.297 19 44.125 1 77.94 246 ALA B CA 1
ATOM 6129 C C . ALA B 1 246 ? -18.375 20.016 43.75 1 77.94 246 ALA B C 1
ATOM 6131 O O . ALA B 1 246 ? -19.375 20.125 44.469 1 77.94 246 ALA B O 1
ATOM 6132 N N . SER B 1 247 ? -18.156 20.797 42.75 1 71.31 247 SER B N 1
ATOM 6133 C CA . SER B 1 247 ? -19.094 21.844 42.375 1 71.31 247 SER B CA 1
ATOM 6134 C C . SER B 1 247 ? -20.219 21.281 41.5 1 71.31 247 SER B C 1
ATOM 6136 O O . SER B 1 247 ? -21.203 21.953 41.219 1 71.31 247 SER B O 1
ATOM 6138 N N . GLU B 1 248 ? -20.078 20.234 40.906 1 60 248 GLU B N 1
ATOM 6139 C CA . GLU B 1 248 ? -20.906 19.609 39.875 1 60 248 GLU B CA 1
ATOM 6140 C C . GLU B 1 248 ? -22.344 19.453 40.344 1 60 248 GLU B C 1
ATOM 6142 O O . GLU B 1 248 ? -22.672 18.562 41.125 1 60 248 GLU B O 1
ATOM 6147 N N . GLN B 1 249 ? -22.906 20.609 40.844 1 51.06 249 GLN B N 1
ATOM 6148 C CA . GLN B 1 249 ? -24.344 20.516 41.031 1 51.06 249 GLN B CA 1
ATOM 6149 C C . GLN B 1 249 ? -25 19.828 39.844 1 51.06 249 GLN B C 1
ATOM 6151 O O . GLN B 1 249 ? -24.344 19.484 38.875 1 51.06 249 GLN B O 1
ATOM 6156 N N . ALA B 1 250 ? -26.312 20.672 39.156 1 44.44 250 ALA B N 1
ATOM 6157 C CA . ALA B 1 250 ? -27.547 20.438 38.438 1 44.44 250 ALA B CA 1
ATOM 6158 C C . ALA B 1 250 ? -27.266 20.172 36.969 1 44.44 250 ALA B C 1
ATOM 6160 O O . ALA B 1 250 ? -27.031 21.094 36.188 1 44.44 250 ALA B O 1
ATOM 6161 N N . ILE B 1 251 ? -26.375 19.328 36.625 1 50.03 251 ILE B N 1
ATOM 6162 C CA . ILE B 1 251 ? -26.547 19 35.219 1 50.03 251 ILE B CA 1
ATOM 6163 C C . ILE B 1 251 ? -28.031 19 34.875 1 50.03 251 ILE B C 1
ATOM 6165 O O . ILE B 1 251 ? -28.828 18.25 35.469 1 50.03 251 ILE B O 1
ATOM 6169 N N . VAL B 1 252 ? -28.562 20.016 34.5 1 46.16 252 VAL B N 1
ATOM 6170 C CA . VAL B 1 252 ? -29.938 20.234 34.062 1 46.16 252 VAL B CA 1
ATOM 6171 C C . VAL B 1 252 ? -30.406 19.062 33.219 1 46.16 252 VAL B C 1
ATOM 6173 O O . VAL B 1 252 ? -29.766 18.688 32.25 1 46.16 252 VAL B O 1
ATOM 6176 N N . SER B 1 253 ? -31.062 18.234 33.875 1 49.53 253 SER B N 1
ATOM 6177 C CA . SER B 1 253 ? -31.859 17.219 33.188 1 49.53 253 SER B CA 1
ATOM 6178 C C . SER B 1 253 ? -32.531 17.797 31.969 1 49.53 253 SER B C 1
ATOM 6180 O O . SER B 1 253 ? -33.25 18.797 32.062 1 49.53 253 SER B O 1
ATOM 6182 N N . ALA B 1 254 ? -32 17.734 30.781 1 47.72 254 ALA B N 1
ATOM 6183 C CA . ALA B 1 254 ? -32.531 18.203 29.516 1 47.72 254 ALA B CA 1
ATOM 6184 C C . ALA B 1 254 ? -33.969 17.734 29.312 1 47.72 254 ALA B C 1
ATOM 6186 O O . ALA B 1 254 ? -34.312 16.594 29.609 1 47.72 254 ALA B O 1
ATOM 6187 N N . GLU B 1 255 ? -34.875 18.562 29.25 1 50.19 255 GLU B N 1
ATOM 6188 C CA . GLU B 1 255 ? -36.219 18.406 28.75 1 50.19 255 GLU B CA 1
ATOM 6189 C C . GLU B 1 255 ? -36.281 17.562 27.5 1 50.19 255 GLU B C 1
ATOM 6191 O O . GLU B 1 255 ? -35.312 17.516 26.734 1 50.19 255 GLU B O 1
ATOM 6196 N N . THR B 1 256 ? -37.125 16.562 27.469 1 51.75 256 THR B N 1
ATOM 6197 C CA . THR B 1 256 ? -37.5 15.734 26.328 1 51.75 256 THR B CA 1
ATOM 6198 C C . THR B 1 256 ? -37.688 16.594 25.062 1 51.75 256 THR B C 1
ATOM 6200 O O . THR B 1 256 ? -38.562 17.453 25.016 1 51.75 256 THR B O 1
ATOM 6203 N N . ALA B 1 257 ? -36.656 17.016 24.344 1 54.5 257 ALA B N 1
ATOM 6204 C CA . ALA B 1 257 ? -36.75 17.859 23.156 1 54.5 257 ALA B CA 1
ATOM 6205 C C . ALA B 1 257 ? -37.594 17.203 22.094 1 54.5 257 ALA B C 1
ATOM 6207 O O . ALA B 1 257 ? -37.969 16.031 22.203 1 54.5 257 ALA B O 1
ATOM 6208 N N . ALA B 1 258 ? -37.938 17.938 20.938 1 54.16 258 ALA B N 1
ATOM 6209 C CA . ALA B 1 258 ? -38.719 17.734 19.734 1 54.16 258 ALA B CA 1
ATOM 6210 C C . ALA B 1 258 ? -38.25 16.484 18.984 1 54.16 258 ALA B C 1
ATOM 6212 O O . ALA B 1 258 ? -37.094 16.078 19.094 1 54.16 258 ALA B O 1
ATOM 6213 N N . PRO B 1 259 ? -39.25 15.781 18.422 1 57.31 259 PRO B N 1
ATOM 6214 C CA . PRO B 1 259 ? -39 14.586 17.625 1 57.31 259 PRO B CA 1
ATOM 6215 C C . PRO B 1 259 ? -37.875 14.789 16.594 1 57.31 259 PRO B C 1
ATOM 6217 O O . PRO B 1 259 ? -37.812 15.844 15.953 1 57.31 259 PRO B O 1
ATOM 6220 N N . MET B 1 260 ? -36.844 14.039 16.828 1 63.72 260 MET B N 1
ATOM 6221 C CA . MET B 1 260 ? -35.719 14.094 15.891 1 63.72 260 MET B CA 1
ATOM 6222 C C . MET B 1 260 ? -36.094 13.492 14.547 1 63.72 260 MET B C 1
ATOM 6224 O O . MET B 1 260 ? -36.812 12.484 14.492 1 63.72 260 MET B O 1
ATOM 6228 N N . ARG B 1 261 ? -35.906 14.297 13.508 1 63.12 261 ARG B N 1
ATOM 6229 C CA . ARG B 1 261 ? -36.062 13.719 12.18 1 63.12 261 ARG B CA 1
ATOM 6230 C C . ARG B 1 261 ? -35.125 12.531 11.969 1 63.12 261 ARG B C 1
ATOM 6232 O O . ARG B 1 261 ? -33.938 12.609 12.281 1 63.12 261 ARG B O 1
ATOM 6239 N N . GLU B 1 262 ? -35.75 11.398 11.82 1 69.69 262 GLU B N 1
ATOM 6240 C CA . GLU B 1 262 ? -34.969 10.203 11.484 1 69.69 262 GLU B CA 1
ATOM 6241 C C . GLU B 1 262 ? -34.812 10.047 9.977 1 69.69 262 GLU B C 1
ATOM 6243 O O . GLU B 1 262 ? -35.812 10.062 9.242 1 69.69 262 GLU B O 1
ATOM 6248 N N . ALA B 1 263 ? -33.562 10.141 9.562 1 69.5 263 ALA B N 1
ATOM 6249 C CA . ALA B 1 263 ? -33.312 9.914 8.133 1 69.5 263 ALA B CA 1
ATOM 6250 C C . ALA B 1 263 ? -33.719 8.5 7.73 1 69.5 263 ALA B C 1
ATOM 6252 O O . ALA B 1 263 ? -33.469 7.539 8.461 1 69.5 263 ALA B O 1
ATOM 6253 N N . LYS B 1 264 ? -34.625 8.383 6.727 1 73.94 264 LYS B N 1
ATOM 6254 C CA . LYS B 1 264 ? -35.031 7.082 6.199 1 73.94 264 LYS B CA 1
ATOM 6255 C C . LYS B 1 264 ? -34.125 6.641 5.055 1 73.94 264 LYS B C 1
ATOM 6257 O O . LYS B 1 264 ? -33.781 7.438 4.172 1 73.94 264 LYS B O 1
ATOM 6262 N N . MET B 1 265 ? -33.656 5.465 5.172 1 78.94 265 MET B N 1
ATOM 6263 C CA . MET B 1 265 ? -32.812 4.898 4.125 1 78.94 265 MET B CA 1
ATOM 6264 C C . MET B 1 265 ? -33.656 4.438 2.936 1 78.94 265 MET B C 1
ATOM 6266 O O . MET B 1 265 ? -34.781 3.963 3.107 1 78.94 265 MET B O 1
ATOM 6270 N N . ARG B 1 266 ? -33.094 4.539 1.757 1 87.12 266 ARG B N 1
ATOM 6271 C CA . ARG B 1 266 ? -33.719 4.027 0.549 1 87.12 266 ARG B CA 1
ATOM 6272 C C . ARG B 1 266 ? -33.75 2.5 0.551 1 87.12 266 ARG B C 1
ATOM 6274 O O . ARG B 1 266 ? -33.094 1.863 1.373 1 87.12 266 ARG B O 1
ATOM 6281 N N . GLY B 1 267 ? -34.594 2.014 -0.364 1 89.88 267 GLY B N 1
ATOM 6282 C CA . GLY B 1 267 ? -34.656 0.568 -0.526 1 89.88 267 GLY B CA 1
ATOM 6283 C C . GLY B 1 267 ? -33.344 -0.016 -1.072 1 89.88 267 GLY B C 1
ATOM 6284 O O . GLY B 1 267 ? -32.531 0.706 -1.632 1 89.88 267 GLY B O 1
ATOM 6285 N N . LEU B 1 268 ? -33.188 -1.246 -0.906 1 93.75 268 LEU B N 1
ATOM 6286 C CA . LEU B 1 268 ? -31.938 -1.934 -1.259 1 93.75 268 LEU B CA 1
ATOM 6287 C C . LEU B 1 268 ? -31.656 -1.804 -2.752 1 93.75 268 LEU B C 1
ATOM 6289 O O . LEU B 1 268 ? -30.516 -1.556 -3.148 1 93.75 268 LEU B O 1
ATOM 6293 N N . VAL B 1 269 ? -32.656 -2.008 -3.57 1 95.31 269 VAL B N 1
ATOM 6294 C CA . VAL B 1 269 ? -32.469 -1.96 -5.016 1 95.31 269 VAL B CA 1
ATOM 6295 C C . VAL B 1 269 ? -32.062 -0.555 -5.438 1 95.31 269 VAL B C 1
ATOM 6297 O O . VAL B 1 269 ? -31.141 -0.395 -6.258 1 95.31 269 VAL B O 1
ATOM 6300 N N . ALA B 1 270 ? -32.688 0.445 -4.871 1 94 270 ALA B N 1
ATOM 6301 C CA . ALA B 1 270 ? -32.344 1.827 -5.195 1 94 270 ALA B CA 1
ATOM 6302 C C . ALA B 1 270 ? -30.922 2.158 -4.758 1 94 270 ALA B C 1
ATOM 6304 O O . ALA B 1 270 ? -30.188 2.816 -5.488 1 94 270 ALA B O 1
ATOM 6305 N N . GLN B 1 271 ? -30.594 1.709 -3.561 1 95.38 271 GLN B N 1
ATOM 6306 C CA . GLN B 1 271 ? -29.234 1.914 -3.07 1 95.38 271 GLN B CA 1
ATOM 6307 C C . GLN B 1 271 ? -28.203 1.298 -4.02 1 95.38 271 GLN B C 1
ATOM 6309 O O . GLN B 1 271 ? -27.219 1.938 -4.367 1 95.38 271 GLN B O 1
ATOM 6314 N N . THR B 1 272 ? -28.516 0.09 -4.426 1 96.62 272 THR B N 1
ATOM 6315 C CA . THR B 1 272 ? -27.609 -0.653 -5.281 1 96.62 272 THR B CA 1
ATOM 6316 C C . THR B 1 272 ? -27.422 0.047 -6.625 1 96.62 272 THR B C 1
ATOM 6318 O O . THR B 1 272 ? -26.312 0.148 -7.141 1 96.62 272 THR B O 1
ATOM 6321 N N . LEU B 1 273 ? -28.469 0.53 -7.129 1 96.12 273 LEU B N 1
ATOM 6322 C CA . LEU B 1 273 ? -28.406 1.187 -8.43 1 96.12 273 LEU B CA 1
ATOM 6323 C C . LEU B 1 273 ? -27.609 2.482 -8.344 1 96.12 273 LEU B C 1
ATOM 6325 O O . LEU B 1 273 ? -26.844 2.801 -9.25 1 96.12 273 LEU B O 1
ATOM 6329 N N . ILE B 1 274 ? -27.766 3.219 -7.277 1 95.38 274 ILE B N 1
ATOM 6330 C CA . ILE B 1 274 ? -27.031 4.465 -7.082 1 95.38 274 ILE B CA 1
ATOM 6331 C C . ILE B 1 274 ? -25.547 4.168 -6.906 1 95.38 274 ILE B C 1
ATOM 6333 O O . ILE B 1 274 ? -24.703 4.828 -7.512 1 95.38 274 ILE B O 1
ATOM 6337 N N . LEU B 1 275 ? -25.281 3.193 -6.129 1 96.69 275 LEU B N 1
ATOM 6338 C CA . LEU B 1 275 ? -23.906 2.814 -5.891 1 96.69 275 LEU B CA 1
ATOM 6339 C C . LEU B 1 275 ? -23.25 2.283 -7.164 1 96.69 275 LEU B C 1
ATOM 6341 O O . LEU B 1 275 ? -22.062 2.512 -7.406 1 96.69 275 LEU B O 1
ATOM 6345 N N . CYS B 1 276 ? -24.016 1.544 -7.965 1 96.94 276 CYS B N 1
ATOM 6346 C CA . CYS B 1 276 ? -23.5 1.062 -9.234 1 96.94 276 CYS B CA 1
ATOM 6347 C C . CYS B 1 276 ? -23.078 2.225 -10.133 1 96.94 276 CYS B C 1
ATOM 6349 O O . CYS B 1 276 ? -22.016 2.188 -10.75 1 96.94 276 CYS B O 1
ATOM 6351 N N . ARG B 1 277 ? -23.906 3.176 -10.18 1 95.94 277 ARG B N 1
ATOM 6352 C CA . ARG B 1 277 ? -23.594 4.348 -10.992 1 95.94 277 ARG B CA 1
ATOM 6353 C C . ARG B 1 277 ? -22.344 5.043 -10.477 1 95.94 277 ARG B C 1
ATOM 6355 O O . ARG B 1 277 ? -21.453 5.406 -11.258 1 95.94 277 ARG B O 1
ATOM 6362 N N . ARG B 1 278 ? -22.25 5.188 -9.188 1 94.62 278 ARG B N 1
ATOM 6363 C CA . ARG B 1 278 ? -21.094 5.836 -8.562 1 94.62 278 ARG B CA 1
ATOM 6364 C C . ARG B 1 278 ? -19.828 5.039 -8.805 1 94.62 278 ARG B C 1
ATOM 6366 O O . ARG B 1 278 ? -18.797 5.602 -9.211 1 94.62 278 ARG B O 1
ATOM 6373 N N . LEU B 1 279 ? -19.938 3.789 -8.641 1 92.56 279 LEU B N 1
ATOM 6374 C CA . LEU B 1 279 ? -18.781 2.918 -8.773 1 92.56 279 LEU B CA 1
ATOM 6375 C C . LEU B 1 279 ? -18.328 2.842 -10.227 1 92.56 279 LEU B C 1
ATOM 6377 O O . LEU B 1 279 ? -17.125 2.725 -10.492 1 92.56 279 LEU B O 1
ATOM 6381 N N . THR B 1 280 ? -19.266 2.863 -11.102 1 92.12 280 THR B N 1
ATOM 6382 C CA . THR B 1 280 ? -18.906 2.852 -12.523 1 92.12 280 THR B CA 1
ATOM 6383 C C . THR B 1 280 ? -18.109 4.098 -12.891 1 92.12 280 THR B C 1
ATOM 6385 O O . THR B 1 280 ? -17.094 4.004 -13.586 1 92.12 280 THR B O 1
ATOM 6388 N N . ILE B 1 281 ? -18.5 5.23 -12.367 1 91.31 281 ILE B N 1
ATOM 6389 C CA . ILE B 1 281 ? -17.797 6.48 -12.617 1 91.31 281 ILE B CA 1
ATOM 6390 C C . ILE B 1 281 ? -16.391 6.418 -12.008 1 91.31 281 ILE B C 1
ATOM 6392 O O . ILE B 1 281 ? -15.414 6.793 -12.648 1 91.31 281 ILE B O 1
ATOM 6396 N N . MET B 1 282 ? -16.359 5.922 -10.844 1 89.25 282 MET B N 1
ATOM 6397 C CA . MET B 1 282 ? -15.094 5.836 -10.117 1 89.25 282 MET B CA 1
ATOM 6398 C C . MET B 1 282 ? -14.117 4.91 -10.836 1 89.25 282 MET B C 1
ATOM 6400 O O . MET B 1 282 ? -12.93 5.219 -10.953 1 89.25 282 MET B O 1
ATOM 6404 N N . THR B 1 283 ? -14.609 3.803 -11.312 1 85.19 283 THR B N 1
ATOM 6405 C CA . THR B 1 283 ? -13.766 2.811 -11.961 1 85.19 283 THR B CA 1
ATOM 6406 C C . THR B 1 283 ? -13.281 3.316 -13.32 1 85.19 283 THR B C 1
ATOM 6408 O O . THR B 1 283 ? -12.141 3.076 -13.711 1 85.19 283 THR B O 1
ATOM 6411 N N . MET B 1 284 ? -14.07 4 -14.016 1 85.5 284 MET B N 1
ATOM 6412 C CA . MET B 1 284 ? -13.734 4.5 -15.344 1 85.5 284 MET B CA 1
ATOM 6413 C C . MET B 1 284 ? -12.727 5.641 -15.25 1 85.5 284 MET B C 1
ATOM 6415 O O . MET B 1 284 ? -11.961 5.875 -16.188 1 85.5 284 MET B O 1
ATOM 6419 N N . ARG B 1 285 ? -12.656 6.305 -14.07 1 85.69 285 ARG B N 1
ATOM 6420 C CA . ARG B 1 285 ? -11.797 7.473 -13.93 1 85.69 285 ARG B CA 1
ATOM 6421 C C . ARG B 1 285 ? -10.484 7.105 -13.25 1 85.69 285 ARG B C 1
ATOM 6423 O O . ARG B 1 285 ? -9.594 7.945 -13.117 1 85.69 285 ARG B O 1
ATOM 6430 N N . ASP B 1 286 ? -10.32 5.914 -12.781 1 77.81 286 ASP B N 1
ATOM 6431 C CA . ASP B 1 286 ? -9.07 5.461 -12.188 1 77.81 286 ASP B CA 1
ATOM 6432 C C . ASP B 1 286 ? -8.312 4.531 -13.133 1 77.81 286 ASP B C 1
ATOM 6434 O O . ASP B 1 286 ? -8.398 3.309 -13.008 1 77.81 286 ASP B O 1
ATOM 6438 N N . PRO B 1 287 ? -7.59 5.004 -13.969 1 73 287 PRO B N 1
ATOM 6439 C CA . PRO B 1 287 ? -6.934 4.156 -14.961 1 73 287 PRO B CA 1
ATOM 6440 C C . PRO B 1 287 ? -5.785 3.34 -14.375 1 73 287 PRO B C 1
ATOM 6442 O O . PRO B 1 287 ? -5.422 2.297 -14.93 1 73 287 PRO B O 1
ATOM 6445 N N . THR B 1 288 ? -5.191 3.834 -13.375 1 67.38 288 THR B N 1
ATOM 6446 C CA . THR B 1 288 ? -3.963 3.207 -12.906 1 67.38 288 THR B CA 1
ATOM 6447 C C . THR B 1 288 ? -4.219 1.765 -12.484 1 67.38 288 THR B C 1
ATOM 6449 O O . THR B 1 288 ? -3.514 0.849 -12.906 1 67.38 288 THR B O 1
ATOM 6452 N N . VAL B 1 289 ? -5.281 1.565 -11.82 1 69.31 289 VAL B N 1
ATOM 6453 C CA . VAL B 1 289 ? -5.445 0.249 -11.211 1 69.31 289 VAL B CA 1
ATOM 6454 C C . VAL B 1 289 ? -6.047 -0.719 -12.227 1 69.31 289 VAL B C 1
ATOM 6456 O O . VAL B 1 289 ? -5.586 -1.854 -12.359 1 69.31 289 VAL B O 1
ATOM 6459 N N . TYR B 1 290 ? -6.848 -0.273 -13.102 1 74.69 290 TYR B N 1
ATOM 6460 C CA . TYR B 1 290 ? -7.598 -1.243 -13.891 1 74.69 290 TYR B CA 1
ATOM 6461 C C . TYR B 1 290 ? -7 -1.396 -15.281 1 74.69 290 TYR B C 1
ATOM 6463 O O . TYR B 1 290 ? -6.695 -2.51 -15.719 1 74.69 290 TYR B O 1
ATOM 6471 N N . SER B 1 291 ? -6.594 -0.303 -15.859 1 82.75 291 SER B N 1
ATOM 6472 C CA . SER B 1 291 ? -6.066 -0.411 -17.219 1 82.75 291 SER B CA 1
ATOM 6473 C C . SER B 1 291 ? -4.641 -0.95 -17.219 1 82.75 291 SER B C 1
ATOM 6475 O O . SER B 1 291 ? -4.258 -1.711 -18.109 1 82.75 291 SER B O 1
ATOM 6477 N N . ALA B 1 292 ? -3.98 -0.553 -16.219 1 85.19 292 ALA B N 1
ATOM 6478 C CA . ALA B 1 292 ? -2.607 -1.045 -16.156 1 85.19 292 ALA B CA 1
ATOM 6479 C C . ALA B 1 292 ? -2.574 -2.559 -15.953 1 85.19 292 ALA B C 1
ATOM 6481 O O . ALA B 1 292 ? -1.741 -3.25 -16.547 1 85.19 292 ALA B O 1
ATOM 6482 N N . ARG B 1 293 ? -3.434 -3.107 -15.195 1 87.69 293 ARG B N 1
ATOM 6483 C CA . ARG B 1 293 ? -3.488 -4.551 -14.977 1 87.69 293 ARG B CA 1
ATOM 6484 C C . ARG B 1 293 ? -3.824 -5.289 -16.266 1 87.69 293 ARG B C 1
ATOM 6486 O O . ARG B 1 293 ? -3.328 -6.391 -16.5 1 87.69 293 ARG B O 1
ATOM 6493 N N . TRP B 1 294 ? -4.711 -4.625 -17.062 1 90.94 294 TRP B N 1
ATOM 6494 C CA . TRP B 1 294 ? -5.074 -5.234 -18.344 1 90.94 294 TRP B CA 1
ATOM 6495 C C . TRP B 1 294 ? -3.861 -5.359 -19.25 1 90.94 294 TRP B C 1
ATOM 6497 O O . TRP B 1 294 ? -3.641 -6.406 -19.859 1 90.94 294 TRP B O 1
ATOM 6507 N N . VAL B 1 295 ? -3.123 -4.348 -19.203 1 91.62 295 VAL B N 1
ATOM 6508 C CA . VAL B 1 295 ? -1.951 -4.312 -20.078 1 91.62 295 VAL B CA 1
ATOM 6509 C C . VAL B 1 295 ? -0.912 -5.316 -19.578 1 91.62 295 VAL B C 1
ATOM 6511 O O . VAL B 1 295 ? -0.322 -6.055 -20.359 1 91.62 295 VAL B O 1
ATOM 6514 N N . PHE B 1 296 ? -0.729 -5.355 -18.297 1 92.81 296 PHE B N 1
ATOM 6515 C CA . PHE B 1 296 ? 0.263 -6.266 -17.734 1 92.81 296 PHE B CA 1
ATOM 6516 C C . PHE B 1 296 ? -0.155 -7.719 -17.953 1 92.81 296 PHE B C 1
ATOM 6518 O O . PHE B 1 296 ? 0.689 -8.586 -18.188 1 92.81 296 PHE B O 1
ATOM 6525 N N . ALA B 1 297 ? -1.413 -7.957 -17.875 1 93.81 297 ALA B N 1
ATOM 6526 C CA . ALA B 1 297 ? -1.9 -9.312 -18.141 1 93.81 297 ALA B CA 1
ATOM 6527 C C . ALA B 1 297 ? -1.699 -9.695 -19.594 1 93.81 297 ALA B C 1
ATOM 6529 O O . ALA B 1 297 ? -1.287 -10.82 -19.906 1 93.81 297 ALA B O 1
ATOM 6530 N N . ALA B 1 298 ? -1.994 -8.758 -20.469 1 96 298 ALA B N 1
ATOM 6531 C CA . ALA B 1 298 ? -1.809 -9 -21.891 1 96 298 ALA B CA 1
ATOM 6532 C C . ALA B 1 298 ? -0.338 -9.242 -22.219 1 96 298 ALA B C 1
ATOM 6534 O O . ALA B 1 298 ? -0.01 -10.125 -23.016 1 96 298 ALA B O 1
ATOM 6535 N N . THR B 1 299 ? 0.493 -8.469 -21.594 1 95.75 299 THR B N 1
ATOM 6536 C CA . THR B 1 299 ? 1.922 -8.617 -21.859 1 95.75 299 THR B CA 1
ATOM 6537 C C . THR B 1 299 ? 2.439 -9.945 -21.328 1 95.75 299 THR B C 1
ATOM 6539 O O . THR B 1 299 ? 3.252 -10.609 -21.969 1 95.75 299 THR B O 1
ATOM 6542 N N . ALA B 1 300 ? 2.004 -10.305 -20.188 1 95.62 300 ALA B N 1
ATOM 6543 C CA . ALA B 1 300 ? 2.4 -11.594 -19.625 1 95.62 300 ALA B CA 1
ATOM 6544 C C . ALA B 1 300 ? 1.994 -12.734 -20.547 1 95.62 300 ALA B C 1
ATOM 6546 O O . ALA B 1 300 ? 2.818 -13.586 -20.891 1 95.62 300 ALA B O 1
ATOM 6547 N N . ASN B 1 301 ? 0.729 -12.734 -20.938 1 97.25 301 ASN B N 1
ATOM 6548 C CA . ASN B 1 301 ? 0.222 -13.82 -21.766 1 97.25 301 ASN B CA 1
ATOM 6549 C C . ASN B 1 301 ? 0.817 -13.781 -23.172 1 97.25 301 ASN B C 1
ATOM 6551 O O . ASN B 1 301 ? 0.915 -14.812 -23.844 1 97.25 301 ASN B O 1
ATOM 6555 N N . LEU B 1 302 ? 1.222 -12.57 -23.562 1 96.81 302 LEU B N 1
ATOM 6556 C CA . LEU B 1 302 ? 1.969 -12.453 -24.812 1 96.81 302 LEU B CA 1
ATOM 6557 C C . LEU B 1 302 ? 3.303 -13.188 -24.719 1 96.81 302 LEU B C 1
ATOM 6559 O O . LEU B 1 302 ? 3.65 -13.977 -25.594 1 96.81 302 LEU B O 1
ATOM 6563 N N . VAL B 1 303 ? 3.988 -12.992 -23.672 1 95.25 303 VAL B N 1
ATOM 6564 C CA . VAL B 1 303 ? 5.297 -13.602 -23.484 1 95.25 303 VAL B CA 1
ATOM 6565 C C . VAL B 1 303 ? 5.145 -15.117 -23.344 1 95.25 303 VAL B C 1
ATOM 6567 O O . VAL B 1 303 ? 5.902 -15.875 -23.953 1 95.25 303 VAL B O 1
ATOM 6570 N N . PHE B 1 304 ? 4.16 -15.609 -22.641 1 94.88 304 PHE B N 1
ATOM 6571 C CA . PHE B 1 304 ? 3.934 -17.047 -22.484 1 94.88 304 PHE B CA 1
ATOM 6572 C C . PHE B 1 304 ? 3.596 -17.688 -23.812 1 94.88 304 PHE B C 1
ATOM 6574 O O . PHE B 1 304 ? 4.082 -18.781 -24.109 1 94.88 304 PHE B O 1
ATOM 6581 N N . SER B 1 305 ? 2.803 -16.969 -24.547 1 95.75 305 SER B N 1
ATOM 6582 C CA . SER B 1 305 ? 2.406 -17.484 -25.844 1 95.75 305 SER B CA 1
ATOM 6583 C C . SER B 1 305 ? 3.6 -17.578 -26.781 1 95.75 305 SER B C 1
ATOM 6585 O O . SER B 1 305 ? 3.701 -18.531 -27.578 1 95.75 305 SER B O 1
ATOM 6587 N N . LEU B 1 306 ? 4.469 -16.656 -26.625 1 94.75 306 LEU B N 1
ATOM 6588 C CA . LEU B 1 306 ? 5.664 -16.672 -27.469 1 94.75 306 LEU B CA 1
ATOM 6589 C C . LEU B 1 306 ? 6.609 -17.797 -27.047 1 94.75 306 LEU B C 1
ATOM 6591 O O . LEU B 1 306 ? 7.242 -18.422 -27.891 1 94.75 306 LEU B O 1
ATOM 6595 N N . ILE B 1 307 ? 6.688 -18.031 -25.812 1 92.69 307 ILE B N 1
ATOM 6596 C CA . ILE B 1 307 ? 7.527 -19.094 -25.281 1 92.69 307 ILE B CA 1
ATOM 6597 C C . ILE B 1 307 ? 7.035 -20.453 -25.797 1 92.69 307 ILE B C 1
ATOM 6599 O O . ILE B 1 307 ? 7.836 -21.328 -26.141 1 92.69 307 ILE B O 1
ATOM 6603 N N . TYR B 1 308 ? 5.699 -20.594 -25.938 1 93.06 308 TYR B N 1
ATOM 6604 C CA . TYR B 1 308 ? 5.098 -21.844 -26.375 1 93.06 308 TYR B CA 1
ATOM 6605 C C . TYR B 1 308 ? 4.602 -21.719 -27.812 1 93.06 308 TYR B C 1
ATOM 6607 O O . TYR B 1 308 ? 3.549 -22.266 -28.156 1 93.06 308 TYR B O 1
ATOM 6615 N N . ILE B 1 309 ? 5.215 -20.984 -28.609 1 93.06 309 ILE B N 1
ATOM 6616 C CA . ILE B 1 309 ? 4.723 -20.672 -29.938 1 93.06 309 ILE B CA 1
ATOM 6617 C C . ILE B 1 309 ? 4.582 -21.969 -30.75 1 93.06 309 ILE B C 1
ATOM 6619 O O . ILE B 1 309 ? 3.705 -22.078 -31.609 1 93.06 309 ILE B O 1
ATOM 6623 N N . ASP B 1 310 ? 5.375 -23.031 -30.453 1 90.88 310 ASP B N 1
ATOM 6624 C CA . ASP B 1 310 ? 5.336 -24.297 -31.172 1 90.88 310 ASP B CA 1
ATOM 6625 C C . ASP B 1 310 ? 4.012 -25.031 -30.938 1 90.88 310 ASP B C 1
ATOM 6627 O O . ASP B 1 310 ? 3.623 -25.891 -31.734 1 90.88 310 ASP B O 1
ATOM 6631 N N . ALA B 1 311 ? 3.342 -24.672 -29.875 1 91.56 311 ALA B N 1
ATOM 6632 C CA . ALA B 1 311 ? 2.066 -25.312 -29.547 1 91.56 311 ALA B CA 1
ATOM 6633 C C . ALA B 1 311 ? 0.981 -24.906 -30.547 1 91.56 311 ALA B C 1
ATOM 6635 O O . ALA B 1 311 ? -0.127 -25.453 -30.516 1 91.56 311 ALA B O 1
ATOM 6636 N N . ARG B 1 312 ? 1.3 -24.016 -31.391 1 92.88 312 ARG B N 1
ATOM 6637 C CA . ARG B 1 312 ? 0.383 -23.656 -32.469 1 92.88 312 ARG B CA 1
ATOM 6638 C C . ARG B 1 312 ? 0.102 -24.844 -33.375 1 92.88 312 ARG B C 1
ATOM 6640 O O . ARG B 1 312 ? -1 -24.969 -33.906 1 92.88 312 ARG B O 1
ATOM 6647 N N . ASP B 1 313 ? 1.138 -25.672 -33.469 1 90.12 313 ASP B N 1
ATOM 6648 C CA . ASP B 1 313 ? 0.976 -26.875 -34.281 1 90.12 313 ASP B CA 1
ATOM 6649 C C . ASP B 1 313 ? 0.244 -27.969 -33.5 1 90.12 313 ASP B C 1
ATOM 6651 O O . ASP B 1 313 ? 0.632 -28.297 -32.375 1 90.12 313 ASP B O 1
ATOM 6655 N N . ARG B 1 314 ? -0.808 -28.469 -34 1 89.62 314 ARG B N 1
ATOM 6656 C CA . ARG B 1 314 ? -1.59 -29.5 -33.312 1 89.62 314 ARG B CA 1
ATOM 6657 C C . ARG B 1 314 ? -1.063 -30.891 -33.656 1 89.62 314 ARG B C 1
ATOM 6659 O O . ARG B 1 314 ? -1.663 -31.609 -34.438 1 89.62 314 ARG B O 1
ATOM 6666 N N . ASN B 1 315 ? -0.018 -31.219 -33 1 86.5 315 ASN B N 1
ATOM 6667 C CA . ASN B 1 315 ? 0.532 -32.562 -33.125 1 86.5 315 ASN B CA 1
ATOM 6668 C C . ASN B 1 315 ? 0.681 -33.219 -31.75 1 86.5 315 ASN B C 1
ATOM 6670 O O . ASN B 1 315 ? 0.406 -32.594 -30.719 1 86.5 315 ASN B O 1
ATOM 6674 N N . GLN B 1 316 ? 1.043 -34.469 -31.672 1 81.88 316 GLN B N 1
ATOM 6675 C CA . GLN B 1 316 ? 1.076 -35.25 -30.453 1 81.88 316 GLN B CA 1
ATOM 6676 C C . GLN B 1 316 ? 2.074 -34.656 -29.453 1 81.88 316 GLN B C 1
ATOM 6678 O O . GLN B 1 316 ? 1.821 -34.656 -28.25 1 81.88 316 GLN B O 1
ATOM 6683 N N . GLU B 1 317 ? 3.125 -34.062 -29.984 1 79.06 317 GLU B N 1
ATOM 6684 C CA . GLU B 1 317 ? 4.18 -33.531 -29.125 1 79.06 317 GLU B CA 1
ATOM 6685 C C . GLU B 1 317 ? 3.742 -32.25 -28.453 1 79.06 317 GLU B C 1
ATOM 6687 O O . GLU B 1 317 ? 4.246 -31.891 -27.375 1 79.06 317 GLU B O 1
ATOM 6692 N N . GLN B 1 318 ? 2.756 -31.609 -29.078 1 86.5 318 GLN B N 1
ATOM 6693 C CA . GLN B 1 318 ? 2.406 -30.266 -28.609 1 86.5 318 GLN B CA 1
ATOM 6694 C C . GLN B 1 318 ? 1.092 -30.281 -27.828 1 86.5 318 GLN B C 1
ATOM 6696 O O . GLN B 1 318 ? 0.632 -29.25 -27.359 1 86.5 318 GLN B O 1
ATOM 6701 N N . ALA B 1 319 ? 0.538 -31.453 -27.656 1 86.5 319 ALA B N 1
ATOM 6702 C CA . ALA B 1 319 ? -0.74 -31.531 -26.953 1 86.5 319 ALA B CA 1
ATOM 6703 C C . ALA B 1 319 ? -0.603 -31.062 -25.516 1 86.5 319 ALA B C 1
ATOM 6705 O O . ALA B 1 319 ? -1.392 -30.25 -25.047 1 86.5 319 ALA B O 1
ATOM 6706 N N . LEU B 1 320 ? 0.449 -31.5 -24.828 1 85.38 320 LEU B N 1
ATOM 6707 C CA . LEU B 1 320 ? 0.638 -31.141 -23.422 1 85.38 320 LEU B CA 1
ATOM 6708 C C . LEU B 1 320 ? 1.087 -29.688 -23.281 1 85.38 320 LEU B C 1
ATOM 6710 O O . LEU B 1 320 ? 0.538 -28.938 -22.484 1 85.38 320 LEU B O 1
ATOM 6714 N N . PRO B 1 321 ? 2.031 -29.234 -24.109 1 88 321 PRO B N 1
ATOM 6715 C CA . PRO B 1 321 ? 2.416 -27.828 -24.047 1 88 321 PRO B CA 1
ATOM 6716 C C . PRO B 1 321 ? 1.24 -26.875 -24.281 1 88 321 PRO B C 1
ATOM 6718 O O . PRO B 1 321 ? 1.184 -25.797 -23.688 1 88 321 PRO B O 1
ATOM 6721 N N . ARG B 1 322 ? 0.339 -27.312 -25.109 1 91.5 322 ARG B N 1
ATOM 6722 C CA . ARG B 1 322 ? -0.838 -26.5 -25.391 1 91.5 322 ARG B CA 1
ATOM 6723 C C . ARG B 1 322 ? -1.707 -26.344 -24.156 1 91.5 322 ARG B C 1
ATOM 6725 O O . ARG B 1 322 ? -2.299 -25.281 -23.938 1 91.5 322 ARG B O 1
ATOM 6732 N N . ILE B 1 323 ? -1.761 -27.344 -23.312 1 91.31 323 ILE B N 1
ATOM 6733 C CA . ILE B 1 323 ? -2.504 -27.281 -22.062 1 91.31 323 ILE B CA 1
ATOM 6734 C C . ILE B 1 323 ? -1.759 -26.391 -21.062 1 91.31 323 ILE B C 1
ATOM 6736 O O . ILE B 1 323 ? -2.373 -25.594 -20.359 1 91.31 323 ILE B O 1
ATOM 6740 N N . TRP B 1 324 ? -0.473 -26.422 -21.078 1 90.75 324 TRP B N 1
ATOM 6741 C CA . TRP B 1 324 ? 0.335 -25.641 -20.156 1 90.75 324 TRP B CA 1
ATOM 6742 C C . TRP B 1 324 ? 0.207 -24.156 -20.438 1 90.75 324 TRP B C 1
ATOM 6744 O O . TRP B 1 324 ? 0.051 -23.344 -19.531 1 90.75 324 TRP B O 1
ATOM 6754 N N . VAL B 1 325 ? 0.284 -23.859 -21.688 1 93.81 325 VAL B N 1
ATOM 6755 C CA . VAL B 1 325 ? 0.181 -22.438 -22.016 1 93.81 325 VAL B CA 1
ATOM 6756 C C . VAL B 1 325 ? -1.183 -21.906 -21.578 1 93.81 325 VAL B C 1
ATOM 6758 O O . VAL B 1 325 ? -1.285 -20.797 -21.078 1 93.81 325 VAL B O 1
ATOM 6761 N N . MET B 1 326 ? -2.227 -22.703 -21.781 1 95.12 326 MET B N 1
ATOM 6762 C CA . MET B 1 326 ? -3.551 -22.281 -21.328 1 95.12 326 MET B CA 1
ATOM 6763 C C . MET B 1 326 ? -3.57 -22.062 -19.812 1 95.12 326 MET B C 1
ATOM 6765 O O . MET B 1 326 ? -4.18 -21.109 -19.328 1 95.12 326 MET B O 1
ATOM 6769 N N . SER B 1 327 ? -2.908 -22.906 -19.109 1 93.5 327 SER B N 1
ATOM 6770 C CA . SER B 1 327 ? -2.844 -22.797 -17.656 1 93.5 327 SER B CA 1
ATOM 6771 C C . SER B 1 327 ? -2.135 -21.516 -17.234 1 93.5 327 SER B C 1
ATOM 6773 O O . SER B 1 327 ? -2.543 -20.875 -16.266 1 93.5 327 SER B O 1
ATOM 6775 N N . TRP B 1 328 ? -1.099 -21.156 -17.953 1 94.06 328 TRP B N 1
ATOM 6776 C CA . TRP B 1 328 ? -0.36 -19.953 -17.609 1 94.06 328 TRP B CA 1
ATOM 6777 C C . TRP B 1 328 ? -1.177 -18.703 -17.938 1 94.06 328 TRP B C 1
ATOM 6779 O O . TRP B 1 328 ? -1.16 -17.734 -17.188 1 94.06 328 TRP B O 1
ATOM 6789 N N . CYS B 1 329 ? -1.864 -18.766 -19.047 1 95.38 329 CYS B N 1
ATOM 6790 C CA . CYS B 1 329 ? -2.668 -17.625 -19.469 1 95.38 329 CYS B CA 1
ATOM 6791 C C . CYS B 1 329 ? -3.838 -17.406 -18.516 1 95.38 329 CYS B C 1
ATOM 6793 O O . CYS B 1 329 ? -4.379 -16.297 -18.453 1 95.38 329 CYS B O 1
ATOM 6795 N N . LEU B 1 330 ? -4.207 -18.438 -17.828 1 96.44 330 LEU B N 1
ATOM 6796 C CA . LEU B 1 330 ? -5.199 -18.297 -16.766 1 96.44 330 LEU B CA 1
ATOM 6797 C C . LEU B 1 330 ? -4.531 -17.922 -15.445 1 96.44 330 LEU B C 1
ATOM 6799 O O . LEU B 1 330 ? -5.039 -17.062 -14.719 1 96.44 330 LEU B O 1
ATOM 6803 N N . GLY B 1 331 ? -3.404 -18.484 -15.172 1 95.19 331 GLY B N 1
ATOM 6804 C CA . GLY B 1 331 ? -2.754 -18.406 -13.875 1 95.19 331 GLY B CA 1
ATOM 6805 C C . GLY B 1 331 ? -2.17 -17.031 -13.586 1 95.19 331 GLY B C 1
ATOM 6806 O O . GLY B 1 331 ? -2.367 -16.484 -12.5 1 95.19 331 GLY B O 1
ATOM 6807 N N . ALA B 1 332 ? -1.464 -16.484 -14.531 1 95.19 332 ALA B N 1
ATOM 6808 C CA . ALA B 1 332 ? -0.81 -15.203 -14.312 1 95.19 332 ALA B CA 1
ATOM 6809 C C . ALA B 1 332 ? -1.828 -14.125 -13.945 1 95.19 332 ALA B C 1
ATOM 6811 O O . ALA B 1 332 ? -1.659 -13.406 -12.961 1 95.19 332 ALA B O 1
ATOM 6812 N N . PRO B 1 333 ? -2.916 -14.039 -14.68 1 95.56 333 PRO B N 1
ATOM 6813 C CA . PRO B 1 333 ? -3.939 -13.062 -14.312 1 95.56 333 PRO B CA 1
ATOM 6814 C C . PRO B 1 333 ? -4.531 -13.32 -12.93 1 95.56 333 PRO B C 1
ATOM 6816 O O . PRO B 1 333 ? -4.844 -12.375 -12.195 1 95.56 333 PRO B O 1
ATOM 6819 N N . VAL B 1 334 ? -4.727 -14.57 -12.609 1 96.56 334 VAL B N 1
ATOM 6820 C CA . VAL B 1 334 ? -5.25 -14.898 -11.289 1 96.56 334 VAL B CA 1
ATOM 6821 C C . VAL B 1 334 ? -4.301 -14.383 -10.211 1 96.56 334 VAL B C 1
ATOM 6823 O O . VAL B 1 334 ? -4.734 -13.758 -9.234 1 96.56 334 VAL B O 1
ATOM 6826 N N . PHE B 1 335 ? -3.01 -14.562 -10.398 1 95.5 335 PHE B N 1
ATOM 6827 C CA . PHE B 1 335 ? -2.027 -14.078 -9.43 1 95.5 335 PHE B CA 1
ATOM 6828 C C . PHE B 1 335 ? -1.975 -12.555 -9.43 1 95.5 335 PHE B C 1
ATOM 6830 O O . PHE B 1 335 ? -1.723 -11.945 -8.391 1 95.5 335 PHE B O 1
ATOM 6837 N N . MET B 1 336 ? -2.23 -11.984 -10.523 1 93.44 336 MET B N 1
ATOM 6838 C CA . MET B 1 336 ? -2.172 -10.539 -10.664 1 93.44 336 MET B CA 1
ATOM 6839 C C . MET B 1 336 ? -3.271 -9.867 -9.844 1 93.44 336 MET B C 1
ATOM 6841 O O . MET B 1 336 ? -3.191 -8.672 -9.547 1 93.44 336 MET B O 1
ATOM 6845 N N . SER B 1 337 ? -4.301 -10.602 -9.461 1 93.38 337 SER B N 1
ATOM 6846 C CA . SER B 1 337 ? -5.387 -10.031 -8.672 1 93.38 337 SER B CA 1
ATOM 6847 C C . SER B 1 337 ? -4.906 -9.625 -7.281 1 93.38 337 SER B C 1
ATOM 6849 O O . SER B 1 337 ? -5.613 -8.922 -6.555 1 93.38 337 SER B O 1
ATOM 6851 N N . ILE B 1 338 ? -3.643 -9.984 -6.918 1 94.69 338 ILE B N 1
ATOM 6852 C CA . ILE B 1 338 ? -3.057 -9.57 -5.648 1 94.69 338 ILE B CA 1
ATOM 6853 C C . ILE B 1 338 ? -2.889 -8.055 -5.629 1 94.69 338 ILE B C 1
ATOM 6855 O O . ILE B 1 338 ? -2.982 -7.426 -4.57 1 94.69 338 ILE B O 1
ATOM 6859 N N . VAL B 1 339 ? -2.758 -7.414 -6.781 1 92.56 339 VAL B N 1
ATOM 6860 C CA . VAL B 1 339 ? -2.436 -5.996 -6.934 1 92.56 339 VAL B CA 1
ATOM 6861 C C . VAL B 1 339 ? -3.633 -5.148 -6.516 1 92.56 339 VAL B C 1
ATOM 6863 O O . VAL B 1 339 ? -3.471 -4.004 -6.086 1 92.56 339 VAL B O 1
ATOM 6866 N N . VAL B 1 340 ? -4.824 -5.715 -6.531 1 91.62 340 VAL B N 1
ATOM 6867 C CA . VAL B 1 340 ? -6.012 -4.906 -6.281 1 91.62 340 VAL B CA 1
ATOM 6868 C C . VAL B 1 340 ? -6.34 -4.922 -4.789 1 91.62 340 VAL B C 1
ATOM 6870 O O . VAL B 1 340 ? -7.176 -4.141 -4.324 1 91.62 340 VAL B O 1
ATOM 6873 N N . ILE B 1 341 ? -5.637 -5.684 -4.031 1 94.94 341 ILE B N 1
ATOM 6874 C CA . ILE B 1 341 ? -5.965 -5.867 -2.621 1 94.94 341 ILE B CA 1
ATOM 6875 C C . ILE B 1 341 ? -5.77 -4.555 -1.87 1 94.94 341 ILE B C 1
ATOM 6877 O O . ILE B 1 341 ? -6.645 -4.125 -1.115 1 94.94 341 ILE B O 1
ATOM 6881 N N . PRO B 1 342 ? -4.613 -3.818 -2.084 1 92.25 342 PRO B N 1
ATOM 6882 C CA . PRO B 1 342 ? -4.488 -2.533 -1.394 1 92.25 342 PRO B CA 1
ATOM 6883 C C . PRO B 1 342 ? -5.594 -1.549 -1.771 1 92.25 342 PRO B C 1
ATOM 6885 O O . PRO B 1 342 ? -6.043 -0.768 -0.928 1 92.25 342 PRO B O 1
ATOM 6888 N N . VAL B 1 343 ? -6.051 -1.617 -2.924 1 89.44 343 VAL B N 1
ATOM 6889 C CA . VAL B 1 343 ? -7.098 -0.719 -3.4 1 89.44 343 VAL B CA 1
ATOM 6890 C C . VAL B 1 343 ? -8.422 -1.068 -2.727 1 89.44 343 VAL B C 1
ATOM 6892 O O . VAL B 1 343 ? -9.125 -0.186 -2.229 1 89.44 343 VAL B O 1
ATOM 6895 N N . TYR B 1 344 ? -8.734 -2.336 -2.711 1 92.06 344 TYR B N 1
ATOM 6896 C CA . TYR B 1 344 ? -9.969 -2.773 -2.062 1 92.06 344 TYR B CA 1
ATOM 6897 C C . TYR B 1 344 ? -9.938 -2.465 -0.571 1 92.06 344 TYR B C 1
ATOM 6899 O O . TYR B 1 344 ? -10.977 -2.162 0.026 1 92.06 344 TYR B O 1
ATOM 6907 N N . TYR B 1 345 ? -8.766 -2.545 -0.074 1 92 345 TYR B N 1
ATOM 6908 C CA . TYR B 1 345 ? -8.625 -2.234 1.345 1 92 345 TYR B CA 1
ATOM 6909 C C . TYR B 1 345 ? -8.945 -0.77 1.617 1 92 345 TYR B C 1
ATOM 6911 O O . TYR B 1 345 ? -9.68 -0.452 2.555 1 92 345 TYR B O 1
ATOM 6919 N N . GLN B 1 346 ? -8.406 0.088 0.85 1 88.94 346 GLN B N 1
ATOM 6920 C CA . GLN B 1 346 ? -8.664 1.516 1 1 88.94 346 GLN B CA 1
ATOM 6921 C C . GLN B 1 346 ? -10.141 1.835 0.759 1 88.94 346 GLN B C 1
ATOM 6923 O O . GLN B 1 346 ? -10.727 2.656 1.468 1 88.94 346 GLN B O 1
ATOM 6928 N N . ASP B 1 347 ? -10.688 1.188 -0.246 1 89.31 347 ASP B N 1
ATOM 6929 C CA . ASP B 1 347 ? -12.102 1.381 -0.53 1 89.31 347 ASP B CA 1
ATOM 6930 C C . ASP B 1 347 ? -12.969 0.944 0.652 1 89.31 347 ASP B C 1
ATOM 6932 O O . ASP B 1 347 ? -13.969 1.593 0.973 1 89.31 347 ASP B O 1
ATOM 6936 N N . PHE B 1 348 ? -12.539 -0.089 1.188 1 89.56 348 PHE B N 1
ATOM 6937 C CA . PHE B 1 348 ? -13.289 -0.635 2.316 1 89.56 348 PHE B CA 1
ATOM 6938 C C . PHE B 1 348 ? -13.328 0.359 3.471 1 89.56 348 PHE B C 1
ATOM 6940 O O . PHE B 1 348 ? -14.359 0.5 4.137 1 89.56 348 PHE B O 1
ATOM 6947 N N . LEU B 1 349 ? -12.32 1.117 3.637 1 87.75 349 LEU B N 1
ATOM 6948 C CA . LEU B 1 349 ? -12.281 2.092 4.723 1 87.75 349 LEU B CA 1
ATOM 6949 C C . LEU B 1 349 ? -13.289 3.209 4.484 1 87.75 349 LEU B C 1
ATOM 6951 O O . LEU B 1 349 ? -13.938 3.672 5.426 1 87.75 349 LEU B O 1
ATOM 6955 N N . VAL B 1 350 ? -13.43 3.611 3.287 1 89.94 350 VAL B N 1
ATOM 6956 C CA . VAL B 1 350 ? -14.391 4.652 2.945 1 89.94 350 VAL B CA 1
ATOM 6957 C C . VAL B 1 350 ? -15.812 4.109 3.078 1 89.94 350 VAL B C 1
ATOM 6959 O O . VAL B 1 350 ? -16.688 4.785 3.615 1 89.94 350 VAL B O 1
ATOM 6962 N N . TYR B 1 351 ? -16 2.885 2.631 1 90.12 351 TYR B N 1
ATOM 6963 C CA . TYR B 1 351 ? -17.312 2.264 2.729 1 90.12 351 TYR B CA 1
ATOM 6964 C C . TYR B 1 351 ? -17.719 2.066 4.184 1 90.12 351 TYR B C 1
ATOM 6966 O O . TYR B 1 351 ? -18.891 2.246 4.539 1 90.12 351 TYR B O 1
ATOM 6974 N N . LYS B 1 352 ? -16.797 1.688 4.934 1 87.69 352 LYS B N 1
ATOM 6975 C CA . LYS B 1 352 ? -17.078 1.5 6.355 1 87.69 352 LYS B CA 1
ATOM 6976 C C . LYS B 1 352 ? -17.578 2.793 6.996 1 87.69 352 LYS B C 1
ATOM 6978 O O . LYS B 1 352 ? -18.516 2.773 7.793 1 87.69 352 LYS B O 1
ATOM 6983 N N . LYS B 1 353 ? -16.969 3.857 6.602 1 87.12 353 LYS B N 1
ATOM 6984 C CA . LYS B 1 353 ? -17.391 5.172 7.078 1 87.12 353 LYS B CA 1
ATOM 6985 C C . LYS B 1 353 ? -18.812 5.504 6.605 1 87.12 353 LYS B C 1
ATOM 6987 O O . LYS B 1 353 ? -19.625 5.988 7.387 1 87.12 353 LYS B O 1
ATOM 6992 N N . GLU B 1 354 ? -19.062 5.242 5.398 1 90.56 354 GLU B N 1
ATOM 6993 C CA . GLU B 1 354 ? -20.375 5.578 4.832 1 90.56 354 GLU B CA 1
ATOM 6994 C C . GLU B 1 354 ? -21.469 4.711 5.426 1 90.56 354 GLU B C 1
ATOM 6996 O O . GLU B 1 354 ? -22.562 5.199 5.719 1 90.56 354 GLU B O 1
ATOM 7001 N N . ILE B 1 355 ? -21.203 3.486 5.582 1 88.62 355 ILE B N 1
ATOM 7002 C CA . ILE B 1 355 ? -22.172 2.568 6.184 1 88.62 355 ILE B CA 1
ATOM 7003 C C . ILE B 1 355 ? -22.375 2.928 7.652 1 88.62 355 ILE B C 1
ATOM 7005 O O . ILE B 1 355 ? -23.5 2.9 8.148 1 88.62 355 ILE B O 1
ATOM 7009 N N . GLY B 1 356 ? -21.328 3.307 8.273 1 85 356 GLY B N 1
ATOM 7010 C CA . GLY B 1 356 ? -21.406 3.721 9.664 1 85 356 GLY B CA 1
ATOM 7011 C C . GLY B 1 356 ? -22.25 4.965 9.867 1 85 356 GLY B C 1
ATOM 7012 O O . GLY B 1 356 ? -22.828 5.152 10.938 1 85 356 GLY B O 1
ATOM 7013 N N . ASN B 1 357 ? -22.297 5.762 8.805 1 88.06 357 ASN B N 1
ATOM 7014 C CA . ASN B 1 357 ? -23.109 6.977 8.875 1 88.06 357 ASN B CA 1
ATOM 7015 C C . ASN B 1 357 ? -24.516 6.738 8.344 1 88.06 357 ASN B C 1
ATOM 7017 O O . ASN B 1 357 ? -25.266 7.691 8.117 1 88.06 357 ASN B O 1
ATOM 7021 N N . GLY B 1 358 ? -24.812 5.496 8.039 1 86.62 358 GLY B N 1
ATOM 7022 C CA . GLY B 1 358 ? -26.156 5.121 7.668 1 86.62 358 GLY B CA 1
ATOM 7023 C C . GLY B 1 358 ? -26.531 5.523 6.25 1 86.62 358 GLY B C 1
ATOM 7024 O O . GLY B 1 358 ? -27.703 5.758 5.945 1 86.62 358 GLY B O 1
ATOM 7025 N N . MET B 1 359 ? -25.594 5.641 5.449 1 89.69 359 MET B N 1
ATOM 7026 C CA . MET B 1 359 ? -25.859 6.055 4.074 1 89.69 359 MET B CA 1
ATOM 7027 C C . MET B 1 359 ? -26.5 4.926 3.281 1 89.69 359 MET B C 1
ATOM 7029 O O . MET B 1 359 ? -27.391 5.172 2.455 1 89.69 359 MET B O 1
ATOM 7033 N N . TYR B 1 360 ? -26.016 3.732 3.443 1 91.94 360 TYR B N 1
ATOM 7034 C CA . TYR B 1 360 ? -26.562 2.537 2.809 1 91.94 360 TYR B CA 1
ATOM 7035 C C . TYR B 1 360 ? -26.203 1.287 3.607 1 91.94 360 TYR B C 1
ATOM 7037 O O . TYR B 1 360 ? -25.438 1.355 4.574 1 91.94 360 TYR B O 1
ATOM 7045 N N . LYS B 1 361 ? -26.828 0.242 3.219 1 91.56 361 LYS B N 1
ATOM 7046 C CA . LYS B 1 361 ? -26.609 -1.038 3.885 1 91.56 361 LYS B CA 1
ATOM 7047 C C . LYS B 1 361 ? -25.406 -1.767 3.287 1 91.56 361 LYS B C 1
ATOM 7049 O O . LYS B 1 361 ? -25.078 -1.574 2.115 1 91.56 361 LYS B O 1
ATOM 7054 N N . PRO B 1 362 ? -24.781 -2.605 4.094 1 92.19 362 PRO B N 1
ATOM 7055 C CA . PRO B 1 362 ? -23.641 -3.365 3.584 1 92.19 362 PRO B CA 1
ATOM 7056 C C . PRO B 1 362 ? -23.984 -4.223 2.371 1 92.19 362 PRO B C 1
ATOM 7058 O O . PRO B 1 362 ? -23.156 -4.41 1.479 1 92.19 362 PRO B O 1
ATOM 7061 N N . ALA B 1 363 ? -25.203 -4.68 2.305 1 94.69 363 ALA B N 1
ATOM 7062 C CA . ALA B 1 363 ? -25.625 -5.512 1.187 1 94.69 363 ALA B CA 1
ATOM 7063 C C . ALA B 1 363 ? -25.594 -4.734 -0.126 1 94.69 363 ALA B C 1
ATOM 7065 O O . ALA B 1 363 ? -25.234 -5.285 -1.171 1 94.69 363 ALA B O 1
ATOM 7066 N N . ALA B 1 364 ? -25.953 -3.484 -0.053 1 95.62 364 ALA B N 1
ATOM 7067 C CA . ALA B 1 364 ? -25.922 -2.65 -1.251 1 95.62 364 ALA B CA 1
ATOM 7068 C C . ALA B 1 364 ? -24.5 -2.471 -1.767 1 95.62 364 ALA B C 1
ATOM 7070 O O . ALA B 1 364 ? -24.281 -2.436 -2.979 1 95.62 364 ALA B O 1
ATOM 7071 N N . TYR B 1 365 ? -23.672 -2.432 -0.83 1 94.19 365 TYR B N 1
ATOM 7072 C CA . TYR B 1 365 ? -22.266 -2.303 -1.188 1 94.19 365 TYR B CA 1
ATOM 7073 C C . TYR B 1 365 ? -21.766 -3.557 -1.896 1 94.19 365 TYR B C 1
ATOM 7075 O O . TYR B 1 365 ? -21.172 -3.475 -2.98 1 94.19 365 TYR B O 1
ATOM 7083 N N . VAL B 1 366 ? -21.984 -4.695 -1.36 1 96 366 VAL B N 1
ATOM 7084 C CA . VAL B 1 366 ? -21.5 -5.965 -1.899 1 96 366 VAL B CA 1
ATOM 7085 C C . VAL B 1 366 ? -22.125 -6.211 -3.271 1 96 366 VAL B C 1
ATOM 7087 O O . VAL B 1 366 ? -21.422 -6.602 -4.215 1 96 366 VAL B O 1
ATOM 7090 N N . LEU B 1 367 ? -23.359 -5.922 -3.369 1 96.38 367 LEU B N 1
ATOM 7091 C CA . LEU B 1 367 ? -24.062 -6.148 -4.621 1 96.38 367 LEU B CA 1
ATOM 7092 C C . LEU B 1 367 ? -23.562 -5.203 -5.707 1 96.38 367 LEU B C 1
ATOM 7094 O O . LEU B 1 367 ? -23.344 -5.621 -6.848 1 96.38 367 LEU B O 1
ATOM 7098 N N . SER B 1 368 ? -23.438 -3.943 -5.375 1 96.25 368 SER B N 1
ATOM 7099 C CA . SER B 1 368 ? -22.969 -2.967 -6.352 1 96.25 368 SER B CA 1
ATOM 7100 C C . SER B 1 368 ? -21.547 -3.283 -6.812 1 96.25 368 SER B C 1
ATOM 7102 O O . SER B 1 368 ? -21.234 -3.188 -8.008 1 96.25 368 SER B O 1
ATOM 7104 N N . GLN B 1 369 ? -20.734 -3.67 -5.887 1 94.56 369 GLN B N 1
ATOM 7105 C CA . GLN B 1 369 ? -19.359 -4.047 -6.227 1 94.56 369 GLN B CA 1
ATOM 7106 C C . GLN B 1 369 ? -19.344 -5.234 -7.184 1 94.56 369 GLN B C 1
ATOM 7108 O O . GLN B 1 369 ? -18.531 -5.277 -8.117 1 94.56 369 GLN B O 1
ATOM 7113 N N . THR B 1 370 ? -20.203 -6.18 -6.941 1 95.5 370 THR B N 1
ATOM 7114 C CA . THR B 1 370 ? -20.266 -7.391 -7.754 1 95.5 370 THR B CA 1
ATOM 7115 C C . THR B 1 370 ? -20.75 -7.066 -9.164 1 95.5 370 THR B C 1
ATOM 7117 O O . THR B 1 370 ? -20.188 -7.551 -10.148 1 95.5 370 THR B O 1
ATOM 7120 N N . ILE B 1 371 ? -21.703 -6.234 -9.258 1 95.75 371 ILE B N 1
ATOM 7121 C CA . ILE B 1 371 ? -22.297 -5.902 -10.547 1 95.75 371 ILE B CA 1
ATOM 7122 C C . ILE B 1 371 ? -21.297 -5.102 -11.383 1 95.75 371 ILE B C 1
ATOM 7124 O O . ILE B 1 371 ? -21.094 -5.387 -12.562 1 95.75 371 ILE B O 1
ATOM 7128 N N . VAL B 1 372 ? -20.656 -4.188 -10.773 1 93.81 372 VAL B N 1
ATOM 7129 C CA . VAL B 1 372 ? -19.781 -3.275 -11.508 1 93.81 372 VAL B CA 1
ATOM 7130 C C . VAL B 1 372 ? -18.484 -3.986 -11.859 1 93.81 372 VAL B C 1
ATOM 7132 O O . VAL B 1 372 ? -17.812 -3.627 -12.836 1 93.81 372 VAL B O 1
ATOM 7135 N N . MET B 1 373 ? -18.125 -5.008 -11.148 1 92.25 373 MET B N 1
ATOM 7136 C CA . MET B 1 373 ? -16.875 -5.73 -11.398 1 92.25 373 MET B CA 1
ATOM 7137 C C . MET B 1 373 ? -16.984 -6.578 -12.656 1 92.25 373 MET B C 1
ATOM 7139 O O . MET B 1 373 ? -15.984 -6.844 -13.32 1 92.25 373 MET B O 1
ATOM 7143 N N . ILE B 1 374 ? -18.172 -6.938 -13.062 1 94.19 374 ILE B N 1
ATOM 7144 C CA . ILE B 1 374 ? -18.391 -7.898 -14.141 1 94.19 374 ILE B CA 1
ATOM 7145 C C . ILE B 1 374 ? -17.875 -7.328 -15.453 1 94.19 374 ILE B C 1
ATOM 7147 O O . ILE B 1 374 ? -17.062 -7.965 -16.141 1 94.19 374 ILE B O 1
ATOM 7151 N N . PRO B 1 375 ? -18.203 -6.094 -15.812 1 91.62 375 PRO B N 1
ATOM 7152 C CA . PRO B 1 375 ? -17.656 -5.555 -17.062 1 91.62 375 PRO B CA 1
ATOM 7153 C C . PRO B 1 375 ? -16.141 -5.418 -17.031 1 91.62 375 PRO B C 1
ATOM 7155 O O . PRO B 1 375 ? -15.484 -5.617 -18.062 1 91.62 375 PRO B O 1
ATOM 7158 N N . SER B 1 376 ? -15.625 -5.059 -15.938 1 89.81 376 SER B N 1
ATOM 7159 C CA . SER B 1 376 ? -14.18 -4.902 -15.812 1 89.81 376 SER B CA 1
ATOM 7160 C C . SER B 1 376 ? -13.461 -6.242 -15.961 1 89.81 376 SER B C 1
ATOM 7162 O O . SER B 1 376 ? -12.406 -6.32 -16.594 1 89.81 376 SER B O 1
ATOM 7164 N N . ILE B 1 377 ? -14.023 -7.254 -15.406 1 93.75 377 ILE B N 1
ATOM 7165 C CA . ILE B 1 377 ? -13.43 -8.586 -15.469 1 93.75 377 ILE B CA 1
ATOM 7166 C C . ILE B 1 377 ? -13.516 -9.117 -16.906 1 93.75 377 ILE B C 1
ATOM 7168 O O . ILE B 1 377 ? -12.586 -9.773 -17.375 1 93.75 377 ILE B O 1
ATOM 7172 N N . LEU B 1 378 ? -14.617 -8.867 -17.562 1 95.38 378 LEU B N 1
ATOM 7173 C CA . LEU B 1 378 ? -14.766 -9.289 -18.953 1 95.38 378 LEU B CA 1
ATOM 7174 C C . LEU B 1 378 ? -13.742 -8.594 -19.844 1 95.38 378 LEU B C 1
ATOM 7176 O O . LEU B 1 378 ? -13.141 -9.219 -20.719 1 95.38 378 LEU B O 1
ATOM 7180 N N . ALA B 1 379 ? -13.555 -7.34 -19.609 1 92.12 379 ALA B N 1
ATOM 7181 C CA . ALA B 1 379 ? -12.539 -6.605 -20.359 1 92.12 379 ALA B CA 1
ATOM 7182 C C . ALA B 1 379 ? -11.141 -7.133 -20.062 1 92.12 379 ALA B C 1
ATOM 7184 O O . ALA B 1 379 ? -10.328 -7.312 -20.969 1 92.12 379 ALA B O 1
ATOM 7185 N N . PHE B 1 380 ? -10.906 -7.328 -18.828 1 93.75 380 PHE B N 1
ATOM 7186 C CA . PHE B 1 380 ? -9.633 -7.887 -18.406 1 93.75 380 PHE B CA 1
ATOM 7187 C C . PHE B 1 380 ? -9.367 -9.219 -19.094 1 93.75 380 PHE B C 1
ATOM 7189 O O . PHE B 1 380 ? -8.266 -9.445 -19.609 1 93.75 380 PHE B O 1
ATOM 7196 N N . SER B 1 381 ? -10.344 -10.07 -19.094 1 97.06 381 SER B N 1
ATOM 7197 C CA . SER B 1 381 ? -10.219 -11.383 -19.719 1 97.06 381 SER B CA 1
ATOM 7198 C C . SER B 1 381 ? -10.031 -11.273 -21.219 1 97.06 381 SER B C 1
ATOM 7200 O O . SER B 1 381 ? -9.297 -12.07 -21.812 1 97.06 381 SER B O 1
ATOM 7202 N N . LEU B 1 382 ? -10.711 -10.344 -21.797 1 96.69 382 LEU B N 1
ATOM 7203 C CA . LEU B 1 382 ? -10.555 -10.117 -23.234 1 96.69 382 LEU B CA 1
ATOM 7204 C C . LEU B 1 382 ? -9.109 -9.766 -23.578 1 96.69 382 LEU B C 1
ATOM 7206 O O . LEU B 1 382 ? -8.523 -10.359 -24.484 1 96.69 382 LEU B O 1
ATOM 7210 N N . PHE B 1 383 ? -8.523 -8.906 -22.844 1 95.5 383 PHE B N 1
ATOM 7211 C CA . PHE B 1 383 ? -7.145 -8.492 -23.078 1 95.5 383 PHE B CA 1
ATOM 7212 C C . PHE B 1 383 ? -6.184 -9.648 -22.797 1 95.5 383 PHE B C 1
ATOM 7214 O O . PHE B 1 383 ? -5.191 -9.82 -23.516 1 95.5 383 PHE B O 1
ATOM 7221 N N . ALA B 1 384 ? -6.504 -10.383 -21.844 1 96.38 384 ALA B N 1
ATOM 7222 C CA . ALA B 1 384 ? -5.621 -11.477 -21.453 1 96.38 384 ALA B CA 1
ATOM 7223 C C . ALA B 1 384 ? -5.648 -12.609 -22.469 1 96.38 384 ALA B C 1
ATOM 7225 O O . ALA B 1 384 ? -4.645 -13.297 -22.672 1 96.38 384 ALA B O 1
ATOM 7226 N N . LEU B 1 385 ? -6.785 -12.836 -23.156 1 97.19 385 LEU B N 1
ATOM 7227 C CA . LEU B 1 385 ? -6.949 -14.016 -23.984 1 97.19 385 LEU B CA 1
ATOM 7228 C C . LEU B 1 385 ? -6.57 -13.719 -25.438 1 97.19 385 LEU B C 1
ATOM 7230 O O . LEU B 1 385 ? -6.316 -14.633 -26.219 1 97.19 385 LEU B O 1
ATOM 7234 N N . LEU B 1 386 ? -6.473 -12.5 -25.766 1 96.94 386 LEU B N 1
ATOM 7235 C CA . LEU B 1 386 ? -6.227 -12.148 -27.156 1 96.94 386 LEU B CA 1
ATOM 7236 C C . LEU B 1 386 ? -4.855 -12.641 -27.609 1 96.94 386 LEU B C 1
ATOM 7238 O O . LEU B 1 386 ? -4.734 -13.273 -28.656 1 96.94 386 LEU B O 1
ATOM 7242 N N . PRO B 1 387 ? -3.834 -12.438 -26.828 1 96.94 387 PRO B N 1
ATOM 7243 C CA . PRO B 1 387 ? -2.516 -12.867 -27.312 1 96.94 387 PRO B CA 1
ATOM 7244 C C . PRO B 1 387 ? -2.428 -14.367 -27.547 1 96.94 387 PRO B C 1
ATOM 7246 O O . PRO B 1 387 ? -1.993 -14.812 -28.609 1 96.94 387 PRO B O 1
ATOM 7249 N N . PRO B 1 388 ? -2.873 -15.203 -26.625 1 96.62 388 PRO B N 1
ATOM 7250 C CA . PRO B 1 388 ? -2.738 -16.641 -26.906 1 96.62 388 PRO B CA 1
ATOM 7251 C C . PRO B 1 388 ? -3.607 -17.094 -28.062 1 96.62 388 PRO B C 1
ATOM 7253 O O . PRO B 1 388 ? -3.242 -18.047 -28.781 1 96.62 388 PRO B O 1
ATOM 7256 N N . PHE B 1 389 ? -4.73 -16.516 -28.328 1 97 389 PHE B N 1
ATOM 7257 C CA . PHE B 1 389 ? -5.555 -16.875 -29.484 1 97 389 PHE B CA 1
ATOM 7258 C C . PHE B 1 389 ? -4.848 -16.531 -30.781 1 97 389 PHE B C 1
ATOM 7260 O O . PHE B 1 389 ? -4.918 -17.297 -31.75 1 97 389 PHE B O 1
ATOM 7267 N N . LEU B 1 390 ? -4.137 -15.477 -30.781 1 96.06 390 LEU B N 1
ATOM 7268 C CA . LEU B 1 390 ? -3.48 -15.008 -32 1 96.06 390 LEU B CA 1
ATOM 7269 C C . LEU B 1 390 ? -2.176 -15.758 -32.219 1 96.06 390 LEU B C 1
ATOM 7271 O O . LEU B 1 390 ? -1.828 -16.062 -33.375 1 96.06 390 LEU B O 1
ATOM 7275 N N . ILE B 1 391 ? -1.508 -16.172 -31.203 1 96.06 391 ILE B N 1
ATOM 7276 C CA . ILE B 1 391 ? -0.154 -16.703 -31.344 1 96.06 391 ILE B CA 1
ATOM 7277 C C . ILE B 1 391 ? -0.187 -18.219 -31.297 1 96.06 391 ILE B C 1
ATOM 7279 O O . ILE B 1 391 ? 0.372 -18.891 -32.156 1 96.06 391 ILE B O 1
ATOM 7283 N N . VAL B 1 392 ? -0.875 -18.812 -30.281 1 94.94 392 VAL B N 1
ATOM 7284 C CA . VAL B 1 392 ? -0.918 -20.266 -30.109 1 94.94 392 VAL B CA 1
ATOM 7285 C C . VAL B 1 392 ? -1.988 -20.859 -31.016 1 94.94 392 VAL B C 1
ATOM 7287 O O . VAL B 1 392 ? -1.949 -22.047 -31.328 1 94.94 392 VAL B O 1
ATOM 7290 N N . GLY B 1 393 ? -2.939 -20.078 -31.453 1 93.75 393 GLY B N 1
ATOM 7291 C CA . GLY B 1 393 ? -3.949 -20.516 -32.406 1 93.75 393 GLY B CA 1
ATOM 7292 C C . GLY B 1 393 ? -5.051 -21.344 -31.75 1 93.75 393 GLY B C 1
ATOM 7293 O O . GLY B 1 393 ? -5.383 -22.422 -32.219 1 93.75 393 GLY B O 1
ATOM 7294 N N . TYR B 1 394 ? -5.535 -20.891 -30.656 1 94.62 394 TYR B N 1
ATOM 7295 C CA . TYR B 1 394 ? -6.695 -21.547 -30.062 1 94.62 394 TYR B CA 1
ATOM 7296 C C . TYR B 1 394 ? -7.914 -21.422 -30.969 1 94.62 394 TYR B C 1
ATOM 7298 O O . TYR B 1 394 ? -7.914 -20.625 -31.906 1 94.62 394 TYR B O 1
ATOM 7306 N N . ASN B 1 395 ? -8.906 -22.234 -30.719 1 92.12 395 ASN B N 1
ATOM 7307 C CA . ASN B 1 395 ? -10.086 -22.297 -31.578 1 92.12 395 ASN B CA 1
ATOM 7308 C C . ASN B 1 395 ? -10.938 -21.031 -31.453 1 92.12 395 ASN B C 1
ATOM 7310 O O . ASN B 1 395 ? -11.625 -20.844 -30.438 1 92.12 395 ASN B O 1
ATOM 7314 N N . TRP B 1 396 ? -11.023 -20.203 -32.5 1 93.44 396 TRP B N 1
ATOM 7315 C CA . TRP B 1 396 ? -11.75 -18.922 -32.5 1 93.44 396 TRP B CA 1
ATOM 7316 C C . TRP B 1 396 ? -13.25 -19.156 -32.406 1 93.44 396 TRP B C 1
ATOM 7318 O O . TRP B 1 396 ? -13.992 -18.281 -31.953 1 93.44 396 TRP B O 1
ATOM 7328 N N . GLU B 1 397 ? -13.703 -20.328 -32.812 1 93.88 397 GLU B N 1
ATOM 7329 C CA . GLU B 1 397 ? -15.133 -20.625 -32.719 1 93.88 397 GLU B CA 1
ATOM 7330 C C . GLU B 1 397 ? -15.609 -20.719 -31.281 1 93.88 397 GLU B C 1
ATOM 7332 O O . GLU B 1 397 ? -16.781 -20.469 -31 1 93.88 397 GLU B O 1
ATOM 7337 N N . SER B 1 398 ? -14.641 -21.062 -30.453 1 95.5 398 SER B N 1
ATOM 7338 C CA . SER B 1 398 ? -14.992 -21.188 -29.047 1 95.5 398 SER B CA 1
ATOM 7339 C C . SER B 1 398 ? -14.469 -20.016 -28.234 1 95.5 398 SER B C 1
ATOM 7341 O O . SER B 1 398 ? -14.289 -20.109 -27.016 1 95.5 398 SER B O 1
ATOM 7343 N N . PHE B 1 399 ? -14.219 -18.922 -28.906 1 96.94 399 PHE B N 1
ATOM 7344 C CA . PHE B 1 399 ? -13.602 -17.766 -28.25 1 96.94 399 PHE B CA 1
ATOM 7345 C C . PHE B 1 399 ? -14.492 -17.25 -27.141 1 96.94 399 PHE B C 1
ATOM 7347 O O . PHE B 1 399 ? -14.016 -16.984 -26.031 1 96.94 399 PHE B O 1
ATOM 7354 N N . LEU B 1 400 ? -15.75 -17.062 -27.391 1 97.06 400 LEU B N 1
ATOM 7355 C CA . LEU B 1 400 ? -16.672 -16.516 -26.406 1 97.06 400 LEU B CA 1
ATOM 7356 C C . LEU B 1 400 ? -16.797 -17.438 -25.203 1 97.06 400 LEU B C 1
ATOM 7358 O O . LEU B 1 400 ? -16.891 -16.984 -24.062 1 97.06 400 LEU B O 1
ATOM 7362 N N . GLN B 1 401 ? -16.844 -18.75 -25.484 1 97.12 401 GLN B N 1
ATOM 7363 C CA . GLN B 1 401 ? -16.938 -19.734 -24.406 1 97.12 401 GLN B CA 1
ATOM 7364 C C . GLN B 1 401 ? -15.703 -19.672 -23.5 1 97.12 401 GLN B C 1
ATOM 7366 O O . GLN B 1 401 ? -15.82 -19.656 -22.281 1 97.12 401 GLN B O 1
ATOM 7371 N N . MET B 1 402 ? -14.562 -19.578 -24.156 1 97.38 402 MET B N 1
ATOM 7372 C CA . MET B 1 402 ? -13.32 -19.531 -23.375 1 97.38 402 MET B CA 1
ATOM 7373 C C . MET B 1 402 ? -13.203 -18.203 -22.625 1 97.38 402 MET B C 1
ATOM 7375 O O . MET B 1 402 ? -12.656 -18.156 -21.531 1 97.38 402 MET B O 1
ATOM 7379 N N . LEU B 1 403 ? -13.719 -17.156 -23.25 1 98.12 403 LEU B N 1
ATOM 7380 C CA . LEU B 1 403 ? -13.734 -15.859 -22.594 1 98.12 403 LEU B CA 1
ATOM 7381 C C . LEU B 1 403 ? -14.562 -15.898 -21.312 1 98.12 403 LEU B C 1
ATOM 7383 O O . LEU B 1 403 ? -14.156 -15.367 -20.281 1 98.12 403 LEU B O 1
ATOM 7387 N N . ILE B 1 404 ? -15.688 -16.531 -21.375 1 98.06 404 ILE B N 1
ATOM 7388 C CA . ILE B 1 404 ? -16.562 -16.641 -20.219 1 98.06 404 ILE B CA 1
ATOM 7389 C C . ILE B 1 404 ? -15.883 -17.453 -19.125 1 98.06 404 ILE B C 1
ATOM 7391 O O . ILE B 1 404 ? -15.93 -17.094 -17.953 1 98.06 404 ILE B O 1
ATOM 7395 N N . CYS B 1 405 ? -15.234 -18.578 -19.5 1 98.12 405 CYS B N 1
ATOM 7396 C CA . CYS B 1 405 ? -14.531 -19.406 -18.531 1 98.12 405 CYS B CA 1
ATOM 7397 C C . CYS B 1 405 ? -13.422 -18.625 -17.844 1 98.12 405 CYS B C 1
ATOM 7399 O O . CYS B 1 405 ? -13.305 -18.672 -16.609 1 98.12 405 CYS B O 1
ATOM 7401 N N . HIS B 1 406 ? -12.664 -17.922 -18.656 1 98.31 406 HIS B N 1
ATOM 7402 C CA . HIS B 1 406 ? -11.586 -17.109 -18.109 1 98.31 406 HIS B CA 1
ATOM 7403 C C . HIS B 1 406 ? -12.133 -16.031 -17.188 1 98.31 406 HIS B C 1
ATOM 7405 O O . HIS B 1 406 ? -11.57 -15.781 -16.125 1 98.31 406 HIS B O 1
ATOM 7411 N N . ALA B 1 407 ? -13.172 -15.406 -17.562 1 98.25 407 ALA B N 1
ATOM 7412 C CA . ALA B 1 407 ? -13.797 -14.352 -16.766 1 98.25 407 ALA B CA 1
ATOM 7413 C C . ALA B 1 407 ? -14.297 -14.883 -15.43 1 98.25 407 ALA B C 1
ATOM 7415 O O . ALA B 1 407 ? -14.211 -14.195 -14.414 1 98.25 407 ALA B O 1
ATOM 7416 N N . VAL B 1 408 ? -14.836 -16.078 -15.461 1 98.38 408 VAL B N 1
ATOM 7417 C CA . VAL B 1 408 ? -15.336 -16.672 -14.234 1 98.38 408 VAL B CA 1
ATOM 7418 C C . VAL B 1 408 ? -14.18 -16.969 -13.281 1 98.38 408 VAL B C 1
ATOM 7420 O O . VAL B 1 408 ? -14.312 -16.797 -12.07 1 98.38 408 VAL B O 1
ATOM 7423 N N . ALA B 1 409 ? -13.055 -17.406 -13.82 1 98.19 409 ALA B N 1
ATOM 7424 C CA . ALA B 1 409 ? -11.867 -17.578 -12.992 1 98.19 409 ALA B CA 1
ATOM 7425 C C . ALA B 1 409 ? -11.445 -16.25 -12.359 1 98.19 409 ALA B C 1
ATOM 7427 O O . ALA B 1 409 ? -11.078 -16.203 -11.18 1 98.19 409 ALA B O 1
ATOM 7428 N N . MET B 1 410 ? -11.523 -15.195 -13.133 1 97.31 410 MET B N 1
ATOM 7429 C CA . MET B 1 410 ? -11.164 -13.883 -12.617 1 97.31 410 MET B CA 1
ATOM 7430 C C . MET B 1 410 ? -12.18 -13.414 -11.57 1 97.31 410 MET B C 1
ATOM 7432 O O . MET B 1 410 ? -11.82 -12.719 -10.617 1 97.31 410 MET B O 1
ATOM 7436 N N . LEU B 1 411 ? -13.414 -13.758 -11.781 1 97.88 411 LEU B N 1
ATOM 7437 C CA . LEU B 1 411 ? -14.438 -13.445 -10.789 1 97.88 411 LEU B CA 1
ATOM 7438 C C . LEU B 1 411 ? -14.086 -14.062 -9.438 1 97.88 411 LEU B C 1
ATOM 7440 O O . LEU B 1 411 ? -14.148 -13.383 -8.414 1 97.88 411 LEU B O 1
ATOM 7444 N N . TRP B 1 412 ? -13.727 -15.297 -9.5 1 98.12 412 TRP B N 1
ATOM 7445 C CA . TRP B 1 412 ? -13.32 -15.969 -8.273 1 98.12 412 TRP B CA 1
ATOM 7446 C C . TRP B 1 412 ? -12.109 -15.281 -7.648 1 98.12 412 TRP B C 1
ATOM 7448 O O . TRP B 1 412 ? -12.078 -15.055 -6.434 1 98.12 412 TRP B O 1
ATOM 7458 N N . ALA B 1 413 ? -11.117 -14.984 -8.438 1 97.69 413 ALA B N 1
ATOM 7459 C CA . ALA B 1 413 ? -9.898 -14.344 -7.945 1 97.69 413 ALA B CA 1
ATOM 7460 C C . ALA B 1 413 ? -10.203 -13 -7.301 1 97.69 413 ALA B C 1
ATOM 7462 O O . ALA B 1 413 ? -9.703 -12.688 -6.219 1 97.69 413 ALA B O 1
ATOM 7463 N N . GLU B 1 414 ? -11.031 -12.219 -7.918 1 96.1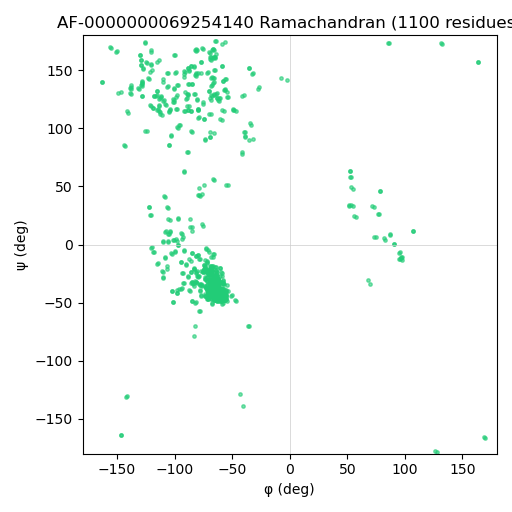9 414 GLU B N 1
ATOM 7464 C CA . GLU B 1 414 ? -11.383 -10.891 -7.41 1 96.19 414 GLU B CA 1
ATOM 7465 C C . GLU B 1 414 ? -12.219 -10.992 -6.137 1 96.19 414 GLU B C 1
ATOM 7467 O O . GLU B 1 414 ? -12.055 -10.188 -5.219 1 96.19 414 GLU B O 1
ATOM 7472 N N . CYS B 1 415 ? -13.141 -11.945 -6.125 1 97.88 415 CYS B N 1
ATOM 7473 C CA . CYS B 1 415 ? -13.945 -12.148 -4.926 1 97.88 415 CYS B CA 1
ATOM 7474 C C . CYS B 1 415 ? -13.07 -12.547 -3.744 1 97.88 415 CYS B C 1
ATOM 7476 O O . CYS B 1 415 ? -13.297 -12.102 -2.619 1 97.88 415 CYS B O 1
ATOM 7478 N N . THR B 1 416 ? -12.086 -13.383 -4.008 1 98.12 416 THR B N 1
ATOM 7479 C CA . THR B 1 416 ? -11.148 -13.781 -2.967 1 98.12 416 THR B CA 1
ATOM 7480 C C . THR B 1 416 ? -10.352 -12.586 -2.457 1 98.12 416 THR B C 1
ATOM 7482 O O . THR B 1 416 ? -10.195 -12.406 -1.247 1 98.12 416 THR B O 1
ATOM 7485 N N . ALA B 1 417 ? -9.898 -11.773 -3.379 1 96.81 417 ALA B N 1
ATOM 7486 C CA . ALA B 1 417 ? -9.141 -10.57 -3.02 1 96.81 417 ALA B CA 1
ATOM 7487 C C . ALA B 1 417 ? -9.984 -9.625 -2.172 1 96.81 417 ALA B C 1
ATOM 7489 O O . ALA B 1 417 ? -9.516 -9.086 -1.169 1 96.81 417 ALA B O 1
ATOM 7490 N N . GLN B 1 418 ? -11.219 -9.445 -2.553 1 96.06 418 GLN B N 1
ATOM 7491 C CA . GLN B 1 418 ? -12.109 -8.555 -1.819 1 96.06 418 GLN B CA 1
ATOM 7492 C C . GLN B 1 418 ? -12.375 -9.078 -0.411 1 96.06 418 GLN B C 1
ATOM 7494 O O . GLN B 1 418 ? -12.391 -8.312 0.553 1 96.06 418 GLN B O 1
ATOM 7499 N N . LEU B 1 419 ? -12.578 -10.344 -0.31 1 97.31 419 LEU B N 1
ATOM 7500 C CA . LEU B 1 419 ? -12.836 -10.953 0.991 1 97.31 419 LEU B CA 1
ATOM 7501 C C . LEU B 1 419 ? -11.641 -10.781 1.917 1 97.31 419 LEU B C 1
ATOM 7503 O O . LEU B 1 419 ? -11.797 -10.391 3.074 1 97.31 419 LEU B O 1
ATOM 7507 N N . LEU B 1 420 ? -10.453 -11.062 1.418 1 97 420 LEU B N 1
ATOM 7508 C CA . LEU B 1 420 ? -9.242 -10.992 2.236 1 97 420 LEU B CA 1
ATOM 7509 C C . LEU B 1 420 ? -8.953 -9.547 2.646 1 97 420 LEU B C 1
ATOM 7511 O O . LEU B 1 420 ? -8.445 -9.305 3.746 1 97 420 LEU B O 1
ATOM 7515 N N . ALA B 1 421 ? -9.258 -8.594 1.78 1 94.88 421 ALA B N 1
ATOM 7516 C CA . ALA B 1 421 ? -9.039 -7.176 2.076 1 94.88 421 ALA B CA 1
ATOM 7517 C C . ALA B 1 421 ? -9.875 -6.734 3.275 1 94.88 421 ALA B C 1
ATOM 7519 O O . ALA B 1 421 ? -9.461 -5.859 4.039 1 94.88 421 ALA B O 1
ATOM 7520 N N . VAL B 1 422 ? -11.023 -7.383 3.459 1 93.38 422 VAL B N 1
ATOM 7521 C CA . VAL B 1 422 ? -11.938 -7.008 4.539 1 93.38 422 VAL B CA 1
ATOM 7522 C C . VAL B 1 422 ? -11.578 -7.777 5.809 1 93.38 422 VAL B C 1
ATOM 7524 O O . VAL B 1 422 ? -11.727 -7.266 6.918 1 93.38 422 VAL B O 1
ATOM 7527 N N . CYS B 1 423 ? -11 -8.945 5.695 1 93.5 423 CYS B N 1
ATOM 7528 C CA . CYS B 1 423 ? -10.812 -9.852 6.82 1 93.5 423 CYS B CA 1
ATOM 7529 C C . CYS B 1 423 ? -9.523 -9.523 7.574 1 93.5 423 CYS B C 1
ATOM 7531 O O . CYS B 1 423 ? -9.391 -9.859 8.758 1 93.5 423 CYS B O 1
ATOM 7533 N N . PHE B 1 424 ? -8.562 -8.891 6.949 1 90.44 424 PHE B N 1
ATOM 7534 C CA . PHE B 1 424 ? -7.273 -8.641 7.586 1 90.44 424 PHE B CA 1
ATOM 7535 C C . PHE B 1 424 ? -7.133 -7.172 7.973 1 90.44 424 PHE B C 1
ATOM 7537 O O . PHE B 1 424 ? -7.617 -6.289 7.258 1 90.44 424 PHE B O 1
ATOM 7544 N N . PRO B 1 425 ? -6.449 -6.891 9.039 1 84.5 425 PRO B N 1
ATOM 7545 C CA . PRO B 1 425 ? -6.273 -5.508 9.492 1 84.5 425 PRO B CA 1
ATOM 7546 C C . PRO B 1 425 ? -5.27 -4.73 8.641 1 84.5 425 PRO B C 1
ATOM 7548 O O . PRO B 1 425 ? -5.297 -3.498 8.625 1 84.5 425 PRO B O 1
ATOM 7551 N N . HIS B 1 426 ? -4.375 -5.508 7.996 1 86.69 426 HIS B N 1
ATOM 7552 C CA . HIS B 1 426 ? -3.375 -4.902 7.125 1 86.69 426 HIS B CA 1
ATOM 7553 C C . HIS B 1 426 ? -3.373 -5.559 5.746 1 86.69 426 HIS B C 1
ATOM 7555 O O . HIS B 1 426 ? -3.441 -6.785 5.641 1 86.69 426 HIS B O 1
ATOM 7561 N N . PHE B 1 427 ? -3.291 -4.699 4.73 1 91.12 427 PHE B N 1
ATOM 7562 C CA . PHE B 1 427 ? -3.438 -5.25 3.389 1 91.12 427 PHE B CA 1
ATOM 7563 C C . PHE B 1 427 ? -2.248 -6.137 3.035 1 91.12 427 PHE B C 1
ATOM 7565 O O . PHE B 1 427 ? -2.361 -7.031 2.193 1 91.12 427 PHE B O 1
ATOM 7572 N N . LEU B 1 428 ? -1.075 -6.008 3.73 1 90.12 428 LEU B N 1
ATOM 7573 C CA . LEU B 1 428 ? 0.091 -6.844 3.467 1 90.12 428 LEU B CA 1
ATOM 7574 C C . LEU B 1 428 ? -0.178 -8.289 3.861 1 90.12 428 LEU B C 1
ATOM 7576 O O . LEU B 1 428 ? 0.24 -9.219 3.162 1 90.12 428 LEU B O 1
ATOM 7580 N N . LEU B 1 429 ? -0.855 -8.453 4.949 1 91.06 429 LEU B N 1
ATOM 7581 C CA . LEU B 1 429 ? -1.209 -9.797 5.391 1 91.06 429 LEU B CA 1
ATOM 7582 C C . LEU B 1 429 ? -2.213 -10.438 4.438 1 91.06 429 LEU B C 1
ATOM 7584 O O . LEU B 1 429 ? -2.131 -11.633 4.156 1 91.06 429 LEU B O 1
ATOM 7588 N N . ALA B 1 430 ? -3.133 -9.555 3.992 1 94.81 430 ALA B N 1
ATOM 7589 C CA . ALA B 1 430 ? -4.109 -10.039 3.02 1 94.81 430 ALA B CA 1
ATOM 7590 C C . ALA B 1 430 ? -3.426 -10.5 1.736 1 94.81 430 ALA B C 1
ATOM 7592 O O . ALA B 1 430 ? -3.824 -11.508 1.144 1 94.81 430 ALA B O 1
ATOM 7593 N N . MET B 1 431 ? -2.414 -9.812 1.322 1 95.56 431 MET B N 1
ATOM 7594 C CA . MET B 1 431 ? -1.662 -10.172 0.122 1 95.56 431 MET B CA 1
ATOM 7595 C C . MET B 1 431 ? -0.951 -11.508 0.303 1 95.56 431 MET B C 1
ATOM 7597 O O . MET B 1 431 ? -0.988 -12.359 -0.586 1 95.56 431 MET B O 1
ATOM 7601 N N . ALA B 1 432 ? -0.334 -11.695 1.491 1 93.19 432 ALA B N 1
ATOM 7602 C CA . ALA B 1 432 ? 0.353 -12.953 1.773 1 93.19 432 ALA B CA 1
ATOM 7603 C C . ALA B 1 432 ? -0.624 -14.125 1.769 1 93.19 432 ALA B C 1
ATOM 7605 O O . ALA B 1 432 ? -0.321 -15.188 1.226 1 93.19 432 ALA B O 1
ATOM 7606 N N . ALA B 1 433 ? -1.745 -13.883 2.33 1 95.12 433 ALA B N 1
ATOM 7607 C CA . ALA B 1 433 ? -2.777 -14.914 2.35 1 95.12 433 ALA B CA 1
ATOM 7608 C C . ALA B 1 433 ? -3.248 -15.242 0.936 1 95.12 433 ALA B C 1
ATOM 7610 O O . ALA B 1 433 ? -3.5 -16.406 0.614 1 95.12 433 ALA B O 1
ATOM 7611 N N . TYR B 1 434 ? -3.41 -14.234 0.136 1 97 434 TYR B N 1
ATOM 7612 C CA . TYR B 1 434 ? -3.863 -14.438 -1.234 1 97 434 TYR B CA 1
ATOM 7613 C C . TYR B 1 434 ? -2.898 -15.336 -2.002 1 97 434 TYR B C 1
ATOM 7615 O O . TYR B 1 434 ? -3.32 -16.188 -2.783 1 97 434 TYR B O 1
ATOM 7623 N N . ILE B 1 435 ? -1.597 -15.117 -1.819 1 95.44 435 ILE B N 1
ATOM 7624 C CA . ILE B 1 435 ? -0.587 -15.93 -2.494 1 95.44 435 ILE B CA 1
ATOM 7625 C C . ILE B 1 435 ? -0.764 -17.391 -2.115 1 95.44 435 ILE B C 1
ATOM 7627 O O . ILE B 1 435 ? -0.694 -18.281 -2.975 1 95.44 435 ILE B O 1
ATOM 7631 N N . ASN B 1 436 ? -0.995 -17.641 -0.867 1 94.69 436 ASN B N 1
ATOM 7632 C CA . ASN B 1 436 ? -1.2 -19.016 -0.412 1 94.69 436 ASN B CA 1
ATOM 7633 C C . ASN B 1 436 ? -2.428 -19.641 -1.066 1 94.69 436 ASN B C 1
ATOM 7635 O O . ASN B 1 436 ? -2.371 -20.781 -1.533 1 94.69 436 ASN B O 1
ATOM 7639 N N . VAL B 1 437 ? -3.496 -18.859 -1.146 1 96 437 VAL B N 1
ATOM 7640 C CA . VAL B 1 437 ? -4.727 -19.359 -1.743 1 96 437 VAL B CA 1
ATOM 7641 C C . VAL B 1 437 ? -4.5 -19.656 -3.227 1 96 437 VAL B C 1
ATOM 7643 O O . VAL B 1 437 ? -4.918 -20.703 -3.732 1 96 437 VAL B O 1
ATOM 7646 N N . ALA B 1 438 ? -3.855 -18.75 -3.9 1 95.94 438 ALA B N 1
ATOM 7647 C CA . ALA B 1 438 ? -3.617 -18.875 -5.336 1 95.94 438 ALA B CA 1
ATOM 7648 C C . ALA B 1 438 ? -2.717 -20.078 -5.629 1 95.94 438 ALA B C 1
ATOM 7650 O O . ALA B 1 438 ? -2.955 -20.828 -6.578 1 95.94 438 ALA B O 1
ATOM 7651 N N . PHE B 1 439 ? -1.711 -20.312 -4.797 1 94.06 439 PHE B N 1
ATOM 7652 C CA . PHE B 1 439 ? -0.791 -21.422 -5.02 1 94.06 439 PHE B CA 1
ATOM 7653 C C . PHE B 1 439 ? -1.479 -22.766 -4.762 1 94.06 439 PHE B C 1
ATOM 7655 O O . PHE B 1 439 ? -1.262 -23.734 -5.492 1 94.06 439 PHE B O 1
ATOM 7662 N N . VAL B 1 440 ? -2.258 -22.781 -3.73 1 93.44 440 VAL B N 1
ATOM 7663 C CA . VAL B 1 440 ? -2.977 -24.016 -3.436 1 93.44 440 VAL B CA 1
ATOM 7664 C C . VAL B 1 440 ? -3.949 -24.328 -4.57 1 93.44 440 VAL B C 1
ATOM 7666 O O . VAL B 1 440 ? -4.078 -25.484 -4.984 1 93.44 440 VAL B O 1
ATOM 7669 N N . ALA B 1 441 ? -4.605 -23.297 -5.055 1 94.69 441 ALA B N 1
ATOM 7670 C CA . ALA B 1 441 ? -5.52 -23.484 -6.176 1 94.69 441 ALA B CA 1
ATOM 7671 C C . ALA B 1 441 ? -4.781 -24 -7.406 1 94.69 441 ALA B C 1
ATOM 7673 O O . ALA B 1 441 ? -5.277 -24.875 -8.117 1 94.69 441 ALA B O 1
ATOM 7674 N N . PHE B 1 442 ? -3.629 -23.531 -7.637 1 92.62 442 PHE B N 1
ATOM 7675 C CA . PHE B 1 442 ? -2.828 -23.984 -8.773 1 92.62 442 PHE B CA 1
ATOM 7676 C C . PHE B 1 442 ? -2.398 -25.438 -8.602 1 92.62 442 PHE B C 1
ATOM 7678 O O . PHE B 1 442 ? -2.523 -26.234 -9.531 1 92.62 442 PHE B O 1
ATOM 7685 N N . LEU B 1 443 ? -1.984 -25.719 -7.434 1 89.56 443 LEU B N 1
ATOM 7686 C CA . LEU B 1 443 ? -1.472 -27.062 -7.168 1 89.56 443 LEU B CA 1
ATOM 7687 C C . LEU B 1 443 ? -2.578 -28.109 -7.301 1 89.56 443 LEU B C 1
ATOM 7689 O O . LEU B 1 443 ? -2.34 -29.203 -7.797 1 89.56 443 LEU B O 1
ATOM 7693 N N . GLN B 1 444 ? -3.688 -27.703 -6.934 1 90.69 444 GLN B N 1
ATOM 7694 C CA . GLN B 1 444 ? -4.773 -28.672 -6.934 1 90.69 444 GLN B CA 1
ATOM 7695 C C . GLN B 1 444 ? -5.609 -28.562 -8.203 1 90.69 444 GLN B C 1
ATOM 7697 O O . GLN B 1 444 ? -6.797 -28.891 -8.203 1 90.69 444 GLN B O 1
ATOM 7702 N N . SER B 1 445 ? -5.035 -28.016 -9.211 1 89.81 445 SER B N 1
ATOM 7703 C CA . SER B 1 445 ? -5.734 -27.906 -10.484 1 89.81 445 SER B CA 1
ATOM 7704 C C . SER B 1 445 ? -5.707 -29.219 -11.25 1 89.81 445 SER B C 1
ATOM 7706 O O . SER B 1 445 ? -6.359 -29.359 -12.289 1 89.81 445 SER B O 1
ATOM 7708 N N . GLY B 1 446 ? -4.918 -30.219 -10.773 1 83.88 446 GLY B N 1
ATOM 7709 C CA . GLY B 1 446 ? -4.844 -31.531 -11.406 1 83.88 446 GLY B CA 1
ATOM 7710 C C . GLY B 1 446 ? -3.76 -31.625 -12.461 1 83.88 446 GLY B C 1
ATOM 7711 O O . GLY B 1 446 ? -3.549 -32.688 -13.055 1 83.88 446 GLY B O 1
ATOM 7712 N N . MET B 1 447 ? -3.053 -30.531 -12.648 1 83.5 447 MET B N 1
ATOM 7713 C CA . MET B 1 447 ? -2.014 -30.516 -13.68 1 83.5 447 MET B CA 1
ATOM 7714 C C . MET B 1 447 ? -0.715 -31.109 -13.156 1 83.5 447 MET B C 1
ATOM 7716 O O . MET B 1 447 ? -0.005 -31.797 -13.891 1 83.5 447 MET B O 1
ATOM 7720 N N . VAL B 1 448 ? -0.49 -30.875 -11.93 1 81.75 448 VAL B N 1
ATOM 7721 C CA . VAL B 1 448 ? 0.822 -31.25 -11.406 1 81.75 448 VAL B CA 1
ATOM 7722 C C . VAL B 1 448 ? 0.684 -32.438 -10.445 1 81.75 448 VAL B C 1
ATOM 7724 O O . VAL B 1 448 ? 1.618 -33.219 -10.281 1 81.75 448 VAL B O 1
ATOM 7727 N N . ILE B 1 449 ? -0.458 -32.531 -9.82 1 83.94 449 ILE B N 1
ATOM 7728 C CA . ILE B 1 449 ? -0.737 -33.656 -8.93 1 83.94 449 ILE B CA 1
ATOM 7729 C C . ILE B 1 449 ? -2.17 -34.125 -9.141 1 83.94 449 ILE B C 1
ATOM 7731 O O . ILE B 1 449 ? -3.082 -33.312 -9.336 1 83.94 449 ILE B O 1
ATOM 7735 N N . SER B 1 450 ? -2.229 -35.469 -9.234 1 83.06 450 SER B N 1
ATOM 7736 C CA . SER B 1 450 ? -3.566 -36.062 -9.352 1 83.06 450 SER B CA 1
ATOM 7737 C C . SER B 1 450 ? -4.367 -35.844 -8.07 1 83.06 450 SER B C 1
ATOM 7739 O O . SER B 1 450 ? -3.834 -36 -6.969 1 83.06 450 SER B O 1
ATOM 7741 N N . ILE B 1 451 ? -5.609 -35.531 -8.234 1 87.5 451 ILE B N 1
ATOM 7742 C CA . ILE B 1 451 ? -6.473 -35.219 -7.102 1 87.5 451 ILE B CA 1
ATOM 7743 C C . ILE B 1 451 ? -6.586 -36.438 -6.191 1 87.5 451 ILE B C 1
ATOM 7745 O O . ILE B 1 451 ? -6.637 -36.312 -4.965 1 87.5 451 ILE B O 1
ATOM 7749 N N . ASP B 1 452 ? -6.484 -37.625 -6.777 1 83.06 452 ASP B N 1
ATOM 7750 C CA . ASP B 1 452 ? -6.66 -38.875 -6.027 1 83.06 452 ASP B CA 1
ATOM 7751 C C . ASP B 1 452 ? -5.438 -39.156 -5.16 1 83.06 452 ASP B C 1
ATOM 7753 O O . ASP B 1 452 ? -5.523 -39.906 -4.191 1 83.06 452 ASP B O 1
ATOM 7757 N N . SER B 1 453 ? -4.285 -38.531 -5.535 1 82.94 453 SER B N 1
ATOM 7758 C CA . SER B 1 453 ? -3.055 -38.781 -4.793 1 82.94 453 SER B CA 1
ATOM 7759 C C . SER B 1 453 ? -2.957 -37.875 -3.572 1 82.94 453 SER B C 1
ATOM 7761 O O . SER B 1 453 ? -2.117 -38.094 -2.695 1 82.94 453 SER B O 1
ATOM 7763 N N . ILE B 1 454 ? -3.873 -36.969 -3.477 1 88.19 454 ILE B N 1
ATOM 7764 C CA . ILE B 1 454 ? -3.865 -36.031 -2.357 1 88.19 454 ILE B CA 1
ATOM 7765 C C . ILE B 1 454 ? -4.574 -36.656 -1.157 1 88.19 454 ILE B C 1
ATOM 7767 O O . ILE B 1 454 ? -5.617 -37.281 -1.309 1 88.19 454 ILE B O 1
ATOM 7771 N N . ASP B 1 455 ? -3.932 -36.406 -0.013 1 87 455 ASP B N 1
ATOM 7772 C CA . ASP B 1 455 ? -4.516 -36.938 1.215 1 87 455 ASP B CA 1
ATOM 7773 C C . ASP B 1 455 ? -5.93 -36.406 1.427 1 87 455 ASP B C 1
ATOM 7775 O O . ASP B 1 455 ? -6.242 -35.281 1.021 1 87 455 ASP B O 1
ATOM 7779 N N . TRP B 1 456 ? -6.734 -37.219 2.162 1 83.56 456 TRP B N 1
ATOM 7780 C CA . TRP B 1 456 ? -8.156 -36.938 2.326 1 83.56 456 TRP B CA 1
ATOM 7781 C C . TRP B 1 456 ? -8.375 -35.594 3.047 1 83.56 456 TRP B C 1
ATOM 7783 O O . TRP B 1 456 ? -9.352 -34.906 2.785 1 83.56 456 TRP B O 1
ATOM 7793 N N . ALA B 1 457 ? -7.465 -35.188 3.906 1 86.5 457 ALA B N 1
ATOM 7794 C CA . ALA B 1 457 ? -7.637 -34 4.738 1 86.5 457 ALA B CA 1
ATOM 7795 C C . ALA B 1 457 ? -7.621 -32.719 3.889 1 86.5 457 ALA B C 1
ATOM 7797 O O . ALA B 1 457 ? -8.273 -31.734 4.23 1 86.5 457 ALA B O 1
ATOM 7798 N N . LEU B 1 458 ? -6.965 -32.812 2.674 1 91.31 458 LEU B N 1
ATOM 7799 C CA . LEU B 1 458 ? -6.836 -31.594 1.865 1 91.31 458 LEU B CA 1
ATOM 7800 C C . LEU B 1 458 ? -7.5 -31.781 0.504 1 91.31 458 LEU B C 1
ATOM 7802 O O . LEU B 1 458 ? -7.648 -30.812 -0.254 1 91.31 458 LEU B O 1
ATOM 7806 N N . ARG B 1 459 ? -8.023 -32.969 0.226 1 90.5 459 ARG B N 1
ATOM 7807 C CA . ARG B 1 459 ? -8.578 -33.312 -1.077 1 90.5 459 ARG B CA 1
ATOM 7808 C C . ARG B 1 459 ? -9.859 -32.531 -1.355 1 90.5 459 ARG B C 1
ATOM 7810 O O . ARG B 1 459 ? -10.133 -32.156 -2.5 1 90.5 459 ARG B O 1
ATOM 7817 N N . TRP B 1 460 ? -10.578 -32.188 -0.242 1 91.62 460 TRP B N 1
ATOM 7818 C CA . TRP B 1 460 ? -11.852 -31.484 -0.411 1 91.62 460 TRP B CA 1
ATOM 7819 C C . TRP B 1 460 ? -11.648 -30.109 -1.033 1 91.62 460 TRP B C 1
ATOM 7821 O O . TRP B 1 460 ? -12.523 -29.609 -1.737 1 91.62 460 TRP B O 1
ATOM 7831 N N . VAL B 1 461 ? -10.523 -29.516 -0.938 1 92.44 461 VAL B N 1
ATOM 7832 C CA . VAL B 1 461 ? -10.234 -28.188 -1.493 1 92.44 461 VAL B CA 1
ATOM 7833 C C . VAL B 1 461 ? -10.219 -28.266 -3.02 1 92.44 461 VAL B C 1
ATOM 7835 O O . VAL B 1 461 ? -10.633 -27.328 -3.695 1 92.44 461 VAL B O 1
ATOM 7838 N N . ALA B 1 462 ? -9.812 -29.391 -3.549 1 90.5 462 ALA B N 1
ATOM 7839 C CA . ALA B 1 462 ? -9.766 -29.578 -4.996 1 90.5 462 ALA B CA 1
ATOM 7840 C C . ALA B 1 462 ? -11.172 -29.594 -5.594 1 90.5 462 ALA B C 1
ATOM 7842 O O . ALA B 1 462 ? -11.367 -29.141 -6.727 1 90.5 462 ALA B O 1
ATOM 7843 N N . TYR B 1 463 ? -12.141 -30.016 -4.773 1 90.75 463 TYR B N 1
ATOM 7844 C CA . TYR B 1 463 ? -13.508 -30.141 -5.281 1 90.75 463 TYR B CA 1
ATOM 7845 C C . TYR B 1 463 ? -14.195 -28.781 -5.348 1 90.75 463 TYR B C 1
ATOM 7847 O O . TYR B 1 463 ? -15.219 -28.641 -6.016 1 90.75 463 TYR B O 1
ATOM 7855 N N . ILE B 1 464 ? -13.617 -27.812 -4.754 1 94.75 464 ILE B N 1
ATOM 7856 C CA . ILE B 1 464 ? -14.203 -26.484 -4.824 1 94.75 464 ILE B CA 1
ATOM 7857 C C . ILE B 1 464 ? -13.195 -25.5 -5.426 1 94.75 464 ILE B C 1
ATOM 7859 O O . ILE B 1 464 ? -13.148 -24.328 -5.039 1 94.75 464 ILE B O 1
ATOM 7863 N N . ASN B 1 465 ? -12.375 -26 -6.32 1 95.94 465 ASN B N 1
ATOM 7864 C CA . ASN B 1 465 ? -11.305 -25.203 -6.891 1 95.94 465 ASN B CA 1
ATOM 7865 C C . ASN B 1 465 ? -11.703 -24.609 -8.242 1 95.94 465 ASN B C 1
ATOM 7867 O O . ASN B 1 465 ? -11.555 -25.281 -9.273 1 95.94 465 ASN B O 1
ATOM 7871 N N . PRO B 1 466 ? -12.094 -23.359 -8.328 1 96.94 466 PRO B N 1
ATOM 7872 C CA . PRO B 1 466 ? -12.523 -22.766 -9.594 1 96.94 466 PRO B CA 1
ATOM 7873 C C . PRO B 1 466 ? -11.406 -22.719 -10.633 1 96.94 466 PRO B C 1
ATOM 7875 O O . PRO B 1 466 ? -11.68 -22.766 -11.836 1 96.94 466 PRO B O 1
ATOM 7878 N N . TRP B 1 467 ? -10.18 -22.656 -10.211 1 95.94 467 TRP B N 1
ATOM 7879 C CA . TRP B 1 467 ? -9.062 -22.688 -11.148 1 95.94 467 TRP B CA 1
ATOM 7880 C C . TRP B 1 467 ? -9.102 -23.969 -11.992 1 95.94 467 TRP B C 1
ATOM 7882 O O . TRP B 1 467 ? -8.984 -23.906 -13.219 1 95.94 467 TRP B O 1
ATOM 7892 N N . MET B 1 468 ? -9.281 -25.062 -11.352 1 94.81 468 MET B N 1
ATOM 7893 C CA . MET B 1 468 ? -9.32 -26.344 -12.047 1 94.81 468 MET B CA 1
ATOM 7894 C C . MET B 1 468 ? -10.5 -26.406 -13.008 1 94.81 468 MET B C 1
ATOM 7896 O O . MET B 1 468 ? -10.328 -26.703 -14.188 1 94.81 468 MET B O 1
ATOM 7900 N N . TYR B 1 469 ? -11.656 -26.047 -12.523 1 96.06 469 TYR B N 1
ATOM 7901 C CA . TYR B 1 469 ? -12.883 -26.203 -13.289 1 96.06 469 TYR B CA 1
ATOM 7902 C C . TYR B 1 469 ? -12.891 -25.297 -14.508 1 96.06 469 TYR B C 1
ATOM 7904 O O . TYR B 1 469 ? -13.312 -25.703 -15.594 1 96.06 469 TYR B O 1
ATOM 7912 N N . THR B 1 470 ? -12.438 -24.078 -14.352 1 97.44 470 THR B N 1
ATOM 7913 C CA . THR B 1 470 ? -12.422 -23.172 -15.492 1 97.44 470 THR B CA 1
ATOM 7914 C C . THR B 1 470 ? -11.344 -23.578 -16.484 1 97.44 470 THR B C 1
ATOM 7916 O O . THR B 1 470 ? -11.547 -23.469 -17.703 1 97.44 470 THR B O 1
ATOM 7919 N N . LEU B 1 471 ? -10.242 -24.078 -16 1 96.06 471 LEU B N 1
ATOM 7920 C CA . LEU B 1 471 ? -9.188 -24.562 -16.891 1 96.06 471 LEU B CA 1
ATOM 7921 C C . LEU B 1 471 ? -9.672 -25.766 -17.688 1 96.06 471 LEU B C 1
ATOM 7923 O O . LEU B 1 471 ? -9.453 -25.859 -18.891 1 96.06 471 LEU B O 1
ATOM 7927 N N . LEU B 1 472 ? -10.352 -26.719 -17.016 1 94.62 472 LEU B N 1
ATOM 7928 C CA . LEU B 1 472 ? -10.898 -27.891 -17.688 1 94.62 472 LEU B CA 1
ATOM 7929 C C . LEU B 1 472 ? -11.867 -27.5 -18.797 1 94.62 472 LEU B C 1
ATOM 7931 O O . LEU B 1 472 ? -11.812 -28.047 -19.891 1 94.62 472 LEU B O 1
ATOM 7935 N N . ALA B 1 473 ? -12.68 -26.562 -18.453 1 96.12 473 ALA B N 1
ATOM 7936 C CA . ALA B 1 473 ? -13.656 -26.078 -19.438 1 96.12 473 ALA B CA 1
ATOM 7937 C C . ALA B 1 473 ? -12.961 -25.453 -20.641 1 96.12 473 ALA B C 1
ATOM 7939 O O . ALA B 1 473 ? -13.336 -25.719 -21.797 1 96.12 473 ALA B O 1
ATOM 7940 N N . MET B 1 474 ? -11.984 -24.672 -20.438 1 96.25 474 MET B N 1
ATOM 7941 C CA . MET B 1 474 ? -11.266 -24 -21.516 1 96.25 474 MET B CA 1
ATOM 7942 C C . MET B 1 474 ? -10.547 -25.031 -22.406 1 96.25 474 MET B C 1
ATOM 7944 O O . MET B 1 474 ? -10.57 -24.922 -23.625 1 96.25 474 MET B O 1
ATOM 7948 N N . ILE B 1 475 ? -9.914 -25.984 -21.781 1 94 475 ILE B N 1
ATOM 7949 C CA . ILE B 1 475 ? -9.211 -27.031 -22.516 1 94 475 ILE B CA 1
ATOM 7950 C C . ILE B 1 475 ? -10.203 -27.828 -23.375 1 94 475 ILE B C 1
ATOM 7952 O O . ILE B 1 475 ? -9.922 -28.125 -24.531 1 94 475 ILE B O 1
ATOM 7956 N N . TYR B 1 476 ? -11.336 -28.141 -22.766 1 94.06 476 TYR B N 1
ATOM 7957 C CA . TYR B 1 476 ? -12.375 -28.844 -23.5 1 94.06 476 TYR B CA 1
ATOM 7958 C C . TYR B 1 476 ? -12.758 -28.078 -24.766 1 94.06 476 TYR B C 1
ATOM 7960 O O . TYR B 1 476 ? -12.867 -28.672 -25.844 1 94.06 476 TYR B O 1
ATOM 7968 N N . PHE B 1 477 ? -12.938 -26.797 -24.703 1 94.69 477 PHE B N 1
ATOM 7969 C CA . PHE B 1 477 ? -13.398 -25.984 -25.828 1 94.69 477 PHE B CA 1
ATOM 7970 C C . PHE B 1 477 ? -12.32 -25.859 -26.891 1 94.69 477 PHE B C 1
ATOM 7972 O O . PHE B 1 477 ? -12.633 -25.703 -28.078 1 94.69 477 PHE B O 1
ATOM 7979 N N . ASP B 1 478 ? -11.094 -26.016 -26.484 1 94.19 478 ASP B N 1
ATOM 7980 C CA . ASP B 1 478 ? -10.016 -25.938 -27.469 1 94.19 478 ASP B CA 1
ATOM 7981 C C . ASP B 1 478 ? -9.797 -27.281 -28.141 1 94.19 478 ASP B C 1
ATOM 7983 O O . ASP B 1 478 ? -9.398 -27.328 -29.312 1 94.19 478 ASP B O 1
ATOM 7987 N N . PHE B 1 479 ? -10 -28.469 -27.453 1 91.19 479 PHE B N 1
ATOM 7988 C CA . PHE B 1 479 ? -9.609 -29.781 -27.938 1 91.19 479 PHE B CA 1
ATOM 7989 C C . PHE B 1 479 ? -10.797 -30.5 -28.578 1 91.19 479 PHE B C 1
ATOM 7991 O O . PHE B 1 479 ? -10.617 -31.297 -29.5 1 91.19 479 PHE B O 1
ATOM 7998 N N . ALA B 1 480 ? -12 -30.453 -28.031 1 84.19 480 ALA B N 1
ATOM 7999 C CA . ALA B 1 480 ? -13.156 -31.281 -28.391 1 84.19 480 ALA B CA 1
ATOM 8000 C C . ALA B 1 480 ? -13.336 -31.328 -29.906 1 84.19 480 ALA B C 1
ATOM 8002 O O . ALA B 1 480 ? -13.602 -32.406 -30.469 1 84.19 480 ALA B O 1
ATOM 8003 N N . ASP B 1 481 ? -13.336 -30.344 -30.672 1 81 481 ASP B N 1
ATOM 8004 C CA . ASP B 1 481 ? -13.602 -30.359 -32.094 1 81 481 ASP B CA 1
ATOM 8005 C C . ASP B 1 481 ? -12.328 -30.109 -32.906 1 81 481 ASP B C 1
ATOM 8007 O O . ASP B 1 481 ? -12.359 -29.453 -33.938 1 81 481 ASP B O 1
ATOM 8011 N N . SER B 1 482 ? -11.227 -30.844 -32.281 1 87.38 482 SER B N 1
ATOM 8012 C CA . SER B 1 482 ? -9.953 -30.625 -32.969 1 87.38 482 SER B CA 1
ATOM 8013 C C . SER B 1 482 ? -9.266 -31.953 -33.281 1 87.38 482 SER B C 1
ATOM 8015 O O . SER B 1 482 ? -9.695 -33 -32.812 1 87.38 482 SER B O 1
ATOM 8017 N N . SER B 1 483 ? -8.312 -31.891 -34.188 1 87.62 483 SER B N 1
ATOM 8018 C CA . SER B 1 483 ? -7.52 -33.062 -34.562 1 87.62 483 SER B CA 1
ATOM 8019 C C . SER B 1 483 ? -6.027 -32.812 -34.344 1 87.62 483 SER B C 1
ATOM 8021 O O . SER B 1 483 ? -5.566 -31.672 -34.531 1 87.62 483 SER B O 1
ATOM 8023 N N . PHE B 1 484 ? -5.375 -33.812 -33.906 1 87.69 484 PHE B N 1
ATOM 8024 C CA . PHE B 1 484 ? -3.938 -33.719 -33.688 1 87.69 484 PHE B CA 1
ATOM 8025 C C . PHE B 1 484 ? -3.184 -34.656 -34.625 1 87.69 484 PHE B C 1
ATOM 8027 O O . PHE B 1 484 ? -3.537 -35.844 -34.75 1 87.69 484 PHE B O 1
ATOM 8034 N N . SER B 1 485 ? -2.26 -34.156 -35.281 1 82.31 485 SER B N 1
ATOM 8035 C CA . SER B 1 485 ? -1.484 -34.969 -36.25 1 82.31 485 SER B CA 1
ATOM 8036 C C . SER B 1 485 ? -0.397 -35.75 -35.531 1 82.31 485 SER B C 1
ATOM 8038 O O . SER B 1 485 ? -0.095 -35.469 -34.344 1 82.31 485 SER B O 1
ATOM 8040 N N . GLY B 1 486 ? 0.232 -36.719 -36.188 1 72.88 486 GLY B N 1
ATOM 8041 C CA . GLY B 1 486 ? 1.369 -37.469 -35.688 1 72.88 486 GLY B CA 1
ATOM 8042 C C . GLY B 1 486 ? 0.977 -38.812 -35.062 1 72.88 486 GLY B C 1
ATOM 8043 O O . GLY B 1 486 ? 1.84 -39.594 -34.656 1 72.88 486 GLY B O 1
ATOM 8044 N N . PHE B 1 487 ? -0.377 -39.031 -34.844 1 71.06 487 PHE B N 1
ATOM 8045 C CA . PHE B 1 487 ? -0.824 -40.281 -34.281 1 71.06 487 PHE B CA 1
ATOM 8046 C C . PHE B 1 487 ? -0.818 -41.375 -35.344 1 71.06 487 PHE B C 1
ATOM 8048 O O . PHE B 1 487 ? -1.381 -41.219 -36.438 1 71.06 487 PHE B O 1
ATOM 8055 N N . GLY B 1 488 ? 0.174 -41.719 -36.438 1 53.84 488 GLY B N 1
ATOM 8056 C CA . GLY B 1 488 ? 0.219 -42.656 -37.531 1 53.84 488 GLY B CA 1
ATOM 8057 C C . GLY B 1 488 ? -0.987 -43.562 -37.594 1 53.84 488 GLY B C 1
ATOM 8058 O O . GLY B 1 488 ? -1.708 -43.719 -36.594 1 53.84 488 GLY B O 1
ATOM 8059 N N . ASP B 1 489 ? -1.484 -43.875 -38.906 1 45.84 489 ASP B N 1
ATOM 8060 C CA . ASP B 1 489 ? -2.545 -44.812 -39.281 1 45.84 489 ASP B CA 1
ATOM 8061 C C . ASP B 1 489 ? -2.551 -46.031 -38.375 1 45.84 489 ASP B C 1
ATOM 8063 O O . ASP B 1 489 ? -3.58 -46.688 -38.219 1 45.84 489 ASP B O 1
ATOM 8067 N N . ARG B 1 490 ? -1.48 -47.031 -38.438 1 46.41 490 ARG B N 1
ATOM 8068 C CA . ARG B 1 490 ? -1.483 -48.406 -37.906 1 46.41 490 ARG B CA 1
ATOM 8069 C C . ARG B 1 490 ? -1.217 -48.406 -36.406 1 46.41 490 ARG B C 1
ATOM 8071 O O . ARG B 1 490 ? -0.821 -49.438 -35.844 1 46.41 490 ARG B O 1
ATOM 8078 N N . GLY B 1 491 ? -1.729 -47.594 -35.531 1 41.81 491 GLY B N 1
ATOM 8079 C CA . GLY B 1 491 ? -1.48 -47.812 -34.094 1 41.81 491 GLY B CA 1
ATOM 8080 C C . GLY B 1 491 ? -0.041 -47.531 -33.719 1 41.81 491 GLY B C 1
ATOM 8081 O O . GLY B 1 491 ? 0.327 -47.688 -32.562 1 41.81 491 GLY B O 1
ATOM 8082 N N . GLU B 1 492 ? 1.067 -47.719 -34.438 1 40.78 492 GLU B N 1
ATOM 8083 C CA . GLU B 1 492 ? 2.445 -48.125 -34.156 1 40.78 492 GLU B CA 1
ATOM 8084 C C . GLU B 1 492 ? 3.268 -46.906 -33.688 1 40.78 492 GLU B C 1
ATOM 8086 O O . GLU B 1 492 ? 4.023 -47 -32.719 1 40.78 492 GLU B O 1
ATOM 8091 N N . GLN B 1 493 ? 3.781 -45.938 -34.562 1 42.84 493 GLN B N 1
ATOM 8092 C CA . GLN B 1 493 ? 5.109 -45.406 -34.312 1 42.84 493 GLN B CA 1
ATOM 8093 C C . GLN B 1 493 ? 5.047 -44.219 -33.344 1 42.84 493 GLN B C 1
ATOM 8095 O O . GLN B 1 493 ? 4.98 -43.062 -33.75 1 42.84 493 GLN B O 1
ATOM 8100 N N . CYS B 1 494 ? 4.16 -44.031 -32.594 1 50 494 CYS B N 1
ATOM 8101 C CA . CYS B 1 494 ? 4.5 -43 -31.594 1 50 494 CYS B CA 1
ATOM 8102 C C . CYS B 1 494 ? 5.98 -43.062 -31.234 1 50 494 CYS B C 1
ATOM 8104 O O . CYS B 1 494 ? 6.57 -44.156 -31.219 1 50 494 CYS B O 1
ATOM 8106 N N . ALA B 1 495 ? 6.77 -42.25 -31.688 1 45.28 495 ALA B N 1
ATOM 8107 C CA . ALA B 1 495 ? 8.18 -42.25 -31.312 1 45.28 495 ALA B CA 1
ATOM 8108 C C . ALA B 1 495 ? 8.383 -42.844 -29.938 1 45.28 495 ALA B C 1
ATOM 8110 O O . ALA B 1 495 ? 7.465 -42.875 -29.109 1 45.28 495 ALA B O 1
ATOM 8111 N N . PRO B 1 496 ? 9.43 -43.719 -29.875 1 41.69 496 PRO B N 1
ATOM 8112 C CA . PRO B 1 496 ? 9.766 -44.281 -28.562 1 41.69 496 PRO B CA 1
ATOM 8113 C C . PRO B 1 496 ? 9.492 -43.281 -27.422 1 41.69 496 PRO B C 1
ATOM 8115 O O . PRO B 1 496 ? 9.539 -42.062 -27.609 1 41.69 496 PRO B O 1
ATOM 8118 N N . PRO B 1 497 ? 9.102 -43.688 -26.234 1 44.03 497 PRO B N 1
ATOM 8119 C CA . PRO B 1 497 ? 9.055 -42.875 -25.016 1 44.03 497 PRO B CA 1
ATOM 8120 C C . PRO B 1 497 ? 10.195 -41.875 -24.938 1 44.03 497 PRO B C 1
ATOM 8122 O O . PRO B 1 497 ? 11.258 -42.094 -25.516 1 44.03 497 PRO B O 1
ATOM 8125 N N . PRO B 1 498 ? 9.891 -41 -24.359 1 43.19 498 PRO B N 1
ATOM 8126 C CA . PRO B 1 498 ? 8.734 -40.469 -23.609 1 43.19 498 PRO B CA 1
ATOM 8127 C C . PRO B 1 498 ? 7.746 -39.719 -24.5 1 43.19 498 PRO B C 1
ATOM 8129 O O . PRO B 1 498 ? 7.004 -38.875 -24.031 1 43.19 498 PRO B O 1
ATOM 8132 N N . ALA B 1 499 ? 7.836 -39.875 -25.719 1 48.66 499 ALA B N 1
ATOM 8133 C CA . ALA B 1 499 ? 6.879 -39.125 -26.516 1 48.66 499 ALA B CA 1
ATOM 8134 C C . ALA B 1 499 ? 5.461 -39.656 -26.328 1 48.66 499 ALA B C 1
ATOM 8136 O O . ALA B 1 499 ? 5.203 -40.844 -26.531 1 48.66 499 ALA B O 1
ATOM 8137 N N . ALA B 1 500 ? 4.645 -39 -25.406 1 57.53 500 ALA B N 1
ATOM 8138 C CA . ALA B 1 500 ? 3.279 -39.375 -25.062 1 57.53 500 ALA B CA 1
ATOM 8139 C C . ALA B 1 500 ? 2.367 -39.312 -26.281 1 57.53 500 ALA B C 1
ATOM 8141 O O . ALA B 1 500 ? 2.494 -38.406 -27.109 1 57.53 500 ALA B O 1
ATOM 8142 N N . CYS B 1 501 ? 1.915 -40.438 -26.844 1 68.12 501 CYS B N 1
ATOM 8143 C CA . CYS B 1 501 ? 0.89 -40.531 -27.875 1 68.12 501 CYS B CA 1
ATOM 8144 C C . CYS B 1 501 ? -0.503 -40.562 -27.25 1 68.12 501 CYS B C 1
ATOM 8146 O O . CYS B 1 501 ? -0.821 -41.5 -26.5 1 68.12 501 CYS B O 1
ATOM 8148 N N . PHE B 1 502 ? -1.308 -39.5 -27.531 1 76.5 502 PHE B N 1
ATOM 8149 C CA . PHE B 1 502 ? -2.559 -39.344 -26.797 1 76.5 502 PHE B CA 1
ATOM 8150 C C . PHE B 1 502 ? -3.752 -39.688 -27.688 1 76.5 502 PHE B C 1
ATOM 8152 O O . PHE B 1 502 ? -4.84 -39.969 -27.188 1 76.5 502 PHE B O 1
ATOM 8159 N N . GLY B 1 503 ? -3.604 -39.656 -29 1 77.75 503 GLY B N 1
ATOM 8160 C CA . GLY B 1 503 ? -4.703 -39.906 -29.922 1 77.75 503 GLY B CA 1
ATOM 8161 C C . GLY B 1 503 ? -4.793 -38.875 -31.031 1 77.75 503 GLY B C 1
ATOM 8162 O O . GLY B 1 503 ? -4.082 -37.875 -31.016 1 77.75 503 GLY B O 1
ATOM 8163 N N . SER B 1 504 ? -5.68 -39.188 -31.938 1 82.25 504 SER B N 1
ATOM 8164 C CA . SER B 1 504 ? -5.773 -38.312 -33.094 1 82.25 504 SER B CA 1
ATOM 8165 C C . SER B 1 504 ? -6.887 -37.281 -32.938 1 82.25 504 SER B C 1
ATOM 8167 O O . SER B 1 504 ? -6.727 -36.125 -33.312 1 82.25 504 SER B O 1
ATOM 8169 N N . GLN B 1 505 ? -7.98 -37.688 -32.375 1 86.25 505 GLN B N 1
ATOM 8170 C CA . GLN B 1 505 ? -9.094 -36.781 -32.188 1 86.25 505 GLN B CA 1
ATOM 8171 C C . GLN B 1 505 ? -9.008 -36.094 -30.797 1 86.25 505 GLN B C 1
ATOM 8173 O O . GLN B 1 505 ? -8.461 -36.688 -29.859 1 86.25 505 GLN B O 1
ATOM 8178 N N . GLY B 1 506 ? -9.508 -34.906 -30.781 1 87.56 506 GLY B N 1
ATOM 8179 C CA . GLY B 1 506 ? -9.422 -34.125 -29.578 1 87.56 506 GLY B CA 1
ATOM 8180 C C . GLY B 1 506 ? -9.906 -34.844 -28.344 1 87.56 506 GLY B C 1
ATOM 8181 O O . GLY B 1 506 ? -9.273 -34.812 -27.281 1 87.56 506 GLY B O 1
ATOM 8182 N N . ASP B 1 507 ? -11.023 -35.531 -28.422 1 86.44 507 ASP B N 1
ATOM 8183 C CA . ASP B 1 507 ? -11.562 -36.312 -27.312 1 86.44 507 ASP B CA 1
ATOM 8184 C C . ASP B 1 507 ? -10.609 -37.406 -26.875 1 86.44 507 ASP B C 1
ATOM 8186 O O . ASP B 1 507 ? -10.422 -37.656 -25.688 1 86.44 507 ASP B O 1
ATOM 8190 N N . ALA B 1 508 ? -9.977 -38.062 -27.844 1 84.69 508 ALA B N 1
ATOM 8191 C CA . ALA B 1 508 ? -9.023 -39.125 -27.547 1 84.69 508 ALA B CA 1
ATOM 8192 C C . ALA B 1 508 ? -7.762 -38.562 -26.891 1 84.69 508 ALA B C 1
ATOM 8194 O O . ALA B 1 508 ? -7.18 -39.219 -26.016 1 84.69 508 ALA B O 1
ATOM 8195 N N . VAL B 1 509 ? -7.426 -37.469 -27.438 1 85.56 509 VAL B N 1
ATOM 8196 C CA . VAL B 1 509 ? -6.238 -36.812 -26.875 1 85.56 509 VAL B CA 1
ATOM 8197 C C . VAL B 1 509 ? -6.492 -36.469 -25.406 1 85.56 509 VAL B C 1
ATOM 8199 O O . VAL B 1 509 ? -5.633 -36.688 -24.547 1 85.56 509 VAL B O 1
ATOM 8202 N N . LEU B 1 510 ? -7.672 -35.938 -25.109 1 87.75 510 LEU B N 1
ATOM 8203 C CA . LEU B 1 510 ? -8.016 -35.594 -23.734 1 87.75 510 LEU B CA 1
ATOM 8204 C C . LEU B 1 510 ? -8.039 -36.812 -22.844 1 87.75 510 LEU B C 1
ATOM 8206 O O . LEU B 1 510 ? -7.551 -36.781 -21.703 1 87.75 510 LEU B O 1
ATOM 8210 N N . ASP B 1 511 ? -8.555 -37.875 -23.328 1 85.69 511 ASP B N 1
ATOM 8211 C CA . ASP B 1 511 ? -8.586 -39.094 -22.547 1 85.69 511 ASP B CA 1
ATOM 8212 C C . ASP B 1 511 ? -7.176 -39.656 -22.359 1 85.69 511 ASP B C 1
ATOM 8214 O O . ASP B 1 511 ? -6.879 -40.25 -21.328 1 85.69 511 ASP B O 1
ATOM 8218 N N . GLY B 1 512 ? -6.348 -39.531 -23.453 1 80.62 512 GLY B N 1
ATOM 8219 C CA . GLY B 1 512 ? -4.953 -39.938 -23.328 1 80.62 512 GLY B CA 1
ATOM 8220 C C . GLY B 1 512 ? -4.211 -39.156 -22.25 1 80.62 512 GLY B C 1
ATOM 8221 O O . GLY B 1 512 ? -3.469 -39.719 -21.453 1 80.62 512 GLY B O 1
ATOM 8222 N N . ILE B 1 513 ? -4.48 -37.906 -22.234 1 81.06 513 ILE B N 1
ATOM 8223 C CA . ILE B 1 513 ? -3.857 -37.062 -21.234 1 81.06 513 ILE B CA 1
ATOM 8224 C C . ILE B 1 513 ? -4.418 -37.375 -19.844 1 81.06 513 ILE B C 1
ATOM 8226 O O . ILE B 1 513 ? -3.697 -37.344 -18.844 1 81.06 513 ILE B O 1
ATOM 8230 N N . GLY B 1 514 ? -5.629 -37.781 -19.781 1 79.38 514 GLY B N 1
ATOM 8231 C CA . GLY B 1 514 ? -6.281 -38.188 -18.531 1 79.38 514 GLY B CA 1
ATOM 8232 C C . GLY B 1 514 ? -5.594 -39.344 -17.828 1 79.38 514 GLY B C 1
ATOM 8233 O O . GLY B 1 514 ? -5.734 -39.5 -16.609 1 79.38 514 GLY B O 1
ATOM 8234 N N . THR B 1 515 ? -4.875 -40.094 -18.594 1 72.38 515 THR B N 1
ATOM 8235 C CA . THR B 1 515 ? -4.137 -41.188 -17.984 1 72.38 515 THR B CA 1
ATOM 8236 C C . THR B 1 515 ? -2.967 -40.688 -17.156 1 72.38 515 THR B C 1
ATOM 8238 O O . THR B 1 515 ? -2.514 -41.344 -16.234 1 72.38 515 THR B O 1
ATOM 8241 N N . LEU B 1 516 ? -2.57 -39.5 -17.578 1 68 516 LEU B N 1
ATOM 8242 C CA . LEU B 1 516 ? -1.491 -38.844 -16.844 1 68 516 LEU B CA 1
ATOM 8243 C C . LEU B 1 516 ? -2.047 -37.906 -15.781 1 68 516 LEU B C 1
ATOM 8245 O O . LEU B 1 516 ? -1.512 -37.812 -14.672 1 68 516 LEU B O 1
ATOM 8249 N N . MET B 1 517 ? -3.105 -37.312 -16.203 1 76.25 517 MET B N 1
ATOM 8250 C CA . MET B 1 517 ? -3.771 -36.312 -15.359 1 76.25 517 MET B CA 1
ATOM 8251 C C . MET B 1 517 ? -5.242 -36.656 -15.172 1 76.25 517 MET B C 1
ATOM 8253 O O . MET B 1 517 ? -6.082 -36.312 -15.992 1 76.25 517 MET B O 1
ATOM 8257 N N . SER B 1 518 ? -5.559 -37.25 -14.133 1 71.31 518 SER B N 1
ATOM 8258 C CA . SER B 1 518 ? -6.84 -37.938 -13.945 1 71.31 518 SER B CA 1
ATOM 8259 C C . SER B 1 518 ? -8.008 -36.938 -14.07 1 71.31 518 SER B C 1
ATOM 8261 O O . SER B 1 518 ? -9.125 -37.344 -14.391 1 71.31 518 SER B O 1
ATOM 8263 N N . SER B 1 519 ? -7.777 -35.688 -13.914 1 77.56 519 SER B N 1
ATOM 8264 C CA . SER B 1 519 ? -8.875 -34.719 -13.961 1 77.56 519 SER B CA 1
ATOM 8265 C C . SER B 1 519 ? -9.242 -34.375 -15.398 1 77.56 519 SER B C 1
ATOM 8267 O O . SER B 1 519 ? -10.312 -33.812 -15.656 1 77.56 519 SER B O 1
ATOM 8269 N N . TYR B 1 520 ? -8.43 -34.812 -16.312 1 79.75 520 TYR B N 1
ATOM 8270 C CA . TYR B 1 520 ? -8.625 -34.438 -17.703 1 79.75 520 TYR B CA 1
ATOM 8271 C C . TYR B 1 520 ? -9.203 -35.625 -18.5 1 79.75 520 TYR B C 1
ATOM 8273 O O . TYR B 1 520 ? -8.695 -36.719 -18.422 1 79.75 520 TYR B O 1
ATOM 8281 N N . SER B 1 521 ? -10.43 -35.438 -18.969 1 82.56 521 SER B N 1
ATOM 8282 C CA . SER B 1 521 ? -11.086 -36.469 -19.766 1 82.56 521 SER B CA 1
ATOM 8283 C C . SER B 1 521 ? -12.07 -35.844 -20.766 1 82.56 521 SER B C 1
ATOM 8285 O O . SER B 1 521 ? -12.391 -34.688 -20.672 1 82.56 521 SER B O 1
ATOM 8287 N N . SER B 1 522 ? -12.469 -36.688 -21.672 1 84.06 522 SER B N 1
ATOM 8288 C CA . SER B 1 522 ? -13.461 -36.25 -22.641 1 84.06 522 SER B CA 1
ATOM 8289 C C . SER B 1 522 ? -14.844 -36.125 -22 1 84.06 522 SER B C 1
ATOM 8291 O O . SER B 1 522 ? -15.758 -35.531 -22.578 1 84.06 522 SER B O 1
ATOM 8293 N N . SER B 1 523 ? -14.992 -36.469 -20.75 1 84.38 523 SER B N 1
ATOM 8294 C CA . SER B 1 523 ? -16.281 -36.438 -20.062 1 84.38 523 SER B CA 1
ATOM 8295 C C . SER B 1 523 ? -16.484 -35.156 -19.312 1 84.38 523 SER B C 1
ATOM 8297 O O . SER B 1 523 ? -17.484 -34.969 -18.609 1 84.38 523 SER B O 1
ATOM 8299 N N . ILE B 1 524 ? -15.68 -34.281 -19.516 1 88.94 524 ILE B N 1
ATOM 8300 C CA . ILE B 1 524 ? -15.758 -32.969 -18.875 1 88.94 524 ILE B CA 1
ATOM 8301 C C . ILE B 1 524 ? -17.031 -32.25 -19.328 1 88.94 524 ILE B C 1
ATOM 8303 O O . ILE B 1 524 ? -17.406 -32.312 -20.5 1 88.94 524 ILE B O 1
ATOM 8307 N N . LYS B 1 525 ? -17.812 -31.75 -18.406 1 93.38 525 LYS B N 1
ATOM 8308 C CA . LYS B 1 525 ? -18.984 -30.891 -18.656 1 93.38 525 LYS B CA 1
ATOM 8309 C C . LYS B 1 525 ? -18.656 -29.438 -18.359 1 93.38 525 LYS B C 1
ATOM 8311 O O . LYS B 1 525 ? -18.844 -28.969 -17.234 1 93.38 525 LYS B O 1
ATOM 8316 N N . PRO B 1 526 ? -18.266 -28.734 -19.438 1 94.69 526 PRO B N 1
ATOM 8317 C CA . PRO B 1 526 ? -17.703 -27.391 -19.25 1 94.69 526 PRO B CA 1
ATOM 8318 C C . PRO B 1 526 ? -18.656 -26.438 -18.547 1 94.69 526 PRO B C 1
ATOM 8320 O O . PRO B 1 526 ? -18.25 -25.688 -17.656 1 94.69 526 PRO B O 1
ATOM 8323 N N . TRP B 1 527 ? -19.953 -26.469 -18.812 1 96.12 527 TRP B N 1
ATOM 8324 C CA . TRP B 1 527 ? -20.891 -25.5 -18.234 1 96.12 527 TRP B CA 1
ATOM 8325 C C . TRP B 1 527 ? -21.25 -25.859 -16.797 1 96.12 527 TRP B C 1
ATOM 8327 O O . TRP B 1 527 ? -21.547 -24.984 -15.992 1 96.12 527 TRP B O 1
ATOM 8337 N N . GLN B 1 528 ? -21.172 -27.172 -16.5 1 95.88 528 GLN B N 1
ATOM 8338 C CA . GLN B 1 528 ? -21.297 -27.562 -15.102 1 95.88 528 GLN B CA 1
ATOM 8339 C C . GLN B 1 528 ? -20.109 -27.062 -14.289 1 95.88 528 GLN B C 1
ATOM 8341 O O . GLN B 1 528 ? -20.266 -26.578 -13.164 1 95.88 528 GLN B O 1
ATOM 8346 N N . ASP B 1 529 ? -18.953 -27.172 -14.906 1 95.81 529 ASP B N 1
ATOM 8347 C CA . ASP B 1 529 ? -17.734 -26.719 -14.25 1 95.81 529 ASP B CA 1
ATOM 8348 C C . ASP B 1 529 ? -17.766 -25.203 -14.023 1 95.81 529 ASP B C 1
ATOM 8350 O O . ASP B 1 529 ? -17.406 -24.719 -12.945 1 95.81 529 ASP B O 1
ATOM 8354 N N . VAL B 1 530 ? -18.25 -24.516 -15.016 1 97.12 530 VAL B N 1
ATOM 8355 C CA . VAL B 1 530 ? -18.375 -23.062 -14.898 1 97.12 530 VAL B CA 1
ATOM 8356 C C . VAL B 1 530 ? -19.406 -22.719 -13.82 1 97.12 530 VAL B C 1
ATOM 8358 O O . VAL B 1 530 ? -19.203 -21.797 -13.031 1 97.12 530 VAL B O 1
ATOM 8361 N N . GLY B 1 531 ? -20.469 -23.531 -13.766 1 97.25 531 GLY B N 1
ATOM 8362 C CA . GLY B 1 531 ? -21.484 -23.328 -12.75 1 97.25 531 GLY B CA 1
ATOM 8363 C C . GLY B 1 531 ? -20.953 -23.5 -11.336 1 97.25 531 GLY B C 1
ATOM 8364 O O . GLY B 1 531 ? -21.297 -22.703 -10.445 1 97.25 531 GLY B O 1
ATOM 8365 N N . ILE B 1 532 ? -20.125 -24.469 -11.133 1 97 532 ILE B N 1
ATOM 8366 C CA . ILE B 1 532 ? -19.516 -24.703 -9.82 1 97 532 ILE B CA 1
ATOM 8367 C C . ILE B 1 532 ? -18.641 -23.516 -9.445 1 97 532 ILE B C 1
ATOM 8369 O O . ILE B 1 532 ? -18.656 -23.047 -8.305 1 97 532 ILE B O 1
ATOM 8373 N N . SER B 1 533 ? -17.906 -23.031 -10.414 1 97.94 533 SER B N 1
ATOM 8374 C CA . SER B 1 533 ? -17 -21.906 -10.172 1 97.94 533 SER B CA 1
ATOM 8375 C C . SER B 1 533 ? -17.781 -20.641 -9.805 1 97.94 533 SER B C 1
ATOM 8377 O O . SER B 1 533 ? -17.359 -19.891 -8.922 1 97.94 533 SER B O 1
ATOM 8379 N N . VAL B 1 534 ? -18.875 -20.406 -10.43 1 97.94 534 VAL B N 1
ATOM 8380 C CA . VAL B 1 534 ? -19.719 -19.266 -10.117 1 97.94 534 VAL B CA 1
ATOM 8381 C C . VAL B 1 534 ? -20.297 -19.406 -8.711 1 97.94 534 VAL B C 1
ATOM 8383 O O . VAL B 1 534 ? -20.375 -18.438 -7.957 1 97.94 534 VAL B O 1
ATOM 8386 N N . ALA B 1 535 ? -20.672 -20.641 -8.383 1 98.19 535 ALA B N 1
ATOM 8387 C CA . ALA B 1 535 ? -21.219 -20.906 -7.059 1 98.19 535 ALA B CA 1
ATOM 8388 C C . ALA B 1 535 ? -20.203 -20.609 -5.965 1 98.19 535 ALA B C 1
ATOM 8390 O O . ALA B 1 535 ? -20.547 -20.031 -4.934 1 98.19 535 ALA B O 1
ATOM 8391 N N . VAL B 1 536 ? -19 -20.969 -6.195 1 98.25 536 VAL B N 1
ATOM 8392 C CA . VAL B 1 536 ? -17.938 -20.719 -5.219 1 98.25 536 VAL B CA 1
ATOM 8393 C C . VAL B 1 536 ? -17.734 -19.203 -5.066 1 98.25 536 VAL B C 1
ATOM 8395 O O . VAL B 1 536 ? -17.578 -18.703 -3.951 1 98.25 536 VAL B O 1
ATOM 8398 N N . ALA B 1 537 ? -17.734 -18.5 -6.164 1 97.81 537 ALA B N 1
ATOM 8399 C CA . ALA B 1 537 ? -17.594 -17.031 -6.121 1 97.81 537 ALA B CA 1
ATOM 8400 C C . ALA B 1 537 ? -18.734 -16.406 -5.32 1 97.81 537 ALA B C 1
ATOM 8402 O O . ALA B 1 537 ? -18.516 -15.484 -4.539 1 97.81 537 ALA B O 1
ATOM 8403 N N . LEU B 1 538 ? -19.922 -16.938 -5.453 1 97.31 538 LEU B N 1
ATOM 8404 C CA . LEU B 1 538 ? -21.078 -16.422 -4.73 1 97.31 538 LEU B CA 1
ATOM 8405 C C . LEU B 1 538 ? -20.953 -16.688 -3.234 1 97.31 538 LEU B C 1
ATOM 8407 O O . LEU B 1 538 ? -21.344 -15.852 -2.414 1 97.31 538 LEU B O 1
ATOM 8411 N N . VAL B 1 539 ? -20.406 -17.828 -2.93 1 97.94 539 VAL B N 1
ATOM 8412 C CA . VAL B 1 539 ? -20.188 -18.156 -1.523 1 97.94 539 VAL B CA 1
ATOM 8413 C C . VAL B 1 539 ? -19.172 -17.172 -0.926 1 97.94 539 VAL B C 1
ATOM 8415 O O . VAL B 1 539 ? -19.344 -16.719 0.208 1 97.94 539 VAL B O 1
ATOM 8418 N N . LEU B 1 540 ? -18.141 -16.859 -1.649 1 97.94 540 LEU B N 1
ATOM 8419 C CA . LEU B 1 540 ? -17.141 -15.914 -1.179 1 97.94 540 LEU B CA 1
ATOM 8420 C C . LEU B 1 540 ? -17.766 -14.531 -0.967 1 97.94 540 LEU B C 1
ATOM 8422 O O . LEU B 1 540 ? -17.422 -13.828 -0.018 1 97.94 540 LEU B O 1
ATOM 8426 N N . LYS B 1 541 ? -18.672 -14.148 -1.819 1 97.06 541 LYS B N 1
ATOM 8427 C CA . LYS B 1 541 ? -19.359 -12.875 -1.66 1 97.06 541 LYS B CA 1
ATOM 8428 C C . LYS B 1 541 ? -20.25 -12.875 -0.417 1 97.06 541 LYS B C 1
ATOM 8430 O O . LYS B 1 541 ? -20.359 -11.859 0.274 1 97.06 541 LYS B O 1
ATOM 8435 N N . LEU B 1 542 ? -20.859 -13.992 -0.163 1 97.06 542 LEU B N 1
ATOM 8436 C CA . LEU B 1 542 ? -21.656 -14.133 1.05 1 97.06 542 LEU B CA 1
ATOM 8437 C C . LEU B 1 542 ? -20.781 -14.023 2.293 1 97.06 542 LEU B C 1
ATOM 8439 O O . LEU B 1 542 ? -21.156 -13.383 3.275 1 97.06 542 LEU B O 1
ATOM 8443 N N . LEU B 1 543 ? -19.625 -14.602 2.211 1 97 543 LEU B N 1
ATOM 8444 C CA . LEU B 1 543 ? -18.688 -14.508 3.326 1 97 543 LEU B CA 1
ATOM 8445 C C . LEU B 1 543 ? -18.203 -13.07 3.521 1 97 543 LEU B C 1
ATOM 8447 O O . LEU B 1 543 ? -18.016 -12.625 4.652 1 97 543 LEU B O 1
ATOM 8451 N N . GLN B 1 544 ? -17.984 -12.422 2.404 1 96.06 544 GLN B N 1
ATOM 8452 C CA . GLN B 1 544 ? -17.625 -11.008 2.48 1 96.06 544 GLN B CA 1
ATOM 8453 C C . GLN B 1 544 ? -18.703 -10.203 3.182 1 96.06 544 GLN B C 1
ATOM 8455 O O . GLN B 1 544 ? -18.406 -9.352 4.023 1 96.06 544 GLN B O 1
ATOM 8460 N N . TYR B 1 545 ? -19.938 -10.445 2.895 1 94.94 545 TYR B N 1
ATOM 8461 C CA . TYR B 1 545 ? -21.078 -9.781 3.52 1 94.94 545 TYR B CA 1
ATOM 8462 C C . TYR B 1 545 ? -21.109 -10.039 5.02 1 94.94 545 TYR B C 1
ATOM 8464 O O . TYR B 1 545 ? -21.297 -9.109 5.812 1 94.94 545 TYR B O 1
ATOM 8472 N N . ILE B 1 546 ? -20.828 -11.219 5.359 1 94.88 546 ILE B N 1
ATOM 8473 C CA . ILE B 1 546 ? -20.844 -11.602 6.766 1 94.88 546 ILE B CA 1
ATOM 8474 C C . ILE B 1 546 ? -19.688 -10.914 7.492 1 94.88 546 ILE B C 1
ATOM 8476 O O . ILE B 1 546 ? -19.859 -10.414 8.609 1 94.88 546 ILE B O 1
ATOM 8480 N N . ALA B 1 547 ? -18.578 -10.859 6.844 1 92.38 547 ALA B N 1
ATOM 8481 C CA . ALA B 1 547 ? -17.406 -10.211 7.434 1 92.38 547 ALA B CA 1
ATOM 8482 C C . ALA B 1 547 ? -17.656 -8.719 7.656 1 92.38 547 ALA B C 1
ATOM 8484 O O . ALA B 1 547 ? -17.234 -8.156 8.672 1 92.38 547 ALA B O 1
ATOM 8485 N N . LEU B 1 548 ? -18.344 -8.133 6.746 1 87.88 548 LEU B N 1
ATOM 8486 C CA . LEU B 1 548 ? -18.656 -6.711 6.84 1 87.88 548 LEU B CA 1
ATOM 8487 C C . LEU B 1 548 ? -19.609 -6.434 7.992 1 87.88 548 LEU B C 1
ATOM 8489 O O . LEU B 1 548 ? -19.531 -5.379 8.625 1 87.88 548 LEU B O 1
ATOM 8493 N N . ARG B 1 549 ? -20.422 -7.344 8.266 1 83.94 549 ARG B N 1
ATOM 8494 C CA . ARG B 1 549 ? -21.406 -7.168 9.336 1 83.94 549 ARG B CA 1
ATOM 8495 C C . ARG B 1 549 ? -20.766 -7.398 10.703 1 83.94 549 ARG B C 1
ATOM 8497 O O . ARG B 1 549 ? -21.188 -6.801 11.695 1 83.94 549 ARG B O 1
ATOM 8504 N N . THR B 1 550 ? -19.719 -8.234 10.625 1 76.31 550 THR B N 1
ATOM 8505 C CA . THR B 1 550 ? -19.078 -8.562 11.898 1 76.31 550 THR B CA 1
ATOM 8506 C C . THR B 1 550 ? -18.047 -7.512 12.273 1 76.31 550 THR B C 1
ATOM 8508 O O . THR B 1 550 ? -17.875 -7.18 13.445 1 76.31 550 THR B O 1
ATOM 8511 N N . PHE B 1 551 ? -17.156 -7.16 11.297 1 62.69 551 PHE B N 1
ATOM 8512 C CA . PHE B 1 551 ? -16.062 -6.238 11.594 1 62.69 551 PHE B CA 1
ATOM 8513 C C . PHE B 1 551 ? -16.578 -4.805 11.672 1 62.69 551 PHE B C 1
ATOM 8515 O O . PHE B 1 551 ? -15.781 -3.859 11.703 1 62.69 551 PHE B O 1
ATOM 8522 N N . ARG B 1 552 ? -17.797 -4.703 11.812 1 52.34 552 ARG B N 1
ATOM 8523 C CA . ARG B 1 552 ? -18.328 -3.373 12.07 1 52.34 552 ARG B CA 1
ATOM 8524 C C . ARG B 1 552 ? -17.922 -2.879 13.453 1 52.34 552 ARG B C 1
ATOM 8526 O O . ARG B 1 552 ? -17.891 -3.656 14.406 1 52.34 552 ARG B O 1
#

Solvent-accessible surface area (backbone atoms only — not comparable to full-atom values): 57058 Å² total; per-residue (Å²): 74,37,35,38,31,38,46,92,80,12,43,66,67,60,50,50,29,58,74,64,68,46,88,57,86,93,64,84,83,83,86,84,60,62,53,62,71,37,72,63,40,72,67,52,44,34,26,23,30,26,74,37,61,63,66,76,70,70,65,35,68,36,24,46,45,55,51,39,50,53,48,35,59,32,37,37,58,88,46,50,71,66,54,43,52,50,49,44,51,48,42,31,56,64,53,68,38,63,93,46,29,82,38,34,39,27,56,98,85,39,89,45,50,51,65,47,54,41,45,39,46,51,50,43,53,41,52,59,49,57,35,46,29,39,40,30,38,32,73,45,60,42,19,43,52,60,43,27,42,50,50,51,50,39,48,45,52,44,26,66,75,66,66,26,46,36,40,32,37,40,73,47,56,47,56,71,52,50,68,64,33,52,26,35,34,33,30,29,82,64,36,57,48,42,76,44,47,47,86,49,48,64,60,54,51,63,73,37,102,56,83,76,79,56,89,90,60,43,66,54,54,48,54,43,44,56,44,20,59,92,76,27,60,62,67,56,32,48,50,44,31,50,50,34,65,71,59,61,65,80,73,70,78,70,67,70,55,77,85,70,64,62,51,53,67,51,55,61,69,59,44,20,53,53,44,29,54,51,47,48,54,41,57,72,63,40,51,71,71,55,52,47,51,28,51,53,32,23,51,45,20,35,52,50,22,52,49,44,37,70,30,40,47,52,28,42,84,22,53,62,55,40,52,49,49,53,49,48,50,52,45,54,51,43,60,50,38,53,57,49,23,56,54,47,31,54,49,45,55,40,48,52,53,40,40,64,39,45,46,50,56,71,66,29,50,56,50,18,52,55,60,55,42,49,62,54,38,47,50,36,30,50,41,25,47,46,40,34,41,72,52,23,53,52,47,72,91,36,40,68,61,38,43,50,29,49,21,47,38,42,48,34,35,48,34,50,32,49,30,35,25,71,73,36,96,43,52,56,59,24,40,51,50,47,52,45,52,52,49,53,38,56,48,46,38,20,81,82,39,43,65,85,71,29,45,77,91,60,35,64,57,45,77,71,28,37,58,25,31,24,48,52,28,37,50,45,57,51,29,56,91,34,66,29,43,72,54,52,91,82,84,63,65,48,59,69,81,80,54,65,71,32,44,39,41,20,42,42,26,32,40,40,46,15,75,79,21,67,78,39,43,63,79,66,53,43,67,60,29,44,48,52,26,50,50,51,30,52,50,39,48,52,49,35,53,52,48,57,68,61,76,99,74,37,36,38,31,37,46,92,80,13,42,65,67,60,50,51,28,59,73,65,66,46,87,56,88,93,62,85,83,84,83,83,59,61,53,62,70,36,72,64,41,73,65,54,42,32,25,23,30,27,72,37,61,62,68,77,71,70,65,34,66,36,26,46,44,56,50,41,49,54,48,34,59,32,37,36,58,87,45,50,72,66,54,42,52,49,50,45,51,48,42,32,57,65,54,66,37,64,92,45,30,83,37,33,38,27,56,99,86,39,88,45,49,51,65,45,53,42,44,36,48,50,50,41,53,41,52,60,48,56,35,50,29,39,41,31,36,33,73,46,61,43,19,46,53,61,44,28,41,50,49,52,51,39,50,45,52,45,26,66,73,66,65,26,45,35,40,33,37,40,72,46,56,46,54,70,52,50,66,65,34,51,27,35,36,35,28,30,84,66,37,57,48,43,75,44,47,48,88,49,47,63,59,54,52,63,72,37,102,56,83,76,80,58,90,90,60,44,67,54,54,48,53,43,44,57,44,20,58,91,76,28,60,63,67,58,33,48,50,44,32,50,50,34,65,70,59,61,66,80,73,71,78,69,66,70,54,75,87,70,63,62,51,52,66,52,55,61,69,59,44,19,53,54,44,28,56,52,48,46,52,41,56,72,63,41,50,69,70,56,53,47,49,29,50,51,32,23,51,42,20,36,52,50,22,54,48,45,37,72,29,41,47,53,28,41,84,23,53,61,55,42,52,49,49,53,50,46,48,50,44,53,50,43,59,50,39,54,57,49,22,59,54,46,30,54,49,46,56,40,48,52,52,40,40,65,41,45,44,50,56,71,66,28,51,56,50,18,53,55,59,54,43,49,63,54,38,46,51,36,30,50,41,25,46,48,38,32,40,71,53,24,54,52,49,70,89,36,42,68,59,37,42,50,29,49,22,47,39,42,46,34,34,47,33,51,31,50,32,34,26,70,72,36,98,42,51,55,58,23,40,51,51,46,52,45,52,53,49,51,38,56,49,45,37,21,80,81,38,45,65,84,72,30,45,76,92,59,37,64,56,44,78,68,28,37,58,24,30,24,48,52,26,37,50,45,58,49,29,56,92,34,66,28,43,73,54,55,91,81,83,65,66,49,59,69,80,82,53,63,72,32,41,41,42,20,42,42,26,32,40,39,46,16,76,76,21,66,78,38,44,63,78,65,53,42,68,58,29,43,49,52,27,51,51,51,30,50,50,38,48,52,50,35,53,52,48,57,68,62,75,98

Organism: Polarella glacialis (NCBI:txid89957)

pLDDT: mean 85.28, std 12.21, range [40.78, 98.38]

Foldseek 3Di:
DEEEEAAPPLCPVVVLCVQLVPDDPPDDDDDFDADLRHTDDLQLSLFAEAEAEPDLQDQQLAFLLRRQLLLLLFLVPPDDPVRSVVLSVVLCVLLVVVVRRRWGNHDPVGDTDDLLSSLSSSVSSRCSSLHQEYEYEASCPPHDLVSSLSRLVSVLVCCVVSVHHYYYYHYAHDLSSLVSDQWYWYGANNATLDTGGSVCVQVVVVVAPDDHDDPPDHPRVVSHCQQPVVNDPPVSNVSSRVVCVVVVPPPPPRHSDDDRDGRDGDDLVSLLVSLLVVVLSSVVRDCPQQVVLLVVLLVQLLVLLVVLLVLLAFALQNLLVVLVSLLSLLQVSLLSLLSCLVVLLSVLVSVLSCVSSVSHDLSSVLNSCLVNVQVSLLSSLVSSVVNNCVRSPFDVVCVVVLSLLSSLSVLLSNLLSNLLSLQDPDSVVSSVVSVVVSVLLSVLLQSPDALVPDDPVCSVVSVLRSSNLSSLLNLLRRFQQDFHPDCDDPNDPQPDPPSQRQDTGSQSNQCSVCVVRVSTHSPRDNVVSSVSSNVSSVVSSVSSSVSSVPVD/DEEEEEAPPLCPVVVLCVQLVPDDPPDDDDDFDADLRHTDDLQLSLFAEAEAEPDLQDQQLAFLLRRQLLLLLFLVPPDDPVRSVVLSVVLCVLLVVVVRRRWGNHDPVGDTDDLLSSLSSSVSSRCSSLHQEYEYEASCPPHDLVSSLSRLVSVLVCCVVSVHHYYYYHYAHDLSSLVSDQWYWYGANNATLDTGGSVCVQVVVVVAPDDHDDPPDHPRVVSHCQQPVVNDPPVSNVSSRVVCVVVVPPPPPRHSDDDRDGRDGDDLVSLLVSLLVVVLSSVVRDCPQQVVLLVVLLVQLLVLLVVLLVLLAFALQNLLVVLVSLLSLLQVSLLSLLSCLVVLLSVVVSVLSCVSSVSHDLVSVLNSCLVNVQVSLLSSLVSSVVNNCVRSVFDPVCVVVLSLLSSLSVLLSNLLSNLLSLQDPDSVVSSVVSVVVSVLLSVLLQSPDALVPDDPVCSVVSVLRSSNLSSLLNLLRRFQQDFHPPCDDPNDPQPDPPSQRQDTGSQSNQCSCCVVRVSTHSPRDNVVSSVSSNVSSVVSSVSSSVSSVPVD

Secondary structure (DSSP, 8-state):
-EEEEE-TTSSHHHHHHHHTT---TT----S--EETTEE--HHHHHHHEEEE-SS----TTSBHHHHHHHHHHHH-TT--HHHHHHHHHHHHHHTT-GGGTTSB---SSS----HHHHHHHHHHHHHHT--SEEEEESTTTT--HHHHHHHHHHHHHHHHHHT-EEEEEESS--HHHHTT-SEEEEEETTEEEEEEEHHHHHHHHHHSS-PPPPTT--HHHHHHHHH-TTTS-HHHHHHHHHHHHHH----------SPP--PPPPPHHHHHHHHHHHHHHHHHH-HHHHHHHHHHHHHHHHHHHHHTGGGGS-BGGGHHHHHHHHHHHHHHHHHHGGGGHHHHHHHHHHHHHHHHTTSS-HHHHHHHHHHHHHHHHHHHHHHHHHHHHHHT---GGGHHHHHHHHHHHHHHHHHHHHHHHHHSSSHHHHHHHHHHHHHHHHHTTSSSS-GGGS-HHHHHHHHT-HHHHHHHHHHHHHHTT-B-BT--TTS--S-STTS----SBHHHHHHHHHTTSTT--TT--HHHHHHHHHHHHHHHHHHHHHHHHH--/-EEEEE-TTSSHHHHHHHHTT---TT----S--EETTEE--HHHHHHHEEEE-SS----TTSBHHHHHHHHHHHH-TT--HHHHHHHHHHHHHHTT-GGGTTSB---SSS----HHHHHHHHHHHHHHT--SEEEEESTTTT--HHHHHHHHHHHHHHHHHHT-EEEEEESS--HHHHHT-SEEEEEETTEEEEEEEHHHHHHHHHHSS-PPPPTT--HHHHHHHHH-TTTS-HHHHHHHHHHHHHH----------S----PPPPPHHHHHHHHHHHHHHHHHH-HHHHHHHHHHHHHHHHHHHHHTGGGGS-BGGGHHHHHHHHHHHHHHHHHHGGGGHHHHHHHHHHHHHHHHTTSS-HHHHHHHHHHHHHHHHHHHHHHHHHHHHHHT---GGGHHHHHHHHHHHHHHHHHHHHHHHHHSSSHHHHHHHHHHHHHHHHHTTSSSS-GGGS-HHHHHHHHT-HHHHHHHHHHHHHHTT-B-BTS-TTS--S-STTS----SBHHHHHHHHHTTSTT--TT--HHHHHHHHHHHHHHHHHHHHHHHHH--